Protein AF-0000000078797192 (afdb_homodimer)

Foldseek 3Di:
DQLVVVLVVVLVVLVVVLVVLQVVLVVVPDPSNVVSPVVSVVVNVVSVVCCLAPRVLVVVVVVVVVVVVPDDLPDQDDQPPHDVSNVVSVVSNVVSVVVVVVVVVVVVVVVVVVVVQQPDLKWKFWADPVQFTADIHPNVCVQQPHDDPVVRGRDHLCPRPGPVSVVQVVDDAQDWDWFFFQQQWIKIKGWYWDDDPNDTIIMMMIHTCRVVVVVVLLVVLLVVLVVVLVVLVVVLVVLLVVLVVVLVVLVPPPPCVVVNVVSVVVNVVSVVVNVVSVLSNVLSPDDQADWDKDQPLVLLVVLCVVCVVVLVVQQEEEAEAEDPVRDIAIGRSVLVSLLSVLVVVVQSVQARHHWYWYWYFDVPWTKIKIKIQGPFDDPVVSRCQLPQQDDPDPPGRSSSRVSNSVRLVSSVKTWGWGQDPVNIIMIMITD/DQLVVVLVVVLVVLVVVLVVLQVVLVVVPDPSNVVSPVVSVVVNVVSVVCCLAPRVLVVVVVVVVVVVVPDDLPDQDDQPPHDVSNVVSVVSNVVSVVVVVVVVVVVVVVVVVVVVQQPDLKWKFWADPVQFTADIHPNVCVQQPHDDPVVRGRDHLCPRPGPVSVVQVVDDAQDWDWFFFQQQWIKIKGWYWDADPNDTIIMMMIHTCRVVVVVVLLVVLLVVLVVVLVVLVVVLVVLLVVLVVVLVVCVPPPPCVVVNVVSVVVNVVSVVVNVVSVLSNVLSPDDQADWDKDQPLVLLVVLCVVCVVVCVVQQEEEAEAEDDVRDIAIGRSVLVSLLSVLVVVVQSVQARHHWYWYWYFDVPWTKIKIKIQGPFDDPVVSRCQLPPQDDPDPPGRSSSRVSNSVRLVSSVKTWGWGQDPVNIIMIMITD

Secondary structure (DSSP, 8-state):
--HHHHHHHHHHHHHHHHHHHHHHHHHS-SHHHHHHHHHHHHHHHHHHHHIIIIIHHHHHHHHHHHHHHHS-TTPPPPP-S-HHHHHHHHHHHHHHHHHHHHHHHHHHHHHHHHHHHHH-SSEEEEE-TTSBEEEE-HHHHHHTT-S-HHHHTT-BGGGS--HHHHHHHTSPTTEEEEEE-TTS-EEEEEEEEEEETTEEEEEEEEEE-HHHHHHHHHHHHHHHHHHHHHHHHHHHHHHHHHHHHHHHHHHTSTT-HHHHHHHHHHHHHHHHHHHHHHHHHHHHTPPPP--EEEEHHHHHHHHHHHHHHHHHHTTEEEEEE--TT--EEEE-HHHHHHHHHHHHHHHHHHH-SSEEEEEEEETTTTEEEEEE-SS---HHHHTTTTSTT--SSTT--S-HHHHHHHHHHHTT-EEEEEE-TTS-EEEEEE-/--HHHHHHHHHHHHHHHHHHHHHHHHHS-SHHHHHHHHHHHHHHHHHHHHIIIIIHHHHHHHHHHHHHHHS-TTPPPPP-S-HHHHHHHHHHHHHHHHHHHHHHHHHHHHHHHHHHHHH-SSEEEEE-TTSBEEEE-HHHHHHTT-S-GGGTTT-BGGGS--HHHHHHHTSPTTEEEEEE-TTS-EEEEEEEEEEETTEEEEEEEEEE-HHHHHHHHHHHHHHHHHHHHHHHHHHHHHHHHHHHHHHHHHHTSTT-HHHHHHHHHHHHHHHHHHHHHHHHHHHHTPPPP--EEEEHHHHHHHHHHHHHHHHHHTTEEEEEE--TT--EEEE-HHHHHHHHHHHHHHHHHHH-SSEEEEEEEETTTTEEEEEE-SS---HHHHTTTTSTT--SSTT--S-HHHHHHHHHHHTT-EEEEEE-TTS-EEEEEE-

Nearest PDB structures (foldseek):
  4q20-assembly1_B  TM=6.531E-01  e=7.519E-13  Caulobacter vibrioides CB15
  4biu-assembly1_D  TM=6.514E-01  e=3.728E-11  Escherichia coli K-12
  4biw-assembly1_A  TM=6.399E-01  e=1.879E-10  Escherichia coli K-12
  4biy-assembly2_C  TM=6.287E-01  e=5.509E-11  Escherichia coli K-12
  4biz-assembly1_E  TM=6.013E-01  e=9.622E-11  Escherichia coli K-12

Organism: NCBI:txid997891

Radius of gyration: 45.79 Å; Cα contacts (8 Å, |Δi|>4): 1297; chains: 2; bounding box: 82×164×89 Å

Solvent-accessible surface area (backbone atoms only — not comparable to full-atom values): 45446 Å² total; per-residue (Å²): 131,57,70,66,55,56,50,50,49,51,51,49,48,49,48,52,48,38,50,54,36,50,59,55,24,64,71,46,86,56,76,62,29,61,50,48,54,50,47,42,54,50,47,54,54,45,51,55,49,45,42,61,59,51,55,48,45,54,52,48,52,44,50,52,45,54,51,46,67,74,41,74,83,75,74,71,64,75,71,74,86,32,74,69,62,29,49,45,35,48,44,49,41,49,50,43,49,51,47,50,49,50,52,47,47,41,47,46,50,34,49,47,49,49,48,50,50,47,68,31,80,43,13,39,38,34,31,39,90,86,51,25,31,66,46,67,32,60,37,30,33,54,71,48,70,45,92,51,68,78,77,49,47,68,34,46,50,79,74,45,92,22,77,58,35,52,55,55,68,68,53,53,84,72,38,73,49,76,46,50,37,47,52,61,43,30,33,39,39,32,32,39,68,46,74,58,95,87,39,67,41,38,31,36,42,39,34,78,42,33,69,63,37,52,51,44,23,48,54,28,35,38,50,51,41,52,53,48,38,54,51,52,46,52,48,40,50,53,40,42,56,51,50,51,53,49,46,59,56,41,68,78,45,83,95,37,66,70,59,45,53,52,50,51,53,43,44,50,49,40,51,50,50,46,50,56,42,46,56,56,43,52,59,64,61,63,70,84,72,64,68,37,83,39,48,49,51,61,54,52,53,54,49,46,65,67,45,45,62,67,31,47,76,40,51,32,48,80,43,82,49,68,49,89,81,47,56,76,41,67,42,28,67,70,64,49,49,52,37,51,50,46,51,52,49,51,40,48,62,49,35,56,66,57,44,46,35,40,37,37,40,43,71,92,62,45,32,42,36,43,30,20,59,25,83,56,61,53,74,73,53,29,45,43,46,64,37,67,51,48,56,92,48,93,87,47,69,16,54,59,52,35,42,39,50,53,54,35,52,75,61,68,37,48,49,36,50,48,48,44,95,88,52,34,27,35,38,37,40,36,105,129,57,71,66,56,57,48,51,50,51,50,51,50,50,48,51,49,37,50,54,36,49,60,55,25,66,70,45,85,58,75,62,27,62,51,48,54,50,45,40,54,49,45,54,54,46,52,56,50,46,40,63,58,50,56,48,45,54,52,50,51,44,51,52,43,52,51,45,68,75,40,74,82,74,73,72,67,75,70,73,84,32,75,70,62,30,50,44,33,48,46,51,39,48,50,42,47,51,48,50,49,49,50,48,48,41,47,45,51,34,48,48,49,48,47,49,50,46,67,32,79,43,13,38,38,34,31,39,89,86,52,25,31,66,45,64,32,61,37,29,34,54,71,47,71,45,92,52,66,78,78,49,46,69,34,46,51,79,74,45,94,22,77,59,34,53,55,54,69,68,53,55,83,72,37,73,48,77,46,50,37,49,53,62,44,30,32,40,37,32,32,39,68,47,74,57,95,86,39,66,41,40,32,36,40,38,33,79,42,36,69,62,38,53,50,44,24,47,54,29,35,38,52,52,42,52,54,49,38,54,51,52,46,53,48,40,52,53,41,43,55,50,51,52,54,50,47,57,57,41,70,77,45,85,96,37,64,70,60,45,53,53,51,53,52,43,45,50,50,40,50,50,50,47,51,56,42,47,57,56,43,53,60,63,60,64,69,84,72,66,68,36,83,38,50,49,52,60,53,52,51,53,49,46,64,67,44,44,62,65,31,46,77,38,51,32,48,84,43,82,48,69,48,88,80,47,55,75,41,68,42,24,67,71,64,49,50,53,39,51,50,46,52,52,50,52,40,48,62,48,36,56,65,55,44,48,36,42,37,37,40,43,72,92,61,44,32,41,36,44,30,22,59,26,82,55,60,54,76,74,52,30,46,43,46,64,36,67,50,47,57,91,48,94,86,49,70,17,54,60,53,34,43,38,50,54,55,36,51,76,62,66,37,48,47,36,50,47,49,44,95,88,51,34,28,36,38,38,37,36,102

Structure (mmCIF, N/CA/C/O backbone):
data_AF-0000000078797192-model_v1
#
loop_
_entity.id
_entity.type
_entity.pdbx_description
1 polymer 'histidine kinase'
#
loop_
_atom_site.group_PDB
_atom_site.id
_atom_site.type_symbol
_atom_site.label_atom_id
_atom_site.label_alt_id
_atom_site.label_comp_id
_atom_site.label_asym_id
_atom_site.label_entity_id
_atom_site.label_seq_id
_atom_site.pdbx_PDB_ins_code
_atom_site.Cartn_x
_atom_site.Cartn_y
_atom_site.Cartn_z
_atom_site.occupancy
_atom_site.B_iso_or_equiv
_atom_site.auth_seq_id
_atom_site.auth_comp_id
_atom_site.auth_asym_id
_atom_site.auth_atom_id
_atom_site.pdbx_PDB_model_num
ATOM 1 N N . MET A 1 1 ? -10.297 62.594 42.219 1 48.16 1 MET A N 1
ATOM 2 C CA . MET A 1 1 ? -10.938 63.812 41.688 1 48.16 1 MET A CA 1
ATOM 3 C C . MET A 1 1 ? -10.625 63.969 40.188 1 48.16 1 MET A C 1
ATOM 5 O O . MET A 1 1 ? -9.508 63.719 39.75 1 48.16 1 MET A O 1
ATOM 9 N N . LYS A 1 2 ? -11.625 64.188 39.438 1 64.19 2 LYS A N 1
ATOM 10 C CA . LYS A 1 2 ? -11.586 64.312 37.969 1 64.19 2 LYS A CA 1
ATOM 11 C C . LYS A 1 2 ? -10.734 65.5 37.562 1 64.19 2 LYS A C 1
ATOM 13 O O . LYS A 1 2 ? -10.727 66.5 38.219 1 64.19 2 LYS A O 1
ATOM 18 N N . LEU A 1 3 ? -9.797 65.312 36.812 1 66.19 3 LEU A N 1
ATOM 19 C CA . LEU A 1 3 ? -8.898 66.312 36.312 1 66.19 3 LEU A CA 1
ATOM 20 C C . LEU A 1 3 ? -9.656 67.625 36.062 1 66.19 3 LEU A C 1
ATOM 22 O O . LEU A 1 3 ? -9.164 68.688 36.375 1 66.19 3 LEU A O 1
ATOM 26 N N . LYS A 1 4 ? -10.891 67.562 35.75 1 68.06 4 LYS A N 1
ATOM 27 C CA . LYS A 1 4 ? -11.719 68.75 35.438 1 68.06 4 LYS A CA 1
ATOM 28 C C . LYS A 1 4 ? -12.062 69.5 36.688 1 68.06 4 LYS A C 1
ATOM 30 O O . LYS A 1 4 ? -12.055 70.75 36.688 1 68.06 4 LYS A O 1
ATOM 35 N N . PHE A 1 5 ? -12.195 68.812 37.75 1 66.56 5 PHE A N 1
ATOM 36 C CA . PHE A 1 5 ? -12.57 69.438 39 1 66.56 5 PHE A CA 1
ATOM 37 C C . PHE A 1 5 ? -11.367 70.188 39.625 1 66.56 5 PHE A C 1
ATOM 39 O O . PHE A 1 5 ? -11.508 71.25 40.156 1 66.56 5 PHE A O 1
ATOM 46 N N . LEU A 1 6 ? -10.227 69.562 39.406 1 69.56 6 LEU A N 1
ATOM 47 C CA . LEU A 1 6 ? -9.023 70.188 39.938 1 69.56 6 LEU A CA 1
ATOM 48 C C . LEU A 1 6 ? -8.672 71.438 39.156 1 69.56 6 LEU A C 1
ATOM 50 O O . LEU A 1 6 ? -8.25 72.438 39.75 1 69.56 6 LEU A O 1
ATOM 54 N N . PHE A 1 7 ? -8.969 71.375 37.938 1 73.06 7 PHE A N 1
ATOM 55 C CA . PHE A 1 7 ? -8.711 72.562 37.125 1 73.06 7 PHE A CA 1
ATOM 56 C C . PHE A 1 7 ? -9.727 73.688 37.406 1 73.06 7 PHE A C 1
ATOM 58 O O . PHE A 1 7 ? -9.367 74.812 37.5 1 73.06 7 PHE A O 1
ATOM 65 N N . PHE A 1 8 ? -10.969 73.25 37.656 1 72.94 8 PHE A N 1
ATOM 66 C CA . PHE A 1 8 ? -11.992 74.25 37.969 1 72.94 8 PHE A CA 1
ATOM 67 C C . PHE A 1 8 ? -11.742 74.875 39.344 1 72.94 8 PHE A C 1
ATOM 69 O O . PHE A 1 8 ? -11.969 76.062 39.531 1 72.94 8 PHE A O 1
ATOM 76 N N . PHE A 1 9 ? -11.203 74.062 40.156 1 72.81 9 PHE A N 1
ATOM 77 C CA . PHE A 1 9 ? -10.875 74.625 41.469 1 72.81 9 PHE A CA 1
ATOM 78 C C . PHE A 1 9 ? -9.703 75.562 41.375 1 72.81 9 PHE A C 1
ATOM 80 O O . PHE A 1 9 ? -9.711 76.625 42.031 1 72.81 9 PHE A O 1
ATOM 87 N N . LEU A 1 10 ? -8.742 75.25 40.531 1 73.75 10 LEU A N 1
ATOM 88 C CA . LEU A 1 10 ? -7.617 76.188 40.312 1 73.75 10 LEU A CA 1
ATOM 89 C C . LEU A 1 10 ? -8.078 77.438 39.625 1 73.75 10 LEU A C 1
ATOM 91 O O . LEU A 1 10 ? -7.637 78.562 40 1 73.75 10 LEU A O 1
ATOM 95 N N . ALA A 1 11 ? -9.031 77.25 38.781 1 74 11 ALA A N 1
ATOM 96 C CA . ALA A 1 11 ? -9.57 78.438 38.062 1 74 11 ALA A CA 1
ATOM 97 C C . ALA A 1 11 ? -10.375 79.312 39 1 74 11 ALA A C 1
ATOM 99 O O . ALA A 1 11 ? -10.281 80.562 38.938 1 74 11 ALA A O 1
ATOM 100 N N . LEU A 1 12 ? -11.047 78.688 39.969 1 72.94 12 LEU A N 1
ATOM 101 C CA . LEU A 1 12 ? -11.812 79.438 40.938 1 72.94 12 LEU A CA 1
ATOM 102 C C . LEU A 1 12 ? -10.891 80.188 41.906 1 72.94 12 LEU A C 1
ATOM 104 O O . LEU A 1 12 ? -11.141 81.375 42.219 1 72.94 12 LEU A O 1
ATOM 108 N N . LEU A 1 13 ? -9.867 79.562 42.25 1 73.31 13 LEU A N 1
ATOM 109 C CA . LEU A 1 13 ? -8.906 80.188 43.156 1 73.31 13 LEU A CA 1
ATOM 110 C C . LEU A 1 13 ? -8.188 81.375 42.469 1 73.31 13 LEU A C 1
ATOM 112 O O . LEU A 1 13 ? -7.984 82.438 43.062 1 73.31 13 LEU A O 1
ATOM 116 N N . LEU A 1 14 ? -8 81.125 41.219 1 75.06 14 LEU A N 1
ATOM 117 C CA . LEU A 1 14 ? -7.324 82.188 40.438 1 75.06 14 LEU A CA 1
ATOM 118 C C . LEU A 1 14 ? -8.25 83.375 40.219 1 75.06 14 LEU A C 1
ATOM 120 O O . LEU A 1 14 ? -7.82 84.5 40.281 1 75.06 14 LEU A O 1
ATOM 124 N N . THR A 1 15 ? -9.453 83.125 40.094 1 71.69 15 THR A N 1
ATOM 125 C CA . THR A 1 15 ? -10.43 84.188 39.906 1 71.69 15 THR A CA 1
ATOM 126 C C . THR A 1 15 ? -10.641 85 41.188 1 71.69 15 THR A C 1
ATOM 128 O O . THR A 1 15 ? -10.812 86.188 41.188 1 71.69 15 THR A O 1
ATOM 131 N N . ALA A 1 16 ? -10.547 84.25 42.281 1 71.25 16 ALA A N 1
ATOM 132 C CA . ALA A 1 16 ? -10.672 84.938 43.594 1 71.25 16 ALA A CA 1
ATOM 133 C C . ALA A 1 16 ? -9.484 85.875 43.844 1 71.25 16 ALA A C 1
ATOM 135 O O . ALA A 1 16 ? -9.664 87 44.281 1 71.25 16 ALA A O 1
ATOM 136 N N . VAL A 1 17 ? -8.375 85.375 43.438 1 72.56 17 VAL A N 1
ATOM 137 C CA . VAL A 1 17 ? -7.172 86.188 43.594 1 72.56 17 VAL A CA 1
ATOM 138 C C . VAL A 1 17 ? -7.242 87.375 42.688 1 72.56 17 VAL A C 1
ATOM 140 O O . VAL A 1 17 ? -6.879 88.5 43.062 1 72.56 17 VAL A O 1
ATOM 143 N N . TRP A 1 18 ? -7.918 87.125 41.562 1 72.5 18 TRP A N 1
ATOM 144 C CA . TRP A 1 18 ? -8.055 88.188 40.562 1 72.5 18 TRP A CA 1
ATOM 145 C C . TRP A 1 18 ? -9.062 89.25 41.031 1 72.5 18 TRP A C 1
ATOM 147 O O . TRP A 1 18 ? -8.844 90.438 40.875 1 72.5 18 TRP A O 1
ATOM 157 N N . THR A 1 19 ? -10.023 88.938 41.781 1 69.81 19 THR A N 1
ATOM 158 C CA . THR A 1 19 ? -11.023 89.812 42.281 1 69.81 19 THR A CA 1
ATOM 159 C C . THR A 1 19 ? -10.461 90.688 43.438 1 69.81 19 THR A C 1
ATOM 161 O O . THR A 1 19 ? -10.727 91.875 43.5 1 69.81 19 THR A O 1
ATOM 164 N N . ILE A 1 20 ? -9.688 90.125 44.188 1 71.38 20 ILE A N 1
ATOM 165 C CA . ILE A 1 20 ? -9.086 90.812 45.312 1 71.38 20 ILE A CA 1
ATOM 166 C C . ILE A 1 20 ? -8.078 91.812 44.781 1 71.38 20 ILE A C 1
ATOM 168 O O . ILE A 1 20 ? -8.031 93 45.25 1 71.38 20 ILE A O 1
ATOM 172 N N . LEU A 1 21 ? -7.434 91.438 43.719 1 72.5 21 LEU A N 1
ATOM 173 C CA . LEU A 1 21 ? -6.465 92.312 43.125 1 72.5 21 LEU A CA 1
ATOM 174 C C . LEU A 1 21 ? -7.164 93.5 42.438 1 72.5 21 LEU A C 1
ATOM 176 O O . LEU A 1 21 ? -6.691 94.625 42.5 1 72.5 21 LEU A O 1
ATOM 180 N N . LEU A 1 22 ? -8.305 93.188 41.938 1 69.94 22 LEU A N 1
ATOM 181 C CA . LEU A 1 22 ? -9.07 94.25 41.281 1 69.94 22 LEU A CA 1
ATOM 182 C C . LEU A 1 22 ? -9.633 95.25 42.281 1 69.94 22 LEU A C 1
ATOM 184 O O . LEU A 1 22 ? -9.609 96.438 42.031 1 69.94 22 LEU A O 1
ATOM 188 N N . VAL A 1 23 ? -10.031 94.938 43.5 1 70.38 23 VAL A N 1
ATOM 189 C CA . VAL A 1 23 ? -10.609 95.812 44.5 1 70.38 23 VAL A CA 1
ATOM 190 C C . VAL A 1 23 ? -9.516 96.688 45.094 1 70.38 23 VAL A C 1
ATOM 192 O O . VAL A 1 23 ? -9.719 97.875 45.344 1 70.38 23 VAL A O 1
ATOM 195 N N . LEU A 1 24 ? -8.375 96.125 45.125 1 70.69 24 LEU A N 1
ATOM 196 C CA . LEU A 1 24 ? -7.297 96.875 45.781 1 70.69 24 LEU A CA 1
ATOM 197 C C . LEU A 1 24 ? -6.691 97.875 44.812 1 70.69 24 LEU A C 1
ATOM 199 O O . LEU A 1 24 ? -6.27 98.938 45.219 1 70.69 24 LEU A O 1
ATOM 203 N N . THR A 1 25 ? -6.766 97.5 43.562 1 68.56 25 THR A N 1
ATOM 204 C CA . THR A 1 25 ? -6.195 98.438 42.562 1 68.56 25 THR A CA 1
ATOM 205 C C . THR A 1 25 ? -7.168 99.562 42.25 1 68.56 25 THR A C 1
ATOM 207 O O . THR A 1 25 ? -6.754 100.625 41.844 1 68.56 25 THR A O 1
ATOM 210 N N . LEU A 1 26 ? -8.391 99.312 42.438 1 65.25 26 LEU A N 1
ATOM 211 C CA . LEU A 1 26 ? -9.375 100.375 42.188 1 65.25 26 LEU A CA 1
ATOM 212 C C . LEU A 1 26 ? -9.258 101.5 43.219 1 65.25 26 LEU A C 1
ATOM 214 O O . LEU A 1 26 ? -9.539 102.625 42.906 1 65.25 26 LEU A O 1
ATOM 218 N N . LYS A 1 27 ? -8.852 101.188 44.406 1 63.97 27 LYS A N 1
ATOM 219 C CA . LYS A 1 27 ? -8.711 102.188 45.438 1 63.97 27 LYS A CA 1
ATOM 220 C C . LYS A 1 27 ? -7.477 103.062 45.188 1 63.97 27 LYS A C 1
ATOM 222 O O . LYS A 1 27 ? -7.43 104.188 45.594 1 63.97 27 LYS A O 1
ATOM 227 N N . GLU A 1 28 ? -6.578 102.438 44.625 1 63.78 28 GLU A N 1
ATOM 228 C CA . GLU A 1 28 ? -5.359 103.25 44.406 1 63.78 28 GLU A CA 1
ATOM 229 C C . GLU A 1 28 ? -5.34 103.812 43 1 63.78 28 GLU A C 1
ATOM 231 O O . GLU A 1 28 ? -5.582 103.125 42 1 63.78 28 GLU A O 1
ATOM 236 N N . ARG A 1 29 ? -5.969 104.875 42.844 1 62.72 29 ARG A N 1
ATOM 237 C CA . ARG A 1 29 ? -6.055 105.75 41.656 1 62.72 29 ARG A CA 1
ATOM 238 C C . ARG A 1 29 ? -4.668 106 41.094 1 62.72 29 ARG A C 1
ATOM 240 O O . ARG A 1 29 ? -3.805 106.562 41.781 1 62.72 29 ARG A O 1
ATOM 247 N N . GLY A 1 30 ? -3.971 104.938 40.156 1 64.56 30 GLY A N 1
ATOM 248 C CA . GLY A 1 30 ? -2.738 105.25 39.438 1 64.56 30 GLY A CA 1
ATOM 249 C C . GLY A 1 30 ? -2.346 104.125 38.5 1 64.56 30 GLY A C 1
ATOM 250 O O . GLY A 1 30 ? -3.166 103.25 38.156 1 64.56 30 GLY A O 1
ATOM 251 N N . ALA A 1 31 ? -1.146 104 38 1 65.38 31 ALA A N 1
ATOM 252 C CA . ALA A 1 31 ? -0.51 103.125 37.031 1 65.38 31 ALA A CA 1
ATOM 253 C C . ALA A 1 31 ? -0.584 101.688 37.469 1 65.38 31 ALA A C 1
ATOM 255 O O . ALA A 1 31 ? -0.675 100.75 36.656 1 65.38 31 ALA A O 1
ATOM 256 N N . LEU A 1 32 ? -0.808 101.438 38.688 1 68.75 32 LEU A N 1
ATOM 257 C CA . LEU A 1 32 ? -0.816 100.125 39.25 1 68.75 32 LEU A CA 1
ATOM 258 C C . LEU A 1 32 ? -2.156 99.438 39 1 68.75 32 LEU A C 1
ATOM 260 O O . LEU A 1 32 ? -2.219 98.188 38.875 1 68.75 32 LEU A O 1
ATOM 264 N N . PHE A 1 33 ? -3.141 100.188 38.812 1 69.75 33 PHE A N 1
ATOM 265 C CA . PHE A 1 33 ? -4.469 99.625 38.5 1 69.75 33 PHE A CA 1
ATOM 266 C C . PHE A 1 33 ? -4.484 99 37.125 1 69.75 33 PHE A C 1
ATOM 268 O O . PHE A 1 33 ? -5.012 97.938 36.938 1 69.75 33 PHE A O 1
ATOM 275 N N . TYR A 1 34 ? -3.859 99.688 36.188 1 72.12 34 TYR A N 1
ATOM 276 C CA . TYR A 1 34 ? -3.84 99.188 34.844 1 72.12 34 TYR A CA 1
ATOM 277 C C . TYR A 1 34 ? -2.959 98 34.719 1 72.12 34 TYR A C 1
ATOM 279 O O . TYR A 1 34 ? -3.287 97.062 33.969 1 72.12 34 TYR A O 1
ATOM 287 N N . ILE A 1 35 ? -1.992 97.812 35.562 1 70.31 35 ILE A N 1
ATOM 288 C CA . ILE A 1 35 ? -1.097 96.688 35.531 1 70.31 35 ILE A CA 1
ATOM 289 C C . ILE A 1 35 ? -1.787 95.5 36.156 1 70.31 35 ILE A C 1
ATOM 291 O O . ILE A 1 35 ? -1.687 94.375 35.625 1 70.31 35 ILE A O 1
ATOM 295 N N . GLY A 1 36 ? -2.494 95.75 37.188 1 67.62 36 GLY A N 1
ATOM 296 C CA . GLY A 1 36 ? -3.225 94.688 37.844 1 67.62 36 GLY A CA 1
ATOM 297 C C . GLY A 1 36 ? -4.312 94.062 36.969 1 67.62 36 GLY A C 1
ATOM 298 O O . GLY A 1 36 ? -4.469 92.875 36.906 1 67.62 36 GLY A O 1
ATOM 299 N N . GLU A 1 37 ? -4.996 94.938 36.281 1 69.94 37 GLU A N 1
ATOM 300 C CA . GLU A 1 37 ? -6.043 94.5 35.375 1 69.94 37 GLU A CA 1
ATOM 301 C C . GLU A 1 37 ? -5.449 93.688 34.219 1 69.94 37 GLU A C 1
ATOM 303 O O . GLU A 1 37 ? -6.035 92.688 33.781 1 69.94 37 GLU A O 1
ATOM 308 N N . GLY A 1 38 ? -4.246 94.062 33.812 1 71.06 38 GLY A N 1
ATOM 309 C CA . GLY A 1 38 ? -3.566 93.375 32.75 1 71.06 38 GLY A CA 1
ATOM 310 C C . GLY A 1 38 ? -3.127 92 33.125 1 71.06 38 GLY A C 1
ATOM 311 O O . GLY A 1 38 ? -3.312 91 32.375 1 71.06 38 GLY A O 1
ATOM 312 N N . VAL A 1 39 ? -2.678 91.812 34.312 1 70.62 39 VAL A N 1
ATOM 313 C CA . VAL A 1 39 ? -2.176 90.5 34.781 1 70.62 39 VAL A CA 1
ATOM 314 C C . VAL A 1 39 ? -3.342 89.562 35 1 70.62 39 VAL A C 1
ATOM 316 O O . VAL A 1 39 ? -3.242 88.375 34.688 1 70.62 39 VAL A O 1
ATOM 319 N N . ILE A 1 40 ? -4.492 90.062 35.469 1 70.94 40 ILE A N 1
ATOM 320 C CA . ILE A 1 40 ? -5.664 89.25 35.688 1 70.94 40 ILE A CA 1
ATOM 321 C C . ILE A 1 40 ? -6.215 88.75 34.375 1 70.94 40 ILE A C 1
ATOM 323 O O . ILE A 1 40 ? -6.52 87.562 34.219 1 70.94 40 ILE A O 1
ATOM 327 N N . THR A 1 41 ? -6.277 89.688 33.438 1 73.38 41 THR A N 1
ATOM 328 C CA . THR A 1 41 ? -6.805 89.312 32.125 1 73.38 41 THR A CA 1
ATOM 329 C C . THR A 1 41 ? -5.891 88.312 31.453 1 73.38 41 THR A C 1
ATOM 331 O O . THR A 1 41 ? -6.367 87.312 30.875 1 73.38 41 THR A O 1
ATOM 334 N N . PHE A 1 42 ? -4.609 88.375 31.656 1 75.06 42 PHE A N 1
ATOM 335 C CA . PHE A 1 42 ? -3.654 87.438 31.047 1 75.06 42 PHE A CA 1
ATOM 336 C C . PHE A 1 42 ? -3.721 86.125 31.703 1 75.06 42 PHE A C 1
ATOM 338 O O . PHE A 1 42 ? -3.654 85.062 31.016 1 75.06 42 PHE A O 1
ATOM 345 N N . SER A 1 43 ? -3.867 86.062 33 1 72.88 43 SER A N 1
ATOM 346 C CA . SER A 1 43 ? -3.947 84.812 33.719 1 72.88 43 SER A CA 1
ATOM 347 C C . SER A 1 43 ? -5.215 84.062 33.344 1 72.88 43 SER A C 1
ATOM 349 O O . SER A 1 43 ? -5.188 82.812 33.219 1 72.88 43 SER A O 1
ATOM 351 N N . LEU A 1 44 ? -6.312 84.812 33.188 1 72.19 44 LEU A N 1
ATOM 352 C CA . LEU A 1 44 ? -7.566 84.125 32.812 1 72.19 44 LEU A CA 1
ATOM 353 C C . LEU A 1 44 ? -7.473 83.562 31.406 1 72.19 44 LEU A C 1
ATOM 355 O O . LEU A 1 44 ? -7.922 82.438 31.188 1 72.19 44 LEU A O 1
ATOM 359 N N . VAL A 1 45 ? -6.824 84.25 30.547 1 75 45 VAL A N 1
ATOM 360 C CA . VAL A 1 45 ? -6.648 83.75 29.172 1 75 45 VAL A CA 1
ATOM 361 C C . VAL A 1 45 ? -5.754 82.562 29.172 1 75 45 VAL A C 1
ATOM 363 O O . VAL A 1 45 ? -6.031 81.562 28.469 1 75 45 VAL A O 1
ATOM 366 N N . PHE A 1 46 ? -4.82 82.5 30.047 1 73.44 46 PHE A N 1
ATOM 367 C CA . PHE A 1 46 ? -3.875 81.375 30.094 1 73.44 46 PHE A CA 1
ATOM 368 C C . PHE A 1 46 ? -4.527 80.188 30.703 1 73.44 46 PHE A C 1
ATOM 370 O O . PHE A 1 46 ? -4.27 79.062 30.266 1 73.44 46 PHE A O 1
ATOM 377 N N . LEU A 1 47 ? -5.375 80.438 31.703 1 74.5 47 LEU A N 1
ATOM 378 C CA . LEU A 1 47 ? -6.07 79.312 32.312 1 74.5 47 LEU A CA 1
ATOM 379 C C . LEU A 1 47 ? -6.965 78.562 31.312 1 74.5 47 LEU A C 1
ATOM 381 O O . LEU A 1 47 ? -7.027 77.375 31.281 1 74.5 47 LEU A O 1
ATOM 385 N N . VAL A 1 48 ? -7.645 79.375 30.531 1 74.5 48 VAL A N 1
ATOM 386 C CA . VAL A 1 48 ? -8.508 78.812 29.5 1 74.5 48 VAL A CA 1
ATOM 387 C C . VAL A 1 48 ? -7.656 78.062 28.453 1 74.5 48 VAL A C 1
ATOM 389 O O . VAL A 1 48 ? -8.008 77 28.016 1 74.5 48 VAL A O 1
ATOM 392 N N . TYR A 1 49 ? -6.504 78.562 28.172 1 72.94 49 TYR A N 1
ATOM 393 C CA . TYR A 1 49 ? -5.566 78 27.234 1 72.94 49 TYR A CA 1
ATOM 394 C C . TYR A 1 49 ? -5.02 76.688 27.766 1 72.94 49 TYR A C 1
ATOM 396 O O . TYR A 1 49 ? -4.949 75.688 27.031 1 72.94 49 TYR A O 1
ATOM 404 N N . PHE A 1 50 ? -4.727 76.625 28.984 1 72.81 50 PHE A N 1
ATOM 405 C CA . PHE A 1 50 ? -4.199 75.438 29.641 1 72.81 50 PHE A CA 1
ATOM 406 C C . PHE A 1 50 ? -5.246 74.312 29.688 1 72.81 50 PHE A C 1
ATOM 408 O O . PHE A 1 50 ? -4.926 73.188 29.438 1 72.81 50 PHE A O 1
ATOM 415 N N . TYR A 1 51 ? -6.426 74.688 30.016 1 72.25 51 TYR A N 1
ATOM 416 C CA . TYR A 1 51 ? -7.512 73.688 30.062 1 72.25 51 TYR A CA 1
ATOM 417 C C . TYR A 1 51 ? -7.699 73.062 28.703 1 72.25 51 TYR A C 1
ATOM 419 O O . TYR A 1 51 ? -7.805 71.812 28.625 1 72.25 51 TYR A O 1
ATOM 427 N N . ARG A 1 52 ? -7.727 73.75 27.703 1 69.06 52 ARG A N 1
ATOM 428 C CA . ARG A 1 52 ? -8.008 73.25 26.359 1 69.06 52 ARG A CA 1
ATOM 429 C C . ARG A 1 52 ? -6.836 72.438 25.812 1 69.06 52 ARG A C 1
ATOM 431 O O . ARG A 1 52 ? -7.031 71.5 25.078 1 69.06 52 ARG A O 1
ATOM 438 N N . LYS A 1 53 ? -5.68 72.812 26.312 1 68.38 53 LYS A N 1
ATOM 439 C CA . LYS A 1 53 ? -4.488 72.188 25.719 1 68.38 53 LYS A CA 1
ATOM 440 C C . LYS A 1 53 ? -4.07 70.938 26.484 1 68.38 53 LYS A C 1
ATOM 442 O O . LYS A 1 53 ? -3.494 70 25.906 1 68.38 53 LYS A O 1
ATOM 447 N N . VAL A 1 54 ? -4.395 70.938 27.719 1 66.75 54 VAL A N 1
ATOM 448 C CA . VAL A 1 54 ? -3.854 69.812 28.531 1 66.75 54 VAL A CA 1
ATOM 449 C C . VAL A 1 54 ? -4.992 68.938 29.016 1 66.75 54 VAL A C 1
ATOM 451 O O . VAL A 1 54 ? -4.969 67.75 28.812 1 66.75 54 VAL A O 1
ATOM 454 N N . VAL A 1 55 ? -5.996 69.562 29.688 1 68.69 55 VAL A N 1
ATOM 455 C CA . VAL A 1 55 ? -7 68.75 30.422 1 68.69 55 VAL A CA 1
ATOM 456 C C . VAL A 1 55 ? -7.965 68.125 29.438 1 68.69 55 VAL A C 1
ATOM 458 O O . VAL A 1 55 ? -8.289 66.938 29.562 1 68.69 55 VAL A O 1
ATOM 461 N N . LYS A 1 56 ? -8.359 68.75 28.391 1 68 56 LYS A N 1
ATOM 462 C CA . LYS A 1 56 ? -9.375 68.25 27.469 1 68 56 LYS A CA 1
ATOM 463 C C . LYS A 1 56 ? -8.859 67.062 26.672 1 68 56 LYS A C 1
ATOM 465 O O . LYS A 1 56 ? -9.539 66.062 26.578 1 68 56 LYS A O 1
ATOM 470 N N . PRO A 1 57 ? -7.66 67.188 26.219 1 65.06 57 PRO A N 1
ATOM 471 C CA . PRO A 1 57 ? -7.172 66.062 25.438 1 65.06 57 PRO A CA 1
ATOM 472 C C . PRO A 1 57 ? -7.004 64.812 26.266 1 65.06 57 PRO A C 1
ATOM 474 O O . PRO A 1 57 ? -7.277 63.688 25.797 1 65.06 57 PRO A O 1
ATOM 477 N N . LEU A 1 58 ? -6.602 64.938 27.438 1 65.06 58 LEU A N 1
ATOM 478 C CA . LEU A 1 58 ? -6.402 63.75 28.297 1 65.06 58 LEU A CA 1
ATOM 479 C C . LEU A 1 58 ? -7.73 63.062 28.625 1 65.06 58 LEU A C 1
ATOM 481 O O . LEU A 1 58 ? -7.797 61.844 28.734 1 65.06 58 LEU A O 1
ATOM 485 N N . ASP A 1 59 ? -8.719 63.875 28.703 1 65.12 59 ASP A N 1
ATOM 486 C CA . ASP A 1 59 ? -10.055 63.344 28.938 1 65.12 59 ASP A CA 1
ATOM 487 C C . ASP A 1 59 ? -10.547 62.562 27.719 1 65.12 59 ASP A C 1
ATOM 489 O O . ASP A 1 59 ? -11.172 61.5 27.859 1 65.12 59 ASP A O 1
ATOM 493 N N . ILE A 1 60 ? -10.195 63 26.594 1 64.19 60 ILE A N 1
ATOM 494 C CA . ILE A 1 60 ? -10.633 62.375 25.344 1 64.19 60 ILE A CA 1
ATOM 495 C C . ILE A 1 60 ? -9.922 61.031 25.156 1 64.19 60 ILE A C 1
ATOM 497 O O . ILE A 1 60 ? -10.539 60.031 24.781 1 64.19 60 ILE A O 1
ATOM 501 N N . ILE A 1 61 ? -8.672 61.062 25.438 1 63.78 61 ILE A N 1
ATOM 502 C CA . ILE A 1 61 ? -7.898 59.844 25.297 1 63.78 61 ILE A CA 1
ATOM 503 C C . ILE A 1 61 ? -8.398 58.812 26.281 1 63.78 61 ILE A C 1
ATOM 505 O O . ILE A 1 61 ? -8.531 57.625 25.938 1 63.78 61 ILE A O 1
ATOM 509 N N . GLY A 1 62 ? -8.602 59.25 27.5 1 62.38 62 GLY A N 1
ATOM 510 C CA . GLY A 1 62 ? -9.125 58.344 28.516 1 62.38 62 GLY A CA 1
ATOM 511 C C . GLY A 1 62 ? -10.445 57.719 28.125 1 62.38 62 GLY A C 1
ATOM 512 O O . GLY A 1 62 ? -10.633 56.531 28.297 1 62.38 62 GLY A O 1
ATOM 513 N N . ASN A 1 63 ? -11.266 58.531 27.516 1 62.5 63 ASN A N 1
ATOM 514 C CA . ASN A 1 63 ? -12.562 58.031 27.078 1 62.5 63 ASN A CA 1
ATOM 515 C C . ASN A 1 63 ? -12.43 57.094 25.891 1 62.5 63 ASN A C 1
ATOM 517 O O . ASN A 1 63 ? -13.141 56.094 25.797 1 62.5 63 ASN A O 1
ATOM 521 N N . GLY A 1 64 ? -11.617 57.438 24.984 1 60.81 64 GLY A N 1
ATOM 522 C CA . GLY A 1 64 ? -11.383 56.594 23.844 1 60.81 64 GLY A CA 1
ATOM 523 C C . GLY A 1 64 ? -10.852 55.219 24.203 1 60.81 64 GLY A C 1
ATOM 524 O O . GLY A 1 64 ? -11.273 54.219 23.641 1 60.81 64 GLY A O 1
ATOM 525 N N . MET A 1 65 ? -10.062 55.25 25.125 1 61.19 65 MET A N 1
ATOM 526 C CA . MET A 1 65 ? -9.461 54 25.562 1 61.19 65 MET A CA 1
ATOM 527 C C . MET A 1 65 ? -10.484 53.094 26.266 1 61.19 65 MET A C 1
ATOM 529 O O . MET A 1 65 ? -10.422 51.875 26.156 1 61.19 65 MET A O 1
ATOM 533 N N . GLU A 1 66 ? -11.336 53.812 26.953 1 59.56 66 GLU A N 1
ATOM 534 C CA . GLU A 1 66 ? -12.414 53.031 27.594 1 59.56 66 GLU A CA 1
ATOM 535 C C . GLU A 1 66 ? -13.297 52.375 26.547 1 59.56 66 GLU A C 1
ATOM 537 O O . GLU A 1 66 ? -13.773 51.25 26.766 1 59.56 66 GLU A O 1
ATOM 542 N N . LEU A 1 67 ? -13.453 53 25.531 1 56.41 67 LEU A N 1
ATOM 543 C CA . LEU A 1 67 ? -14.25 52.438 24.453 1 56.41 67 LEU A CA 1
ATOM 544 C C . LEU A 1 67 ? -13.539 51.219 23.844 1 56.41 67 LEU A C 1
ATOM 546 O O . LEU A 1 67 ? -14.195 50.281 23.422 1 56.41 67 LEU A O 1
ATOM 550 N N . LEU A 1 68 ? -12.328 51.344 23.828 1 55.44 68 LEU A N 1
ATOM 551 C CA . LEU A 1 68 ? -11.555 50.25 23.281 1 55.44 68 LEU A CA 1
ATOM 552 C C . LEU A 1 68 ? -11.648 49.031 24.203 1 55.44 68 LEU A C 1
ATOM 554 O O . LEU A 1 68 ? -11.516 47.875 23.75 1 55.44 68 LEU A O 1
ATOM 558 N N . ARG A 1 69 ? -11.836 49.375 25.516 1 53.72 69 ARG A N 1
ATOM 559 C CA . ARG A 1 69 ? -12.062 48.312 26.484 1 53.72 69 ARG A CA 1
ATOM 560 C C . ARG A 1 69 ? -13.133 47.344 25.984 1 53.72 69 ARG A C 1
ATOM 562 O O . ARG A 1 69 ? -13.047 46.156 26.219 1 53.72 69 ARG A O 1
ATOM 569 N N . GLU A 1 70 ? -14.055 48.031 25.484 1 51.38 70 GLU A N 1
ATOM 570 C CA . GLU A 1 70 ? -15.227 47.219 25.125 1 51.38 70 GLU A CA 1
ATOM 571 C C . GLU A 1 70 ? -15.094 46.625 23.719 1 51.38 70 GLU A C 1
ATOM 573 O O . GLU A 1 70 ? -15.719 45.625 23.406 1 51.38 70 GLU A O 1
ATOM 578 N N . GLN A 1 71 ? -14.398 47.375 22.859 1 51.47 71 GLN A N 1
ATOM 579 C CA . GLN A 1 71 ? -14.477 46.969 21.469 1 51.47 71 GLN A CA 1
ATOM 580 C C . GLN A 1 71 ? -13.258 46.125 21.062 1 51.47 71 GLN A C 1
ATOM 582 O O . GLN A 1 71 ? -12.25 46.125 21.781 1 51.47 71 GLN A O 1
ATOM 587 N N . ASP A 1 72 ? -13.383 45.406 19.938 1 52.62 72 ASP A N 1
ATOM 588 C CA . ASP A 1 72 ? -12.438 44.562 19.219 1 52.62 72 ASP A CA 1
ATOM 589 C C . ASP A 1 72 ? -11.18 45.344 18.828 1 52.62 72 ASP A C 1
ATOM 591 O O . ASP A 1 72 ? -11.266 46.5 18.438 1 52.62 72 ASP A O 1
ATOM 595 N N . PHE A 1 73 ? -10.094 45.344 19.641 1 53.34 73 PHE A N 1
ATOM 596 C CA . PHE A 1 73 ? -8.75 45.875 19.484 1 53.34 73 PHE A CA 1
ATOM 597 C C . PHE A 1 73 ? -8.5 46.281 18.031 1 53.34 73 PHE A C 1
ATOM 599 O O . PHE A 1 73 ? -7.359 46.312 17.578 1 53.34 73 PHE A O 1
ATOM 606 N N . SER A 1 74 ? -9.57 46.469 17.312 1 55.34 74 SER A N 1
ATOM 607 C CA . SER A 1 74 ? -9.406 46.875 15.922 1 55.34 74 SER A CA 1
ATOM 608 C C . SER A 1 74 ? -9.445 48.406 15.789 1 55.34 74 SER A C 1
ATOM 610 O O . SER A 1 74 ? -9.148 48.938 14.727 1 55.34 74 SER A O 1
ATOM 612 N N . SER A 1 75 ? -9.68 49.188 16.828 1 59.81 75 SER A N 1
ATOM 613 C CA . SER A 1 75 ? -9.945 50.625 16.641 1 59.81 75 SER A CA 1
ATOM 614 C C . SER A 1 75 ? -8.703 51.438 16.922 1 59.81 75 SER A C 1
ATOM 616 O O . SER A 1 75 ? -7.867 51.062 17.75 1 59.81 75 SER A O 1
ATOM 618 N N . ARG A 1 76 ? -8.273 52.406 16.016 1 66.56 76 ARG A N 1
ATOM 619 C CA . ARG A 1 76 ? -7.188 53.375 16.141 1 66.56 76 ARG A CA 1
ATOM 620 C C . ARG A 1 76 ? -7.652 54.625 16.859 1 66.56 76 ARG A C 1
ATOM 622 O O . ARG A 1 76 ? -8.82 55 16.766 1 66.56 76 ARG A O 1
ATOM 629 N N . LEU A 1 77 ? -6.863 55.125 17.734 1 66.62 77 LEU A N 1
ATOM 630 C CA . LEU A 1 77 ? -7.156 56.406 18.391 1 66.62 77 LEU A CA 1
ATOM 631 C C . LEU A 1 77 ? -6.785 57.562 17.484 1 66.62 77 LEU A C 1
ATOM 633 O O . LEU A 1 77 ? -5.762 57.531 16.797 1 66.62 77 LEU A O 1
ATOM 637 N N . THR A 1 78 ? -7.691 58.5 17.281 1 67.25 78 THR A N 1
ATOM 638 C CA . THR A 1 78 ? -7.438 59.719 16.5 1 67.25 78 THR A CA 1
ATOM 639 C C . THR A 1 78 ? -6.59 60.719 17.281 1 67.25 78 THR A C 1
ATOM 641 O O . THR A 1 78 ? -6.789 60.875 18.484 1 67.25 78 THR A O 1
ATOM 644 N N . PRO A 1 79 ? -5.59 61.156 16.594 1 71.38 79 PRO A N 1
ATOM 645 C CA . PRO A 1 79 ? -4.785 62.188 17.266 1 71.38 79 PRO A CA 1
ATOM 646 C C . PRO A 1 79 ? -5.625 63.344 17.781 1 71.38 79 PRO A C 1
ATOM 648 O O . PRO A 1 79 ? -6.609 63.719 17.156 1 71.38 79 PRO A O 1
ATOM 651 N N . VAL A 1 80 ? -5.457 63.938 18.953 1 64.06 80 VAL A N 1
ATOM 652 C CA . VAL A 1 80 ? -6.223 65 19.625 1 64.06 80 VAL A CA 1
ATOM 653 C C . VAL A 1 80 ? -5.594 66.312 19.344 1 64.06 80 VAL A C 1
ATOM 655 O O . VAL A 1 80 ? -6.191 67.375 19.641 1 64.06 80 VAL A O 1
ATOM 658 N N . GLY A 1 81 ? -4.477 66.438 18.547 1 61.47 81 GLY A N 1
ATOM 659 C CA . GLY A 1 81 ? -3.879 67.688 18.188 1 61.47 81 GLY A CA 1
ATOM 660 C C . GLY A 1 81 ? -2.918 68.25 19.234 1 61.47 81 GLY A C 1
ATOM 661 O O . GLY A 1 81 ? -2.527 69.375 19.203 1 61.47 81 GLY A O 1
ATOM 662 N N . GLN A 1 82 ? -2.67 67.625 20.406 1 60 82 GLN A N 1
ATOM 663 C CA . GLN A 1 82 ? -1.692 68 21.422 1 60 82 GLN A CA 1
ATOM 664 C C . GLN A 1 82 ? -0.479 67.062 21.391 1 60 82 GLN A C 1
ATOM 666 O O . GLN A 1 82 ? -0.626 65.875 21.344 1 60 82 GLN A O 1
ATOM 671 N N . LYS A 1 83 ? 0.587 67.625 21.5 1 62.69 83 LYS A N 1
ATOM 672 C CA . LYS A 1 83 ? 1.835 66.938 21.234 1 62.69 83 LYS A CA 1
ATOM 673 C C . LYS A 1 83 ? 2.012 65.75 22.188 1 62.69 83 LYS A C 1
ATOM 675 O O . LYS A 1 83 ? 2.346 64.688 21.75 1 62.69 83 LYS A O 1
ATOM 680 N N . GLU A 1 84 ? 1.729 66.062 23.484 1 61.31 84 GLU A N 1
ATOM 681 C CA . GLU A 1 84 ? 2.006 65 24.453 1 61.31 84 GLU A CA 1
ATOM 682 C C . GLU A 1 84 ? 0.973 63.906 24.359 1 61.31 84 GLU A C 1
ATOM 684 O O . GLU A 1 84 ? 1.319 62.719 24.438 1 61.31 84 GLU A O 1
ATOM 689 N N .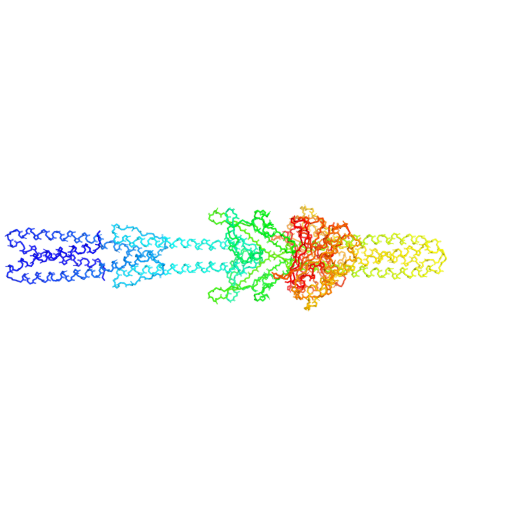 ALA A 1 85 ? -0.267 64.25 24.219 1 63.16 85 ALA A N 1
ATOM 690 C CA . ALA A 1 85 ? -1.324 63.281 24.094 1 63.16 85 ALA A CA 1
ATOM 691 C C . ALA A 1 85 ? -1.194 62.5 22.781 1 63.16 85 ALA A C 1
ATOM 693 O O . ALA A 1 85 ? -1.423 61.312 22.734 1 63.16 85 ALA A O 1
ATOM 694 N N . ASP A 1 86 ? -0.729 63.156 21.828 1 71.06 86 ASP A N 1
ATOM 695 C CA . ASP A 1 86 ? -0.592 62.562 20.516 1 71.06 86 ASP A CA 1
ATOM 696 C C . ASP A 1 86 ? 0.544 61.531 20.5 1 71.06 86 ASP A C 1
ATOM 698 O O . ASP A 1 86 ? 0.509 60.562 19.734 1 71.06 86 ASP A O 1
ATOM 702 N N . ARG A 1 87 ? 1.463 61.75 21.406 1 68.19 87 ARG A N 1
ATOM 703 C CA . ARG A 1 87 ? 2.535 60.75 21.516 1 68.19 87 ARG A CA 1
ATOM 704 C C . ARG A 1 87 ? 2 59.438 22.031 1 68.19 87 ARG A C 1
ATOM 706 O O . ARG A 1 87 ? 2.4 58.375 21.547 1 68.19 87 ARG A O 1
ATOM 713 N N . ILE A 1 88 ? 1.157 59.562 22.984 1 67.88 88 ILE A N 1
ATOM 714 C CA . ILE A 1 88 ? 0.57 58.375 23.562 1 67.88 88 ILE A CA 1
ATOM 715 C C . ILE A 1 88 ? -0.306 57.688 22.516 1 67.88 88 ILE A C 1
ATOM 717 O O . ILE A 1 88 ? -0.27 56.469 22.359 1 67.88 88 ILE A O 1
ATOM 721 N N . VAL A 1 89 ? -1.058 58.5 21.797 1 70 89 VAL A N 1
ATOM 722 C CA . VAL A 1 89 ? -1.932 57.969 20.75 1 70 89 VAL A CA 1
ATOM 723 C C . VAL A 1 89 ? -1.1 57.25 19.688 1 70 89 VAL A C 1
ATOM 725 O O . VAL A 1 89 ? -1.483 56.188 19.203 1 70 89 VAL A O 1
ATOM 728 N N . LEU A 1 90 ? 0.034 57.781 19.406 1 72.06 90 LEU A N 1
ATOM 729 C CA . LEU A 1 90 ? 0.892 57.188 18.391 1 72.06 90 LEU A CA 1
ATOM 730 C C . LEU A 1 90 ? 1.446 55.844 18.844 1 72.06 90 LEU A C 1
ATOM 732 O O . LEU A 1 90 ? 1.492 54.875 18.062 1 72.06 90 LEU A O 1
ATOM 736 N N . VAL A 1 91 ? 1.901 55.812 20.031 1 68.56 91 VAL A N 1
ATOM 737 C CA . VAL A 1 91 ? 2.451 54.562 20.547 1 68.56 91 VAL A CA 1
ATOM 738 C C . VAL A 1 91 ? 1.358 53.469 20.594 1 68.56 91 VAL A C 1
ATOM 740 O O . VAL A 1 91 ? 1.59 52.344 20.203 1 68.56 91 VAL A O 1
ATOM 743 N N . PHE A 1 92 ? 0.254 53.938 21 1 68.38 92 PHE A N 1
ATOM 744 C CA . PHE A 1 92 ? -0.872 53.031 21.047 1 68.38 92 PHE A CA 1
ATOM 745 C C . PHE A 1 92 ? -1.208 52.5 19.656 1 68.38 92 PHE A C 1
ATOM 747 O O . PHE A 1 92 ? -1.384 51.281 19.469 1 68.38 92 PHE A O 1
ATOM 754 N N . ASN A 1 93 ? -1.299 53.344 18.734 1 71.81 93 ASN A N 1
ATOM 755 C CA . ASN A 1 93 ? -1.648 52.938 17.375 1 71.81 93 ASN A CA 1
ATOM 756 C C . ASN A 1 93 ? -0.582 52.031 16.766 1 71.81 93 ASN A C 1
ATOM 758 O O . ASN A 1 93 ? -0.903 51.062 16.062 1 71.81 93 ASN A O 1
ATOM 762 N N . ARG A 1 94 ? 0.59 52.312 17.109 1 71.5 94 ARG A N 1
ATOM 763 C CA . ARG A 1 94 ? 1.671 51.469 16.609 1 71.5 94 ARG A CA 1
ATOM 764 C C . ARG A 1 94 ? 1.595 50.062 17.219 1 71.5 94 ARG A C 1
ATOM 766 O O . ARG A 1 94 ? 1.812 49.062 16.516 1 71.5 94 ARG A O 1
ATOM 773 N N . MET A 1 95 ? 1.389 50 18.422 1 69.5 95 MET A N 1
ATOM 774 C CA . MET A 1 95 ? 1.257 48.719 19.094 1 69.5 95 MET A CA 1
ATOM 775 C C . MET A 1 95 ? 0.084 47.906 18.516 1 69.5 95 MET A C 1
ATOM 777 O O . MET A 1 95 ? 0.196 46.719 18.297 1 69.5 95 MET A O 1
ATOM 781 N N . MET A 1 96 ? -0.907 48.688 18.328 1 70.88 96 MET A N 1
ATOM 782 C CA . MET A 1 96 ? -2.09 48 17.781 1 70.88 96 MET A CA 1
ATOM 783 C C . MET A 1 96 ? -1.818 47.469 16.375 1 70.88 96 MET A C 1
ATOM 785 O O . MET A 1 96 ? -2.27 46.406 16.031 1 70.88 96 MET A O 1
ATOM 789 N N . GLU A 1 97 ? -1.075 48.281 15.711 1 73.25 97 GLU A N 1
ATOM 790 C CA . GLU A 1 97 ? -0.737 47.875 14.359 1 73.25 97 GLU A CA 1
ATOM 791 C C . GLU A 1 97 ? 0.169 46.625 14.375 1 73.25 97 GLU A C 1
ATOM 793 O O . GLU A 1 97 ? -0.029 45.688 13.602 1 73.25 97 GLU A O 1
ATOM 798 N N . GLN A 1 98 ? 1.112 46.656 15.211 1 72.12 98 GLN A N 1
ATOM 799 C CA . GLN A 1 98 ? 2.029 45.531 15.312 1 72.12 98 GLN A CA 1
ATOM 800 C C . GLN A 1 98 ? 1.301 44.281 15.781 1 72.12 98 GLN A C 1
ATOM 802 O O . GLN A 1 98 ? 1.565 43.188 15.281 1 72.12 98 GLN A O 1
ATOM 807 N N . LEU A 1 99 ? 0.493 44.438 16.688 1 68.25 99 LEU A N 1
ATOM 808 C CA . LEU A 1 99 ? -0.283 43.312 17.188 1 68.25 99 LEU A CA 1
ATOM 809 C C . LEU A 1 99 ? -1.198 42.75 16.109 1 68.25 99 LEU A C 1
ATOM 811 O O . LEU A 1 99 ? -1.351 41.531 15.992 1 68.25 99 LEU A O 1
ATOM 815 N N . LYS A 1 100 ? -1.79 43.719 15.5 1 71.44 100 LYS A N 1
ATOM 816 C CA . LYS A 1 100 ? -2.656 43.281 14.406 1 71.44 100 LYS A CA 1
ATOM 817 C C . LYS A 1 100 ? -1.874 42.5 13.367 1 71.44 100 LYS A C 1
ATOM 819 O O . LYS A 1 100 ? -2.338 41.469 12.898 1 71.44 100 LYS A O 1
ATOM 824 N N . ASP A 1 101 ? -0.691 42.938 13.094 1 72.88 101 ASP A N 1
ATOM 825 C CA . ASP A 1 101 ? 0.143 42.25 12.102 1 72.88 101 ASP A CA 1
ATOM 826 C C . ASP A 1 101 ? 0.556 40.875 12.594 1 72.88 101 ASP A C 1
ATOM 828 O O . ASP A 1 101 ? 0.539 39.906 11.82 1 72.88 101 ASP A O 1
ATOM 832 N N . GLU A 1 102 ? 0.944 40.812 13.773 1 70.12 102 GLU A N 1
ATOM 833 C CA . GLU A 1 102 ? 1.36 39.531 14.336 1 70.12 102 GLU A CA 1
ATOM 834 C C . GLU A 1 102 ? 0.197 38.531 14.375 1 70.12 102 GLU A C 1
ATOM 836 O O . GLU A 1 102 ? 0.364 37.375 14.062 1 70.12 102 GLU A O 1
ATOM 841 N N . ARG A 1 103 ? -0.907 39.094 14.828 1 67.44 103 ARG A N 1
ATOM 842 C CA . ARG A 1 103 ? -2.109 38.281 14.836 1 67.44 103 ARG A CA 1
ATOM 843 C C . ARG A 1 103 ? -2.426 37.75 13.438 1 67.44 103 ARG A C 1
ATOM 845 O O . ARG A 1 103 ? -2.799 36.594 13.273 1 67.44 103 ARG A O 1
ATOM 852 N N . LEU A 1 104 ? -2.223 38.594 12.578 1 65.62 104 LEU A N 1
ATOM 853 C CA . LEU A 1 104 ? -2.52 38.219 11.203 1 65.62 104 LEU A CA 1
ATOM 854 C C . LEU A 1 104 ? -1.546 37.156 10.719 1 65.62 104 LEU A C 1
ATOM 856 O O . LEU A 1 104 ? -1.951 36.188 10.062 1 65.62 104 LEU A O 1
ATOM 860 N N . ARG A 1 105 ? -0.389 37.312 11.117 1 67.56 105 ARG A N 1
ATOM 861 C CA . ARG A 1 105 ? 0.62 36.344 10.711 1 67.56 105 ARG A CA 1
ATOM 862 C C . ARG A 1 105 ? 0.339 34.969 11.336 1 67.56 105 ARG A C 1
ATOM 864 O O . ARG A 1 105 ? 0.416 33.938 10.656 1 67.56 105 ARG A O 1
ATOM 871 N N . LEU A 1 106 ? 0.103 35 12.578 1 69.56 106 LEU A N 1
ATOM 872 C CA . LEU A 1 106 ? -0.166 33.75 13.289 1 69.56 106 LEU A CA 1
ATOM 873 C C . LEU A 1 106 ? -1.43 33.062 12.75 1 69.56 106 LEU A C 1
ATOM 875 O O . LEU A 1 106 ? -1.48 31.844 12.617 1 69.56 106 LEU A O 1
ATOM 879 N N . ARG A 1 107 ? -2.348 33.875 12.469 1 67.44 107 ARG A N 1
ATOM 880 C CA . ARG A 1 107 ? -3.588 33.344 11.906 1 67.44 107 ARG A CA 1
ATOM 881 C C . ARG A 1 107 ? -3.354 32.75 10.523 1 67.44 107 ARG A C 1
ATOM 883 O O . ARG A 1 107 ? -3.924 31.719 10.188 1 67.44 107 ARG A O 1
ATOM 890 N N . GLU A 1 108 ? -2.492 33.438 9.883 1 67 108 GLU A N 1
ATOM 891 C CA . GLU A 1 108 ? -2.178 32.938 8.547 1 67 108 GLU A CA 1
ATOM 892 C C . GLU A 1 108 ? -1.467 31.609 8.617 1 67 108 GLU A C 1
ATOM 894 O O . GLU A 1 108 ? -1.797 30.688 7.863 1 67 108 GLU A O 1
ATOM 899 N N . GLN A 1 109 ? -0.588 31.562 9.453 1 66.44 109 GLN A N 1
ATOM 900 C CA . GLN A 1 109 ? 0.148 30.312 9.609 1 66.44 109 GLN A CA 1
ATOM 901 C C . GLN A 1 109 ? -0.775 29.188 10.062 1 66.44 109 GLN A C 1
ATOM 903 O O . GLN A 1 109 ? -0.664 28.062 9.578 1 66.44 109 GLN A O 1
ATOM 908 N N . ASN A 1 110 ? -1.545 29.516 11.039 1 68.75 110 ASN A N 1
ATOM 909 C CA . ASN A 1 110 ? -2.512 28.531 11.508 1 68.75 110 ASN A CA 1
ATOM 910 C C . ASN A 1 110 ? -3.461 28.094 10.391 1 68.75 110 ASN A C 1
ATOM 912 O O . ASN A 1 110 ? -3.76 26.922 10.25 1 68.75 110 ASN A O 1
ATOM 916 N N . HIS A 1 111 ? -3.875 29.172 9.773 1 67.75 111 HIS A N 1
ATOM 917 C CA . HIS A 1 111 ? -4.781 28.906 8.664 1 67.75 111 HIS A CA 1
ATOM 918 C C . HIS A 1 111 ? -4.121 28.016 7.621 1 67.75 111 HIS A C 1
ATOM 920 O O . HIS A 1 111 ? -4.746 27.078 7.105 1 67.75 111 HIS A O 1
ATOM 926 N N . PHE A 1 112 ? -2.916 28.281 7.453 1 64.62 112 PHE A N 1
ATOM 927 C CA . PHE A 1 112 ? -2.143 27.5 6.496 1 64.62 112 PHE A CA 1
ATOM 928 C C . PHE A 1 112 ? -2.088 26.047 6.91 1 64.62 112 PHE A C 1
ATOM 930 O O . PHE A 1 112 ? -2.365 25.156 6.102 1 64.62 112 PHE A O 1
ATOM 937 N N . LEU A 1 113 ? -1.755 25.797 8.102 1 68.31 113 LEU A N 1
ATOM 938 C CA . LEU A 1 113 ? -1.63 24.422 8.602 1 68.31 113 LEU A CA 1
ATOM 939 C C . LEU A 1 113 ? -2.988 23.734 8.641 1 68.31 113 LEU A C 1
ATOM 941 O O . LEU A 1 113 ? -3.09 22.547 8.352 1 68.31 113 LEU A O 1
ATOM 945 N N . ASP A 1 114 ? -3.906 24.562 8.891 1 71.25 114 ASP A N 1
ATOM 946 C CA . ASP A 1 114 ? -5.266 24.031 8.883 1 71.25 114 ASP A CA 1
ATOM 947 C C . ASP A 1 114 ? -5.676 23.578 7.484 1 71.25 114 ASP A C 1
ATOM 949 O O . ASP A 1 114 ? -6.289 22.516 7.32 1 71.25 114 ASP A O 1
ATOM 953 N N . LEU A 1 115 ? -5.281 24.406 6.602 1 69 115 LEU A N 1
ATOM 954 C CA . LEU A 1 115 ? -5.609 24.078 5.219 1 69 115 LEU A CA 1
ATOM 955 C C . LEU A 1 115 ? -4.84 22.844 4.754 1 69 115 LEU A C 1
ATOM 957 O O . LEU A 1 115 ? -5.383 22 4.039 1 69 115 LEU A O 1
ATOM 961 N N . LEU A 1 116 ? -3.701 22.766 5.234 1 68.69 116 LEU A N 1
ATOM 962 C CA . LEU A 1 116 ? -2.879 21.609 4.887 1 68.69 116 LEU A CA 1
ATOM 963 C C . LEU A 1 116 ? -3.494 20.312 5.43 1 68.69 116 LEU A C 1
ATOM 965 O O . LEU A 1 116 ? -3.613 19.328 4.703 1 68.69 116 LEU A O 1
ATOM 969 N N . VAL A 1 117 ? -3.891 20.375 6.613 1 73.94 117 VAL A N 1
ATOM 970 C CA . VAL A 1 117 ? -4.48 19.203 7.266 1 73.94 117 VAL A CA 1
ATOM 971 C C . VAL A 1 117 ? -5.812 18.859 6.598 1 73.94 117 VAL A C 1
ATOM 973 O O . VAL A 1 117 ? -6.125 17.688 6.391 1 73.94 117 VAL A O 1
ATOM 976 N N . SER A 1 118 ? -6.43 19.891 6.203 1 73.38 118 SER A N 1
ATOM 977 C CA . SER A 1 118 ? -7.734 19.688 5.594 1 73.38 118 SER A CA 1
ATOM 978 C C . SER A 1 118 ? -7.602 19.125 4.18 1 73.38 118 SER A C 1
ATOM 980 O O . SER A 1 118 ? -8.453 18.359 3.727 1 73.38 118 SER A O 1
ATOM 982 N N . ALA A 1 119 ? -6.582 19.547 3.566 1 72.38 119 ALA A N 1
ATOM 983 C CA . ALA A 1 119 ? -6.383 19.109 2.186 1 72.38 119 ALA A CA 1
ATOM 984 C C . ALA A 1 119 ? -5.66 17.766 2.133 1 72.38 119 ALA A C 1
ATOM 986 O O . ALA A 1 119 ? -5.594 17.125 1.077 1 72.38 119 ALA A O 1
ATOM 987 N N . SER A 1 120 ? -5.266 17.359 3.246 1 76.88 120 SER A N 1
ATOM 988 C CA . SER A 1 120 ? -4.504 16.109 3.277 1 76.88 120 SER A CA 1
ATOM 989 C C . SER A 1 120 ? -5.402 14.906 3.033 1 76.88 120 SER A C 1
ATOM 991 O O . SER A 1 120 ? -6.527 14.852 3.535 1 76.88 120 SER A O 1
ATOM 993 N N . PRO A 1 121 ? -4.953 14.008 2.23 1 80.88 121 PRO A N 1
ATOM 994 C CA . PRO A 1 121 ? -5.715 12.773 2.027 1 80.88 121 PRO A CA 1
ATOM 995 C C . PRO A 1 121 ? -5.684 11.859 3.246 1 80.88 121 PRO A C 1
ATOM 997 O O . PRO A 1 121 ? -6.426 10.875 3.303 1 80.88 121 PRO A O 1
ATOM 1000 N N . MET A 1 122 ? -4.977 12.266 4.176 1 85.69 122 MET A N 1
ATOM 1001 C CA . MET A 1 122 ? -4.887 11.484 5.406 1 85.69 122 MET A CA 1
ATOM 1002 C C . MET A 1 122 ? -5.906 11.969 6.434 1 85.69 122 MET A C 1
ATOM 1004 O O . MET A 1 122 ? -6.113 13.18 6.582 1 85.69 122 MET A O 1
ATOM 1008 N N . GLY A 1 123 ? -6.508 11 7.016 1 89.62 123 GLY A N 1
ATOM 1009 C CA . GLY A 1 123 ? -7.414 11.344 8.094 1 89.62 123 GLY A CA 1
ATOM 1010 C C . GLY A 1 123 ? -6.699 11.641 9.406 1 89.62 123 GLY A C 1
ATOM 1011 O O . GLY A 1 123 ? -5.828 10.875 9.828 1 89.62 123 GLY A O 1
ATOM 1012 N N . VAL A 1 124 ? -7.066 12.75 10.023 1 88.94 124 VAL A N 1
ATOM 1013 C CA . VAL A 1 124 ? -6.488 13.133 11.305 1 88.94 124 VAL A CA 1
ATOM 1014 C C . VAL A 1 124 ? -7.59 13.258 12.352 1 88.94 124 VAL A C 1
ATOM 1016 O O . VAL A 1 124 ? -8.57 13.977 12.148 1 88.94 124 VAL A O 1
ATOM 1019 N N . VAL A 1 125 ? -7.379 12.555 13.453 1 90.25 125 VAL A N 1
ATOM 1020 C CA . VAL A 1 125 ? -8.305 12.609 14.578 1 90.25 125 VAL A CA 1
ATOM 1021 C C . VAL A 1 125 ? -7.562 13.016 15.844 1 90.25 125 VAL A C 1
ATOM 1023 O O . VAL A 1 125 ? -6.672 12.289 16.297 1 90.25 125 VAL A O 1
ATOM 1026 N N . ILE A 1 126 ? -7.93 14.141 16.359 1 87.19 126 ILE A N 1
ATOM 1027 C CA . ILE A 1 126 ? -7.32 14.602 17.594 1 87.19 126 ILE A CA 1
ATOM 1028 C C . ILE A 1 126 ? -8.227 14.25 18.781 1 87.19 126 ILE A C 1
ATOM 1030 O O . ILE A 1 126 ? -9.438 14.484 18.734 1 87.19 126 ILE A O 1
ATOM 1034 N N . LEU A 1 127 ? -7.59 13.688 19.734 1 88.69 127 LEU A N 1
ATOM 1035 C CA . LEU A 1 127 ? -8.344 13.266 20.922 1 88.69 127 LEU A CA 1
ATOM 1036 C C . LEU A 1 127 ? -8 14.133 22.125 1 88.69 127 LEU A C 1
ATOM 1038 O O . LEU A 1 127 ? -6.898 14.695 22.203 1 88.69 127 LEU A O 1
ATOM 1042 N N . THR A 1 128 ? -8.969 14.242 22.953 1 86.38 128 THR A N 1
ATOM 1043 C CA . THR A 1 128 ? -8.711 14.883 24.25 1 86.38 128 THR A CA 1
ATOM 1044 C C . THR A 1 128 ? -8 13.914 25.188 1 86.38 128 THR A C 1
ATOM 1046 O O . THR A 1 128 ? -7.812 12.742 24.859 1 86.38 128 THR A O 1
ATOM 1049 N N . LEU A 1 129 ? -7.578 14.453 26.312 1 83.19 129 LEU A N 1
ATOM 1050 C CA . LEU A 1 129 ? -6.863 13.641 27.297 1 83.19 129 LEU A CA 1
ATOM 1051 C C . LEU A 1 129 ? -7.738 12.508 27.797 1 83.19 129 LEU A C 1
ATOM 1053 O O . LEU A 1 129 ? -7.234 11.445 28.188 1 83.19 129 LEU A O 1
ATOM 1057 N N . ASP A 1 130 ? -9.031 12.734 27.703 1 84.38 130 ASP A N 1
ATOM 1058 C CA . ASP A 1 130 ? -9.969 11.727 28.172 1 84.38 130 ASP A CA 1
ATOM 1059 C C . ASP A 1 130 ? -10.359 10.758 27.062 1 84.38 130 ASP A C 1
ATOM 1061 O O . ASP A 1 130 ? -11.164 9.852 27.266 1 84.38 130 ASP A O 1
ATOM 1065 N N . GLY A 1 131 ? -9.836 11.008 25.844 1 84.56 131 GLY A N 1
ATOM 1066 C CA . GLY A 1 131 ? -10.07 10.078 24.75 1 84.56 131 GLY A CA 1
ATOM 1067 C C . GLY A 1 131 ? -11.227 10.492 23.859 1 84.56 131 GLY A C 1
ATOM 1068 O O . GLY A 1 131 ? -11.602 9.75 22.953 1 84.56 131 GLY A O 1
ATOM 1069 N N . HIS A 1 132 ? -11.75 11.711 24.141 1 91.19 132 HIS A N 1
ATOM 1070 C CA . HIS A 1 132 ? -12.844 12.195 23.297 1 91.19 132 HIS A CA 1
ATOM 1071 C C . HIS A 1 132 ? -12.32 12.867 22.031 1 91.19 132 HIS A C 1
ATOM 1073 O O . HIS A 1 132 ? -11.234 13.445 22.047 1 91.19 132 HIS A O 1
ATOM 1079 N N . ILE A 1 133 ? -13.133 12.734 21.047 1 91.81 133 ILE A N 1
ATOM 1080 C CA . ILE A 1 133 ? -12.742 13.344 19.781 1 91.81 133 ILE A CA 1
ATOM 1081 C C . ILE A 1 133 ? -12.891 14.859 19.875 1 91.81 133 ILE A C 1
ATOM 1083 O O . ILE A 1 133 ? -13.984 15.367 20.141 1 91.81 133 ILE A O 1
ATOM 1087 N N . SER A 1 134 ? -11.828 15.508 19.688 1 87.69 134 SER A N 1
ATOM 1088 C CA . SER A 1 134 ? -11.844 16.969 19.734 1 87.69 134 SER A CA 1
ATOM 1089 C C . SER A 1 134 ? -11.984 17.562 18.344 1 87.69 134 SER A C 1
ATOM 1091 O O . SER A 1 134 ? -12.82 18.438 18.109 1 87.69 134 SER A O 1
ATOM 1093 N N . MET A 1 135 ? -11.109 17.047 17.453 1 84.31 135 MET A N 1
ATOM 1094 C CA . MET A 1 135 ? -11.117 17.562 16.094 1 84.31 135 MET A CA 1
ATOM 1095 C C . MET A 1 135 ? -10.852 16.438 15.086 1 84.31 135 MET A C 1
ATOM 1097 O O . MET A 1 135 ? -10.156 15.477 15.398 1 84.31 135 MET A O 1
ATOM 1101 N N . LEU A 1 136 ? -11.484 16.594 13.93 1 88.62 136 LEU A N 1
ATOM 1102 C CA . LEU A 1 136 ? -11.242 15.672 12.828 1 88.62 136 LEU A CA 1
ATOM 1103 C C . LEU A 1 136 ? -11.297 16.406 11.492 1 88.62 136 LEU A C 1
ATOM 1105 O O . LEU A 1 136 ? -12.047 17.375 11.336 1 88.62 136 LEU A O 1
ATOM 1109 N N . ASN A 1 137 ? -10.422 16.031 10.641 1 86.25 137 ASN A N 1
ATOM 1110 C CA . ASN A 1 137 ? -10.461 16.656 9.32 1 86.25 137 ASN A CA 1
ATOM 1111 C C . ASN A 1 137 ? -11.43 15.945 8.391 1 86.25 137 ASN A C 1
ATOM 1113 O O . ASN A 1 137 ? -12.078 14.969 8.789 1 86.25 137 ASN A O 1
ATOM 1117 N N . ALA A 1 138 ? -11.586 16.391 7.172 1 86 138 ALA A N 1
ATOM 1118 C CA . ALA A 1 138 ? -12.578 15.891 6.223 1 86 138 ALA A CA 1
ATOM 1119 C C . ALA A 1 138 ? -12.289 14.438 5.852 1 86 138 ALA A C 1
ATOM 1121 O O . ALA A 1 138 ? -13.211 13.617 5.758 1 86 138 ALA A O 1
ATOM 1122 N N . ALA A 1 139 ? -11.078 14.102 5.664 1 89.12 139 ALA A N 1
ATOM 1123 C CA . ALA A 1 139 ? -10.711 12.734 5.293 1 89.12 139 ALA A CA 1
ATOM 1124 C C . ALA A 1 139 ? -11.102 11.75 6.387 1 89.12 139 ALA A C 1
ATOM 1126 O O . ALA A 1 139 ? -11.641 10.68 6.102 1 89.12 139 ALA A O 1
ATOM 1127 N N . ALA A 1 140 ? -10.844 12.109 7.605 1 91.5 140 ALA A N 1
ATOM 1128 C CA . ALA A 1 140 ? -11.195 11.242 8.727 1 91.5 140 ALA A CA 1
ATOM 1129 C C . ALA A 1 140 ? -12.703 11.016 8.789 1 91.5 140 ALA A C 1
ATOM 1131 O O . ALA A 1 140 ? -13.164 9.898 9.055 1 91.5 140 ALA A O 1
ATOM 1132 N N . LEU A 1 141 ? -13.406 12.07 8.531 1 90 141 LEU A N 1
ATOM 1133 C CA . LEU A 1 141 ? -14.859 11.984 8.531 1 90 141 LEU A CA 1
ATOM 1134 C C . LEU A 1 141 ? -15.344 11 7.473 1 90 141 LEU A C 1
ATOM 1136 O O . LEU A 1 141 ? -16.25 10.195 7.727 1 90 141 LEU A O 1
ATOM 1140 N N . ARG A 1 142 ? -14.727 11.031 6.391 1 87.75 142 ARG A N 1
ATOM 1141 C CA . ARG A 1 142 ? -15.078 10.141 5.289 1 87.75 142 ARG A CA 1
ATOM 1142 C C . ARG A 1 142 ? -14.75 8.695 5.633 1 87.75 142 ARG A C 1
ATOM 1144 O O . ARG A 1 142 ? -15.547 7.789 5.371 1 87.75 142 ARG A O 1
ATOM 1151 N N . PHE A 1 143 ? -13.602 8.477 6.219 1 89.75 143 PHE A N 1
ATOM 1152 C CA . PHE A 1 143 ? -13.172 7.125 6.555 1 89.75 143 PHE A CA 1
ATOM 1153 C C . PHE A 1 143 ? -14.078 6.516 7.621 1 89.75 143 PHE A C 1
ATOM 1155 O O . PHE A 1 143 ? -14.32 5.309 7.617 1 89.75 143 PHE A O 1
ATOM 1162 N N . LEU A 1 144 ? -14.562 7.359 8.484 1 89.56 144 LEU A N 1
ATOM 1163 C CA . LEU A 1 144 ? -15.414 6.879 9.57 1 89.56 144 LEU A CA 1
ATOM 1164 C C . LEU A 1 144 ? -16.859 6.797 9.125 1 89.56 144 LEU A C 1
ATOM 1166 O O . LEU A 1 144 ? -17.734 6.34 9.883 1 89.56 144 LEU A O 1
ATOM 1170 N N . ASP A 1 145 ? -17.094 7.242 7.949 1 83 145 ASP A N 1
ATOM 1171 C CA . ASP A 1 145 ? -18.406 7.16 7.309 1 83 145 ASP A CA 1
ATOM 1172 C C . ASP A 1 145 ? -19.422 8.07 8.008 1 83 145 ASP A C 1
ATOM 1174 O O . ASP A 1 145 ? -20.547 7.652 8.289 1 83 145 ASP A O 1
ATOM 1178 N N . TYR A 1 146 ? -18.969 9.25 8.398 1 86 146 TYR A N 1
ATOM 1179 C CA . TYR A 1 146 ? -19.844 10.266 8.961 1 86 146 TYR A CA 1
ATOM 1180 C C . TYR A 1 146 ? -19.906 11.5 8.07 1 86 146 TYR A C 1
ATOM 1182 O O . TYR A 1 146 ? -18.953 11.797 7.355 1 86 146 TYR A O 1
ATOM 1190 N N . SER A 1 147 ? -20.969 12.164 8.031 1 81.5 147 SER A N 1
ATOM 1191 C CA . SER A 1 147 ? -21.172 13.305 7.145 1 81.5 147 SER A CA 1
ATOM 1192 C C . SER A 1 147 ? -20.828 14.617 7.848 1 81.5 147 SER A C 1
ATOM 1194 O O . SER A 1 147 ? -20.422 15.586 7.199 1 81.5 147 SER A O 1
ATOM 1196 N N . SER A 1 148 ? -21.031 14.633 9.117 1 86.38 148 SER A N 1
ATOM 1197 C CA . SER A 1 148 ? -20.828 15.891 9.82 1 86.38 148 SER A CA 1
ATOM 1198 C C . SER A 1 148 ? -19.906 15.703 11.023 1 86.38 148 SER A C 1
ATOM 1200 O O . SER A 1 148 ? -19.984 14.695 11.727 1 86.38 148 SER A O 1
ATOM 1202 N N . SER A 1 149 ? -19.094 16.641 11.172 1 85.75 149 SER A N 1
ATOM 1203 C CA . SER A 1 149 ? -18.156 16.625 12.289 1 85.75 149 SER A CA 1
ATOM 1204 C C . SER A 1 149 ? -18.875 16.766 13.625 1 85.75 149 SER A C 1
ATOM 1206 O O . SER A 1 149 ? -18.391 16.297 14.648 1 85.75 149 SER A O 1
ATOM 1208 N N . GLU A 1 150 ? -19.984 17.422 13.617 1 85.5 150 GLU A N 1
ATOM 1209 C CA . GLU A 1 150 ? -20.734 17.688 14.844 1 85.5 150 GLU A CA 1
ATOM 1210 C C . GLU A 1 150 ? -21.281 16.391 15.453 1 85.5 150 GLU A C 1
ATOM 1212 O O . GLU A 1 150 ? -21.453 16.297 16.672 1 85.5 150 GLU A O 1
ATOM 1217 N N . GLU A 1 151 ? -21.422 15.461 14.617 1 86.38 151 GLU A N 1
ATOM 1218 C CA . GLU A 1 151 ? -21.969 14.195 15.086 1 86.38 151 GLU A CA 1
ATOM 1219 C C . GLU A 1 151 ? -20.906 13.375 15.828 1 86.38 151 GLU A C 1
ATOM 1221 O O . GLU A 1 151 ? -21.234 12.531 16.656 1 86.38 151 GLU A O 1
ATOM 1226 N N . VAL A 1 152 ? -19.75 13.656 15.508 1 88.12 152 VAL A N 1
ATOM 1227 C CA . VAL A 1 152 ? -18.672 12.805 16 1 88.12 152 VAL A CA 1
ATOM 1228 C C . VAL A 1 152 ? -17.906 13.531 17.125 1 88.12 152 VAL A C 1
ATOM 1230 O O . VAL A 1 152 ? -17.375 12.891 18.031 1 88.12 152 VAL A O 1
ATOM 1233 N N . ARG A 1 153 ? -18 14.828 17.141 1 89.06 153 ARG A N 1
ATOM 1234 C CA . ARG A 1 153 ? -17.25 15.625 18.109 1 89.06 153 ARG A CA 1
ATOM 1235 C C . ARG A 1 153 ? -17.75 15.367 19.531 1 89.06 153 ARG A C 1
ATOM 1237 O O . ARG A 1 153 ? -18.953 15.328 19.766 1 89.06 153 ARG A O 1
ATOM 1244 N N . GLY A 1 154 ? -16.797 15.156 20.406 1 89.62 154 GLY A N 1
ATOM 1245 C CA . GLY A 1 154 ? -17.141 14.961 21.812 1 89.62 154 GLY A CA 1
ATOM 1246 C C . GLY A 1 154 ? -17.406 13.516 22.156 1 89.62 154 GLY A C 1
ATOM 1247 O O . GLY A 1 154 ? -17.547 13.164 23.328 1 89.62 154 GLY A O 1
ATOM 1248 N N . ARG A 1 155 ? -17.484 12.68 21.219 1 91.5 155 ARG A N 1
ATOM 1249 C CA . ARG A 1 155 ? -17.766 11.273 21.453 1 91.5 155 ARG A CA 1
ATOM 1250 C C . ARG A 1 155 ? -16.484 10.461 21.531 1 91.5 155 ARG A C 1
ATOM 1252 O O . ARG A 1 155 ? -15.406 10.961 21.188 1 91.5 155 ARG A O 1
ATOM 1259 N N . LEU A 1 156 ? -16.703 9.25 22.094 1 91.06 156 LEU A N 1
ATOM 1260 C CA . LEU A 1 156 ? -15.586 8.312 22.125 1 91.06 156 LEU A CA 1
ATOM 1261 C C . LEU A 1 156 ? -15.523 7.508 20.828 1 91.06 156 LEU A C 1
ATOM 1263 O O . LEU A 1 156 ? -16.547 7.305 20.156 1 91.06 156 LEU A O 1
ATOM 1267 N N . LEU A 1 157 ? -14.406 7.078 20.5 1 88.25 157 LEU A N 1
ATOM 1268 C CA . LEU A 1 157 ? -14.227 6.301 19.281 1 88.25 157 LEU A CA 1
ATOM 1269 C C . LEU A 1 157 ? -15.047 5.016 19.328 1 88.25 157 LEU A C 1
ATOM 1271 O O . LEU A 1 157 ? -15.617 4.598 18.312 1 88.25 157 LEU A O 1
ATOM 1275 N N . CYS A 1 158 ? -15.117 4.426 20.469 1 84.75 158 CYS A N 1
ATOM 1276 C CA . CYS A 1 158 ? -15.836 3.168 20.641 1 84.75 158 CYS A CA 1
ATOM 1277 C C . CYS A 1 158 ? -17.344 3.363 20.453 1 84.75 158 CYS A C 1
ATOM 1279 O O . CYS A 1 158 ? -18.062 2.4 20.219 1 84.75 158 CYS A O 1
ATOM 1281 N N . GLU A 1 159 ? -17.797 4.582 20.547 1 88 159 GLU A N 1
ATOM 1282 C CA . GLU A 1 159 ? -19.219 4.875 20.438 1 88 159 GLU A CA 1
ATOM 1283 C C . GLU A 1 159 ? -19.641 5.07 18.984 1 88 159 GLU A C 1
ATOM 1285 O O . GLU A 1 159 ? -20.828 5.09 18.672 1 88 159 GLU A O 1
ATOM 1290 N N . LEU A 1 160 ? -18.641 5.148 18.234 1 87.38 160 LEU A N 1
ATOM 1291 C CA . LEU A 1 160 ? -18.969 5.387 16.828 1 87.38 160 LEU A CA 1
ATOM 1292 C C . LEU A 1 160 ? -19.375 4.094 16.141 1 87.38 160 LEU A C 1
ATOM 1294 O O . LEU A 1 160 ? -18.797 3.031 16.422 1 87.38 160 LEU A O 1
ATOM 1298 N N . ALA A 1 161 ? -20.328 4.184 15.297 1 80.75 161 ALA A N 1
ATOM 1299 C CA . ALA A 1 161 ? -20.797 3.037 14.523 1 80.75 161 ALA A CA 1
ATOM 1300 C C . ALA A 1 161 ? -19.969 2.863 13.25 1 80.75 161 ALA A C 1
ATOM 1302 O O . ALA A 1 161 ? -20.484 2.984 12.141 1 80.75 161 ALA A O 1
ATOM 1303 N N . SER A 1 162 ? -18.734 2.707 13.32 1 84.44 162 SER A N 1
ATOM 1304 C CA . SER A 1 162 ? -17.828 2.523 12.195 1 84.44 162 SER A CA 1
ATOM 1305 C C . SER A 1 162 ? -16.875 1.353 12.438 1 84.44 162 SER A C 1
ATOM 1307 O O . SER A 1 162 ? -16.266 1.244 13.5 1 84.44 162 SER A O 1
ATOM 1309 N N . PRO A 1 163 ? -16.891 0.489 11.492 1 82.12 163 PRO A N 1
ATOM 1310 C CA . PRO A 1 163 ? -15.961 -0.641 11.641 1 82.12 163 PRO A CA 1
ATOM 1311 C C . PRO A 1 163 ? -14.516 -0.198 11.836 1 82.12 163 PRO A C 1
ATOM 1313 O O . PRO A 1 163 ? -13.766 -0.84 12.578 1 82.12 163 PRO A O 1
ATOM 1316 N N . LEU A 1 164 ? -14.195 0.866 11.227 1 88.81 164 LEU A N 1
ATOM 1317 C CA . LEU A 1 164 ? -12.828 1.362 11.344 1 88.81 164 LEU A CA 1
ATOM 1318 C C . LEU A 1 164 ? -12.562 1.875 12.758 1 88.81 164 LEU A C 1
ATOM 1320 O O . LEU A 1 164 ? -11.484 1.645 13.305 1 88.81 164 LEU A O 1
ATOM 1324 N N . ALA A 1 165 ? -13.57 2.582 13.328 1 90.69 165 ALA A N 1
ATOM 1325 C CA . ALA A 1 165 ? -13.414 3.121 14.68 1 90.69 165 ALA A CA 1
ATOM 1326 C C . ALA A 1 165 ? -13.156 2.006 15.688 1 90.69 165 ALA A C 1
ATOM 1328 O O . ALA A 1 165 ? -12.336 2.158 16.594 1 90.69 165 ALA A O 1
ATOM 1329 N N . GLU A 1 166 ? -13.82 0.937 15.484 1 86.5 166 GLU A N 1
ATOM 1330 C CA . GLU A 1 166 ? -13.664 -0.207 16.375 1 86.5 166 GLU A CA 1
ATOM 1331 C C . GLU A 1 166 ? -12.25 -0.781 16.281 1 86.5 166 GLU A C 1
ATOM 1333 O O . GLU A 1 166 ? -11.672 -1.179 17.297 1 86.5 166 GLU A O 1
ATOM 1338 N N . GLU A 1 167 ? -11.742 -0.855 15.133 1 87.69 167 GLU A N 1
ATOM 1339 C CA . GLU A 1 167 ? -10.414 -1.414 14.93 1 87.69 167 GLU A CA 1
ATOM 1340 C C . GLU A 1 167 ? -9.328 -0.477 15.461 1 87.69 167 GLU A C 1
ATOM 1342 O O . GLU A 1 167 ? -8.32 -0.93 16.016 1 87.69 167 GLU A O 1
ATOM 1347 N N . ILE A 1 168 ? -9.562 0.791 15.32 1 90.81 168 ILE A N 1
ATOM 1348 C CA . ILE A 1 168 ? -8.602 1.787 15.773 1 90.81 168 ILE A CA 1
ATOM 1349 C C . ILE A 1 168 ? -8.461 1.724 17.297 1 90.81 168 ILE A C 1
ATOM 1351 O O . ILE A 1 168 ? -7.363 1.908 17.828 1 90.81 168 ILE A O 1
ATOM 1355 N N . GLU A 1 169 ? -9.539 1.523 17.922 1 87.75 169 GLU A N 1
ATOM 1356 C CA . GLU A 1 169 ? -9.547 1.472 19.375 1 87.75 169 GLU A CA 1
ATOM 1357 C C . GLU A 1 169 ? -8.648 0.352 19.891 1 87.75 169 GLU A C 1
ATOM 1359 O O . GLU A 1 169 ? -8.102 0.444 21 1 87.75 169 GLU A O 1
ATOM 1364 N N . ARG A 1 170 ? -8.484 -0.578 19.172 1 87.12 170 ARG A N 1
ATOM 1365 C CA . ARG A 1 170 ? -7.703 -1.737 19.578 1 87.12 170 ARG A CA 1
ATOM 1366 C C . ARG A 1 170 ? -6.215 -1.495 19.375 1 87.12 170 ARG A C 1
ATOM 1368 O O . ARG A 1 170 ? -5.383 -2.27 19.844 1 87.12 170 ARG A O 1
ATOM 1375 N N . ILE A 1 171 ? -5.84 -0.494 18.703 1 90.94 171 ILE A N 1
ATOM 1376 C CA . ILE A 1 171 ? -4.438 -0.202 18.406 1 90.94 171 ILE A CA 1
ATOM 1377 C C . ILE A 1 171 ? -3.779 0.414 19.641 1 90.94 171 ILE A C 1
ATOM 1379 O O . ILE A 1 171 ? -4.27 1.407 20.188 1 90.94 171 ILE A O 1
ATOM 1383 N N . PRO A 1 172 ? -2.711 -0.2 20.062 1 90.94 172 PRO A N 1
ATOM 1384 C CA . PRO A 1 172 ? -2.012 0.357 21.219 1 90.94 172 PRO A CA 1
ATOM 1385 C C . PRO A 1 172 ? -1.408 1.732 20.953 1 90.94 172 PRO A C 1
ATOM 1387 O O . PRO A 1 172 ? -1.236 2.111 19.781 1 90.94 172 PRO A O 1
ATOM 1390 N N . LYS A 1 173 ? -1.081 2.4 22.062 1 87.75 173 LYS A N 1
ATOM 1391 C CA . LYS A 1 173 ? -0.5 3.736 21.969 1 87.75 173 LYS A CA 1
ATOM 1392 C C . LYS A 1 173 ? 0.87 3.695 21.297 1 87.75 173 LYS A C 1
ATOM 1394 O O . LYS A 1 173 ? 1.658 2.779 21.547 1 87.75 173 LYS A O 1
ATOM 1399 N N . ASP A 1 174 ? 1.133 4.684 20.438 1 87.25 174 ASP A N 1
ATOM 1400 C CA . ASP A 1 174 ? 2.42 4.902 19.781 1 87.25 174 ASP A CA 1
ATOM 1401 C C . ASP A 1 174 ? 2.766 3.748 18.844 1 87.25 174 ASP A C 1
ATOM 1403 O O . ASP A 1 174 ? 3.914 3.305 18.797 1 87.25 174 ASP A O 1
ATOM 1407 N N . THR A 1 175 ? 1.739 3.184 18.297 1 90.12 175 THR A N 1
ATOM 1408 C CA . THR A 1 175 ? 1.953 2.1 17.344 1 90.12 175 THR A CA 1
ATOM 1409 C C . THR A 1 175 ? 1.203 2.367 16.031 1 90.12 175 THR A C 1
ATOM 1411 O O . THR A 1 175 ? 0.265 3.166 16.016 1 90.12 175 THR A O 1
ATOM 1414 N N . THR A 1 176 ? 1.733 1.815 15.008 1 89.62 176 THR A N 1
ATOM 1415 C CA . THR A 1 176 ? 1.109 1.857 13.688 1 89.62 176 THR A CA 1
ATOM 1416 C C . THR A 1 176 ? 0.716 0.456 13.227 1 89.62 176 THR A C 1
ATOM 1418 O O . THR A 1 176 ? 1.51 -0.482 13.336 1 89.62 176 THR A O 1
ATOM 1421 N N . GLU A 1 177 ? -0.542 0.331 12.781 1 91.19 177 GLU A N 1
ATOM 1422 C CA . GLU A 1 177 ? -1.015 -0.971 12.312 1 91.19 177 GLU A CA 1
ATOM 1423 C C . GLU A 1 177 ? -1.804 -0.841 11.016 1 91.19 177 GLU A C 1
ATOM 1425 O O . GLU A 1 177 ? -2.473 0.169 10.789 1 91.19 177 GLU A O 1
ATOM 1430 N N . THR A 1 178 ? -1.652 -1.81 10.234 1 89.25 178 THR A N 1
ATOM 1431 C CA . THR A 1 178 ? -2.455 -1.89 9.016 1 89.25 178 THR A CA 1
ATOM 1432 C C . THR A 1 178 ? -3.689 -2.76 9.242 1 89.25 178 THR A C 1
ATOM 1434 O O . THR A 1 178 ? -3.578 -3.898 9.695 1 89.25 178 THR A O 1
ATOM 1437 N N . ILE A 1 179 ? -4.832 -2.211 8.898 1 87.88 179 ILE A N 1
ATOM 1438 C CA . ILE A 1 179 ? -6.102 -2.879 9.172 1 87.88 179 ILE A CA 1
ATOM 1439 C C . ILE A 1 179 ? -6.836 -3.141 7.855 1 87.88 179 ILE A C 1
ATOM 1441 O O . ILE A 1 179 ? -6.934 -2.256 7.004 1 87.88 179 ILE A O 1
ATOM 1445 N N . ARG A 1 180 ? -7.301 -4.309 7.734 1 86.88 180 ARG A N 1
ATOM 1446 C CA . ARG A 1 180 ? -8.188 -4.66 6.625 1 86.88 180 ARG A CA 1
ATOM 1447 C C . ARG A 1 180 ? -9.617 -4.867 7.113 1 86.88 180 ARG A C 1
ATOM 1449 O O . ARG A 1 180 ? -9.852 -5.602 8.07 1 86.88 180 ARG A O 1
ATOM 1456 N N . LEU A 1 181 ? -10.539 -4.23 6.418 1 85.56 181 LEU A N 1
ATOM 1457 C CA . LEU A 1 181 ? -11.938 -4.293 6.84 1 85.56 181 LEU A CA 1
ATOM 1458 C C . LEU A 1 181 ? -12.727 -5.27 5.977 1 85.56 181 LEU A C 1
ATOM 1460 O O . LEU A 1 181 ? -12.188 -5.824 5.016 1 85.56 181 LEU A O 1
ATOM 1464 N N . SER A 1 182 ? -13.984 -5.508 6.336 1 78.25 182 SER A N 1
ATOM 1465 C CA . SER A 1 182 ? -14.859 -6.469 5.672 1 78.25 182 SER A CA 1
ATOM 1466 C C . SER A 1 182 ? -15.25 -5.992 4.281 1 78.25 182 SER A C 1
ATOM 1468 O O . SER A 1 182 ? -15.75 -6.773 3.467 1 78.25 182 SER A O 1
ATOM 1470 N N . ASP A 1 183 ? -15.016 -4.754 3.998 1 77.44 183 ASP A N 1
ATOM 1471 C CA . ASP A 1 183 ? -15.352 -4.207 2.686 1 77.44 183 ASP A CA 1
ATOM 1472 C C . ASP A 1 183 ? -14.117 -4.141 1.788 1 77.44 183 ASP A C 1
ATOM 1474 O O . ASP A 1 183 ? -14.133 -3.471 0.752 1 77.44 183 ASP A O 1
ATOM 1478 N N . SER A 1 184 ? -13.078 -4.777 2.168 1 79.19 184 SER A N 1
ATOM 1479 C CA . SER A 1 184 ? -11.852 -4.906 1.389 1 79.19 184 SER A CA 1
ATOM 1480 C C . SER A 1 184 ? -11.039 -3.609 1.41 1 79.19 184 SER A C 1
ATOM 1482 O O . SER A 1 184 ? -10.117 -3.438 0.618 1 79.19 184 SER A O 1
ATOM 1484 N N . MET A 1 185 ? -11.562 -2.762 2.322 1 87.69 185 MET A N 1
ATOM 1485 C CA . MET A 1 185 ? -10.781 -1.539 2.475 1 87.69 185 MET A CA 1
ATOM 1486 C C . MET A 1 185 ? -9.586 -1.77 3.393 1 87.69 185 MET A C 1
ATOM 1488 O O . MET A 1 185 ? -9.688 -2.498 4.383 1 87.69 185 MET A O 1
ATOM 1492 N N . ILE A 1 186 ? -8.492 -1.171 3.031 1 90.5 186 ILE A N 1
ATOM 1493 C CA . ILE A 1 186 ? -7.254 -1.326 3.789 1 90.5 186 ILE A CA 1
ATOM 1494 C C . ILE A 1 186 ? -6.777 0.038 4.281 1 90.5 186 ILE A C 1
ATOM 1496 O O . ILE A 1 186 ? -6.613 0.968 3.486 1 90.5 186 ILE A O 1
ATOM 1500 N N . TYR A 1 187 ? -6.535 0.118 5.605 1 92.19 187 TYR A N 1
ATOM 1501 C CA . TYR A 1 187 ? -6.121 1.379 6.211 1 92.19 187 TYR A CA 1
ATOM 1502 C C . TYR A 1 187 ? -4.875 1.189 7.07 1 92.19 187 TYR A C 1
ATOM 1504 O O . TYR A 1 187 ? -4.699 0.141 7.691 1 92.19 187 TYR A O 1
ATOM 1512 N N . ARG A 1 188 ? -4.035 2.146 7.035 1 92.19 188 ARG A N 1
ATOM 1513 C CA . ARG A 1 188 ? -2.965 2.252 8.023 1 92.19 188 ARG A CA 1
ATOM 1514 C C . ARG A 1 188 ? -3.314 3.27 9.102 1 92.19 188 ARG A C 1
ATOM 1516 O O . ARG A 1 188 ? -3.602 4.43 8.797 1 92.19 188 ARG A O 1
ATOM 1523 N N . CYS A 1 189 ? -3.344 2.801 10.289 1 93.31 189 CYS A N 1
ATOM 1524 C CA . CYS A 1 189 ? -3.707 3.656 11.414 1 93.31 189 CYS A CA 1
ATOM 1525 C C . CYS A 1 189 ? -2.545 3.795 12.391 1 93.31 189 CYS A C 1
ATOM 1527 O O . CYS A 1 189 ? -1.952 2.797 12.805 1 93.31 189 CYS A O 1
ATOM 1529 N N . SER A 1 190 ? -2.238 4.996 12.719 1 91 190 SER A N 1
ATOM 1530 C CA . SER A 1 190 ? -1.188 5.301 13.68 1 91 190 SER A CA 1
ATOM 1531 C C . SER A 1 190 ? -1.746 6.047 14.891 1 91 190 SER A C 1
ATOM 1533 O O . SER A 1 190 ? -2.387 7.09 14.742 1 91 190 SER A O 1
ATOM 1535 N N . ARG A 1 191 ? -1.566 5.434 15.992 1 91.25 191 ARG A N 1
ATOM 1536 C CA . ARG A 1 191 ? -1.902 6.113 17.234 1 91.25 191 ARG A CA 1
ATOM 1537 C C . ARG A 1 191 ? -0.669 6.758 17.859 1 91.25 191 ARG A C 1
ATOM 1539 O O . ARG A 1 191 ? 0.184 6.07 18.422 1 91.25 191 ARG A O 1
ATOM 1546 N N . LEU A 1 192 ? -0.633 8.055 17.766 1 87.81 192 LEU A N 1
ATOM 1547 C CA . LEU A 1 192 ? 0.558 8.789 18.188 1 87.81 192 LEU A CA 1
ATOM 1548 C C . LEU A 1 192 ? 0.203 9.867 19.203 1 87.81 192 LEU A C 1
ATOM 1550 O O . LEU A 1 192 ? -0.958 10 19.594 1 87.81 192 LEU A O 1
ATOM 1554 N N . SER A 1 193 ? 1.272 10.438 19.766 1 83.75 193 SER A N 1
ATOM 1555 C CA . SER A 1 193 ? 1.082 11.539 20.703 1 83.75 193 SER A CA 1
ATOM 1556 C C . SER A 1 193 ? 2.141 12.617 20.5 1 83.75 193 SER A C 1
ATOM 1558 O O . SER A 1 193 ? 3.223 12.352 19.984 1 83.75 193 SER A O 1
ATOM 1560 N N . PHE A 1 194 ? 1.772 13.766 20.641 1 74.94 194 PHE A N 1
ATOM 1561 C CA . PHE A 1 194 ? 2.744 14.852 20.672 1 74.94 194 PHE A CA 1
ATOM 1562 C C . PHE A 1 194 ? 2.633 15.648 21.969 1 74.94 194 PHE A C 1
ATOM 1564 O O . PHE A 1 194 ? 1.574 15.672 22.594 1 74.94 194 PHE A O 1
ATOM 1571 N N . VAL A 1 195 ? 3.781 16.078 22.438 1 72.88 195 VAL A N 1
ATOM 1572 C CA . VAL A 1 195 ? 3.83 16.781 23.719 1 72.88 195 VAL A CA 1
ATOM 1573 C C . VAL A 1 195 ? 3.715 18.281 23.5 1 72.88 195 VAL A C 1
ATOM 1575 O O . VAL A 1 195 ? 4.469 18.859 22.719 1 72.88 195 VAL A O 1
ATOM 1578 N N . ASP A 1 196 ? 2.676 18.828 23.984 1 65.56 196 ASP A N 1
ATOM 1579 C CA . ASP A 1 196 ? 2.502 20.281 23.984 1 65.56 196 ASP A CA 1
ATOM 1580 C C . ASP A 1 196 ? 2.492 20.828 25.406 1 65.56 196 ASP A C 1
ATOM 1582 O O . ASP A 1 196 ? 1.57 20.562 26.172 1 65.56 196 ASP A O 1
ATOM 1586 N N . ARG A 1 197 ? 3.449 21.609 25.859 1 65.5 197 ARG A N 1
ATOM 1587 C CA . ARG A 1 197 ? 3.574 22.234 27.172 1 65.5 197 ARG A CA 1
ATOM 1588 C C . ARG A 1 197 ? 3.504 21.188 28.281 1 65.5 197 ARG A C 1
ATOM 1590 O O . ARG A 1 197 ? 2.764 21.344 29.25 1 65.5 197 ARG A O 1
ATOM 1597 N N . GLY A 1 198 ? 4.082 20.047 28 1 65.94 198 GLY A N 1
ATOM 1598 C CA . GLY A 1 198 ? 4.176 19 29.016 1 65.94 198 GLY A CA 1
ATOM 1599 C C . GLY A 1 198 ? 3.025 18.016 28.969 1 65.94 198 GLY A C 1
ATOM 1600 O O . GLY A 1 198 ? 3.023 17.016 29.688 1 65.94 198 GLY A O 1
ATOM 1601 N N . PHE A 1 199 ? 2.002 18.469 28.156 1 73.38 199 PHE A N 1
ATOM 1602 C CA . PHE A 1 199 ? 0.874 17.547 28.062 1 73.38 199 PHE A CA 1
ATOM 1603 C C . PHE A 1 199 ? 0.917 16.75 26.766 1 73.38 199 PHE A C 1
ATOM 1605 O O . PHE A 1 199 ? 1.238 17.297 25.703 1 73.38 199 PHE A O 1
ATOM 1612 N N . SER A 1 200 ? 0.642 15.484 26.891 1 77.44 200 SER A N 1
ATOM 1613 C CA . SER A 1 200 ? 0.607 14.602 25.734 1 77.44 200 SER A CA 1
ATOM 1614 C C . SER A 1 200 ? -0.758 14.633 25.062 1 77.44 200 SER A C 1
ATOM 1616 O O . SER A 1 200 ? -1.788 14.461 25.703 1 77.44 200 SER A O 1
ATOM 1618 N N . HIS A 1 201 ? -0.79 15.031 23.891 1 79.44 201 HIS A N 1
ATOM 1619 C CA . HIS A 1 201 ? -2.012 15.047 23.094 1 79.44 201 HIS A CA 1
ATOM 1620 C C . HIS A 1 201 ? -2.049 13.875 22.125 1 79.44 201 HIS A C 1
ATOM 1622 O O . HIS A 1 201 ? -1.291 13.852 21.141 1 79.44 201 HIS A O 1
ATOM 1628 N N . PRO A 1 202 ? -2.957 13 22.484 1 87.12 202 PRO A N 1
ATOM 1629 C CA . PRO A 1 202 ? -3.047 11.852 21.578 1 87.12 202 PRO A CA 1
ATOM 1630 C C . PRO A 1 202 ? -3.77 12.188 20.266 1 87.12 202 PRO A C 1
ATOM 1632 O O . PRO A 1 202 ? -4.711 12.977 20.266 1 87.12 202 PRO A O 1
ATOM 1635 N N . PHE A 1 203 ? -3.279 11.695 19.25 1 88.06 203 PHE A N 1
ATOM 1636 C CA . PHE A 1 203 ? -3.961 11.844 17.969 1 88.06 203 PHE A CA 1
ATOM 1637 C C . PHE A 1 203 ? -3.799 10.594 17.125 1 88.06 203 PHE A C 1
ATOM 1639 O O . PHE A 1 203 ? -2.928 9.766 17.391 1 88.06 203 PHE A O 1
ATOM 1646 N N . ILE A 1 204 ? -4.719 10.43 16.156 1 91.31 204 ILE A N 1
ATOM 1647 C CA . ILE A 1 204 ? -4.738 9.258 15.297 1 91.31 204 ILE A CA 1
ATOM 1648 C C . ILE A 1 204 ? -4.629 9.688 13.836 1 91.31 204 ILE A C 1
ATOM 1650 O O . ILE A 1 204 ? -5.273 10.656 13.414 1 91.31 204 ILE A O 1
ATOM 1654 N N . LEU A 1 205 ? -3.762 9.031 13.188 1 90.69 205 LEU A N 1
ATOM 1655 C CA . LEU A 1 205 ? -3.625 9.234 11.75 1 90.69 205 LEU A CA 1
ATOM 1656 C C . LEU A 1 205 ? -4.148 8.023 10.977 1 90.69 205 LEU A C 1
ATOM 1658 O O . LEU A 1 205 ? -3.82 6.883 11.312 1 90.69 205 LEU A O 1
ATOM 1662 N N . VAL A 1 206 ? -5.012 8.25 9.961 1 91.88 206 VAL A N 1
ATOM 1663 C CA . VAL A 1 206 ? -5.586 7.184 9.148 1 91.88 206 VAL A CA 1
ATOM 1664 C C . VAL A 1 206 ? -5.281 7.43 7.672 1 91.88 206 VAL A C 1
ATOM 1666 O O . VAL A 1 206 ? -5.559 8.508 7.145 1 91.88 206 VAL A O 1
ATOM 1669 N N . GLU A 1 207 ? -4.699 6.453 7.129 1 90.12 207 GLU A N 1
ATOM 1670 C CA . GLU A 1 207 ? -4.387 6.523 5.707 1 90.12 207 GLU A CA 1
ATOM 1671 C C . GLU A 1 207 ? -5 5.348 4.949 1 90.12 207 GLU A C 1
ATOM 1673 O O . GLU A 1 207 ? -4.941 4.207 5.41 1 90.12 207 GLU A O 1
ATOM 1678 N N . SER A 1 208 ? -5.598 5.68 3.76 1 90.94 208 SER A N 1
ATOM 1679 C CA . SER A 1 208 ? -6.129 4.605 2.928 1 90.94 208 SER A CA 1
ATOM 1680 C C . SER A 1 208 ? -5.055 4.039 2.004 1 90.94 208 SER A C 1
ATOM 1682 O O . SER A 1 208 ? -4.414 4.785 1.26 1 90.94 208 SER A O 1
ATOM 1684 N N . LEU A 1 209 ? -4.887 2.76 2.127 1 91.31 209 LEU A N 1
ATOM 1685 C CA . LEU A 1 209 ? -3.896 2.082 1.296 1 91.31 209 LEU A CA 1
ATOM 1686 C C . LEU A 1 209 ? -4.574 1.153 0.293 1 91.31 209 LEU A C 1
ATOM 1688 O O . LEU A 1 209 ? -3.904 0.375 -0.389 1 91.31 209 LEU A O 1
ATOM 1692 N N . THR A 1 210 ? -5.832 1.207 0.136 1 85.69 210 THR A N 1
ATOM 1693 C CA . THR A 1 210 ? -6.621 0.209 -0.578 1 85.69 210 THR A CA 1
ATOM 1694 C C . THR A 1 210 ? -6.168 0.099 -2.031 1 85.69 210 THR A C 1
ATOM 1696 O O . THR A 1 210 ? -5.805 -0.985 -2.492 1 85.69 210 THR A O 1
ATOM 1699 N N . SER A 1 211 ? -6.125 1.146 -2.711 1 86.69 211 SER A N 1
ATOM 1700 C CA . SER A 1 211 ? -5.848 1.126 -4.145 1 86.69 211 SER A CA 1
ATOM 1701 C C . SER A 1 211 ? -4.445 0.602 -4.426 1 86.69 211 SER A C 1
ATOM 1703 O O . SER A 1 211 ? -4.262 -0.281 -5.27 1 86.69 211 SER A O 1
ATOM 1705 N N . GLU A 1 212 ? -3.5 1.032 -3.646 1 87.81 212 GLU A N 1
ATOM 1706 C CA . GLU A 1 212 ? -2.107 0.663 -3.883 1 87.81 212 GLU A CA 1
ATOM 1707 C C . GLU A 1 212 ? -1.858 -0.802 -3.533 1 87.81 212 GLU A C 1
ATOM 1709 O O . GLU A 1 212 ? -1.201 -1.521 -4.285 1 87.81 212 GLU A O 1
ATOM 1714 N N . VAL A 1 213 ? -2.406 -1.168 -2.459 1 89.19 213 VAL A N 1
ATOM 1715 C CA . VAL A 1 213 ? -2.176 -2.523 -1.973 1 89.19 213 VAL A CA 1
ATOM 1716 C C . VAL A 1 213 ? -2.877 -3.527 -2.887 1 89.19 213 VAL A C 1
ATOM 1718 O O . VAL A 1 213 ? -2.279 -4.523 -3.299 1 89.19 213 VAL A O 1
ATOM 1721 N N . VAL A 1 214 ? -4.098 -3.279 -3.229 1 87.12 214 VAL A N 1
ATOM 1722 C CA . VAL A 1 214 ? -4.875 -4.184 -4.07 1 87.12 214 VAL A CA 1
ATOM 1723 C C . VAL A 1 214 ? -4.227 -4.293 -5.445 1 87.12 214 VAL A C 1
ATOM 1725 O O . VAL A 1 214 ? -4.098 -5.395 -5.992 1 87.12 214 VAL A O 1
ATOM 1728 N N . LYS A 1 215 ? -3.799 -3.213 -5.949 1 87.94 215 LYS A N 1
ATOM 1729 C CA . LYS A 1 215 ? -3.139 -3.217 -7.254 1 87.94 215 LYS A CA 1
ATOM 1730 C C . LYS A 1 215 ? -1.837 -4.012 -7.207 1 87.94 215 LYS A C 1
ATOM 1732 O O . LYS A 1 215 ? -1.536 -4.773 -8.133 1 87.94 215 LYS A O 1
ATOM 1737 N N . ALA A 1 216 ? -1.129 -3.789 -6.188 1 87.69 216 ALA A N 1
ATOM 1738 C CA . ALA A 1 216 ? 0.146 -4.488 -6.039 1 87.69 216 ALA A CA 1
ATOM 1739 C C . ALA A 1 216 ? -0.067 -5.988 -5.887 1 87.69 216 ALA A C 1
ATOM 1741 O O . ALA A 1 216 ? 0.657 -6.789 -6.488 1 87.69 216 ALA A O 1
ATOM 1742 N N . GLU A 1 217 ? -0.992 -6.34 -5.059 1 89.12 217 GLU A N 1
ATOM 1743 C CA . GLU A 1 217 ? -1.335 -7.75 -4.898 1 89.12 217 GLU A CA 1
ATOM 1744 C C . GLU A 1 217 ? -1.702 -8.383 -6.238 1 89.12 217 GLU A C 1
ATOM 1746 O O . GLU A 1 217 ? -1.18 -9.438 -6.594 1 89.12 217 GLU A O 1
ATOM 1751 N N . LYS A 1 218 ? -2.543 -7.738 -6.914 1 89.19 218 LYS A N 1
ATOM 1752 C CA . LYS A 1 218 ? -3.035 -8.25 -8.188 1 89.19 218 LYS A CA 1
ATOM 1753 C C . LYS A 1 218 ? -1.895 -8.43 -9.188 1 89.19 218 LYS A C 1
ATOM 1755 O O . LYS A 1 218 ? -1.788 -9.469 -9.836 1 89.19 218 LYS A O 1
ATOM 1760 N N . LYS A 1 219 ? -1.106 -7.473 -9.297 1 88.12 219 LYS A N 1
ATOM 1761 C CA . LYS A 1 219 ? 0.017 -7.543 -10.227 1 88.12 219 LYS A CA 1
ATOM 1762 C C . LYS A 1 219 ? 0.937 -8.711 -9.883 1 88.12 219 LYS A C 1
ATOM 1764 O O . LYS A 1 219 ? 1.406 -9.414 -10.781 1 88.12 219 LYS A O 1
ATOM 1769 N N . ALA A 1 220 ? 1.156 -8.898 -8.672 1 88.44 220 ALA A N 1
ATOM 1770 C CA . ALA A 1 220 ? 2.061 -9.953 -8.211 1 88.44 220 ALA A CA 1
ATOM 1771 C C . ALA A 1 220 ? 1.51 -11.336 -8.555 1 88.44 220 ALA A C 1
ATOM 1773 O O . ALA A 1 220 ? 2.205 -12.156 -9.156 1 88.44 220 ALA A O 1
ATOM 1774 N N . TYR A 1 221 ? 0.253 -11.562 -8.18 1 89.88 221 TYR A N 1
ATOM 1775 C CA . TYR A 1 221 ? -0.241 -12.906 -8.422 1 89.88 221 TYR A CA 1
ATOM 1776 C C . TYR A 1 221 ? -0.589 -13.109 -9.891 1 89.88 221 TYR A C 1
ATOM 1778 O O . TYR A 1 221 ? -0.552 -14.234 -10.398 1 89.88 221 TYR A O 1
ATOM 1786 N N . GLU A 1 222 ? -0.956 -12.07 -10.602 1 90.19 222 GLU A N 1
ATOM 1787 C CA . GLU A 1 222 ? -1.25 -12.18 -12.031 1 90.19 222 GLU A CA 1
ATOM 1788 C C . GLU A 1 222 ? -0.037 -12.688 -12.805 1 90.19 222 GLU A C 1
ATOM 1790 O O . GLU A 1 222 ? -0.155 -13.602 -13.625 1 90.19 222 GLU A O 1
ATOM 1795 N N . LYS A 1 223 ? 1.048 -12.117 -12.531 1 87.12 223 LYS A N 1
ATOM 1796 C CA . LYS A 1 223 ? 2.268 -12.484 -13.25 1 87.12 223 LYS A CA 1
ATOM 1797 C C . LYS A 1 223 ? 2.658 -13.93 -12.969 1 87.12 223 LYS A C 1
ATOM 1799 O O . LYS A 1 223 ? 2.971 -14.688 -13.891 1 87.12 223 LYS A O 1
ATOM 1804 N N . VAL A 1 224 ? 2.617 -14.281 -11.781 1 89.31 224 VAL A N 1
ATOM 1805 C CA . VAL A 1 224 ? 3.021 -15.633 -11.391 1 89.31 224 VAL A CA 1
ATOM 1806 C C . VAL A 1 224 ? 2.061 -16.656 -11.984 1 89.31 224 VAL A C 1
ATOM 1808 O O . VAL A 1 224 ? 2.49 -17.672 -12.547 1 89.31 224 VAL A O 1
ATOM 1811 N N . ILE A 1 225 ? 0.789 -16.359 -11.93 1 91.75 225 ILE A N 1
ATOM 1812 C CA . ILE A 1 225 ? -0.221 -17.281 -12.422 1 91.75 225 ILE A CA 1
ATOM 1813 C C . ILE A 1 225 ? -0.074 -17.453 -13.93 1 91.75 225 ILE A C 1
ATOM 1815 O O . ILE A 1 225 ? -0.14 -18.562 -14.445 1 91.75 225 ILE A O 1
ATOM 1819 N N . ARG A 1 226 ? 0.15 -16.375 -14.609 1 89.44 226 ARG A N 1
ATOM 1820 C CA . ARG A 1 226 ? 0.308 -16.438 -16.062 1 89.44 226 ARG A CA 1
ATOM 1821 C C . ARG A 1 226 ? 1.511 -17.281 -16.453 1 89.44 226 ARG A C 1
ATOM 1823 O O . ARG A 1 226 ? 1.428 -18.109 -17.359 1 89.44 226 ARG A O 1
ATOM 1830 N N . MET A 1 227 ? 2.547 -17.141 -15.75 1 88.31 227 MET A N 1
ATOM 1831 C CA . MET A 1 227 ? 3.775 -17.875 -16.031 1 88.31 227 MET A CA 1
ATOM 1832 C C . MET A 1 227 ? 3.6 -19.359 -15.734 1 88.31 227 MET A C 1
ATOM 1834 O O . MET A 1 227 ? 3.971 -20.219 -16.547 1 88.31 227 MET A O 1
ATOM 1838 N N . ILE A 1 228 ? 3.027 -19.641 -14.609 1 91.31 228 ILE A N 1
ATOM 1839 C CA . ILE A 1 228 ? 2.846 -21.031 -14.211 1 91.31 228 ILE A CA 1
ATOM 1840 C C . ILE A 1 228 ? 1.825 -21.703 -15.125 1 91.31 228 ILE A C 1
ATOM 1842 O O . ILE A 1 228 ? 2.025 -22.844 -15.562 1 91.31 228 ILE A O 1
ATOM 1846 N N . ALA A 1 229 ? 0.765 -20.969 -15.398 1 92.75 229 ALA A N 1
ATOM 1847 C CA . ALA A 1 229 ? -0.257 -21.516 -16.297 1 92.75 229 ALA A CA 1
ATOM 1848 C C . ALA A 1 229 ? 0.332 -21.859 -17.656 1 92.75 229 ALA A C 1
ATOM 1850 O O . ALA A 1 229 ? 0.025 -22.906 -18.219 1 92.75 229 ALA A O 1
ATOM 1851 N N . HIS A 1 230 ? 1.088 -20.922 -18.156 1 89.81 230 HIS A N 1
ATOM 1852 C CA . HIS A 1 230 ? 1.722 -21.141 -19.453 1 89.81 230 HIS A CA 1
ATOM 1853 C C . HIS A 1 230 ? 2.584 -22.391 -19.438 1 89.81 230 HIS A C 1
ATOM 1855 O O . HIS A 1 230 ? 2.471 -23.25 -20.328 1 89.81 230 HIS A O 1
ATOM 1861 N N . GLU A 1 231 ? 3.332 -22.641 -18.438 1 90.19 231 GLU A N 1
ATOM 1862 C CA . GLU A 1 231 ? 4.238 -23.781 -18.328 1 90.19 231 GLU A CA 1
ATOM 1863 C C . GLU A 1 231 ? 3.475 -25.062 -18.062 1 90.19 231 GLU A C 1
ATOM 1865 O O . GLU A 1 231 ? 3.758 -26.094 -18.672 1 90.19 231 GLU A O 1
ATOM 1870 N N . VAL A 1 232 ? 2.525 -25.031 -17.203 1 93.12 232 VAL A N 1
ATOM 1871 C CA . VAL A 1 232 ? 1.744 -26.219 -16.859 1 93.12 232 VAL A CA 1
ATOM 1872 C C . VAL A 1 232 ? 0.945 -26.688 -18.078 1 93.12 232 VAL A C 1
ATOM 1874 O O . VAL A 1 232 ? 0.928 -27.875 -18.391 1 93.12 232 VAL A O 1
ATOM 1877 N N . ASN A 1 233 ? 0.352 -25.75 -18.766 1 92.38 233 ASN A N 1
ATOM 1878 C CA . ASN A 1 233 ? -0.438 -26.094 -19.938 1 92.38 233 ASN A CA 1
ATOM 1879 C C . ASN A 1 233 ? 0.435 -26.656 -21.062 1 92.38 233 ASN A C 1
ATOM 1881 O O . ASN A 1 233 ? 0.048 -27.609 -21.734 1 92.38 233 ASN A O 1
ATOM 1885 N N . ASN A 1 234 ? 1.572 -26.094 -21.25 1 91.06 234 ASN A N 1
ATOM 1886 C CA . ASN A 1 234 ? 2.508 -26.594 -22.234 1 91.06 234 ASN A CA 1
ATOM 1887 C C . ASN A 1 234 ? 2.943 -28.031 -21.922 1 91.06 234 ASN A C 1
ATOM 1889 O O . ASN A 1 234 ? 2.969 -28.891 -22.812 1 91.06 234 ASN A O 1
ATOM 1893 N N . THR A 1 235 ? 3.232 -28.266 -20.766 1 92 235 THR A N 1
ATOM 1894 C CA . THR A 1 235 ? 3.703 -29.578 -20.328 1 92 235 THR A CA 1
ATOM 1895 C C . THR A 1 235 ? 2.586 -30.609 -20.422 1 92 235 THR A C 1
ATOM 1897 O O . THR A 1 235 ? 2.783 -31.703 -20.969 1 92 235 THR A O 1
ATOM 1900 N N . THR A 1 236 ? 1.402 -30.281 -19.922 1 93.12 236 THR A N 1
ATOM 1901 C CA . THR A 1 236 ? 0.282 -31.219 -19.922 1 93.12 236 THR A CA 1
ATOM 1902 C C . THR A 1 236 ? -0.143 -31.547 -21.359 1 93.12 236 THR A C 1
ATOM 1904 O O . THR A 1 236 ? -0.486 -32.688 -21.656 1 93.12 236 THR A O 1
ATOM 1907 N N . ALA A 1 237 ? -0.09 -30.531 -22.172 1 91.94 237 ALA A N 1
ATOM 1908 C CA . ALA A 1 237 ? -0.404 -30.75 -23.594 1 91.94 237 ALA A CA 1
ATOM 1909 C C . ALA A 1 237 ? 0.589 -31.734 -24.219 1 91.94 237 ALA A C 1
ATOM 1911 O O . ALA A 1 237 ? 0.197 -32.625 -24.969 1 91.94 237 ALA A O 1
ATOM 1912 N N . GLY A 1 238 ? 1.818 -31.547 -23.938 1 91.31 238 GLY A N 1
ATOM 1913 C CA . GLY A 1 238 ? 2.844 -32.438 -24.438 1 91.31 238 GLY A CA 1
ATOM 1914 C C . GLY A 1 238 ? 2.693 -33.875 -23.938 1 91.31 238 GLY A C 1
ATOM 1915 O O . GLY A 1 238 ? 2.811 -34.812 -24.719 1 91.31 238 GLY A O 1
ATOM 1916 N N . ILE A 1 239 ? 2.369 -34.031 -22.734 1 91.94 239 ILE A N 1
ATOM 1917 C CA . ILE A 1 239 ? 2.217 -35.344 -22.125 1 91.94 239 ILE A CA 1
ATOM 1918 C C . ILE A 1 239 ? 0.979 -36.031 -22.688 1 91.94 239 ILE A C 1
ATOM 1920 O O . ILE A 1 239 ? 1.036 -37.219 -23.078 1 91.94 239 ILE A O 1
ATOM 1924 N N . THR A 1 240 ? -0.111 -35.312 -22.766 1 92.19 240 THR A N 1
ATOM 1925 C CA . THR A 1 240 ? -1.362 -35.875 -23.25 1 92.19 240 THR A CA 1
ATOM 1926 C C . THR A 1 240 ? -1.237 -36.312 -24.703 1 92.19 240 THR A C 1
ATOM 1928 O O . THR A 1 240 ? -1.718 -37.375 -25.094 1 92.19 240 THR A O 1
ATOM 1931 N N . SER A 1 241 ? -0.616 -35.531 -25.516 1 91.88 241 SER A N 1
ATOM 1932 C CA . SER A 1 241 ? -0.398 -35.875 -26.906 1 91.88 241 SER A CA 1
ATOM 1933 C C . SER A 1 241 ? 0.437 -37.156 -27.047 1 91.88 241 SER A C 1
ATOM 1935 O O . SER A 1 241 ? 0.126 -38.031 -27.859 1 91.88 241 SER A O 1
ATOM 1937 N N . THR A 1 242 ? 1.434 -37.219 -26.25 1 89.81 242 THR A N 1
ATOM 1938 C CA . THR A 1 242 ? 2.318 -38.375 -26.266 1 89.81 242 THR A CA 1
ATOM 1939 C C . THR A 1 242 ? 1.58 -39.625 -25.781 1 89.81 242 THR A C 1
ATOM 1941 O O . THR A 1 242 ? 1.692 -40.688 -26.406 1 89.81 242 THR A O 1
ATOM 1944 N N . LEU A 1 243 ? 0.83 -39.562 -24.75 1 89 243 LEU A N 1
ATOM 1945 C CA . LEU A 1 243 ? 0.098 -40.719 -24.188 1 89 243 LEU A CA 1
ATOM 1946 C C . LEU A 1 243 ? -0.988 -41.188 -25.156 1 89 243 LEU A C 1
ATOM 1948 O O . LEU A 1 243 ? -1.257 -42.375 -25.25 1 89 243 LEU A O 1
ATOM 1952 N N . ASP A 1 244 ? -1.571 -40.219 -25.859 1 88.81 244 ASP A N 1
ATOM 1953 C CA . ASP A 1 244 ? -2.555 -40.594 -26.875 1 88.81 244 ASP A CA 1
ATOM 1954 C C . ASP A 1 244 ? -1.916 -41.406 -28 1 88.81 244 ASP A C 1
ATOM 1956 O O . ASP A 1 244 ? -2.512 -42.375 -28.484 1 88.81 244 ASP A O 1
ATOM 1960 N N . THR A 1 245 ? -0.74 -41.062 -28.359 1 87.31 245 THR A N 1
ATOM 1961 C CA . THR A 1 245 ? -0.003 -41.781 -29.375 1 87.31 245 THR A CA 1
ATOM 1962 C C . THR A 1 245 ? 0.333 -43.188 -28.906 1 87.31 245 THR A C 1
ATOM 1964 O O . THR A 1 245 ? 0.207 -44.156 -29.656 1 87.31 245 THR A O 1
ATOM 1967 N N . VAL A 1 246 ? 0.688 -43.281 -27.656 1 87.62 246 VAL A N 1
ATOM 1968 C CA . VAL A 1 246 ? 1.031 -44.594 -27.062 1 87.62 246 VAL A CA 1
ATOM 1969 C C . VAL A 1 246 ? -0.218 -45.469 -26.969 1 87.62 246 VAL A C 1
ATOM 1971 O O . VAL A 1 246 ? -0.164 -46.656 -27.25 1 87.62 246 VAL A O 1
ATOM 1974 N N . ASP A 1 247 ? -1.312 -44.844 -26.562 1 87.56 247 ASP A N 1
ATOM 1975 C CA . ASP A 1 247 ? -2.58 -45.562 -26.484 1 87.56 247 ASP A CA 1
ATOM 1976 C C . ASP A 1 247 ? -2.973 -46.156 -27.844 1 87.56 247 ASP A C 1
ATOM 1978 O O . ASP A 1 247 ? -3.43 -47.281 -27.938 1 87.56 247 ASP A O 1
ATOM 1982 N N . GLY A 1 248 ? -2.762 -45.469 -28.938 1 87 248 GLY A N 1
ATOM 1983 C CA . GLY A 1 248 ? -3.027 -45.938 -30.281 1 87 248 GLY A CA 1
ATOM 1984 C C . GLY A 1 248 ? -2.148 -47.094 -30.703 1 87 248 GLY A C 1
ATOM 1985 O O . GLY A 1 248 ? -2.615 -48.031 -31.344 1 87 248 GLY A O 1
ATOM 1986 N N . ALA A 1 249 ? -0.916 -47.031 -30.25 1 87 249 ALA A N 1
ATOM 1987 C CA . ALA A 1 249 ? 0.024 -48.125 -30.562 1 87 249 ALA A CA 1
ATOM 1988 C C . ALA A 1 249 ? -0.327 -49.375 -29.812 1 87 249 ALA A C 1
ATOM 1990 O O . ALA A 1 249 ? -0.221 -50.5 -30.344 1 87 249 ALA A O 1
ATOM 1991 N N . LEU A 1 250 ? -0.78 -49.281 -28.641 1 87.19 250 LEU A N 1
ATOM 1992 C CA . LEU A 1 250 ? -1.111 -50.406 -27.781 1 87.19 250 LEU A CA 1
ATOM 1993 C C . LEU A 1 250 ? -2.4 -51.094 -28.25 1 87.19 250 LEU A C 1
ATOM 1995 O O . LEU A 1 250 ? -2.584 -52.281 -28.062 1 87.19 250 LEU A O 1
ATOM 1999 N N . GLU A 1 251 ? -3.295 -50.25 -28.766 1 87.12 251 GLU A N 1
ATOM 2000 C CA . GLU A 1 251 ? -4.551 -50.781 -29.266 1 87.12 251 GLU A CA 1
ATOM 2001 C C . GLU A 1 251 ? -4.297 -51.875 -30.328 1 87.12 251 GLU A C 1
ATOM 2003 O O . GLU A 1 251 ? -5.094 -52.781 -30.484 1 87.12 251 GLU A O 1
ATOM 2008 N N . CYS A 1 252 ? -3.127 -51.875 -31.016 1 84.38 252 CYS A N 1
ATOM 2009 C CA . CYS A 1 252 ? -2.791 -52.812 -32.094 1 84.38 252 CYS A CA 1
ATOM 2010 C C . CYS A 1 252 ? -2.074 -54.031 -31.531 1 84.38 252 CYS A C 1
ATOM 2012 O O . CYS A 1 252 ? -1.798 -54.969 -32.281 1 84.38 252 CYS A O 1
ATOM 2014 N N . MET A 1 253 ? -1.81 -54.031 -30.25 1 82.94 253 MET A N 1
ATOM 2015 C CA . MET A 1 253 ? -1.095 -55.156 -29.641 1 82.94 253 MET A CA 1
ATOM 2016 C C . MET A 1 253 ? -2.043 -56 -28.812 1 82.94 253 MET A C 1
ATOM 2018 O O . MET A 1 253 ? -3.092 -55.531 -28.359 1 82.94 253 MET A O 1
ATOM 2022 N N . GLU A 1 254 ? -1.777 -57.312 -28.594 1 82.25 254 GLU A N 1
ATOM 2023 C CA . GLU A 1 254 ? -2.621 -58.219 -27.828 1 82.25 254 GLU A CA 1
ATOM 2024 C C . GLU A 1 254 ? -2.377 -58.094 -26.328 1 82.25 254 GLU A C 1
ATOM 2026 O O . GLU A 1 254 ? -1.265 -57.781 -25.906 1 82.25 254 GLU A O 1
ATOM 2031 N N . ASP A 1 255 ? -3.359 -58.188 -25.375 1 82.31 255 ASP A N 1
ATOM 2032 C CA . ASP A 1 255 ? -3.316 -58.281 -23.922 1 82.31 255 ASP A CA 1
ATOM 2033 C C . ASP A 1 255 ? -2.805 -56.969 -23.312 1 82.31 255 ASP A C 1
ATOM 2035 O O . ASP A 1 255 ? -1.986 -57 -22.391 1 82.31 255 ASP A O 1
ATOM 2039 N N . THR A 1 256 ? -3.154 -55.781 -24 1 86.62 256 THR A N 1
ATOM 2040 C CA . THR A 1 256 ? -2.658 -54.5 -23.5 1 86.62 256 THR A CA 1
ATOM 2041 C C . THR A 1 256 ? -3.795 -53.688 -22.906 1 86.62 256 THR A C 1
ATOM 2043 O O . THR A 1 256 ? -3.656 -52.469 -22.719 1 86.62 256 THR A O 1
ATOM 2046 N N . GLU A 1 257 ? -4.941 -54.25 -22.625 1 88.62 257 GLU A N 1
ATOM 2047 C CA . GLU A 1 257 ? -6.117 -53.531 -22.141 1 88.62 257 GLU A CA 1
ATOM 2048 C C . GLU A 1 257 ? -5.844 -52.906 -20.781 1 88.62 257 GLU A C 1
ATOM 2050 O O . GLU A 1 257 ? -6.27 -51.75 -20.531 1 88.62 257 GLU A O 1
ATOM 2055 N N . ASP A 1 258 ? -5.109 -53.562 -19.922 1 88.06 258 ASP A N 1
ATOM 2056 C CA . ASP A 1 258 ? -4.785 -53.062 -18.594 1 88.06 258 ASP A CA 1
ATOM 2057 C C . ASP A 1 258 ? -3.877 -51.812 -18.688 1 88.06 258 ASP A C 1
ATOM 2059 O O . ASP A 1 258 ? -4.059 -50.844 -17.953 1 88.06 258 ASP A O 1
ATOM 2063 N N . LEU A 1 259 ? -3 -51.906 -19.609 1 88.06 259 LEU A N 1
ATOM 2064 C CA . LEU A 1 259 ? -2.072 -50.812 -19.812 1 88.06 259 LEU A CA 1
ATOM 2065 C C . LEU A 1 259 ? -2.797 -49.594 -20.359 1 88.06 259 LEU A C 1
ATOM 2067 O O . LEU A 1 259 ? -2.502 -48.438 -19.969 1 88.06 259 LEU A O 1
ATOM 2071 N N . ARG A 1 260 ? -3.746 -49.781 -21.203 1 90.25 260 ARG A N 1
ATOM 2072 C CA . ARG A 1 260 ? -4.512 -48.688 -21.781 1 90.25 260 ARG A CA 1
ATOM 2073 C C . ARG A 1 260 ? -5.379 -48 -20.734 1 90.25 260 ARG A C 1
ATOM 2075 O O . ARG A 1 260 ? -5.543 -46.781 -20.766 1 90.25 260 ARG A O 1
ATOM 2082 N N . GLU A 1 261 ? -5.879 -48.719 -19.828 1 90.69 261 GLU A N 1
ATOM 2083 C CA . GLU A 1 261 ? -6.672 -48.125 -18.75 1 90.69 261 GLU A CA 1
ATOM 2084 C C . GLU A 1 261 ? -5.824 -47.219 -17.859 1 90.69 261 GLU A C 1
ATOM 2086 O O . GLU A 1 261 ? -6.277 -46.188 -17.422 1 90.69 261 GLU A O 1
ATOM 2091 N N . VAL A 1 262 ? -4.664 -47.656 -17.641 1 87.56 262 VAL A N 1
ATOM 2092 C CA . VAL A 1 262 ? -3.744 -46.906 -16.812 1 87.56 262 VAL A CA 1
ATOM 2093 C C . VAL A 1 262 ? -3.389 -45.594 -17.531 1 87.56 262 VAL A C 1
ATOM 2095 O O . VAL A 1 262 ? -3.287 -44.531 -16.891 1 87.56 262 VAL A O 1
ATOM 2098 N N . MET A 1 263 ? -3.213 -45.625 -18.781 1 88.12 263 MET A N 1
ATOM 2099 C CA . MET A 1 263 ? -2.906 -44.438 -19.578 1 88.12 263 MET A CA 1
ATOM 2100 C C . MET A 1 263 ? -4.062 -43.438 -19.531 1 88.12 263 MET A C 1
ATOM 2102 O O . MET A 1 263 ? -3.848 -42.25 -19.453 1 88.12 263 MET A O 1
ATOM 2106 N N . LYS A 1 264 ? -5.215 -43.969 -19.562 1 90.62 264 LYS A N 1
ATOM 2107 C CA . LYS A 1 264 ? -6.395 -43.125 -19.5 1 90.62 264 LYS A CA 1
ATOM 2108 C C . LYS A 1 264 ? -6.469 -42.375 -18.156 1 90.62 264 LYS A C 1
ATOM 2110 O O . LYS A 1 264 ? -6.863 -41.219 -18.109 1 90.62 264 LYS A O 1
ATOM 2115 N N . VAL A 1 265 ? -6.098 -43.031 -17.141 1 90.81 265 VAL A N 1
ATOM 2116 C CA . VAL A 1 265 ? -6.078 -42.438 -15.812 1 90.81 265 VAL A CA 1
ATOM 2117 C C . VAL A 1 265 ? -5.055 -41.281 -15.789 1 90.81 265 VAL A C 1
ATOM 2119 O O . VAL A 1 265 ? -5.32 -40.219 -15.227 1 90.81 265 VAL A O 1
ATOM 2122 N N . CYS A 1 266 ? -3.91 -41.5 -16.391 1 91.38 266 CYS A N 1
ATOM 2123 C CA . CYS A 1 266 ? -2.877 -40.469 -16.453 1 91.38 266 CYS A CA 1
ATOM 2124 C C . CYS A 1 266 ? -3.354 -39.25 -17.234 1 91.38 266 CYS A C 1
ATOM 2126 O O . CYS A 1 266 ? -3.121 -38.094 -16.844 1 91.38 266 CYS A O 1
ATOM 2128 N N . ILE A 1 267 ? -3.984 -39.531 -18.297 1 91.88 267 ILE A N 1
ATOM 2129 C CA . ILE A 1 267 ? -4.508 -38.469 -19.141 1 91.88 267 ILE A CA 1
ATOM 2130 C C . ILE A 1 267 ? -5.543 -37.656 -18.375 1 91.88 267 ILE A C 1
ATOM 2132 O O . ILE A 1 267 ? -5.531 -36.438 -18.406 1 91.88 267 ILE A O 1
ATOM 2136 N N . GLU A 1 268 ? -6.344 -38.281 -17.641 1 93.5 268 GLU A N 1
ATOM 2137 C CA . GLU A 1 268 ? -7.359 -37.625 -16.844 1 93.5 268 GLU A CA 1
ATOM 2138 C C . GLU A 1 268 ? -6.727 -36.75 -15.758 1 93.5 268 GLU A C 1
ATOM 2140 O O . GLU A 1 268 ? -7.223 -35.656 -15.453 1 93.5 268 GLU A O 1
ATOM 2145 N N . ARG A 1 269 ? -5.703 -37.219 -15.211 1 91.62 269 ARG A N 1
ATOM 2146 C CA . ARG A 1 269 ? -4.988 -36.438 -14.203 1 91.62 269 ARG A CA 1
ATOM 2147 C C . ARG A 1 269 ? -4.391 -35.188 -14.812 1 91.62 269 ARG A C 1
ATOM 2149 O O . ARG A 1 269 ? -4.383 -34.125 -14.18 1 91.62 269 ARG A O 1
ATOM 2156 N N . CYS A 1 270 ? -3.889 -35.281 -15.977 1 92.56 270 CYS A N 1
ATOM 2157 C CA . CYS A 1 270 ? -3.35 -34.125 -16.688 1 92.56 270 CYS A CA 1
ATOM 2158 C C . CYS A 1 270 ? -4.441 -33.094 -16.969 1 92.56 270 CYS A C 1
ATOM 2160 O O . CYS A 1 270 ? -4.242 -31.906 -16.766 1 92.56 270 CYS A O 1
ATOM 2162 N N . TYR A 1 271 ? -5.551 -33.625 -17.375 1 92.31 271 TYR A N 1
ATOM 2163 C CA . TYR A 1 271 ? -6.668 -32.719 -17.656 1 92.31 271 TYR A CA 1
ATOM 2164 C C . TYR A 1 271 ? -7.141 -32.031 -16.391 1 92.31 271 TYR A C 1
ATOM 2166 O O . TYR A 1 271 ? -7.488 -30.859 -16.406 1 92.31 271 TYR A O 1
ATOM 2174 N N . SER A 1 272 ? -7.156 -32.781 -15.344 1 93.44 272 SER A N 1
ATOM 2175 C CA . SER A 1 272 ? -7.555 -32.219 -14.062 1 93.44 272 SER A CA 1
ATOM 2176 C C . SER A 1 272 ? -6.602 -31.094 -13.648 1 93.44 272 SER A C 1
ATOM 2178 O O . SER A 1 272 ? -7.039 -30.062 -13.148 1 93.44 272 SER A O 1
ATOM 2180 N N . MET A 1 273 ? -5.395 -31.297 -13.844 1 93.19 273 MET A N 1
ATOM 2181 C CA . MET A 1 273 ? -4.391 -30.281 -13.523 1 93.19 273 MET A CA 1
ATOM 2182 C C . MET A 1 273 ? -4.57 -29.047 -14.398 1 93.19 273 MET A C 1
ATOM 2184 O O . MET A 1 273 ? -4.484 -27.922 -13.914 1 93.19 273 MET A O 1
ATOM 2188 N N . SER A 1 274 ? -4.762 -29.25 -15.664 1 92.88 274 SER A N 1
ATOM 2189 C CA . SER A 1 274 ? -4.988 -28.156 -16.594 1 92.88 274 SER A CA 1
ATOM 2190 C C . SER A 1 274 ? -6.219 -27.344 -16.203 1 92.88 274 SER A C 1
ATOM 2192 O O . SER A 1 274 ? -6.191 -26.109 -16.25 1 92.88 274 SER A O 1
ATOM 2194 N N . ARG A 1 275 ? -7.191 -28.094 -15.805 1 92.25 275 ARG A N 1
ATOM 2195 C CA . ARG A 1 275 ? -8.406 -27.422 -15.359 1 92.25 275 ARG A CA 1
ATOM 2196 C C . ARG A 1 275 ? -8.156 -26.625 -14.086 1 92.25 275 ARG A C 1
ATOM 2198 O O . ARG A 1 275 ? -8.633 -25.5 -13.953 1 92.25 275 ARG A O 1
ATOM 2205 N N . PHE A 1 276 ? -7.434 -27.188 -13.18 1 91.12 276 PHE A N 1
ATOM 2206 C CA . PHE A 1 276 ? -7.07 -26.531 -11.93 1 91.12 276 PHE A CA 1
ATOM 2207 C C . PHE A 1 276 ? -6.352 -25.219 -12.195 1 91.12 276 PHE A C 1
ATOM 2209 O O . PHE A 1 276 ? -6.711 -24.188 -11.633 1 91.12 276 PHE A O 1
ATOM 2216 N N . ILE A 1 277 ? -5.398 -25.203 -13.047 1 92.5 277 ILE A N 1
ATOM 2217 C CA . ILE A 1 277 ? -4.586 -24.031 -13.328 1 92.5 277 ILE A CA 1
ATOM 2218 C C . ILE A 1 277 ? -5.414 -23 -14.094 1 92.5 277 ILE A C 1
ATOM 2220 O O . ILE A 1 277 ? -5.25 -21.797 -13.906 1 92.5 277 ILE A O 1
ATOM 2224 N N . THR A 1 278 ? -6.199 -23.469 -14.969 1 90.69 278 THR A N 1
ATOM 2225 C CA . THR A 1 278 ? -7.035 -22.594 -15.766 1 90.69 278 THR A CA 1
ATOM 2226 C C . THR A 1 278 ? -7.988 -21.797 -14.875 1 90.69 278 THR A C 1
ATOM 2228 O O . THR A 1 278 ? -8.289 -20.625 -15.164 1 90.69 278 THR A O 1
ATOM 2231 N N . ASN A 1 279 ? -8.414 -22.391 -13.82 1 88.75 279 ASN A N 1
ATOM 2232 C CA . ASN A 1 279 ? -9.266 -21.688 -12.875 1 88.75 279 ASN A CA 1
ATOM 2233 C C . ASN A 1 279 ? -8.57 -20.469 -12.297 1 88.75 279 ASN A C 1
ATOM 2235 O O . ASN A 1 279 ? -9.188 -19.406 -12.164 1 88.75 279 ASN A O 1
ATOM 2239 N N . PHE A 1 280 ? -7.371 -20.625 -12.031 1 89.88 280 PHE A N 1
ATOM 2240 C CA . PHE A 1 280 ? -6.598 -19.5 -11.531 1 89.88 280 PHE A CA 1
ATOM 2241 C C . PHE A 1 280 ? -6.383 -18.453 -12.625 1 89.88 280 PHE A C 1
ATOM 2243 O O . PHE A 1 280 ? -6.52 -17.25 -12.383 1 89.88 280 PHE A O 1
ATOM 2250 N N . ALA A 1 281 ? -6.102 -18.938 -13.75 1 89.94 281 ALA A N 1
ATOM 2251 C CA . ALA A 1 281 ? -5.832 -18.047 -14.875 1 89.94 281 ALA A CA 1
ATOM 2252 C C . ALA A 1 281 ? -7.059 -17.203 -15.219 1 89.94 281 ALA A C 1
ATOM 2254 O O . ALA A 1 281 ? -6.934 -16.047 -15.625 1 89.94 281 ALA A O 1
ATOM 2255 N N . ASN A 1 282 ? -8.125 -17.766 -15.055 1 87 282 ASN A N 1
ATOM 2256 C CA . ASN A 1 282 ? -9.367 -17.062 -15.375 1 87 282 ASN A CA 1
ATOM 2257 C C . ASN A 1 282 ? -9.617 -15.891 -14.43 1 87 282 ASN A C 1
ATOM 2259 O O . ASN A 1 282 ? -10.242 -14.906 -14.805 1 87 282 ASN A O 1
ATOM 2263 N N . VAL A 1 283 ? -9.148 -15.992 -13.266 1 84.5 283 VAL A N 1
ATOM 2264 C CA . VAL A 1 283 ? -9.312 -14.922 -12.289 1 84.5 283 VAL A CA 1
ATOM 2265 C C . VAL A 1 283 ? -8.461 -13.719 -12.688 1 84.5 283 VAL A C 1
ATOM 2267 O O . VAL A 1 283 ? -8.844 -12.578 -12.43 1 84.5 283 VAL A O 1
ATOM 2270 N N . VAL A 1 284 ? -7.348 -13.977 -13.25 1 84.12 284 VAL A N 1
ATOM 2271 C CA . VAL A 1 284 ? -6.422 -12.898 -13.578 1 84.12 284 VAL A CA 1
ATOM 2272 C C . VAL A 1 284 ? -6.805 -12.273 -14.914 1 84.12 284 VAL A C 1
ATOM 2274 O O . VAL A 1 284 ? -6.41 -11.141 -15.219 1 84.12 284 VAL A O 1
ATOM 2277 N N . LYS A 1 285 ? -7.652 -12.883 -15.727 1 86.38 285 LYS A N 1
ATOM 2278 C CA . LYS A 1 285 ? -7.992 -12.406 -17.062 1 86.38 285 LYS A CA 1
ATOM 2279 C C . LYS A 1 285 ? -9.383 -11.781 -17.094 1 86.38 285 LYS A C 1
ATOM 2281 O O . LYS A 1 285 ? -10.078 -11.836 -18.109 1 86.38 285 LYS A O 1
ATOM 2286 N N . ILE A 1 286 ? -9.773 -11.281 -16.062 1 89.19 286 ILE A N 1
ATOM 2287 C CA . ILE A 1 286 ? -11.094 -10.648 -16.047 1 89.19 286 ILE A CA 1
ATOM 2288 C C . ILE A 1 286 ? -11.086 -9.422 -16.969 1 89.19 286 ILE A C 1
ATOM 2290 O O . ILE A 1 286 ? -10.328 -8.477 -16.734 1 89.19 286 ILE A O 1
ATOM 2294 N N . PRO A 1 287 ? -11.852 -9.445 -17.969 1 90.19 287 PRO A N 1
ATOM 2295 C CA . PRO A 1 287 ? -11.859 -8.336 -18.922 1 90.19 287 PRO A CA 1
ATOM 2296 C C . PRO A 1 287 ? -12.453 -7.055 -18.344 1 90.19 287 PRO A C 1
ATOM 2298 O O . PRO A 1 287 ? -13.07 -7.09 -17.266 1 90.19 287 PRO A O 1
ATOM 2301 N N . GLU A 1 288 ? -12.195 -5.969 -19.031 1 93.12 288 GLU A N 1
ATOM 2302 C CA . GLU A 1 288 ? -12.883 -4.73 -18.688 1 93.12 288 GLU A CA 1
ATOM 2303 C C . GLU A 1 288 ? -14.391 -4.848 -18.938 1 93.12 288 GLU A C 1
ATOM 2305 O O . GLU A 1 288 ? -14.82 -5.34 -19.984 1 93.12 288 GLU A O 1
ATOM 2310 N N . PRO A 1 289 ? -15.18 -4.418 -18 1 95.38 289 PRO A N 1
ATOM 2311 C CA . PRO A 1 289 ? -16.625 -4.57 -18.141 1 95.38 289 PRO A CA 1
ATOM 2312 C C . PRO A 1 289 ? -17.219 -3.662 -19.203 1 95.38 289 PRO A C 1
ATOM 2314 O O . PRO A 1 289 ? -16.812 -2.512 -19.344 1 95.38 289 PRO A O 1
ATOM 2317 N N . GLN A 1 290 ? -18.016 -4.211 -20 1 96.38 290 GLN A N 1
ATOM 2318 C CA . GLN A 1 290 ? -18.844 -3.424 -20.906 1 96.38 290 GLN A CA 1
ATOM 2319 C C . GLN A 1 290 ? -20.125 -2.965 -20.219 1 96.38 290 GLN A C 1
ATOM 2321 O O . GLN A 1 290 ? -21.125 -3.68 -20.219 1 96.38 290 GLN A O 1
ATOM 2326 N N . LEU A 1 291 ? -20.078 -1.728 -19.734 1 95.75 291 LEU A N 1
ATOM 2327 C CA . LEU A 1 291 ? -21.156 -1.227 -18.906 1 95.75 291 LEU A CA 1
ATOM 2328 C C . LEU A 1 291 ? -22.359 -0.817 -19.75 1 95.75 291 LEU A C 1
ATOM 2330 O O . LEU A 1 291 ? -22.203 -0.126 -20.75 1 95.75 291 LEU A O 1
ATOM 2334 N N . GLN A 1 292 ? -23.453 -1.334 -19.453 1 96.12 292 GLN A N 1
ATOM 2335 C CA . GLN A 1 292 ? -24.734 -0.973 -20.047 1 96.12 292 GLN A CA 1
ATOM 2336 C C . GLN A 1 292 ? -25.797 -0.749 -18.969 1 96.12 292 GLN A C 1
ATOM 2338 O O . GLN A 1 292 ? -25.672 -1.254 -17.859 1 96.12 292 GLN A O 1
ATOM 2343 N N . SER A 1 293 ? -26.734 0.037 -19.297 1 96.38 293 SER A N 1
ATOM 2344 C CA . SER A 1 293 ? -27.844 0.265 -18.375 1 96.38 293 SER A CA 1
ATOM 2345 C C . SER A 1 293 ? -28.75 -0.958 -18.297 1 96.38 293 SER A C 1
ATOM 2347 O O . SER A 1 293 ? -29.281 -1.421 -19.312 1 96.38 293 SER A O 1
ATOM 2349 N N . VAL A 1 294 ? -28.844 -1.502 -17.125 1 95.88 294 VAL A N 1
ATOM 2350 C CA . VAL A 1 294 ? -29.609 -2.721 -16.938 1 95.88 294 VAL A CA 1
ATOM 2351 C C . VAL A 1 294 ? -30.531 -2.559 -15.727 1 95.88 294 VAL A C 1
ATOM 2353 O O . VAL A 1 294 ? -30.188 -1.866 -14.766 1 95.88 294 VAL A O 1
ATOM 2356 N N . ASP A 1 295 ? -31.688 -3.154 -15.828 1 96.31 295 ASP A N 1
ATOM 2357 C CA . ASP A 1 295 ? -32.594 -3.197 -14.688 1 96.31 295 ASP A CA 1
ATOM 2358 C C . ASP A 1 295 ? -32.125 -4.207 -13.648 1 96.31 295 ASP A C 1
ATOM 2360 O O . ASP A 1 295 ? -32.094 -5.41 -13.914 1 96.31 295 ASP A O 1
ATOM 2364 N N . LEU A 1 296 ? -31.906 -3.777 -12.469 1 96.56 296 LEU A N 1
ATOM 2365 C CA . LEU A 1 296 ? -31.297 -4.59 -11.422 1 96.56 296 LEU A CA 1
ATOM 2366 C C . LEU A 1 296 ? -32.219 -5.758 -11.047 1 96.56 296 LEU A C 1
ATOM 2368 O O . LEU A 1 296 ? -31.75 -6.898 -10.945 1 96.56 296 LEU A O 1
ATOM 2372 N N . ASN A 1 297 ? -33.469 -5.457 -10.883 1 96.5 297 ASN A N 1
ATOM 2373 C CA . ASN A 1 297 ? -34.406 -6.484 -10.461 1 96.5 297 ASN A CA 1
ATOM 2374 C C . ASN A 1 297 ? -34.531 -7.605 -11.492 1 96.5 297 ASN A C 1
ATOM 2376 O O . ASN A 1 297 ? -34.594 -8.781 -11.133 1 96.5 297 ASN A O 1
ATOM 2380 N N . ASP A 1 298 ? -34.5 -7.285 -12.734 1 95.38 298 ASP A N 1
ATOM 2381 C CA . ASP A 1 298 ? -34.594 -8.281 -13.797 1 95.38 298 ASP A CA 1
ATOM 2382 C C . ASP A 1 298 ? -33.375 -9.211 -13.789 1 95.38 298 ASP A C 1
ATOM 2384 O O . ASP A 1 298 ? -33.531 -10.422 -13.984 1 95.38 298 ASP A O 1
ATOM 2388 N N . ARG A 1 299 ? -32.281 -8.648 -13.539 1 94.62 299 ARG A N 1
ATOM 2389 C CA . ARG A 1 299 ? -31.062 -9.438 -13.508 1 94.62 299 ARG A CA 1
ATOM 2390 C C . ARG A 1 299 ? -31.062 -10.383 -12.312 1 94.62 299 ARG A C 1
ATOM 2392 O O . ARG A 1 299 ? -30.641 -11.539 -12.43 1 94.62 299 ARG A O 1
ATOM 2399 N N . VAL A 1 300 ? -31.469 -9.914 -11.234 1 95.75 300 VAL A N 1
ATOM 2400 C CA . VAL A 1 300 ? -31.5 -10.703 -10 1 95.75 300 VAL A CA 1
ATOM 2401 C C . VAL A 1 300 ? -32.5 -11.836 -10.141 1 95.75 300 VAL A C 1
ATOM 2403 O O . VAL A 1 300 ? -32.25 -12.977 -9.742 1 95.75 300 VAL A O 1
ATOM 2406 N N . ALA A 1 301 ? -33.656 -11.508 -10.711 1 94.5 301 ALA A N 1
ATOM 2407 C CA . ALA A 1 301 ? -34.719 -12.508 -10.922 1 94.5 301 ALA A CA 1
ATOM 2408 C C . ALA A 1 301 ? -34.25 -13.609 -11.867 1 94.5 301 ALA A C 1
ATOM 2410 O O . ALA A 1 301 ? -34.5 -14.789 -11.648 1 94.5 301 ALA A O 1
ATOM 2411 N N . ALA A 1 302 ? -33.562 -13.219 -12.875 1 93.44 302 ALA A N 1
ATOM 2412 C CA . ALA A 1 302 ? -33.031 -14.18 -13.828 1 93.44 302 ALA A CA 1
ATOM 2413 C C . ALA A 1 302 ? -32.031 -15.125 -13.164 1 93.44 302 ALA A C 1
ATOM 2415 O O . ALA A 1 302 ? -32.062 -16.328 -13.406 1 93.44 302 ALA A O 1
ATOM 2416 N N . CYS A 1 303 ? -31.219 -14.586 -12.344 1 92.06 303 CYS A N 1
ATOM 2417 C CA . CYS A 1 303 ? -30.219 -15.383 -11.641 1 92.06 303 CYS A CA 1
ATOM 2418 C C . CYS A 1 303 ? -30.875 -16.359 -10.672 1 92.06 303 CYS A C 1
ATOM 2420 O O . CYS A 1 303 ? -30.438 -17.5 -10.539 1 92.06 303 CYS A O 1
ATOM 2422 N N . LYS A 1 304 ? -31.906 -15.875 -10.039 1 91.06 304 LYS A N 1
ATOM 2423 C CA . LYS A 1 304 ? -32.625 -16.75 -9.125 1 91.06 304 LYS A CA 1
ATOM 2424 C C . LYS A 1 304 ? -33.156 -17.984 -9.844 1 91.06 304 LYS A C 1
ATOM 2426 O O . LYS A 1 304 ? -33.031 -19.109 -9.336 1 91.06 304 LYS A O 1
ATOM 2431 N N . THR A 1 305 ? -33.719 -17.781 -10.953 1 90.38 305 THR A N 1
ATOM 2432 C CA . THR A 1 305 ? -34.281 -18.875 -11.727 1 90.38 305 THR A CA 1
ATOM 2433 C C . THR A 1 305 ? -33.219 -19.906 -12.062 1 90.38 305 THR A C 1
ATOM 2435 O O . THR A 1 305 ? -33.469 -21.125 -11.953 1 90.38 305 THR A O 1
ATOM 2438 N N . PHE A 1 306 ? -32.094 -19.406 -12.367 1 90.12 306 PHE A N 1
ATOM 2439 C CA . PHE A 1 306 ? -31 -20.266 -12.742 1 90.12 306 PHE A CA 1
ATOM 2440 C C . PHE A 1 306 ? -30.469 -21.031 -11.531 1 90.12 306 PHE A C 1
ATOM 2442 O O . PHE A 1 306 ? -30.125 -22.203 -11.633 1 90.12 306 PHE A O 1
ATOM 2449 N N . MET A 1 307 ? -30.469 -20.453 -10.367 1 92.44 307 MET A N 1
ATOM 2450 C CA . MET A 1 307 ? -29.828 -21.016 -9.18 1 92.44 307 MET A CA 1
ATOM 2451 C C . MET A 1 307 ? -30.812 -21.828 -8.352 1 92.44 307 MET A C 1
ATOM 2453 O O . MET A 1 307 ? -30.406 -22.547 -7.441 1 92.44 307 MET A O 1
ATOM 2457 N N . GLU A 1 308 ? -32.062 -21.734 -8.641 1 91.19 308 GLU A N 1
ATOM 2458 C CA . GLU A 1 308 ? -33.094 -22.406 -7.875 1 91.19 308 GLU A CA 1
ATOM 2459 C C . GLU A 1 308 ? -32.906 -23.922 -7.848 1 91.19 308 GLU A C 1
ATOM 2461 O O . GLU A 1 308 ? -33.062 -24.547 -6.805 1 91.19 308 GLU A O 1
ATOM 2466 N N . THR A 1 309 ? -32.531 -24.438 -8.977 1 89.25 309 THR A N 1
ATOM 2467 C CA . THR A 1 309 ? -32.344 -25.875 -9.055 1 89.25 309 THR A CA 1
ATOM 2468 C C . THR A 1 309 ? -31.156 -26.312 -8.188 1 89.25 309 THR A C 1
ATOM 2470 O O . THR A 1 309 ? -31.25 -27.281 -7.441 1 89.25 309 THR A O 1
ATOM 2473 N N . VAL A 1 310 ? -30.125 -25.578 -8.281 1 87.5 310 VAL A N 1
ATOM 2474 C CA . VAL A 1 310 ? -28.922 -25.891 -7.512 1 87.5 310 VAL A CA 1
ATOM 2475 C C . VAL A 1 310 ? -29.234 -25.812 -6.016 1 87.5 310 VAL A C 1
ATOM 2477 O O . VAL A 1 310 ? -28.797 -26.672 -5.242 1 87.5 310 VAL A O 1
ATOM 2480 N N . CYS A 1 311 ? -29.984 -24.891 -5.598 1 91.44 311 CYS A N 1
ATOM 2481 C CA . CYS A 1 311 ? -30.328 -24.688 -4.195 1 91.44 311 CYS A CA 1
ATOM 2482 C C . CYS A 1 311 ? -31.344 -25.719 -3.715 1 91.44 311 CYS A C 1
ATOM 2484 O O . CYS A 1 311 ? -31.25 -26.188 -2.584 1 91.44 311 CYS A O 1
ATOM 2486 N N . ARG A 1 312 ? -32.219 -26.062 -4.559 1 90.44 312 ARG A N 1
ATOM 2487 C CA . ARG A 1 312 ? -33.25 -27.031 -4.207 1 90.44 312 ARG A CA 1
ATOM 2488 C C . ARG A 1 312 ? -32.625 -28.391 -3.885 1 90.44 312 ARG A C 1
ATOM 2490 O O . ARG A 1 312 ? -33.094 -29.078 -2.967 1 90.44 312 ARG A O 1
ATOM 2497 N N . ASN A 1 313 ? -31.641 -28.688 -4.625 1 91.62 313 ASN A N 1
ATOM 2498 C CA . ASN A 1 313 ? -30.938 -29.938 -4.395 1 91.62 313 ASN A CA 1
ATOM 2499 C C . ASN A 1 313 ? -30.328 -30 -2.996 1 91.62 313 ASN A C 1
ATOM 2501 O O . ASN A 1 313 ? -30.141 -31.078 -2.439 1 91.62 313 ASN A O 1
ATOM 2505 N N . ARG A 1 314 ? -30.031 -28.891 -2.391 1 92.44 314 ARG A N 1
ATOM 2506 C CA . ARG A 1 314 ? -29.453 -28.812 -1.054 1 92.44 314 ARG A CA 1
ATOM 2507 C C . ARG A 1 314 ? -30.516 -28.453 -0.02 1 92.44 314 ARG A C 1
ATOM 2509 O O . ARG A 1 314 ? -30.203 -28.141 1.127 1 92.44 314 ARG A O 1
ATOM 2516 N N . LYS A 1 315 ? -31.891 -28.375 -0.434 1 94.88 315 LYS A N 1
ATOM 2517 C CA . LYS A 1 315 ? -33.031 -28.016 0.415 1 94.88 315 LYS A CA 1
ATOM 2518 C C . LYS A 1 315 ? -32.875 -26.578 0.919 1 94.88 315 LYS A C 1
ATOM 2520 O O . LYS A 1 315 ? -33.156 -26.297 2.092 1 94.88 315 LYS A O 1
ATOM 2525 N N . ILE A 1 316 ? -32.281 -25.781 0.081 1 95.94 316 ILE A N 1
ATOM 2526 C CA . ILE A 1 316 ? -32.156 -24.359 0.396 1 95.94 316 ILE A CA 1
ATOM 2527 C C . ILE A 1 316 ? -33.25 -23.578 -0.322 1 95.94 316 ILE A C 1
ATOM 2529 O O . ILE A 1 316 ? -33.469 -23.766 -1.52 1 95.94 316 ILE A O 1
ATOM 2533 N N . THR A 1 317 ? -33.969 -22.75 0.371 1 95.62 317 THR A N 1
ATOM 2534 C CA . THR A 1 317 ? -35.031 -21.938 -0.213 1 95.62 317 THR A CA 1
ATOM 2535 C C . THR A 1 317 ? -34.531 -20.531 -0.519 1 95.62 317 THR A C 1
ATOM 2537 O O . THR A 1 317 ? -33.906 -19.891 0.33 1 95.62 317 THR A O 1
ATOM 2540 N N . LEU A 1 318 ? -34.781 -20.047 -1.703 1 95.81 318 LEU A N 1
ATOM 2541 C CA . LEU A 1 318 ? -34.406 -18.688 -2.121 1 95.81 318 LEU A CA 1
ATOM 2542 C C . LEU A 1 318 ? -35.625 -17.75 -1.986 1 95.81 318 LEU A C 1
ATOM 2544 O O . LEU A 1 318 ? -36.656 -18 -2.584 1 95.81 318 LEU A O 1
ATOM 2548 N N . HIS A 1 319 ? -35.469 -16.734 -1.186 1 95.62 319 HIS A N 1
ATOM 2549 C CA . HIS A 1 319 ? -36.5 -15.727 -0.99 1 95.62 319 HIS A CA 1
ATOM 2550 C C . HIS A 1 319 ? -36.156 -14.43 -1.71 1 95.62 319 HIS A C 1
ATOM 2552 O O . HIS A 1 319 ? -35.062 -13.852 -1.484 1 95.62 319 HIS A O 1
ATOM 2558 N N . LEU A 1 320 ? -37.031 -13.977 -2.535 1 95.25 320 LEU A N 1
ATOM 2559 C CA . LEU A 1 320 ? -36.812 -12.75 -3.289 1 95.25 320 LEU A CA 1
ATOM 2560 C C . LEU A 1 320 ? -37.719 -11.625 -2.773 1 95.25 320 LEU A C 1
ATOM 2562 O O . LEU A 1 320 ? -38.938 -11.797 -2.676 1 95.25 320 LEU A O 1
ATOM 2566 N N . ASN A 1 321 ? -37.125 -10.562 -2.287 1 95.69 321 ASN A N 1
ATOM 2567 C CA . ASN A 1 321 ? -37.812 -9.328 -1.913 1 95.69 321 ASN A CA 1
ATOM 2568 C C . ASN A 1 321 ? -37.25 -8.133 -2.672 1 95.69 321 ASN A C 1
ATOM 2570 O O . ASN A 1 321 ? -36.375 -7.414 -2.16 1 95.69 321 ASN A O 1
ATOM 2574 N N . LEU A 1 322 ? -37.844 -7.77 -3.828 1 95.62 322 LEU A N 1
ATOM 2575 C CA . LEU A 1 322 ? -37.312 -6.738 -4.715 1 95.62 322 LEU A CA 1
ATOM 2576 C C . LEU A 1 322 ? -38.062 -5.434 -4.539 1 95.62 322 LEU A C 1
ATOM 2578 O O . LEU A 1 322 ? -39.281 -5.449 -4.281 1 95.62 322 LEU A O 1
ATOM 2582 N N . CYS A 1 323 ? -37.406 -4.379 -4.645 1 94.5 323 CYS A N 1
ATOM 2583 C CA . CYS A 1 323 ? -38.062 -3.082 -4.527 1 94.5 323 CYS A CA 1
ATOM 2584 C C . CYS A 1 323 ? -38.969 -2.824 -5.715 1 94.5 323 CYS A C 1
ATOM 2586 O O . CYS A 1 323 ? -38.75 -3.352 -6.809 1 94.5 323 CYS A O 1
ATOM 2588 N N . LYS A 1 324 ? -39.906 -1.96 -5.535 1 91.94 324 LYS A N 1
ATOM 2589 C CA . LYS A 1 324 ? -40.938 -1.706 -6.543 1 91.94 324 LYS A CA 1
ATOM 2590 C C . LYS A 1 324 ? -40.375 -0.875 -7.695 1 91.94 324 LYS A C 1
ATOM 2592 O O . LYS A 1 324 ? -40.75 -1.062 -8.852 1 91.94 324 LYS A O 1
ATOM 2597 N N . GLU A 1 325 ? -39.438 -0.035 -7.52 1 91.31 325 GLU A N 1
ATOM 2598 C CA . GLU A 1 325 ? -38.969 0.942 -8.492 1 91.31 325 GLU A CA 1
ATOM 2599 C C . GLU A 1 325 ? -38.094 0.278 -9.562 1 91.31 325 GLU A C 1
ATOM 2601 O O . GLU A 1 325 ? -37.969 0.792 -10.672 1 91.31 325 GLU A O 1
ATOM 2606 N N . ASN A 1 326 ? -37.531 -0.909 -9.367 1 91.62 326 ASN A N 1
ATOM 2607 C CA . ASN A 1 326 ? -36.594 -1.575 -10.266 1 91.62 326 ASN A CA 1
ATOM 2608 C C . ASN A 1 326 ? -35.562 -0.604 -10.812 1 91.62 326 ASN A C 1
ATOM 2610 O O . ASN A 1 326 ? -35.562 -0.286 -12 1 91.62 326 ASN A O 1
ATOM 2614 N N . PRO A 1 327 ? -34.594 -0.264 -10.055 1 93.56 327 PRO A N 1
ATOM 2615 C CA . PRO A 1 327 ? -33.625 0.764 -10.422 1 93.56 327 PRO A CA 1
ATOM 2616 C C . PRO A 1 327 ? -32.719 0.327 -11.562 1 93.56 327 PRO A C 1
ATOM 2618 O O . PRO A 1 327 ? -32.406 -0.857 -11.688 1 93.56 327 PRO A O 1
ATOM 2621 N N . GLU A 1 328 ? -32.312 1.335 -12.359 1 95.19 328 GLU A N 1
ATOM 2622 C CA . GLU A 1 328 ? -31.328 1.111 -13.43 1 95.19 328 GLU A CA 1
ATOM 2623 C C . GLU A 1 328 ? -29.906 1.301 -12.922 1 95.19 328 GLU A C 1
ATOM 2625 O O . GLU A 1 328 ? -29.609 2.27 -12.211 1 95.19 328 GLU A O 1
ATOM 2630 N N . VAL A 1 329 ? -29.078 0.3 -13.227 1 95.62 329 VAL A N 1
ATOM 2631 C CA . VAL A 1 329 ? -27.672 0.387 -12.828 1 95.62 329 VAL A CA 1
ATOM 2632 C C . VAL A 1 329 ? -26.766 0.106 -14.023 1 95.62 329 VAL A C 1
ATOM 2634 O O . VAL A 1 329 ? -27.188 -0.567 -14.977 1 95.62 329 VAL A O 1
ATOM 2637 N N . MET A 1 330 ? -25.594 0.66 -14.023 1 96.25 330 MET A N 1
ATOM 2638 C CA . MET A 1 330 ? -24.609 0.39 -15.062 1 96.25 330 MET A CA 1
ATOM 2639 C C . MET A 1 330 ? -23.797 -0.86 -14.734 1 96.25 330 MET A C 1
ATOM 2641 O O . MET A 1 330 ? -23.078 -0.895 -13.734 1 96.25 330 MET A O 1
ATOM 2645 N N . MET A 1 331 ? -23.906 -1.87 -15.547 1 95.69 331 MET A N 1
ATOM 2646 C CA . MET A 1 331 ? -23.141 -3.076 -15.25 1 95.69 331 MET A CA 1
ATOM 2647 C C . MET A 1 331 ? -22.938 -3.916 -16.5 1 95.69 331 MET A C 1
ATOM 2649 O O . MET A 1 331 ? -23.641 -3.736 -17.5 1 95.69 331 MET A O 1
ATOM 2653 N N . ASP A 1 332 ? -21.938 -4.734 -16.531 1 97.44 332 ASP A N 1
ATOM 2654 C CA . ASP A 1 332 ? -21.75 -5.832 -17.469 1 97.44 332 ASP A CA 1
ATOM 2655 C C . ASP A 1 332 ? -22.562 -7.059 -17.047 1 97.44 332 ASP A C 1
ATOM 2657 O O . ASP A 1 332 ? -22.234 -7.703 -16.047 1 97.44 332 ASP A O 1
ATOM 2661 N N . THR A 1 333 ? -23.484 -7.414 -17.828 1 95.38 333 THR A N 1
ATOM 2662 C CA . THR A 1 333 ? -24.469 -8.422 -17.469 1 95.38 333 THR A CA 1
ATOM 2663 C C . THR A 1 333 ? -23.797 -9.773 -17.234 1 95.38 333 THR A C 1
ATOM 2665 O O . THR A 1 333 ? -24.078 -10.453 -16.25 1 95.38 333 THR A O 1
ATOM 2668 N N . SER A 1 334 ? -22.891 -10.125 -18.094 1 95.56 334 SER A N 1
ATOM 2669 C CA . SER A 1 334 ? -22.25 -11.438 -18 1 95.56 334 SER A CA 1
ATOM 2670 C C . SER A 1 334 ? -21.375 -11.539 -16.75 1 95.56 334 SER A C 1
ATOM 2672 O O . SER A 1 334 ? -21.453 -12.508 -16 1 95.56 334 SER A O 1
ATOM 2674 N N . LEU A 1 335 ? -20.578 -10.547 -16.516 1 95.5 335 LEU A N 1
ATOM 2675 C CA . LEU A 1 335 ? -19.688 -10.539 -15.367 1 95.5 335 LEU A CA 1
ATOM 2676 C C . LEU A 1 335 ? -20.469 -10.492 -14.062 1 95.5 335 LEU A C 1
ATOM 2678 O O . LEU A 1 335 ? -20.141 -11.188 -13.102 1 95.5 335 LEU A O 1
ATOM 2682 N N . PHE A 1 336 ? -21.484 -9.711 -14.078 1 96.25 336 PHE A N 1
ATOM 2683 C CA . PHE A 1 336 ? -22.266 -9.547 -12.852 1 96.25 336 PHE A CA 1
ATOM 2684 C C . PHE A 1 336 ? -23.031 -10.82 -12.531 1 96.25 336 PHE A C 1
ATOM 2686 O O . PHE A 1 336 ? -23.203 -11.172 -11.359 1 96.25 336 PHE A O 1
ATOM 2693 N N . GLU A 1 337 ? -23.5 -11.477 -13.531 1 95.5 337 GLU A N 1
ATOM 2694 C CA . GLU A 1 337 ? -24.172 -12.758 -13.328 1 95.5 337 GLU A CA 1
ATOM 2695 C C . GLU A 1 337 ? -23.25 -13.758 -12.641 1 95.5 337 GLU A C 1
ATOM 2697 O O . GLU A 1 337 ? -23.672 -14.5 -11.75 1 95.5 337 GLU A O 1
ATOM 2702 N N . GLN A 1 338 ? -22.031 -13.758 -13.062 1 93.5 338 GLN A N 1
ATOM 2703 C CA . GLN A 1 338 ? -21.047 -14.641 -12.445 1 93.5 338 GLN A CA 1
ATOM 2704 C C . GLN A 1 338 ? -20.812 -14.273 -10.984 1 93.5 338 GLN A C 1
ATOM 2706 O O . GLN A 1 338 ? -20.609 -15.156 -10.141 1 93.5 338 GLN A O 1
ATOM 2711 N N . VAL A 1 339 ? -20.891 -12.992 -10.727 1 96.25 339 VAL A N 1
ATOM 2712 C CA . VAL A 1 339 ? -20.75 -12.516 -9.352 1 96.25 339 VAL A CA 1
ATOM 2713 C C . VAL A 1 339 ? -21.906 -13.055 -8.5 1 96.25 339 VAL A C 1
ATOM 2715 O O . VAL A 1 339 ? -21.672 -13.617 -7.43 1 96.25 339 VAL A O 1
ATOM 2718 N N . LEU A 1 340 ? -23.094 -12.938 -9.023 1 96.5 340 LEU A N 1
ATOM 2719 C CA . LEU A 1 340 ? -24.266 -13.391 -8.289 1 96.5 340 LEU A CA 1
ATOM 2720 C C . LEU A 1 340 ? -24.219 -14.898 -8.047 1 96.5 340 LEU A C 1
ATOM 2722 O O . LEU A 1 340 ? -24.5 -15.359 -6.945 1 96.5 340 LEU A O 1
ATOM 2726 N N . VAL A 1 341 ? -23.828 -15.578 -9.055 1 95.25 341 VAL A N 1
ATOM 2727 C CA . VAL A 1 341 ? -23.719 -17.031 -8.953 1 95.25 341 VAL A CA 1
ATOM 2728 C C . VAL A 1 341 ? -22.703 -17.406 -7.867 1 95.25 341 VAL A C 1
ATOM 2730 O O . VAL A 1 341 ? -22.984 -18.281 -7.035 1 95.25 341 VAL A O 1
ATOM 2733 N N . ASN A 1 342 ? -21.578 -16.734 -7.855 1 93.44 342 ASN A N 1
ATOM 2734 C CA . ASN A 1 342 ? -20.531 -17.016 -6.871 1 93.44 342 ASN A CA 1
ATOM 2735 C C . ASN A 1 342 ? -21 -16.703 -5.453 1 93.44 342 ASN A C 1
ATOM 2737 O O . ASN A 1 342 ? -20.688 -17.438 -4.516 1 93.44 342 ASN A O 1
ATOM 2741 N N . ILE A 1 343 ? -21.75 -15.625 -5.355 1 96.25 343 ILE A N 1
ATOM 2742 C CA . ILE A 1 343 ? -22.234 -15.234 -4.035 1 96.25 343 ILE A CA 1
ATOM 2743 C C . ILE A 1 343 ? -23.234 -16.266 -3.52 1 96.25 343 ILE A C 1
ATOM 2745 O O . ILE A 1 343 ? -23.141 -16.703 -2.371 1 96.25 343 ILE A O 1
ATOM 2749 N N . ILE A 1 344 ? -24.141 -16.656 -4.344 1 95.56 344 ILE A N 1
ATOM 2750 C CA . ILE A 1 344 ? -25.172 -17.609 -3.961 1 95.56 344 ILE A CA 1
ATOM 2751 C C . ILE A 1 344 ? -24.531 -18.969 -3.689 1 95.56 344 ILE A C 1
ATOM 2753 O O . ILE A 1 344 ? -24.906 -19.656 -2.734 1 95.56 344 ILE A O 1
ATOM 2757 N N . LYS A 1 345 ? -23.578 -19.344 -4.555 1 92.5 345 LYS A N 1
ATOM 2758 C CA . LYS A 1 345 ? -22.875 -20.609 -4.34 1 92.5 345 LYS A CA 1
ATOM 2759 C C . LYS A 1 345 ? -22.156 -20.609 -2.988 1 92.5 345 LYS A C 1
ATOM 2761 O O . LYS A 1 345 ? -22.219 -21.609 -2.258 1 92.5 345 LYS A O 1
ATOM 2766 N N . ASN A 1 346 ? -21.484 -19.562 -2.68 1 92.12 346 ASN A N 1
ATOM 2767 C CA . ASN A 1 346 ? -20.797 -19.438 -1.395 1 92.12 346 ASN A CA 1
ATOM 2768 C C . A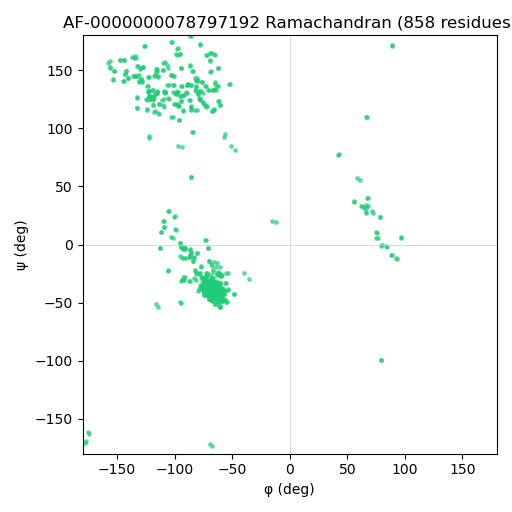SN A 1 346 ? -21.781 -19.531 -0.229 1 92.12 346 ASN A C 1
ATOM 2770 O O . ASN A 1 346 ? -21.5 -20.172 0.784 1 92.12 346 ASN A O 1
ATOM 2774 N N . ALA A 1 347 ? -22.906 -18.859 -0.375 1 94.38 347 ALA A N 1
ATOM 2775 C CA . ALA A 1 347 ? -23.953 -18.906 0.645 1 94.38 347 ALA A CA 1
ATOM 2776 C C . ALA A 1 347 ? -24.469 -20.328 0.849 1 94.38 347 ALA A C 1
ATOM 2778 O O . ALA A 1 347 ? -24.594 -20.781 1.984 1 94.38 347 ALA A O 1
ATOM 2779 N N . ALA A 1 348 ? -24.703 -21.016 -0.234 1 93 348 ALA A N 1
ATOM 2780 C CA . ALA A 1 348 ? -25.219 -22.375 -0.184 1 93 348 ALA A CA 1
ATOM 2781 C C . ALA A 1 348 ? -24.219 -23.312 0.5 1 93 348 ALA A C 1
ATOM 2783 O O . ALA A 1 348 ? -24.594 -24.156 1.309 1 93 348 ALA A O 1
ATOM 2784 N N . GLU A 1 349 ? -22.969 -23.125 0.135 1 90.69 349 GLU A N 1
ATOM 2785 C CA . GLU A 1 349 ? -21.922 -23.953 0.728 1 90.69 349 GLU A CA 1
ATOM 2786 C C . GLU A 1 349 ? -21.781 -23.688 2.227 1 90.69 349 GLU A C 1
ATOM 2788 O O . GLU A 1 349 ? -21.516 -24.609 3 1 90.69 349 GLU A O 1
ATOM 2793 N N . SER A 1 350 ? -21.953 -22.484 2.637 1 91.69 350 SER A N 1
ATOM 2794 C CA . SER A 1 350 ? -21.875 -22.109 4.047 1 91.69 350 SER A CA 1
ATOM 2795 C C . SER A 1 350 ? -23.031 -22.703 4.836 1 91.69 350 SER A C 1
ATOM 2797 O O . SER A 1 350 ? -22.891 -23.062 6.004 1 91.69 350 SER A O 1
ATOM 2799 N N . ILE A 1 351 ? -24.188 -22.797 4.203 1 93 351 ILE A N 1
ATOM 2800 C CA . ILE A 1 351 ? -25.391 -23.328 4.828 1 93 351 ILE A CA 1
ATOM 2801 C C . ILE A 1 351 ? -25.25 -24.844 4.996 1 93 351 ILE A C 1
ATOM 2803 O O . ILE A 1 351 ? -25.625 -25.391 6.039 1 93 351 ILE A O 1
ATOM 2807 N N . GLY A 1 352 ? -24.672 -25.5 4.023 1 89.19 352 GLY A N 1
ATOM 2808 C CA . GLY A 1 352 ? -24.609 -26.953 4.023 1 89.19 352 GLY A CA 1
ATOM 2809 C C . GLY A 1 352 ? -25.891 -27.609 3.582 1 89.19 352 GLY A C 1
ATOM 2810 O O . GLY A 1 352 ? -26.141 -27.766 2.385 1 89.19 352 GLY A O 1
ATOM 2811 N N . GLU A 1 353 ? -26.672 -28.047 4.656 1 88.56 353 GLU A N 1
ATOM 2812 C CA . GLU A 1 353 ? -27.953 -28.672 4.355 1 88.56 353 GLU A CA 1
ATOM 2813 C C . GLU A 1 353 ? -29.094 -27.938 5.051 1 88.56 353 GLU A C 1
ATOM 2815 O O . GLU A 1 353 ? -29.016 -27.656 6.246 1 88.56 353 GLU A O 1
ATOM 2820 N N . THR A 1 354 ? -30.172 -27.625 4.289 1 90.88 354 THR A N 1
ATOM 2821 C CA . THR A 1 354 ? -31.406 -27.016 4.766 1 90.88 354 THR A CA 1
ATOM 2822 C C . THR A 1 354 ? -31.141 -25.594 5.262 1 90.88 354 THR A C 1
ATOM 2824 O O . THR A 1 354 ? -30.406 -25.391 6.23 1 90.88 354 THR A O 1
ATOM 2827 N N . GLY A 1 355 ? -31.562 -24.641 4.637 1 95 355 GLY A N 1
ATOM 2828 C CA . GLY A 1 355 ? -31.422 -23.25 5.031 1 95 355 GLY A CA 1
ATOM 2829 C C . GLY A 1 355 ? -32.094 -22.297 4.082 1 95 355 GLY A C 1
ATOM 2830 O O . GLY A 1 355 ? -32.969 -22.703 3.299 1 95 355 GLY A O 1
ATOM 2831 N N . ASP A 1 356 ? -31.828 -21.016 4.293 1 97 356 ASP A N 1
ATOM 2832 C CA . ASP A 1 356 ? -32.5 -19.984 3.514 1 97 356 ASP A CA 1
ATOM 2833 C C . ASP A 1 356 ? -31.516 -18.953 3 1 97 356 ASP A C 1
ATOM 2835 O O . ASP A 1 356 ? -30.516 -18.656 3.66 1 97 356 ASP A O 1
ATOM 2839 N N . ILE A 1 357 ? -31.75 -18.438 1.83 1 97.25 357 ILE A N 1
ATOM 2840 C CA . ILE A 1 357 ? -31.062 -17.297 1.252 1 97.25 357 ILE A CA 1
ATOM 2841 C C . ILE A 1 357 ? -32.062 -16.203 0.915 1 97.25 357 ILE A C 1
ATOM 2843 O O . ILE A 1 357 ? -33.094 -16.469 0.264 1 97.25 357 ILE A O 1
ATOM 2847 N N . PHE A 1 358 ? -31.781 -15.031 1.384 1 97.5 358 PHE A N 1
ATOM 2848 C CA . PHE A 1 358 ? -32.656 -13.891 1.155 1 97.5 358 PHE A CA 1
ATOM 2849 C C . PHE A 1 358 ? -32 -12.883 0.217 1 97.5 358 PHE A C 1
ATOM 2851 O O . PHE A 1 358 ? -30.891 -12.43 0.472 1 97.5 358 PHE A O 1
ATOM 2858 N N . ILE A 1 359 ? -32.656 -12.547 -0.862 1 97.44 359 ILE A N 1
ATOM 2859 C CA . ILE A 1 359 ? -32.156 -11.562 -1.816 1 97.44 359 ILE A CA 1
ATOM 2860 C C . ILE A 1 359 ? -33.062 -10.328 -1.796 1 97.44 359 ILE A C 1
ATOM 2862 O O . ILE A 1 359 ? -34.281 -10.43 -2.041 1 97.44 359 ILE A O 1
ATOM 2866 N N . ARG A 1 360 ? -32.5 -9.203 -1.497 1 96.88 360 ARG A N 1
ATOM 2867 C CA . ARG A 1 360 ? -33.25 -7.969 -1.374 1 96.88 360 ARG A CA 1
ATOM 2868 C C . ARG A 1 360 ? -32.594 -6.84 -2.174 1 96.88 360 ARG A C 1
ATOM 2870 O O . ARG A 1 360 ? -31.375 -6.727 -2.217 1 96.88 360 ARG A O 1
ATOM 2877 N N . THR A 1 361 ? -33.406 -6.02 -2.832 1 97.06 361 THR A N 1
ATOM 2878 C CA . THR A 1 361 ? -32.938 -4.812 -3.498 1 97.06 361 THR A CA 1
ATOM 2879 C C . THR A 1 361 ? -33.562 -3.568 -2.873 1 97.06 361 THR A C 1
ATOM 2881 O O . THR A 1 361 ? -34.656 -3.639 -2.305 1 97.06 361 THR A O 1
ATOM 2884 N N . SER A 1 362 ? -32.844 -2.516 -2.832 1 94.94 362 SER A N 1
ATOM 2885 C CA . SER A 1 362 ? -33.344 -1.244 -2.322 1 94.94 362 SER A CA 1
ATOM 2886 C C . SER A 1 362 ? -32.906 -0.086 -3.223 1 94.94 362 SER A C 1
ATOM 2888 O O . SER A 1 362 ? -32.031 -0.235 -4.062 1 94.94 362 SER A O 1
ATOM 2890 N N . VAL A 1 363 ? -33.75 1.039 -2.963 1 91.94 363 VAL A N 1
ATOM 2891 C CA . VAL A 1 363 ? -33.438 2.266 -3.691 1 91.94 363 VAL A CA 1
ATOM 2892 C C . VAL A 1 363 ? -33.031 3.363 -2.709 1 91.94 363 VAL A C 1
ATOM 2894 O O . VAL A 1 363 ? -33.406 3.326 -1.538 1 91.94 363 VAL A O 1
ATOM 2897 N N . SER A 1 364 ? -32.281 4.301 -2.908 1 86.75 364 SER A N 1
ATOM 2898 C CA . SER A 1 364 ? -31.859 5.484 -2.164 1 86.75 364 SER A CA 1
ATOM 2899 C C . SER A 1 364 ? -31.219 5.105 -0.832 1 86.75 364 SER A C 1
ATOM 2901 O O . SER A 1 364 ? -31.75 5.434 0.233 1 86.75 364 SER A O 1
ATOM 2903 N N . PRO A 1 365 ? -30.188 4.285 -1.085 1 87.75 365 PRO A N 1
ATOM 2904 C CA . PRO A 1 365 ? -29.328 4.07 -2.246 1 87.75 365 PRO A CA 1
ATOM 2905 C C . PRO A 1 365 ? -29.594 2.742 -2.949 1 87.75 365 PRO A C 1
ATOM 2907 O O . PRO A 1 365 ? -30.203 1.843 -2.361 1 87.75 365 PRO A O 1
ATOM 2910 N N . THR A 1 366 ? -29.234 2.691 -4.199 1 94.75 366 THR A N 1
ATOM 2911 C CA . THR A 1 366 ? -29.406 1.442 -4.934 1 94.75 366 THR A CA 1
ATOM 2912 C C . THR A 1 366 ? -28.469 0.368 -4.391 1 94.75 366 THR A C 1
ATOM 2914 O O . THR A 1 366 ? -27.25 0.512 -4.457 1 94.75 366 THR A O 1
ATOM 2917 N N . MET A 1 367 ? -29.078 -0.667 -3.822 1 96.06 367 MET A N 1
ATOM 2918 C CA . MET A 1 367 ? -28.281 -1.699 -3.168 1 96.06 367 MET A CA 1
ATOM 2919 C C . MET A 1 367 ? -28.875 -3.082 -3.414 1 96.06 367 MET A C 1
ATOM 2921 O O . MET A 1 367 ? -30.078 -3.219 -3.631 1 96.06 367 MET A O 1
ATOM 2925 N N . LEU A 1 368 ? -28.016 -4.043 -3.453 1 97.44 368 LEU A N 1
ATOM 2926 C CA . LEU A 1 368 ? -28.359 -5.461 -3.475 1 97.44 368 LEU A CA 1
ATOM 2927 C C . LEU A 1 368 ? -27.812 -6.172 -2.24 1 97.44 368 LEU A C 1
ATOM 2929 O O . LEU A 1 368 ? -26.641 -6.047 -1.917 1 97.44 368 LEU A O 1
ATOM 2933 N N . GLU A 1 369 ? -28.672 -6.816 -1.564 1 97.5 369 GLU A N 1
ATOM 2934 C CA . GLU A 1 369 ? -28.266 -7.559 -0.374 1 97.5 369 GLU A CA 1
ATOM 2935 C C . GLU A 1 369 ? -28.609 -9.039 -0.508 1 97.5 369 GLU A C 1
ATOM 2937 O O . GLU A 1 369 ? -29.734 -9.391 -0.874 1 97.5 369 GLU A O 1
ATOM 2942 N N . ILE A 1 370 ? -27.703 -9.883 -0.319 1 97.69 370 ILE A N 1
ATOM 2943 C CA . ILE A 1 370 ? -27.891 -11.328 -0.279 1 97.69 370 ILE A CA 1
ATOM 2944 C C . ILE A 1 370 ? -27.516 -11.859 1.101 1 97.69 370 ILE A C 1
ATOM 2946 O O . ILE A 1 370 ? -26.359 -11.781 1.503 1 97.69 370 ILE A O 1
ATOM 2950 N N . ALA A 1 371 ? -28.484 -12.367 1.783 1 97.56 371 ALA A N 1
ATOM 2951 C CA . ALA A 1 371 ? -28.281 -12.844 3.15 1 97.56 371 ALA A CA 1
ATOM 2952 C C . ALA A 1 371 ? -28.484 -14.352 3.236 1 97.56 371 ALA A C 1
ATOM 2954 O O . ALA A 1 371 ? -29.359 -14.906 2.561 1 97.56 371 ALA A O 1
ATOM 2955 N N . ASP A 1 372 ? -27.719 -14.984 4.059 1 97.25 372 ASP A N 1
ATOM 2956 C CA . ASP A 1 372 ? -27.844 -16.422 4.207 1 97.25 372 ASP A CA 1
ATOM 2957 C C . ASP A 1 372 ? -27.859 -16.828 5.68 1 97.25 372 ASP A C 1
ATOM 2959 O O . ASP A 1 372 ? -27.469 -16.047 6.547 1 97.25 372 ASP A O 1
ATOM 2963 N N . THR A 1 373 ? -28.344 -18 5.926 1 95.94 373 THR A N 1
ATOM 2964 C CA . THR A 1 373 ? -28.453 -18.531 7.281 1 95.94 373 THR A CA 1
ATOM 2965 C C . THR A 1 373 ? -27.297 -19.484 7.582 1 95.94 373 THR A C 1
ATOM 2967 O O . THR A 1 373 ? -27.438 -20.422 8.367 1 95.94 373 THR A O 1
ATOM 2970 N N . GLY A 1 374 ? -26.234 -19.344 6.922 1 93.81 374 GLY A N 1
ATOM 2971 C CA . GLY A 1 374 ? -25.109 -20.234 7.113 1 93.81 374 GLY A CA 1
ATOM 2972 C C . GLY A 1 374 ? -24.438 -20.062 8.461 1 93.81 374 GLY A C 1
ATOM 2973 O O . GLY A 1 374 ? -24.984 -19.422 9.359 1 93.81 374 GLY A O 1
ATOM 2974 N N . ALA A 1 375 ? -23.25 -20.75 8.656 1 90.44 375 ALA A N 1
ATOM 2975 C CA . ALA A 1 375 ? -22.531 -20.859 9.93 1 90.44 375 ALA A CA 1
ATOM 2976 C C . ALA A 1 375 ? -22.016 -19.484 10.367 1 90.44 375 ALA A C 1
ATOM 2978 O O . ALA A 1 375 ? -21.703 -19.281 11.547 1 90.44 375 ALA A O 1
ATOM 2979 N N . GLY A 1 376 ? -22 -18.562 9.484 1 90.88 376 GLY A N 1
ATOM 2980 C CA . GLY A 1 376 ? -21.531 -17.234 9.836 1 90.88 376 GLY A CA 1
ATOM 2981 C C . GLY A 1 376 ? -20.031 -17.078 9.656 1 90.88 376 GLY A C 1
ATOM 2982 O O . GLY A 1 376 ? -19.328 -18.047 9.359 1 90.88 376 GLY A O 1
ATOM 2983 N N . ILE A 1 377 ? -19.578 -15.836 9.789 1 90.31 377 ILE A N 1
ATOM 2984 C CA . ILE A 1 377 ? -18.172 -15.477 9.617 1 90.31 377 ILE A CA 1
ATOM 2985 C C . ILE A 1 377 ? -17.625 -14.891 10.914 1 90.31 377 ILE A C 1
ATOM 2987 O O . ILE A 1 377 ? -18.219 -13.977 11.492 1 90.31 377 ILE A O 1
ATOM 2991 N N . SER A 1 378 ? -16.531 -15.461 11.398 1 87.25 378 SER A N 1
ATOM 2992 C CA . SER A 1 378 ? -15.891 -14.93 12.602 1 87.25 378 SER A CA 1
ATOM 2993 C C . SER A 1 378 ? -15.188 -13.602 12.305 1 87.25 378 SER A C 1
ATOM 2995 O O . SER A 1 378 ? -14.922 -13.273 11.148 1 87.25 378 SER A O 1
ATOM 2997 N N . LYS A 1 379 ? -14.914 -12.922 13.328 1 79.69 379 LYS A N 1
ATOM 2998 C CA . LYS A 1 379 ? -14.242 -11.633 13.188 1 79.69 379 LYS A CA 1
ATOM 2999 C C . LYS A 1 379 ? -12.852 -11.805 12.586 1 79.69 379 LYS A C 1
ATOM 3001 O O . LYS A 1 379 ? -12.414 -10.969 11.789 1 79.69 379 LYS A O 1
ATOM 3006 N N . GLU A 1 380 ? -12.258 -12.812 12.922 1 81.31 380 GLU A N 1
ATOM 3007 C CA . GLU A 1 380 ? -10.922 -13.094 12.398 1 81.31 380 GLU A CA 1
ATOM 3008 C C . GLU A 1 380 ? -10.961 -13.359 10.898 1 81.31 380 GLU A C 1
ATOM 3010 O O . GLU A 1 380 ? -10.102 -12.883 10.156 1 81.31 380 GLU A O 1
ATOM 3015 N N . VAL A 1 381 ? -11.984 -14.062 10.484 1 86.38 381 VAL A N 1
ATOM 3016 C CA . VAL A 1 381 ? -12.117 -14.422 9.078 1 86.38 381 VAL A CA 1
ATOM 3017 C C . VAL A 1 381 ? -12.539 -13.195 8.266 1 86.38 381 VAL A C 1
ATOM 3019 O O . VAL A 1 381 ? -12.133 -13.031 7.117 1 86.38 381 VAL A O 1
ATOM 3022 N N . GLU A 1 382 ? -13.234 -12.336 8.945 1 83.56 382 GLU A N 1
ATOM 3023 C CA . GLU A 1 382 ? -13.734 -11.133 8.281 1 83.56 382 GLU A CA 1
ATOM 3024 C C . GLU A 1 382 ? -12.594 -10.281 7.742 1 83.56 382 GLU A C 1
ATOM 3026 O O . GLU A 1 382 ? -12.703 -9.703 6.66 1 83.56 382 GLU A O 1
ATOM 3031 N N . THR A 1 383 ? -11.508 -10.305 8.438 1 78.94 383 THR A N 1
ATOM 3032 C CA . THR A 1 383 ? -10.375 -9.461 8.062 1 78.94 383 THR A CA 1
ATOM 3033 C C . THR A 1 383 ? -9.578 -10.094 6.926 1 78.94 383 THR A C 1
ATOM 3035 O O . THR A 1 383 ? -8.734 -9.438 6.316 1 78.94 383 THR A O 1
ATOM 3038 N N . LYS A 1 384 ? -9.914 -11.234 6.617 1 85.19 384 LYS A N 1
ATOM 3039 C CA . LYS A 1 384 ? -9.148 -11.945 5.594 1 85.19 384 LYS A CA 1
ATOM 3040 C C . LYS A 1 384 ? -9.984 -12.156 4.336 1 85.19 384 LYS A C 1
ATOM 3042 O O . LYS A 1 384 ? -9.469 -12.602 3.307 1 85.19 384 LYS A O 1
ATOM 3047 N N . LEU A 1 385 ? -11.219 -11.656 4.645 1 86.06 385 LEU A N 1
ATOM 3048 C CA . LEU A 1 385 ? -12.109 -11.844 3.51 1 86.06 385 LEU A CA 1
ATOM 3049 C C . LEU A 1 385 ? -11.625 -11.062 2.295 1 86.06 385 LEU A C 1
ATOM 3051 O O . LEU A 1 385 ? -11.086 -9.961 2.434 1 86.06 385 LEU A O 1
ATOM 3055 N N . PHE A 1 386 ? -11.609 -11.539 1.168 1 87.25 386 PHE A N 1
ATOM 3056 C CA . PHE A 1 386 ? -11.305 -10.945 -0.127 1 87.25 386 PHE A CA 1
ATOM 3057 C C . PHE A 1 386 ? -9.805 -10.836 -0.338 1 87.25 386 PHE A C 1
ATOM 3059 O O . PHE A 1 386 ? -9.344 -10.227 -1.307 1 87.25 386 PHE A O 1
ATOM 3066 N N . SER A 1 387 ? -9.086 -11.297 0.701 1 86.5 387 SER A N 1
ATOM 3067 C CA . SER A 1 387 ? -7.656 -11.477 0.439 1 86.5 387 SER A CA 1
ATOM 3068 C C . SER A 1 387 ? -7.422 -12.523 -0.647 1 86.5 387 SER A C 1
ATOM 3070 O O . SER A 1 387 ? -8.211 -13.453 -0.799 1 86.5 387 SER A O 1
ATOM 3072 N N . PRO A 1 388 ? -6.344 -12.32 -1.292 1 87 388 PRO A N 1
ATOM 3073 C CA . PRO A 1 388 ? -6.113 -13.227 -2.418 1 87 388 PRO A CA 1
ATOM 3074 C C . PRO A 1 388 ? -6.031 -14.695 -1.987 1 87 388 PRO A C 1
ATOM 3076 O O . PRO A 1 388 ? -5.227 -15.039 -1.119 1 87 388 PRO A O 1
ATOM 3079 N N . PHE A 1 389 ? -6.953 -15.477 -2.553 1 88.69 389 PHE A N 1
ATOM 3080 C CA . PHE A 1 389 ? -6.977 -16.938 -2.516 1 88.69 389 PHE A CA 1
ATOM 3081 C C . PHE A 1 389 ? -7.215 -17.438 -1.096 1 88.69 389 PHE A C 1
ATOM 3083 O O . PHE A 1 389 ? -6.688 -18.484 -0.702 1 88.69 389 PHE A O 1
ATOM 3090 N N . PHE A 1 390 ? -7.859 -16.672 -0.364 1 86.81 390 PHE A N 1
ATOM 3091 C CA . PHE A 1 390 ? -8.242 -17.078 0.984 1 86.81 390 PHE A CA 1
ATOM 3092 C C . PHE A 1 390 ? -9.484 -17.953 0.956 1 86.81 390 PHE A C 1
ATOM 3094 O O . PHE A 1 390 ? -10.438 -17.656 0.219 1 86.81 390 PHE A O 1
ATOM 3101 N N . SER A 1 391 ? -9.414 -19.016 1.744 1 87.12 391 SER A N 1
ATOM 3102 C CA . SER A 1 391 ? -10.578 -19.875 1.901 1 87.12 391 SER A CA 1
ATOM 3103 C C . SER A 1 391 ? -10.555 -20.594 3.244 1 87.12 391 SER A C 1
ATOM 3105 O O . SER A 1 391 ? -9.484 -20.922 3.762 1 87.12 391 SER A O 1
ATOM 3107 N N . THR A 1 392 ? -11.672 -20.703 3.785 1 85.19 392 THR A N 1
ATOM 3108 C CA . THR A 1 392 ? -11.789 -21.5 5.004 1 85.19 392 THR A CA 1
ATOM 3109 C C . THR A 1 392 ? -12.219 -22.938 4.68 1 85.19 392 THR A C 1
ATOM 3111 O O . THR A 1 392 ? -12.242 -23.797 5.559 1 85.19 392 THR A O 1
ATOM 3114 N N . LYS A 1 393 ? -12.461 -23.25 3.453 1 82.94 393 LYS A N 1
ATOM 3115 C CA . LYS A 1 393 ? -12.898 -24.562 2.996 1 82.94 393 LYS A CA 1
ATOM 3116 C C . LYS A 1 393 ? -11.711 -25.469 2.68 1 82.94 393 LYS A C 1
ATOM 3118 O O . LYS A 1 393 ? -10.703 -25 2.127 1 82.94 393 LYS A O 1
ATOM 3123 N N . PRO A 1 394 ? -11.734 -26.688 3.051 1 76.69 394 PRO A N 1
ATOM 3124 C CA . PRO A 1 394 ? -10.625 -27.609 2.807 1 76.69 394 PRO A CA 1
ATOM 3125 C C . PRO A 1 394 ? -10.219 -27.672 1.336 1 76.69 394 PRO A C 1
ATOM 3127 O O . PRO A 1 394 ? -9.023 -27.656 1.019 1 76.69 394 PRO A O 1
ATOM 3130 N N . ASN A 1 395 ? -11.188 -27.625 0.418 1 76.12 395 ASN A N 1
ATOM 3131 C CA . ASN A 1 395 ? -10.859 -27.719 -1.002 1 76.12 395 ASN A CA 1
ATOM 3132 C C . ASN A 1 395 ? -11.086 -26.375 -1.708 1 76.12 395 ASN A C 1
ATOM 3134 O O . ASN A 1 395 ? -11.234 -26.344 -2.93 1 76.12 395 ASN A O 1
ATOM 3138 N N . GLY A 1 396 ? -11.109 -25.422 -0.903 1 84 396 GLY A N 1
ATOM 3139 C CA . GLY A 1 396 ? -11.352 -24.109 -1.489 1 84 396 GLY A CA 1
ATOM 3140 C C . GLY A 1 396 ? -10.102 -23.484 -2.076 1 84 396 GLY A C 1
ATOM 3141 O O . GLY A 1 396 ? -9.031 -23.531 -1.47 1 84 396 GLY A O 1
ATOM 3142 N N . GLN A 1 397 ? -10.18 -22.984 -3.285 1 84.88 397 GLN A N 1
ATOM 3143 C CA . GLN A 1 397 ? -9.055 -22.344 -3.953 1 84.88 397 GLN A CA 1
ATOM 3144 C C . GLN A 1 397 ? -9.023 -20.844 -3.674 1 84.88 397 GLN A C 1
ATOM 3146 O O . GLN A 1 397 ? -8.016 -20.172 -3.936 1 84.88 397 GLN A O 1
ATOM 3151 N N . GLY A 1 398 ? -10.133 -20.375 -3.098 1 87.88 398 GLY A N 1
ATOM 3152 C CA . GLY A 1 398 ? -10.195 -18.969 -2.762 1 87.88 398 GLY A CA 1
ATOM 3153 C C . GLY A 1 398 ? -10.336 -18.062 -3.977 1 87.88 398 GLY A C 1
ATOM 3154 O O . GLY A 1 398 ? -9.906 -16.906 -3.951 1 87.88 398 GLY A O 1
ATOM 3155 N N . ILE A 1 399 ? -10.898 -18.547 -5.012 1 89.62 399 ILE A N 1
ATOM 3156 C CA . ILE A 1 399 ? -10.992 -17.828 -6.277 1 89.62 399 ILE A CA 1
ATOM 3157 C C . ILE A 1 399 ? -12.305 -17.047 -6.332 1 89.62 399 ILE A C 1
ATOM 3159 O O . ILE A 1 399 ? -12.367 -15.961 -6.91 1 89.62 399 ILE A O 1
ATOM 3163 N N . GLY A 1 400 ? -13.273 -17.578 -5.688 1 90 400 GLY A N 1
ATOM 3164 C CA . GLY A 1 400 ? -14.602 -16.984 -5.781 1 90 400 GLY A CA 1
ATOM 3165 C C . GLY A 1 400 ? -14.664 -15.555 -5.285 1 90 400 GLY A C 1
ATOM 3166 O O . GLY A 1 400 ? -15.102 -14.664 -6.012 1 90 400 GLY A O 1
ATOM 3167 N N . LEU A 1 401 ? -14.203 -15.383 -4.109 1 90.62 401 LEU A N 1
ATOM 3168 C CA . LEU A 1 401 ? -14.305 -14.062 -3.498 1 90.62 401 LEU A CA 1
ATOM 3169 C C . LEU A 1 401 ? -13.398 -13.07 -4.207 1 90.62 401 LEU A C 1
ATOM 3171 O O . LEU A 1 401 ? -13.719 -11.883 -4.301 1 90.62 401 LEU A O 1
ATOM 3175 N N . ILE A 1 402 ? -12.305 -13.539 -4.711 1 90.12 402 ILE A N 1
ATOM 3176 C CA . ILE A 1 402 ? -11.398 -12.656 -5.438 1 90.12 402 ILE A CA 1
ATOM 3177 C C . ILE A 1 402 ? -12.055 -12.211 -6.746 1 90.12 402 ILE A C 1
ATOM 3179 O O . ILE A 1 402 ? -11.906 -11.062 -7.16 1 90.12 402 ILE A O 1
ATOM 3183 N N . PHE A 1 403 ? -12.695 -13.141 -7.34 1 92.38 403 PHE A N 1
ATOM 3184 C CA . PHE A 1 403 ? -13.414 -12.82 -8.57 1 92.38 403 PHE A CA 1
ATOM 3185 C C . PHE A 1 403 ? -14.461 -11.75 -8.32 1 92.38 403 PHE A C 1
ATOM 3187 O O . PHE A 1 403 ? -14.555 -10.773 -9.062 1 92.38 403 PHE A O 1
ATOM 3194 N N . ILE A 1 404 ? -15.203 -11.945 -7.254 1 94.38 404 ILE A N 1
ATOM 3195 C CA . ILE A 1 404 ? -16.25 -11 -6.883 1 94.38 404 ILE A CA 1
ATOM 3196 C C . ILE A 1 404 ? -15.633 -9.625 -6.656 1 94.38 404 ILE A C 1
ATOM 3198 O O . ILE A 1 404 ? -16.125 -8.625 -7.195 1 94.38 404 ILE A O 1
ATOM 3202 N N . ARG A 1 405 ? -14.625 -9.633 -5.922 1 91.31 405 ARG A N 1
ATOM 3203 C CA . ARG A 1 405 ? -13.961 -8.383 -5.57 1 91.31 405 ARG A CA 1
ATOM 3204 C C . ARG A 1 405 ? -13.492 -7.645 -6.82 1 91.31 405 ARG A C 1
ATOM 3206 O O . ARG A 1 405 ? -13.773 -6.461 -6.996 1 91.31 405 ARG A O 1
ATOM 3213 N N . GLU A 1 406 ? -12.828 -8.344 -7.691 1 91.06 406 GLU A N 1
ATOM 3214 C CA . GLU A 1 406 ? -12.258 -7.73 -8.891 1 91.06 406 GLU A CA 1
ATOM 3215 C C . GLU A 1 406 ? -13.352 -7.172 -9.797 1 91.06 406 GLU A C 1
ATOM 3217 O O . GLU A 1 406 ? -13.234 -6.055 -10.305 1 91.06 406 GLU A O 1
ATOM 3222 N N . VAL A 1 407 ? -14.359 -7.891 -9.977 1 94.56 407 VAL A N 1
ATOM 3223 C CA . VAL A 1 407 ? -15.445 -7.488 -10.859 1 94.56 407 VAL A CA 1
ATOM 3224 C C . VAL A 1 407 ? -16.156 -6.266 -10.281 1 94.56 407 VAL A C 1
ATOM 3226 O O . VAL A 1 407 ? -16.438 -5.301 -11 1 94.56 407 VAL A O 1
ATOM 3229 N N . LEU A 1 408 ? -16.406 -6.273 -9.008 1 95 408 LEU A N 1
ATOM 3230 C CA . LEU A 1 408 ? -17.156 -5.188 -8.383 1 95 408 LEU A CA 1
ATOM 3231 C C . LEU A 1 408 ? -16.328 -3.908 -8.344 1 95 408 LEU A C 1
ATOM 3233 O O . LEU A 1 408 ? -16.859 -2.812 -8.531 1 95 408 LEU A O 1
ATOM 3237 N N . ILE A 1 409 ? -15.109 -4.066 -8.125 1 89.56 409 ILE A N 1
ATOM 3238 C CA . ILE A 1 409 ? -14.227 -2.906 -8.148 1 89.56 409 ILE A CA 1
ATOM 3239 C C . ILE A 1 409 ? -14.227 -2.285 -9.547 1 89.56 409 ILE A C 1
ATOM 3241 O O . ILE A 1 409 ? -14.336 -1.065 -9.688 1 89.56 409 ILE A O 1
ATOM 3245 N N . LYS A 1 410 ? -14.125 -3.086 -10.531 1 91 410 LYS A N 1
ATOM 3246 C CA . LYS A 1 410 ? -14.125 -2.605 -11.906 1 91 410 LYS A CA 1
ATOM 3247 C C . LYS A 1 410 ? -15.453 -1.923 -12.25 1 91 410 LYS A C 1
ATOM 3249 O O . LYS A 1 410 ? -15.5 -1.053 -13.125 1 91 410 LYS A O 1
ATOM 3254 N N . HIS A 1 411 ? -16.469 -2.311 -11.562 1 94.81 411 HIS A N 1
ATOM 3255 C CA . HIS A 1 411 ? -17.797 -1.723 -11.781 1 94.81 411 HIS A CA 1
ATOM 3256 C C . HIS A 1 411 ? -17.969 -0.458 -10.945 1 94.81 411 HIS A C 1
ATOM 3258 O O . HIS A 1 411 ? -19 0.218 -11.055 1 94.81 411 HIS A O 1
ATOM 3264 N N . GLY A 1 412 ? -17.047 -0.216 -10.078 1 89.5 412 GLY A N 1
ATOM 3265 C CA . GLY A 1 412 ? -17.141 0.955 -9.227 1 89.5 412 GLY A CA 1
ATOM 3266 C C . GLY A 1 412 ? -18.094 0.772 -8.07 1 89.5 412 GLY A C 1
ATOM 3267 O O . GLY A 1 412 ? -18.625 1.75 -7.531 1 89.5 412 GLY A O 1
ATOM 3268 N N . CYS A 1 413 ? -18.328 -0.427 -7.691 1 92.75 413 CYS A N 1
ATOM 3269 C CA . CYS A 1 413 ? -19.25 -0.719 -6.609 1 92.75 413 CYS A CA 1
ATOM 3270 C C . CYS A 1 413 ? -18.516 -0.843 -5.277 1 92.75 413 CYS A C 1
ATOM 3272 O O . CYS A 1 413 ? -17.328 -1.181 -5.246 1 92.75 413 CYS A O 1
ATOM 3274 N N . THR A 1 414 ? -19.312 -0.513 -4.27 1 89.12 414 THR A N 1
ATOM 3275 C CA . THR A 1 414 ? -18.828 -0.84 -2.93 1 89.12 414 THR A CA 1
ATOM 3276 C C . THR A 1 414 ? -19.547 -2.08 -2.391 1 89.12 414 THR A C 1
ATOM 3278 O O . THR A 1 414 ? -20.703 -2.338 -2.729 1 89.12 414 THR A O 1
ATOM 3281 N N . PHE A 1 415 ? -18.766 -2.824 -1.623 1 93 415 PHE A N 1
ATOM 3282 C CA . PHE A 1 415 ? -19.344 -4.082 -1.162 1 93 415 PHE A CA 1
ATOM 3283 C C . PHE A 1 415 ? -18.812 -4.441 0.223 1 93 415 PHE A C 1
ATOM 3285 O O . PHE A 1 415 ? -17.812 -3.893 0.673 1 93 415 PHE A O 1
ATOM 3292 N N . SER A 1 416 ? -19.625 -5.297 0.863 1 91.19 416 SER A N 1
ATOM 3293 C CA . SER A 1 416 ? -19.234 -5.789 2.184 1 91.19 416 SER A CA 1
ATOM 3294 C C . SER A 1 416 ? -19.828 -7.164 2.455 1 91.19 416 SER A C 1
ATOM 3296 O O . SER A 1 416 ? -20.859 -7.527 1.876 1 91.19 416 SER A O 1
ATOM 3298 N N . LEU A 1 417 ? -19.156 -7.945 3.211 1 92.75 417 LEU A N 1
ATOM 3299 C CA . LEU A 1 417 ? -19.594 -9.258 3.668 1 92.75 417 LEU A CA 1
ATOM 3300 C C . LEU A 1 417 ? -19.375 -9.414 5.172 1 92.75 417 LEU A C 1
ATOM 3302 O O . LEU A 1 417 ? -18.234 -9.367 5.648 1 92.75 417 LEU A O 1
ATOM 3306 N N . ARG A 1 418 ? -20.531 -9.594 5.887 1 89.75 418 ARG A N 1
ATOM 3307 C CA . ARG A 1 418 ? -20.422 -9.695 7.336 1 89.75 418 ARG A CA 1
ATOM 3308 C C . ARG A 1 418 ? -21.625 -10.445 7.918 1 89.75 418 ARG A C 1
ATOM 3310 O O . ARG A 1 418 ? -22.688 -10.508 7.301 1 89.75 418 ARG A O 1
ATOM 3317 N N . THR A 1 419 ? -21.266 -11.023 9.016 1 92.31 419 THR A N 1
ATOM 3318 C CA . THR A 1 419 ? -22.344 -11.625 9.797 1 92.31 419 THR A CA 1
ATOM 3319 C C . THR A 1 419 ? -22.875 -10.641 10.836 1 92.31 419 THR A C 1
ATOM 3321 O O . THR A 1 419 ? -22.094 -10.031 11.578 1 92.31 419 THR A O 1
ATOM 3324 N N . TYR A 1 420 ? -24.156 -10.484 10.828 1 88.94 420 TYR A N 1
ATOM 3325 C CA . TYR A 1 420 ? -24.781 -9.516 11.727 1 88.94 420 TYR A CA 1
ATOM 3326 C C . TYR A 1 420 ? -25.312 -10.195 12.984 1 88.94 420 TYR A C 1
ATOM 3328 O O . TYR A 1 420 ? -25.328 -11.43 13.07 1 88.94 420 TYR A O 1
ATOM 3336 N N . PRO A 1 421 ? -25.688 -9.344 13.969 1 87 421 PRO A N 1
ATOM 3337 C CA . PRO A 1 421 ? -26.156 -9.906 15.234 1 87 421 PRO A CA 1
ATOM 3338 C C . PRO A 1 421 ? -27.375 -10.805 15.062 1 87 421 PRO A C 1
ATOM 3340 O O . PRO A 1 421 ? -27.625 -11.688 15.883 1 87 421 PRO A O 1
ATOM 3343 N N . ASP A 1 422 ? -28.156 -10.609 14.07 1 91.5 422 ASP A N 1
ATOM 3344 C CA . ASP A 1 422 ? -29.312 -11.469 13.797 1 91.5 422 ASP A CA 1
ATOM 3345 C C . ASP A 1 422 ? -28.859 -12.828 13.258 1 91.5 422 ASP A C 1
ATOM 3347 O O . ASP A 1 422 ? -29.703 -13.648 12.867 1 91.5 422 ASP A O 1
ATOM 3351 N N . LYS A 1 423 ? -27.5 -13.086 13.188 1 91.12 423 LYS A N 1
ATOM 3352 C CA . LYS A 1 423 ? -26.859 -14.344 12.812 1 91.12 423 LYS A CA 1
ATOM 3353 C C . LYS A 1 423 ? -26.938 -14.57 11.305 1 91.12 423 LYS A C 1
ATOM 3355 O O . LYS A 1 423 ? -26.609 -15.656 10.82 1 91.12 423 LYS A O 1
ATOM 3360 N N . LEU A 1 424 ? -27.438 -13.586 10.602 1 95.38 424 LEU A N 1
ATOM 3361 C CA . LEU A 1 424 ? -27.406 -13.672 9.148 1 95.38 424 LEU A CA 1
ATOM 3362 C C . LEU A 1 424 ? -26.109 -13.109 8.586 1 95.38 424 LEU A C 1
ATOM 3364 O O . LEU A 1 424 ? -25.594 -12.109 9.086 1 95.38 424 LEU A O 1
ATOM 3368 N N . THR A 1 425 ? -25.625 -13.812 7.645 1 95.69 425 THR A N 1
ATOM 3369 C CA . THR A 1 425 ? -24.484 -13.297 6.895 1 95.69 425 THR A CA 1
ATOM 3370 C C . THR A 1 425 ? -24.953 -12.57 5.637 1 95.69 425 THR A C 1
ATOM 3372 O O . THR A 1 425 ? -25.688 -13.141 4.82 1 95.69 425 THR A O 1
ATOM 3375 N N . ARG A 1 426 ? -24.562 -11.352 5.523 1 96.06 426 ARG A N 1
ATOM 3376 C CA . ARG A 1 426 ? -25.094 -10.523 4.449 1 96.06 426 ARG A CA 1
ATOM 3377 C C . ARG A 1 426 ? -23.969 -10.039 3.525 1 96.06 426 ARG A C 1
ATOM 3379 O O . ARG A 1 426 ? -22.969 -9.5 3.988 1 96.06 426 ARG A O 1
ATOM 3386 N N . PHE A 1 427 ? -24.141 -10.281 2.273 1 96.69 427 PHE A N 1
ATOM 3387 C CA . PHE A 1 427 ? -23.344 -9.633 1.231 1 96.69 427 PHE A CA 1
ATOM 3388 C C . PHE A 1 427 ? -24.094 -8.43 0.665 1 96.69 427 PHE A C 1
ATOM 3390 O O . PHE A 1 427 ? -25.188 -8.562 0.119 1 96.69 427 PHE A O 1
ATOM 3397 N N . ARG A 1 428 ? -23.5 -7.297 0.811 1 95.88 428 ARG A N 1
ATOM 3398 C CA . ARG A 1 428 ? -24.125 -6.066 0.348 1 95.88 428 ARG A CA 1
ATOM 3399 C C . ARG A 1 428 ? -23.328 -5.43 -0.782 1 95.88 428 ARG A C 1
ATOM 3401 O O . ARG A 1 428 ? -22.109 -5.32 -0.697 1 95.88 428 ARG A O 1
ATOM 3408 N N . ILE A 1 429 ? -24.016 -5.082 -1.807 1 96.5 429 ILE A N 1
ATOM 3409 C CA . ILE A 1 429 ? -23.422 -4.379 -2.939 1 96.5 429 ILE A CA 1
ATOM 3410 C C . ILE A 1 429 ? -24.125 -3.037 -3.139 1 96.5 429 ILE A C 1
ATOM 3412 O O . ILE A 1 429 ? -25.344 -2.984 -3.268 1 96.5 429 ILE A O 1
ATOM 3416 N N . ARG A 1 430 ? -23.406 -2.025 -3.148 1 94.44 430 ARG A N 1
ATOM 3417 C CA . ARG A 1 430 ? -23.938 -0.691 -3.418 1 94.44 430 ARG A CA 1
ATOM 3418 C C . ARG A 1 430 ? -23.469 -0.187 -4.781 1 94.44 430 ARG A C 1
ATOM 3420 O O . ARG A 1 430 ? -22.281 -0.205 -5.082 1 94.44 430 ARG A O 1
ATOM 3427 N N . PHE A 1 431 ? -24.453 0.29 -5.473 1 94.62 431 PHE A N 1
ATOM 3428 C CA . PHE A 1 431 ? -24.172 0.722 -6.832 1 94.62 431 PHE A CA 1
ATOM 3429 C C . PHE A 1 431 ? -24.016 2.238 -6.902 1 94.62 431 PHE A C 1
ATOM 3431 O O . PHE A 1 431 ? -24.688 2.963 -6.152 1 94.62 431 PHE A O 1
ATOM 3438 N N . MET B 1 1 ? 4.586 72.562 22.656 1 47.88 1 MET B N 1
ATOM 3439 C CA . MET B 1 1 ? 5.184 72.938 23.938 1 47.88 1 MET B CA 1
ATOM 3440 C C . MET B 1 1 ? 4.918 71.875 25 1 47.88 1 MET B C 1
ATOM 3442 O O . MET B 1 1 ? 3.838 71.312 25.031 1 47.88 1 MET B O 1
ATOM 3446 N N . LYS B 1 2 ? 5.957 71.5 25.641 1 63.59 2 LYS B N 1
ATOM 3447 C CA . LYS B 1 2 ? 5.953 70.438 26.656 1 63.59 2 LYS B CA 1
ATOM 3448 C C . LYS B 1 2 ? 5.047 70.812 27.828 1 63.59 2 LYS B C 1
ATOM 3450 O O . LYS B 1 2 ? 4.945 71.938 28.203 1 63.59 2 LYS B O 1
ATOM 3455 N N . LEU B 1 3 ? 4.117 70 28.125 1 66.25 3 LEU B N 1
ATOM 3456 C CA . LEU B 1 3 ? 3.164 70.25 29.203 1 66.25 3 LEU B CA 1
ATOM 3457 C C . LEU B 1 3 ? 3.84 70.875 30.406 1 66.25 3 LEU B C 1
ATOM 3459 O O . LEU B 1 3 ? 3.256 71.75 31.047 1 66.25 3 LEU B O 1
ATOM 3463 N N . LYS B 1 4 ? 5.082 70.688 30.594 1 69.62 4 LYS B N 1
ATOM 3464 C CA . LYS B 1 4 ? 5.836 71.25 31.719 1 69.62 4 LYS B CA 1
ATOM 3465 C C . LYS B 1 4 ? 6.07 72.75 31.531 1 69.62 4 LYS B C 1
ATOM 3467 O O . LYS B 1 4 ? 5.973 73.5 32.5 1 69.62 4 LYS B O 1
ATOM 3472 N N . PHE B 1 5 ? 6.207 73.125 30.344 1 66.75 5 PHE B N 1
ATOM 3473 C CA . PHE B 1 5 ? 6.484 74.5 30.078 1 66.75 5 PHE B CA 1
ATOM 3474 C C . PHE B 1 5 ? 5.215 75.375 30.219 1 66.75 5 PHE B C 1
ATOM 3476 O O . PHE B 1 5 ? 5.254 76.5 30.75 1 66.75 5 PHE B O 1
ATOM 3483 N N . LEU B 1 6 ? 4.133 74.75 29.844 1 69.44 6 LEU B N 1
ATOM 3484 C CA . LEU B 1 6 ? 2.867 75.438 29.953 1 69.44 6 LEU B CA 1
ATOM 3485 C C . LEU B 1 6 ? 2.461 75.625 31.422 1 69.44 6 LEU B C 1
ATOM 3487 O O . LEU B 1 6 ? 1.948 76.688 31.812 1 69.44 6 LEU B O 1
ATOM 3491 N N . PHE B 1 7 ? 2.814 74.625 32.156 1 73.19 7 PHE B N 1
ATOM 3492 C CA . PHE B 1 7 ? 2.506 74.75 33.562 1 73.19 7 PHE B CA 1
ATOM 3493 C C . PHE B 1 7 ? 3.428 75.75 34.281 1 73.19 7 PHE B C 1
ATOM 3495 O O . PHE B 1 7 ? 2.984 76.5 35.125 1 73.19 7 PHE B O 1
ATOM 3502 N N . PHE B 1 8 ? 4.688 75.75 33.875 1 73.12 8 PHE B N 1
ATOM 3503 C CA . PHE B 1 8 ? 5.633 76.688 34.469 1 73.12 8 PHE B CA 1
ATOM 3504 C C . PHE B 1 8 ? 5.289 78.125 34.094 1 73.12 8 PHE B C 1
ATOM 3506 O O . PHE B 1 8 ? 5.418 79.062 34.906 1 73.12 8 PHE B O 1
ATOM 3513 N N . PHE B 1 9 ? 4.777 78.188 32.938 1 72.75 9 PHE B N 1
ATOM 3514 C CA . PHE B 1 9 ? 4.367 79.562 32.5 1 72.75 9 PHE B CA 1
ATOM 3515 C C . PHE B 1 9 ? 3.133 80 33.25 1 72.75 9 PHE B C 1
ATOM 3517 O O . PHE B 1 9 ? 3.047 81.188 33.688 1 72.75 9 PHE B O 1
ATOM 3524 N N . LEU B 1 10 ? 2.227 79.125 33.531 1 73.56 10 LEU B N 1
ATOM 3525 C CA . LEU B 1 10 ? 1.049 79.375 34.344 1 73.56 10 LEU B CA 1
ATOM 3526 C C . LEU B 1 10 ? 1.44 79.75 35.781 1 73.56 10 LEU B C 1
ATOM 3528 O O . LEU B 1 10 ? 0.907 80.625 36.375 1 73.56 10 LEU B O 1
ATOM 3532 N N . ALA B 1 11 ? 2.418 79 36.219 1 73.94 11 ALA B N 1
ATOM 3533 C CA . ALA B 1 11 ? 2.904 79.25 37.562 1 73.94 11 ALA B CA 1
ATOM 3534 C C . ALA B 1 11 ? 3.602 80.562 37.688 1 73.94 11 ALA B C 1
ATOM 3536 O O . ALA B 1 11 ? 3.426 81.312 38.688 1 73.94 11 ALA B O 1
ATOM 3537 N N . LEU B 1 12 ? 4.289 80.938 36.625 1 73.19 12 LEU B N 1
ATOM 3538 C CA . LEU B 1 12 ? 4.969 82.25 36.625 1 73.19 12 LEU B CA 1
ATOM 3539 C C . LEU B 1 12 ? 3.959 83.375 36.562 1 73.19 12 LEU B C 1
ATOM 3541 O O . LEU B 1 12 ? 4.113 84.375 37.281 1 73.19 12 LEU B O 1
ATOM 3545 N N . LEU B 1 13 ? 2.967 83.188 35.812 1 73.44 13 LEU B N 1
ATOM 3546 C CA . LEU B 1 13 ? 1.937 84.25 35.719 1 73.44 13 LEU B CA 1
ATOM 3547 C C . LEU B 1 13 ? 1.162 84.375 37 1 73.44 13 LEU B C 1
ATOM 3549 O O . LEU B 1 13 ? 0.858 85.5 37.438 1 73.44 13 LEU B O 1
ATOM 3553 N N . LEU B 1 14 ? 1.028 83.25 37.625 1 74.94 14 LEU B N 1
ATOM 3554 C CA . LEU B 1 14 ? 0.304 83.25 38.906 1 74.94 14 LEU B CA 1
ATOM 3555 C C . LEU B 1 14 ? 1.149 83.875 40 1 74.94 14 LEU B C 1
ATOM 3557 O O . LEU B 1 14 ? 0.634 84.625 40.812 1 74.94 14 LEU B O 1
ATOM 3561 N N . THR B 1 15 ? 2.373 83.75 39.938 1 71.75 15 THR B N 1
ATOM 3562 C CA . THR B 1 15 ? 3.277 84.312 40.906 1 71.75 15 THR B CA 1
ATOM 3563 C C . THR B 1 15 ? 3.381 85.812 40.688 1 71.75 15 THR B C 1
ATOM 3565 O O . THR B 1 15 ? 3.469 86.562 41.656 1 71.75 15 THR B O 1
ATOM 3568 N N . ALA B 1 16 ? 3.303 86.188 39.438 1 71.19 16 ALA B N 1
ATOM 3569 C CA . ALA B 1 16 ? 3.336 87.625 39.156 1 71.19 16 ALA B CA 1
ATOM 3570 C C . ALA B 1 16 ? 2.084 88.312 39.688 1 71.19 16 ALA B C 1
ATOM 3572 O O . ALA B 1 16 ? 2.166 89.438 40.281 1 71.19 16 ALA B O 1
ATOM 3573 N N . VAL B 1 17 ? 1.025 87.688 39.5 1 72.5 17 VAL B N 1
ATOM 3574 C CA . VAL B 1 17 ? -0.235 88.188 40 1 72.5 17 VAL B CA 1
ATOM 3575 C C . VAL B 1 17 ? -0.219 88.25 41.531 1 72.5 17 VAL B C 1
ATOM 3577 O O . VAL B 1 17 ? -0.674 89.25 42.125 1 72.5 17 VAL B O 1
ATOM 3580 N N . TRP B 1 18 ? 0.507 87.312 42.062 1 72.44 18 TRP B N 1
ATOM 3581 C CA . TRP B 1 18 ? 0.599 87.188 43.531 1 72.44 18 TRP B CA 1
ATOM 3582 C C . TRP B 1 18 ? 1.514 88.312 44.062 1 72.44 18 TRP B C 1
ATOM 3584 O O . TRP B 1 18 ? 1.218 88.938 45.094 1 72.44 18 TRP B O 1
ATOM 3594 N N . THR B 1 19 ? 2.467 88.75 43.375 1 69.88 19 THR B N 1
ATOM 3595 C CA . THR B 1 19 ? 3.387 89.75 43.812 1 69.88 19 THR B CA 1
ATOM 3596 C C . THR B 1 19 ? 2.725 91.125 43.719 1 69.88 19 THR B C 1
ATOM 3598 O O . THR B 1 19 ? 2.898 92 44.625 1 69.88 19 THR B O 1
ATOM 3601 N N . ILE B 1 20 ? 1.974 91.312 42.75 1 71.44 20 ILE B N 1
ATOM 3602 C CA . ILE B 1 20 ? 1.292 92.562 42.594 1 71.44 20 ILE B CA 1
ATOM 3603 C C . ILE B 1 20 ? 0.229 92.75 43.656 1 71.44 20 ILE B C 1
ATOM 3605 O O . ILE B 1 20 ? 0.089 93.812 44.25 1 71.44 20 ILE B O 1
ATOM 3609 N N . LEU B 1 21 ? -0.344 91.625 43.969 1 72.12 21 LEU B N 1
ATOM 3610 C CA . LEU B 1 21 ? -1.355 91.625 45.031 1 72.12 21 LEU B CA 1
ATOM 3611 C C . LEU B 1 21 ? -0.718 91.875 46.406 1 72.12 21 LEU B C 1
ATOM 3613 O O . LEU B 1 21 ? -1.271 92.625 47.219 1 72.12 21 LEU B O 1
ATOM 3617 N N . LEU B 1 22 ? 0.453 91.438 46.531 1 69.81 22 LEU B N 1
ATOM 3618 C CA . LEU B 1 22 ? 1.169 91.625 47.781 1 69.81 22 LEU B CA 1
ATOM 3619 C C . LEU B 1 22 ? 1.62 93.062 47.938 1 69.81 22 LEU B C 1
ATOM 3621 O O . LEU B 1 22 ? 1.514 93.625 49.031 1 69.81 22 LEU B O 1
ATOM 3625 N N . VAL B 1 23 ? 2.002 93.812 46.938 1 70.31 23 VAL B N 1
ATOM 3626 C CA . VAL B 1 23 ? 2.479 95.188 47 1 70.31 23 VAL B CA 1
ATOM 3627 C C . VAL B 1 23 ? 1.304 96.125 47.25 1 70.31 23 VAL B C 1
ATOM 3629 O O . VAL B 1 23 ? 1.417 97.062 48.031 1 70.31 23 VAL B O 1
ATOM 3632 N N . LEU B 1 24 ? 0.222 95.688 46.75 1 70.5 24 LEU B N 1
ATOM 3633 C CA . LEU B 1 24 ? -0.932 96.562 46.875 1 70.5 24 LEU B CA 1
ATOM 3634 C C . LEU B 1 24 ? -1.574 96.438 48.25 1 70.5 24 LEU B C 1
ATOM 3636 O O . LEU B 1 24 ? -2.088 97.375 48.812 1 70.5 24 LEU B O 1
ATOM 3640 N N . THR B 1 25 ? -1.42 95.25 48.75 1 68.31 25 THR B N 1
ATOM 3641 C CA . THR B 1 25 ? -2.021 95 50.062 1 68.31 25 THR B CA 1
ATOM 3642 C C . THR B 1 25 ? -1.117 95.5 51.188 1 68.31 25 THR B C 1
ATOM 3644 O O . THR B 1 25 ? -1.595 95.875 52.25 1 68.31 25 THR B O 1
ATOM 3647 N N . LEU B 1 26 ? 0.119 95.625 50.938 1 65.31 26 LEU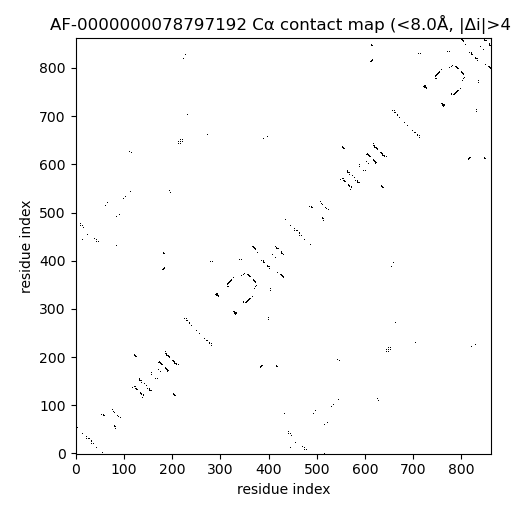 B N 1
ATOM 3648 C CA . LEU B 1 26 ? 1.035 96.125 51.938 1 65.31 26 LEU B CA 1
ATOM 3649 C C . LEU B 1 26 ? 0.811 97.625 52.156 1 65.31 26 LEU B C 1
ATOM 3651 O O . LEU B 1 26 ? 1.025 98.188 53.25 1 65.31 26 LEU B O 1
ATOM 3655 N N . LYS B 1 27 ? 0.404 98.312 51.156 1 63.88 27 LYS B N 1
ATOM 3656 C CA . LYS B 1 27 ? 0.165 99.75 51.281 1 63.88 27 LYS B CA 1
ATOM 3657 C C . LYS B 1 27 ? -1.119 100.062 52.062 1 63.88 27 LYS B C 1
ATOM 3659 O O . LYS B 1 27 ? -1.255 101.062 52.688 1 63.88 27 LYS B O 1
ATOM 3664 N N . GLU B 1 28 ? -1.962 99.188 51.906 1 63.75 28 GLU B N 1
ATOM 3665 C CA . GLU B 1 28 ? -3.223 99.375 52.625 1 63.75 28 GLU B CA 1
ATOM 3666 C C . GLU B 1 28 ? -3.232 98.688 53.969 1 63.75 28 GLU B C 1
ATOM 3668 O O . GLU B 1 28 ? -2.922 97.5 54.031 1 63.75 28 GLU B O 1
ATOM 3673 N N . ARG B 1 29 ? -2.727 99.312 54.906 1 62.62 29 ARG B N 1
ATOM 3674 C CA . ARG B 1 29 ? -2.672 98.938 56.312 1 62.62 29 ARG B CA 1
ATOM 3675 C C . ARG B 1 29 ? -4.059 98.562 56.812 1 62.62 29 ARG B C 1
ATOM 3677 O O . ARG B 1 29 ? -4.988 99.375 56.719 1 62.62 29 ARG B O 1
ATOM 3684 N N . GLY B 1 30 ? -4.602 97.062 56.594 1 64.62 30 GLY B N 1
ATOM 3685 C CA . GLY B 1 30 ? -5.828 96.625 57.219 1 64.62 30 GLY B CA 1
ATOM 3686 C C . GLY B 1 30 ? -6.105 95.125 56.969 1 64.62 30 GLY B C 1
ATOM 3687 O O . GLY B 1 30 ? -5.203 94.375 56.562 1 64.62 30 GLY B O 1
ATOM 3688 N N . ALA B 1 31 ? -7.281 94.625 57.125 1 65.19 31 ALA B N 1
ATOM 3689 C CA . ALA B 1 31 ? -7.82 93.25 57.062 1 65.19 31 ALA B CA 1
ATOM 3690 C C . ALA B 1 31 ? -7.66 92.688 55.625 1 65.19 31 ALA B C 1
ATOM 3692 O O . ALA B 1 31 ? -7.477 91.5 55.469 1 65.19 31 ALA B O 1
ATOM 3693 N N . LEU B 1 32 ? -7.484 93.5 54.688 1 68.38 32 LEU B N 1
ATOM 3694 C CA . LEU B 1 32 ? -7.406 93.062 53.281 1 68.38 32 LEU B CA 1
ATOM 3695 C C . LEU B 1 32 ? -6.012 92.562 52.969 1 68.38 32 LEU B C 1
ATOM 3697 O O . LEU B 1 32 ? -5.863 91.688 52.094 1 68.38 32 LEU B O 1
ATOM 3701 N N . PHE B 1 33 ? -5.07 92.938 53.688 1 69.44 33 PHE B N 1
ATOM 3702 C CA . PHE B 1 33 ? -3.701 92.5 53.531 1 69.44 33 PHE B CA 1
ATOM 3703 C C . PHE B 1 33 ? -3.588 91 53.906 1 69.44 33 PHE B C 1
ATOM 3705 O O . PHE B 1 33 ? -2.984 90.25 53.188 1 69.44 33 PHE B O 1
ATOM 3712 N N . TYR B 1 34 ? -4.219 90.75 55.031 1 72.19 34 TYR B N 1
ATOM 3713 C CA . TYR B 1 34 ? -4.148 89.375 55.5 1 72.19 34 TYR B CA 1
ATOM 3714 C C . TYR B 1 34 ? -4.938 88.438 54.594 1 72.19 34 TYR B C 1
ATOM 3716 O O . TYR B 1 34 ? -4.52 87.25 54.344 1 72.19 34 TYR B O 1
ATOM 3724 N N . ILE B 1 35 ? -5.926 88.875 53.906 1 70.25 35 ILE B N 1
ATOM 3725 C CA . ILE B 1 35 ? -6.734 88.062 53 1 70.25 35 ILE B CA 1
ATOM 3726 C C . ILE B 1 35 ? -5.988 87.875 51.688 1 70.25 35 ILE B C 1
ATOM 3728 O O . ILE B 1 35 ? -5.996 86.75 51.125 1 70.25 35 ILE B O 1
ATOM 3732 N N . GLY B 1 36 ? -5.344 88.875 51.281 1 67.31 36 GLY B N 1
ATOM 3733 C CA . GLY B 1 36 ? -4.566 88.75 50.062 1 67.31 36 GLY B CA 1
ATOM 3734 C C . GLY B 1 36 ? -3.408 87.812 50.156 1 67.31 36 GLY B C 1
ATOM 3735 O O . GLY B 1 36 ? -3.166 87 49.25 1 67.31 36 GLY B O 1
ATOM 3736 N N . GLU B 1 37 ? -2.758 87.875 51.312 1 69.56 37 GLU B N 1
ATOM 3737 C CA . GLU B 1 37 ? -1.652 87 51.562 1 69.56 37 GLU B CA 1
ATOM 3738 C C . GLU B 1 37 ? -2.145 85.562 51.656 1 69.56 37 GLU B C 1
ATOM 3740 O O . GLU B 1 37 ? -1.477 84.625 51.188 1 69.56 37 GLU B O 1
ATOM 3745 N N . GLY B 1 38 ? -3.355 85.375 52.156 1 71 38 GLY B N 1
ATOM 3746 C CA . GLY B 1 38 ? -3.943 84.062 52.281 1 71 38 GLY B CA 1
ATOM 3747 C C . GLY B 1 38 ? -4.301 83.438 50.938 1 71 38 GLY B C 1
ATOM 3748 O O . GLY B 1 38 ? -4.027 82.25 50.688 1 71 38 GLY B O 1
ATOM 3749 N N . VAL B 1 39 ? -4.77 84.188 50.031 1 70.38 39 VAL B N 1
ATOM 3750 C CA . VAL B 1 39 ? -5.195 83.688 48.719 1 70.38 39 VAL B CA 1
ATOM 3751 C C . VAL B 1 39 ? -3.975 83.375 47.875 1 70.38 39 VAL B C 1
ATOM 3753 O O . VAL B 1 39 ? -3.979 82.375 47.156 1 70.38 39 VAL B O 1
ATOM 3756 N N . ILE B 1 40 ? -2.889 84.125 48 1 70.19 40 ILE B N 1
ATOM 3757 C CA . ILE B 1 40 ? -1.671 83.875 47.25 1 70.19 40 ILE B CA 1
ATOM 3758 C C . ILE B 1 40 ? -1.035 82.562 47.719 1 70.19 40 ILE B C 1
ATOM 3760 O O . ILE B 1 40 ? -0.644 81.75 46.906 1 70.19 40 ILE B O 1
ATOM 3764 N N . THR B 1 41 ? -1.005 82.5 49.062 1 73.25 41 THR B N 1
ATOM 3765 C CA . THR B 1 41 ? -0.404 81.25 49.594 1 73.25 41 THR B CA 1
ATOM 3766 C C . THR B 1 41 ? -1.218 80.062 49.219 1 73.25 41 THR B C 1
ATOM 3768 O O . THR B 1 41 ? -0.654 79 48.844 1 73.25 41 THR B O 1
ATOM 3771 N N . PHE B 1 42 ? -2.516 80.188 49.094 1 75.19 42 PHE B N 1
ATOM 3772 C CA . PHE B 1 42 ? -3.381 79.062 48.75 1 75.19 42 PHE B CA 1
ATOM 3773 C C . PHE B 1 42 ? -3.248 78.688 47.281 1 75.19 42 PHE B C 1
ATOM 3775 O O . PHE B 1 42 ? -3.221 77.5 46.906 1 75.19 42 PHE B O 1
ATOM 3782 N N . SER B 1 43 ? -3.143 79.688 46.469 1 72.69 43 SER B N 1
ATOM 3783 C CA . SER B 1 43 ? -3.004 79.438 45.031 1 72.69 43 SER B CA 1
ATOM 3784 C C . SER B 1 43 ? -1.677 78.75 44.688 1 72.69 43 SER B C 1
ATOM 3786 O O . SER B 1 43 ? -1.618 77.875 43.812 1 72.69 43 SER B O 1
ATOM 3788 N N . LEU B 1 44 ? -0.635 79.188 45.406 1 71.94 44 LEU B N 1
ATOM 3789 C CA . LEU B 1 44 ? 0.674 78.625 45.188 1 71.94 44 LEU B CA 1
ATOM 3790 C C . LEU B 1 44 ? 0.671 77.125 45.594 1 71.94 44 LEU B C 1
ATOM 3792 O O . LEU B 1 44 ? 1.208 76.312 44.875 1 71.94 44 LEU B O 1
ATOM 3796 N N . VAL B 1 45 ? 0.004 76.875 46.688 1 75.5 45 VAL B N 1
ATOM 3797 C CA . VAL B 1 45 ? -0.088 75.5 47.156 1 75.5 45 VAL B CA 1
ATOM 3798 C C . VAL B 1 45 ? -0.896 74.625 46.188 1 75.5 45 VAL B C 1
ATOM 3800 O O . VAL B 1 45 ? -0.526 73.5 45.875 1 75.5 45 VAL B O 1
ATOM 3803 N N . PHE B 1 46 ? -1.854 75.25 45.562 1 73.56 46 PHE B N 1
ATOM 3804 C CA . PHE B 1 46 ? -2.719 74.5 44.656 1 73.56 46 PHE B CA 1
ATOM 3805 C C . PHE B 1 46 ? -2.006 74.25 43.344 1 73.56 46 PHE B C 1
ATOM 3807 O O . PHE B 1 46 ? -2.176 73.188 42.719 1 73.56 46 PHE B O 1
ATOM 3814 N N . LEU B 1 47 ? -1.204 75.25 42.938 1 74.31 47 LEU B N 1
ATOM 3815 C CA . LEU B 1 47 ? -0.452 75.062 41.688 1 74.31 47 LEU B CA 1
ATOM 3816 C C . LEU B 1 47 ? 0.523 73.875 41.812 1 74.31 47 LEU B C 1
ATOM 3818 O O . LEU B 1 47 ? 0.67 73.125 40.875 1 74.31 47 LEU B O 1
ATOM 3822 N N . VAL B 1 48 ? 1.177 73.812 42.938 1 74.5 48 VAL B N 1
ATOM 3823 C CA . VAL B 1 48 ? 2.113 72.75 43.156 1 74.5 48 VAL B CA 1
ATOM 3824 C C . VAL B 1 48 ? 1.354 71.438 43.219 1 74.5 48 VAL B C 1
ATOM 3826 O O . VAL B 1 48 ? 1.794 70.438 42.656 1 74.5 48 VAL B O 1
ATOM 3829 N N . TYR B 1 49 ? 0.17 71.438 43.781 1 73 49 TYR B N 1
ATOM 3830 C CA . TYR B 1 49 ? -0.688 70.25 43.875 1 73 49 TYR B CA 1
ATOM 3831 C C . TYR B 1 49 ? -1.157 69.812 42.5 1 73 49 TYR B C 1
ATOM 3833 O O . TYR B 1 49 ? -1.129 68.625 42.188 1 73 49 TYR B O 1
ATOM 3841 N N . PHE B 1 50 ? -1.498 70.688 41.688 1 72.56 50 PHE B N 1
ATOM 3842 C CA . PHE B 1 50 ? -1.965 70.438 40.344 1 72.56 50 PHE B CA 1
ATOM 3843 C C . PHE B 1 50 ? -0.847 69.875 39.5 1 72.56 50 PHE B C 1
ATOM 3845 O O . PHE B 1 50 ? -1.072 68.875 38.719 1 72.56 50 PHE B O 1
ATOM 3852 N N . TYR B 1 51 ? 0.296 70.375 39.594 1 72.25 51 TYR B N 1
ATOM 3853 C CA . TYR B 1 51 ? 1.445 69.875 38.844 1 72.25 51 TYR B CA 1
ATOM 3854 C C . TYR B 1 51 ? 1.731 68.438 39.188 1 72.25 51 TYR B C 1
ATOM 3856 O O . TYR B 1 51 ? 1.924 67.625 38.281 1 72.25 51 TYR B O 1
ATOM 3864 N N . ARG B 1 52 ? 1.744 68.125 40.406 1 69.06 52 ARG B N 1
ATOM 3865 C CA . ARG B 1 52 ? 2.113 66.812 40.844 1 69.06 52 ARG B CA 1
ATOM 3866 C C . ARG B 1 52 ? 1.018 65.812 40.531 1 69.06 52 ARG B C 1
ATOM 3868 O O . ARG B 1 52 ? 1.305 64.625 40.25 1 69.06 52 ARG B O 1
ATOM 3875 N N . LYS B 1 53 ? -0.173 66.312 40.469 1 68.44 53 LYS B N 1
ATOM 3876 C CA . LYS B 1 53 ? -1.295 65.375 40.312 1 68.44 53 LYS B CA 1
ATOM 3877 C C . LYS B 1 53 ? -1.65 65.125 38.844 1 68.44 53 LYS B C 1
ATOM 3879 O O . LYS B 1 53 ? -2.146 64.062 38.469 1 68.44 53 LYS B O 1
ATOM 3884 N N . VAL B 1 54 ? -1.36 66.125 38.062 1 66.38 54 VAL B N 1
ATOM 3885 C CA . VAL B 1 54 ? -1.854 66 36.688 1 66.38 54 VAL B CA 1
ATOM 3886 C C . VAL B 1 54 ? -0.675 65.938 35.719 1 66.38 54 VAL B C 1
ATOM 3888 O O . VAL B 1 54 ? -0.605 65 34.938 1 66.38 54 VAL B O 1
ATOM 3891 N N . VAL B 1 55 ? 0.248 66.875 35.812 1 68.56 55 VAL B N 1
ATOM 3892 C CA . VAL B 1 55 ? 1.278 67.062 34.781 1 68.56 55 VAL B CA 1
ATOM 3893 C C . VAL B 1 55 ? 2.32 65.938 34.938 1 68.56 55 VAL B C 1
ATOM 3895 O O . VAL B 1 55 ? 2.723 65.312 33.938 1 68.56 55 VAL B O 1
ATOM 3898 N N . LYS B 1 56 ? 2.703 65.562 36.094 1 68.06 56 LYS B N 1
ATOM 3899 C CA . LYS B 1 56 ? 3.783 64.625 36.344 1 68.06 56 LYS B CA 1
ATOM 3900 C C . LYS B 1 56 ? 3.379 63.219 35.875 1 68.06 56 LYS B C 1
ATOM 3902 O O . LYS B 1 56 ? 4.129 62.531 35.156 1 68.06 56 LYS B O 1
ATOM 3907 N N . PRO B 1 57 ? 2.195 62.844 36.219 1 64.94 57 PRO B N 1
ATOM 3908 C CA . PRO B 1 57 ? 1.816 61.5 35.812 1 64.94 57 PRO B CA 1
ATOM 3909 C C . PRO B 1 57 ? 1.705 61.344 34.312 1 64.94 57 PRO B C 1
ATOM 3911 O O . PRO B 1 57 ? 2.072 60.281 33.75 1 64.94 57 PRO B O 1
ATOM 3914 N N . LEU B 1 58 ? 1.26 62.281 33.656 1 65 58 LEU B N 1
ATOM 3915 C CA . LEU B 1 58 ? 1.113 62.219 32.188 1 65 58 LEU B CA 1
ATOM 3916 C C . LEU B 1 58 ? 2.477 62.125 31.516 1 65 58 LEU B C 1
ATOM 3918 O O . LEU B 1 58 ? 2.621 61.438 30.484 1 65 58 LEU B O 1
ATOM 3922 N N . ASP B 1 59 ? 3.393 62.781 32.125 1 65.31 59 ASP B N 1
ATOM 3923 C CA . ASP B 1 59 ? 4.758 62.719 31.594 1 65.31 59 ASP B CA 1
ATOM 3924 C C . ASP B 1 59 ? 5.348 61.312 31.781 1 65.31 59 ASP B C 1
ATOM 3926 O O . ASP B 1 59 ? 6.035 60.781 30.891 1 65.31 59 ASP B O 1
ATOM 3930 N N . ILE B 1 60 ? 5.004 60.656 32.812 1 64.12 60 ILE B N 1
ATOM 3931 C CA . ILE B 1 60 ? 5.527 59.344 33.125 1 64.12 60 ILE B CA 1
ATOM 3932 C C . ILE B 1 60 ? 4.914 58.281 32.188 1 64.12 60 ILE B C 1
ATOM 3934 O O . ILE B 1 60 ? 5.617 57.438 31.656 1 64.12 60 ILE B O 1
ATOM 3938 N N . ILE B 1 61 ? 3.664 58.469 32 1 63.59 61 ILE B N 1
ATOM 3939 C CA . ILE B 1 61 ? 2.982 57.5 31.125 1 63.59 61 ILE B CA 1
ATOM 3940 C C . ILE B 1 61 ? 3.516 57.656 29.703 1 63.59 61 ILE B C 1
ATOM 3942 O O . ILE B 1 61 ? 3.746 56.656 29 1 63.59 61 ILE B O 1
ATOM 3946 N N . GLY B 1 62 ? 3.643 58.906 29.297 1 62.25 62 GLY B N 1
ATOM 3947 C CA . GLY B 1 62 ? 4.191 59.156 27.969 1 62.25 62 GLY B CA 1
ATOM 3948 C C . GLY B 1 62 ? 5.566 58.562 27.781 1 62.25 62 GLY B C 1
ATOM 3949 O O . GLY B 1 62 ? 5.836 57.938 26.734 1 62.25 62 GLY B O 1
ATOM 3950 N N . ASN B 1 63 ? 6.348 58.656 28.812 1 62.5 63 ASN B N 1
ATOM 3951 C CA . ASN B 1 63 ? 7.691 58.094 28.734 1 62.5 63 ASN B CA 1
ATOM 3952 C C . ASN B 1 63 ? 7.664 56.562 28.766 1 62.5 63 ASN B C 1
ATOM 3954 O O . ASN B 1 63 ? 8.445 55.906 28.062 1 62.5 63 ASN B O 1
ATOM 3958 N N . GLY B 1 64 ? 6.863 56.031 29.562 1 60.88 64 GLY B N 1
ATOM 3959 C CA . GLY B 1 64 ? 6.723 54.594 29.625 1 60.88 64 GLY B CA 1
ATOM 3960 C C . GLY B 1 64 ? 6.277 53.969 28.312 1 60.88 64 GLY B C 1
ATOM 3961 O O . GLY B 1 64 ? 6.789 52.938 27.906 1 60.88 64 GLY B O 1
ATOM 3962 N N . MET B 1 65 ? 5.449 54.656 27.734 1 61.19 65 MET B N 1
ATOM 3963 C CA . MET B 1 65 ? 4.918 54.156 26.469 1 61.19 65 MET B CA 1
ATOM 3964 C C . MET B 1 65 ? 5.98 54.188 25.375 1 61.19 65 MET B C 1
ATOM 3966 O O . MET B 1 65 ? 6.008 53.344 24.484 1 61.19 65 MET B O 1
ATOM 3970 N N . GLU B 1 66 ? 6.754 55.219 25.5 1 59.69 66 GLU B N 1
ATOM 3971 C CA . GLU B 1 66 ? 7.852 55.312 24.547 1 59.69 66 GLU B CA 1
ATOM 3972 C C . GLU B 1 66 ? 8.82 54.156 24.703 1 59.69 66 GLU B C 1
ATOM 3974 O O . GLU B 1 66 ? 9.375 53.656 23.719 1 59.69 66 GLU B O 1
ATOM 3979 N N . LEU B 1 67 ? 8.977 53.781 25.859 1 56.72 67 LEU B N 1
ATOM 3980 C CA . LEU B 1 67 ? 9.852 52.656 26.125 1 56.72 67 LEU B CA 1
ATOM 3981 C C . LEU B 1 67 ? 9.258 51.375 25.562 1 56.72 67 LEU B C 1
ATOM 3983 O O . LEU B 1 67 ? 9.992 50.5 25.109 1 56.72 67 LEU B O 1
ATOM 3987 N N . LEU B 1 68 ? 8.047 51.344 25.625 1 55.5 68 LEU B N 1
ATOM 3988 C CA . LEU B 1 68 ? 7.371 50.188 25.094 1 55.5 68 LEU B CA 1
ATOM 3989 C C . LEU B 1 68 ? 7.512 50.125 23.562 1 55.5 68 LEU B C 1
ATOM 3991 O O . LEU B 1 68 ? 7.48 49.031 22.969 1 55.5 68 LEU B O 1
ATOM 3995 N N . ARG B 1 69 ? 7.633 51.375 23.031 1 53.59 69 ARG B N 1
ATOM 3996 C CA . ARG B 1 69 ? 7.898 51.469 21.594 1 53.59 69 ARG B CA 1
ATOM 3997 C C . ARG B 1 69 ? 9.047 50.531 21.203 1 53.59 69 ARG B C 1
ATOM 3999 O O . ARG B 1 69 ? 9.031 49.938 20.125 1 53.59 69 ARG B O 1
ATOM 4006 N N . GLU B 1 70 ? 9.93 50.625 22.047 1 51.47 70 GLU B N 1
ATOM 4007 C CA . GLU B 1 70 ? 11.164 49.938 21.688 1 51.47 70 GLU B CA 1
ATOM 4008 C C . GLU B 1 70 ? 11.117 48.469 22.125 1 51.47 70 GLU B C 1
ATOM 4010 O O . GLU B 1 70 ? 11.82 47.625 21.562 1 51.47 70 GLU B O 1
ATOM 4015 N N . GLN B 1 71 ? 10.414 48.25 23.219 1 51.44 71 GLN B N 1
ATOM 4016 C CA . GLN B 1 71 ? 10.57 46.906 23.797 1 51.44 71 GLN B CA 1
ATOM 4017 C C . GLN B 1 71 ? 9.422 46 23.391 1 51.44 71 GLN B C 1
ATOM 4019 O O . GLN B 1 71 ? 8.391 46.469 22.891 1 51.44 71 GLN B O 1
ATOM 4024 N N . ASP B 1 72 ? 9.641 44.656 23.578 1 52.56 72 ASP B N 1
ATOM 4025 C CA . ASP B 1 72 ? 8.781 43.5 23.375 1 52.56 72 ASP B CA 1
ATOM 4026 C C . ASP B 1 72 ? 7.484 43.625 24.172 1 52.56 72 ASP B C 1
ATOM 4028 O O . ASP B 1 72 ? 7.484 44.125 25.297 1 52.56 72 ASP B O 1
ATOM 4032 N N . PHE B 1 73 ? 6.371 44.125 23.578 1 53.16 73 PHE B N 1
ATOM 4033 C CA . PHE B 1 73 ? 5 44.25 24.047 1 53.16 73 PHE B CA 1
ATOM 4034 C C . PHE B 1 73 ? 4.777 43.375 25.281 1 53.16 73 PHE B C 1
ATOM 4036 O O . PHE B 1 73 ? 3.654 42.938 25.547 1 53.16 73 PHE B O 1
ATOM 4043 N N . SER B 1 74 ? 5.848 43.031 25.922 1 55.31 74 SER B N 1
ATOM 4044 C CA . SER B 1 74 ? 5.707 42.219 27.125 1 55.31 74 SER B CA 1
ATOM 4045 C C . SER B 1 74 ? 5.645 43.094 28.375 1 55.31 74 SER B C 1
ATOM 4047 O O . SER B 1 74 ? 5.348 42.594 29.469 1 55.31 74 SER B O 1
ATOM 4049 N N . SER B 1 75 ? 5.777 44.406 28.344 1 59.91 75 SER B N 1
ATOM 4050 C CA . SER B 1 75 ? 5.949 45.156 29.562 1 59.91 75 SER B CA 1
ATOM 4051 C C . SER B 1 75 ? 4.637 45.812 29.984 1 59.91 75 SER B C 1
ATOM 4053 O O . SER B 1 75 ? 3.812 46.188 29.141 1 59.91 75 SER B O 1
ATOM 4055 N N . ARG B 1 76 ? 4.176 45.688 31.281 1 66.69 76 ARG B N 1
ATOM 4056 C CA . ARG B 1 76 ? 3.02 46.312 31.906 1 66.69 76 ARG B CA 1
ATOM 4057 C C . ARG B 1 76 ? 3.369 47.688 32.438 1 66.69 76 ARG B C 1
ATOM 4059 O O . ARG B 1 76 ? 4.512 47.938 32.812 1 66.69 76 ARG B O 1
ATOM 4066 N N . LEU B 1 77 ? 2.531 48.656 32.25 1 66.69 77 LEU B N 1
ATOM 4067 C CA . LEU B 1 77 ? 2.709 49.969 32.812 1 66.69 77 LEU B CA 1
ATOM 4068 C C . LEU B 1 77 ? 2.283 49.969 34.281 1 66.69 77 LEU B C 1
ATOM 4070 O O . LEU B 1 77 ? 1.292 49.344 34.656 1 66.69 77 LEU B O 1
ATOM 4074 N N . THR B 1 78 ? 3.113 50.469 35.156 1 67.25 78 THR B N 1
ATOM 4075 C CA . THR B 1 78 ? 2.801 50.594 36.594 1 67.25 78 THR B CA 1
ATOM 4076 C C . THR B 1 78 ? 1.86 51.781 36.844 1 67.25 78 THR B C 1
ATOM 4078 O O . THR B 1 78 ? 2.012 52.844 36.219 1 67.25 78 THR B O 1
ATOM 4081 N N . PRO B 1 79 ? 0.864 51.469 37.594 1 71.38 79 PRO B N 1
ATOM 4082 C CA . PRO B 1 79 ? -0.031 52.562 37.938 1 71.38 79 PRO B CA 1
ATOM 4083 C C . PRO B 1 79 ? 0.709 53.75 38.531 1 71.38 79 PRO B C 1
ATOM 4085 O O . PRO B 1 79 ? 1.689 53.594 39.25 1 71.38 79 PRO B O 1
ATOM 4088 N N . VAL B 1 80 ? 0.448 55.031 38.219 1 64.38 80 VAL B N 1
ATOM 4089 C CA . VAL B 1 80 ? 1.119 56.25 38.625 1 64.38 80 VAL B CA 1
ATOM 4090 C C . VAL B 1 80 ? 0.404 56.875 39.844 1 64.38 80 VAL B C 1
ATOM 4092 O O . VAL B 1 80 ? 0.91 57.812 40.469 1 64.38 80 VAL B O 1
ATOM 4095 N N . GLY B 1 81 ? -0.69 56.219 40.375 1 61.53 81 GLY B N 1
ATOM 4096 C CA . GLY B 1 81 ? -1.365 56.719 41.562 1 61.53 81 GLY B CA 1
ATOM 4097 C C . GLY B 1 81 ? -2.395 57.781 41.281 1 61.53 81 GLY B C 1
ATOM 4098 O O . GLY B 1 81 ? -2.854 58.469 42.188 1 61.53 81 GLY B O 1
ATOM 4099 N N . GLN B 1 82 ? -2.639 58.25 40.062 1 59.94 82 GLN B N 1
ATOM 4100 C CA . GLN B 1 82 ? -3.67 59.219 39.688 1 59.94 82 GLN B CA 1
ATOM 4101 C C . GLN B 1 82 ? -4.812 58.531 38.938 1 59.94 82 GLN B C 1
ATOM 4103 O O . GLN B 1 82 ? -4.578 57.719 38.031 1 59.94 82 GLN B O 1
ATOM 4108 N N . LYS B 1 83 ? -5.926 58.906 39.281 1 62.81 83 LYS B N 1
ATOM 4109 C CA . LYS B 1 83 ? -7.109 58.156 38.875 1 62.81 83 LYS B CA 1
ATOM 4110 C C . LYS B 1 83 ? -7.23 58.125 37.344 1 62.81 83 LYS B C 1
ATOM 4112 O O . LYS B 1 83 ? -7.469 57.094 36.75 1 62.81 83 LYS B O 1
ATOM 4117 N N . GLU B 1 84 ? -7.02 59.375 36.75 1 61.16 84 GLU B N 1
ATOM 4118 C CA . GLU B 1 84 ? -7.246 59.438 35.312 1 61.16 84 GLU B CA 1
ATOM 4119 C C . GLU B 1 84 ? -6.129 58.719 34.562 1 61.16 84 GLU B C 1
ATOM 4121 O O . GLU B 1 84 ? -6.387 58 33.594 1 61.16 84 GLU B O 1
ATOM 4126 N N . ALA B 1 85 ? -4.918 58.938 34.969 1 63.09 85 ALA B N 1
ATOM 4127 C CA . ALA B 1 85 ? -3.781 58.281 34.344 1 63.09 85 ALA B CA 1
ATOM 4128 C C . ALA B 1 85 ? -3.812 56.781 34.562 1 63.09 85 ALA B C 1
ATOM 4130 O O . ALA B 1 85 ? -3.492 55.969 33.656 1 63.09 85 ALA B O 1
ATOM 4131 N N . ASP B 1 86 ? -4.301 56.406 35.656 1 71.19 86 ASP B N 1
ATOM 4132 C CA . ASP B 1 86 ? -4.348 55 36 1 71.19 86 ASP B CA 1
ATOM 4133 C C . ASP B 1 86 ? -5.406 54.281 35.188 1 71.19 86 ASP B C 1
ATOM 4135 O O . ASP B 1 86 ? -5.277 53.062 34.906 1 71.19 86 ASP B O 1
ATOM 4139 N N . ARG B 1 87 ? -6.367 55.031 34.75 1 68.06 87 ARG B N 1
ATOM 4140 C CA . ARG B 1 87 ? -7.367 54.438 33.875 1 68.06 87 ARG B CA 1
ATOM 4141 C C . ARG B 1 87 ? -6.75 54.031 32.531 1 68.06 87 ARG B C 1
ATOM 4143 O O . ARG B 1 87 ? -7.051 52.969 32 1 68.06 87 ARG B O 1
ATOM 4150 N N . ILE B 1 88 ? -5.953 54.906 32.094 1 67.81 88 ILE B N 1
ATOM 4151 C CA . ILE B 1 88 ? -5.293 54.625 30.812 1 67.81 88 ILE B CA 1
ATOM 4152 C C . ILE B 1 88 ? -4.336 53.469 30.984 1 67.81 88 ILE B C 1
ATOM 4154 O O . ILE B 1 88 ? -4.273 52.562 30.125 1 67.81 88 ILE B O 1
ATOM 4158 N N . VAL B 1 89 ? -3.623 53.469 32.094 1 70 89 VAL B N 1
ATOM 4159 C CA . VAL B 1 89 ? -2.682 52.406 32.375 1 70 89 VAL B CA 1
ATOM 4160 C C . VAL B 1 89 ? -3.424 51.062 32.469 1 70 89 VAL B C 1
ATOM 4162 O O . VAL B 1 89 ? -2.947 50.062 31.953 1 70 89 VAL B O 1
ATOM 4165 N N . LEU B 1 90 ? -4.582 51.094 33 1 72 90 LEU B N 1
ATOM 4166 C CA . LEU B 1 90 ? -5.363 49.875 33.156 1 72 90 LEU B CA 1
ATOM 4167 C C . LEU B 1 90 ? -5.828 49.344 31.797 1 72 90 LEU B C 1
ATOM 4169 O O . LEU B 1 90 ? -5.781 48.125 31.562 1 72 90 LEU B O 1
ATOM 4173 N N . VAL B 1 91 ? -6.316 50.219 31 1 68.44 91 VAL B N 1
ATOM 4174 C CA . VAL B 1 91 ? -6.785 49.781 29.688 1 68.44 91 VAL B CA 1
ATOM 4175 C C . VAL B 1 91 ? -5.617 49.219 28.875 1 68.44 91 VAL B C 1
ATOM 4177 O O . VAL B 1 91 ? -5.754 48.188 28.219 1 68.44 91 VAL B O 1
ATOM 4180 N N . PHE B 1 92 ? -4.566 49.906 29.016 1 68.44 92 PHE B N 1
ATOM 4181 C CA . PHE B 1 92 ? -3.377 49.438 28.312 1 68.44 92 PHE B CA 1
ATOM 4182 C C . PHE B 1 92 ? -2.961 48.062 28.797 1 68.44 92 PHE B C 1
ATOM 4184 O O . PHE B 1 92 ? -2.693 47.156 28 1 68.44 92 PHE B O 1
ATOM 4191 N N . ASN B 1 93 ? -2.904 47.875 30.062 1 71.81 93 ASN B N 1
ATOM 4192 C CA . ASN B 1 93 ? -2.484 46.594 30.609 1 71.81 93 ASN B CA 1
ATOM 4193 C C . ASN B 1 93 ? -3.463 45.469 30.25 1 71.81 93 ASN B C 1
ATOM 4195 O O . ASN B 1 93 ? -3.051 44.344 29.984 1 71.81 93 ASN B O 1
ATOM 4199 N N . ARG B 1 94 ? -4.656 45.844 30.219 1 71.44 94 ARG B N 1
ATOM 4200 C CA . ARG B 1 94 ? -5.652 44.844 29.828 1 71.44 94 ARG B CA 1
ATOM 4201 C C . ARG B 1 94 ? -5.492 44.438 28.375 1 71.44 94 ARG B C 1
ATOM 4203 O O . ARG B 1 94 ? -5.613 43.25 28.031 1 71.44 94 ARG B O 1
ATOM 4210 N N . MET B 1 95 ? -5.32 45.344 27.578 1 69.44 95 MET B N 1
ATOM 4211 C CA . MET B 1 95 ? -5.113 45.062 26.156 1 69.44 95 MET B CA 1
ATOM 4212 C C . MET B 1 95 ? -3.867 44.219 25.953 1 69.44 95 MET B C 1
ATOM 4214 O O . MET B 1 95 ? -3.883 43.25 25.156 1 69.44 95 MET B O 1
ATOM 4218 N N . MET B 1 96 ? -2.932 44.594 26.688 1 70.88 96 MET B N 1
ATOM 4219 C CA . MET B 1 96 ? -1.687 43.844 26.562 1 70.88 96 MET B CA 1
ATOM 4220 C C . MET B 1 96 ? -1.873 42.406 27.031 1 70.88 96 MET B C 1
ATOM 4222 O O . MET B 1 96 ? -1.331 41.469 26.438 1 70.88 96 MET B O 1
ATOM 4226 N N . GLU B 1 97 ? -2.646 42.344 28.047 1 73.31 97 GLU B N 1
ATOM 4227 C CA . GLU B 1 97 ? -2.906 41 28.562 1 73.31 97 GLU B CA 1
ATOM 4228 C C . GLU B 1 97 ? -3.721 40.188 27.562 1 73.31 97 GLU B C 1
ATOM 4230 O O . GLU B 1 97 ? -3.428 39 27.344 1 73.31 97 GLU B O 1
ATOM 4235 N N . GLN B 1 98 ? -4.684 40.781 27.031 1 72.06 98 GLN B N 1
ATOM 4236 C CA . GLN B 1 98 ? -5.516 40.094 26.062 1 72.06 98 GLN B CA 1
ATOM 4237 C C . GLN B 1 98 ? -4.715 39.719 24.828 1 72.06 98 GLN B C 1
ATOM 4239 O O . GLN B 1 98 ? -4.883 38.625 24.281 1 72.06 98 GLN B O 1
ATOM 4244 N N . LEU B 1 99 ? -3.953 40.562 24.422 1 68.25 99 LEU B N 1
ATOM 4245 C CA . LEU B 1 99 ? -3.115 40.312 23.25 1 68.25 99 LEU B CA 1
ATOM 4246 C C . LEU B 1 99 ? -2.125 39.188 23.531 1 68.25 99 LEU B C 1
ATOM 4248 O O . LEU B 1 99 ? -1.881 38.344 22.672 1 68.25 99 LEU B O 1
ATOM 4252 N N . LYS B 1 100 ? -1.594 39.375 24.688 1 71.56 100 LYS B N 1
ATOM 4253 C CA . LYS B 1 100 ? -0.665 38.312 25.078 1 71.56 100 LYS B CA 1
ATOM 4254 C C . LYS B 1 100 ? -1.353 36.938 25.094 1 71.56 100 LYS B C 1
ATOM 4256 O O . LYS B 1 100 ? -0.798 35.969 24.594 1 71.56 100 LYS B O 1
ATOM 4261 N N . ASP B 1 101 ? -2.541 36.938 25.547 1 72.94 101 ASP B N 1
ATOM 4262 C CA . ASP B 1 101 ? -3.291 35.688 25.625 1 72.94 101 ASP B CA 1
ATOM 4263 C C . ASP B 1 101 ? -3.613 35.156 24.219 1 72.94 101 ASP B C 1
ATOM 4265 O O . ASP B 1 101 ? -3.5 33.938 23.969 1 72.94 101 ASP B O 1
ATOM 4269 N N . GLU B 1 102 ? -4.047 36 23.422 1 70.25 102 GLU B N 1
ATOM 4270 C CA . GLU B 1 102 ? -4.387 35.594 22.062 1 70.25 102 GLU B CA 1
ATOM 4271 C C . GLU B 1 102 ? -3.158 35.094 21.312 1 70.25 102 GLU B C 1
ATOM 4273 O O . GLU B 1 102 ? -3.229 34.094 20.594 1 70.25 102 GLU B O 1
ATOM 4278 N N . ARG B 1 103 ? -2.109 35.875 21.484 1 67.19 103 ARG B N 1
ATOM 4279 C CA . ARG B 1 103 ? -0.852 35.438 20.891 1 67.19 103 ARG B CA 1
ATOM 4280 C C . ARG B 1 103 ? -0.451 34.062 21.375 1 67.19 103 ARG B C 1
ATOM 4282 O O . ARG B 1 103 ? 0.008 33.219 20.594 1 67.19 103 ARG B O 1
ATOM 4289 N N . LEU B 1 104 ? -0.674 33.906 22.578 1 65.62 104 LEU B N 1
ATOM 4290 C CA . LEU B 1 104 ? -0.305 32.625 23.156 1 65.62 104 LEU B CA 1
ATOM 4291 C C . LEU B 1 104 ? -1.182 31.5 22.609 1 65.62 104 LEU B C 1
ATOM 4293 O O . LEU B 1 104 ? -0.686 30.422 22.281 1 65.62 104 LEU B O 1
ATOM 4297 N N . ARG B 1 105 ? -2.371 31.844 22.422 1 67.81 105 ARG B N 1
ATOM 4298 C CA . ARG B 1 105 ? -3.291 30.844 21.891 1 67.81 105 ARG B CA 1
ATOM 4299 C C . ARG B 1 105 ? -2.93 30.484 20.453 1 67.81 105 ARG B C 1
ATOM 4301 O O . ARG B 1 105 ? -2.906 29.312 20.078 1 67.81 105 ARG B O 1
ATOM 4308 N N . LEU B 1 106 ? -2.734 31.484 19.688 1 69.5 106 LEU B N 1
ATOM 4309 C CA . LEU B 1 106 ? -2.398 31.266 18.281 1 69.5 106 LEU B CA 1
ATOM 4310 C C . LEU B 1 106 ? -1.073 30.531 18.156 1 69.5 106 LEU B C 1
ATOM 4312 O O . LEU B 1 106 ? -0.928 29.656 17.297 1 69.5 106 LEU B O 1
ATOM 4316 N N . ARG B 1 107 ? -0.197 30.875 18.984 1 67.44 107 ARG B N 1
ATOM 4317 C CA . ARG B 1 107 ? 1.097 30.203 18.969 1 67.44 107 ARG B CA 1
ATOM 4318 C C . ARG B 1 107 ? 0.954 28.734 19.375 1 67.44 107 ARG B C 1
ATOM 4320 O O . ARG B 1 107 ? 1.61 27.859 18.797 1 67.44 107 ARG B O 1
ATOM 4327 N N . GLU B 1 108 ? 0.059 28.609 20.281 1 67 108 GLU B N 1
ATOM 4328 C CA . GLU B 1 108 ? -0.174 27.234 20.719 1 67 108 GLU B CA 1
ATOM 4329 C C . GLU B 1 108 ? -0.784 26.391 19.609 1 67 108 GLU B C 1
ATOM 4331 O O . GLU B 1 108 ? -0.361 25.266 19.391 1 67 108 GLU B O 1
ATOM 4336 N N . GLN B 1 109 ? -1.684 26.953 19.031 1 66.38 109 GLN B N 1
ATOM 4337 C CA . GLN B 1 109 ? -2.328 26.234 17.938 1 66.38 109 GLN B CA 1
ATOM 4338 C C . GLN B 1 109 ? -1.34 25.938 16.812 1 66.38 109 GLN B C 1
ATOM 4340 O O . GLN B 1 109 ? -1.352 24.859 16.234 1 66.38 109 GLN B O 1
ATOM 4345 N N . ASN B 1 110 ? -0.636 26.969 16.469 1 68.44 110 ASN B N 1
ATOM 4346 C CA . ASN B 1 110 ? 0.386 26.781 15.445 1 68.44 110 ASN B CA 1
ATOM 4347 C C . ASN B 1 110 ? 1.4 25.703 15.852 1 68.44 110 ASN B C 1
ATOM 4349 O O . ASN B 1 110 ? 1.79 24.875 15.039 1 68.44 110 ASN B O 1
ATOM 4353 N N . HIS B 1 111 ? 1.761 25.938 17.094 1 67.69 111 HIS B N 1
ATOM 4354 C CA . HIS B 1 111 ? 2.721 24.969 17.609 1 67.69 111 HIS B CA 1
ATOM 4355 C C . HIS B 1 111 ? 2.164 23.562 17.562 1 67.69 111 HIS B C 1
ATOM 4357 O O . HIS B 1 111 ? 2.875 22.625 17.188 1 67.69 111 HIS B O 1
ATOM 4363 N N . PHE B 1 112 ? 0.938 23.531 17.828 1 64.81 112 PHE B N 1
ATOM 4364 C CA . PHE B 1 112 ? 0.26 22.25 17.797 1 64.81 112 PHE B CA 1
ATOM 4365 C C . PHE B 1 112 ? 0.299 21.641 16.406 1 64.81 112 PHE B C 1
ATOM 4367 O O . PHE B 1 112 ? 0.665 20.469 16.234 1 64.81 112 PHE B O 1
ATOM 4374 N N . LEU B 1 113 ? -0.044 22.375 15.445 1 68.06 113 LEU B N 1
ATOM 4375 C CA . LEU B 1 113 ? -0.085 21.891 14.062 1 68.06 113 LEU B CA 1
ATOM 4376 C C . LEU B 1 113 ? 1.318 21.594 13.555 1 68.06 113 LEU B C 1
ATOM 4378 O O . LEU B 1 113 ? 1.518 20.625 12.82 1 68.06 113 LEU B O 1
ATOM 4382 N N . ASP B 1 114 ? 2.168 22.359 14.07 1 71.12 114 ASP B N 1
ATOM 4383 C CA . ASP B 1 114 ? 3.562 22.125 13.711 1 71.12 114 ASP B CA 1
ATOM 4384 C C . ASP B 1 114 ? 4.055 20.781 14.258 1 71.12 114 ASP B C 1
ATOM 4386 O O . ASP B 1 114 ? 4.75 20.047 13.562 1 71.12 114 ASP B O 1
ATOM 4390 N N . LEU B 1 115 ? 3.621 20.594 15.445 1 68.88 115 LEU B N 1
ATOM 4391 C CA . LEU B 1 115 ? 4.02 19.344 16.078 1 68.88 115 LEU B CA 1
ATOM 4392 C C . LEU B 1 115 ? 3.361 18.156 15.383 1 68.88 115 LEU B C 1
ATOM 4394 O O . LEU B 1 115 ? 3.992 17.109 15.203 1 68.88 115 LEU B O 1
ATOM 4398 N N . LEU B 1 116 ? 2.225 18.391 14.977 1 68.69 116 LEU B N 1
ATOM 4399 C CA . LEU B 1 116 ? 1.505 17.344 14.266 1 68.69 116 LEU B CA 1
ATOM 4400 C C . LEU B 1 116 ? 2.193 17 12.945 1 68.69 116 LEU B C 1
ATOM 4402 O O . LEU B 1 116 ? 2.41 15.828 12.641 1 68.69 116 LEU B O 1
ATOM 4406 N N . VAL B 1 117 ? 2.543 17.969 12.258 1 74 117 VAL B N 1
ATOM 4407 C CA . VAL B 1 117 ? 3.195 17.781 10.961 1 74 117 VAL B CA 1
ATOM 4408 C C . VAL B 1 117 ? 4.574 17.156 11.164 1 74 117 VAL B C 1
ATOM 4410 O O . VAL B 1 117 ? 4.98 16.281 10.391 1 74 117 VAL B O 1
ATOM 4413 N N . SER B 1 118 ? 5.125 17.547 12.234 1 73.38 118 SER B N 1
ATOM 4414 C CA . SER B 1 118 ? 6.465 17.047 12.5 1 73.38 118 SER B CA 1
ATOM 4415 C C . SER B 1 118 ? 6.426 15.586 12.945 1 73.38 118 SER B C 1
ATOM 4417 O O . SER B 1 118 ? 7.352 14.82 12.672 1 73.38 118 SER B O 1
ATOM 4419 N N . ALA B 1 119 ? 5.398 15.289 13.625 1 72.38 119 ALA B N 1
ATOM 4420 C CA . ALA B 1 119 ? 5.281 13.93 14.148 1 72.38 119 ALA B CA 1
ATOM 4421 C C . ALA B 1 119 ? 4.668 12.992 13.109 1 72.38 119 ALA B C 1
ATOM 4423 O O . ALA B 1 119 ? 4.695 11.773 13.273 1 72.38 119 ALA B O 1
ATOM 4424 N N . SER B 1 120 ? 4.262 13.578 12.078 1 76.88 120 SER B N 1
ATOM 4425 C CA . SER B 1 120 ? 3.592 12.766 11.07 1 76.88 120 SER B CA 1
ATOM 4426 C C . SER B 1 120 ? 4.59 11.891 10.312 1 76.88 120 SER B C 1
ATOM 4428 O O . SER B 1 120 ? 5.695 12.336 9.992 1 76.88 120 SER B O 1
ATOM 4430 N N . PRO B 1 121 ? 4.238 10.672 10.102 1 80.88 121 PRO B N 1
ATOM 4431 C CA . PRO B 1 121 ? 5.094 9.797 9.297 1 80.88 121 PRO B CA 1
ATOM 4432 C C . PRO B 1 121 ? 5.086 10.172 7.816 1 80.88 121 PRO B C 1
ATOM 4434 O O . PRO B 1 121 ? 5.902 9.656 7.043 1 80.88 121 PRO B O 1
ATOM 4437 N N . MET B 1 122 ? 4.316 11.102 7.527 1 85.69 122 MET B N 1
ATOM 4438 C CA . MET B 1 122 ? 4.242 11.562 6.145 1 85.69 122 MET B CA 1
ATOM 4439 C C . MET B 1 122 ? 5.184 12.742 5.914 1 85.69 122 MET B C 1
ATOM 4441 O O . MET B 1 122 ? 5.293 13.625 6.762 1 85.69 122 MET B O 1
ATOM 4445 N N . GLY B 1 123 ? 5.836 12.633 4.809 1 89.69 123 GLY B N 1
ATOM 4446 C CA . GLY B 1 123 ? 6.672 13.758 4.43 1 89.69 123 GLY B CA 1
ATOM 4447 C C . GLY B 1 123 ? 5.887 14.906 3.814 1 89.69 123 GLY B C 1
ATOM 4448 O O . GLY B 1 123 ? 5.059 14.688 2.93 1 89.69 123 GLY B O 1
ATOM 4449 N N . VAL B 1 124 ? 6.148 16.109 4.301 1 88.94 124 VAL B N 1
ATOM 4450 C CA . VAL B 1 124 ? 5.496 17.297 3.779 1 88.94 124 VAL B CA 1
ATOM 4451 C C . VAL B 1 124 ? 6.547 18.281 3.256 1 88.94 124 VAL B C 1
ATOM 4453 O O . VAL B 1 124 ? 7.48 18.641 3.977 1 88.94 124 VAL B O 1
ATOM 4456 N N . VAL B 1 125 ? 6.352 18.672 2.002 1 90.19 125 VAL B N 1
ATOM 4457 C CA . VAL B 1 125 ? 7.234 19.641 1.374 1 90.19 125 VAL B CA 1
ATOM 4458 C C . VAL B 1 125 ? 6.414 20.828 0.862 1 90.19 125 VAL B C 1
ATOM 4460 O O . VAL B 1 125 ? 5.562 20.672 -0.016 1 90.19 125 VAL B O 1
ATOM 4463 N N . ILE B 1 126 ? 6.68 21.953 1.434 1 87.19 126 ILE B N 1
ATOM 4464 C CA . ILE B 1 126 ? 5.992 23.156 0.99 1 87.19 126 ILE B CA 1
ATOM 4465 C C . ILE B 1 126 ? 6.875 23.938 0.011 1 87.19 126 ILE B C 1
ATOM 4467 O O . ILE B 1 126 ? 8.07 24.125 0.262 1 87.19 126 ILE B O 1
ATOM 4471 N N . LEU B 1 127 ? 6.242 24.281 -1.056 1 88.62 127 LEU B N 1
ATOM 4472 C CA . LEU B 1 127 ? 6.98 24.984 -2.094 1 88.62 127 LEU B CA 1
ATOM 4473 C C . LEU B 1 127 ? 6.527 26.438 -2.189 1 88.62 127 LEU B C 1
ATOM 4475 O O . LEU B 1 127 ? 5.391 26.766 -1.844 1 88.62 127 LEU B O 1
ATOM 4479 N N . THR B 1 128 ? 7.465 27.234 -2.592 1 86.38 128 THR B N 1
ATOM 4480 C CA . THR B 1 128 ? 7.109 28.609 -2.914 1 86.38 128 THR B CA 1
ATOM 4481 C C . THR B 1 128 ? 6.438 28.688 -4.285 1 86.38 128 THR B C 1
ATOM 4483 O O . THR B 1 128 ? 6.352 27.688 -4.996 1 86.38 128 THR B O 1
ATOM 4486 N N . LEU B 1 129 ? 5.938 29.875 -4.594 1 83.12 129 LEU B N 1
ATOM 4487 C CA . LEU B 1 129 ? 5.246 30.062 -5.859 1 83.12 129 LEU B CA 1
ATOM 4488 C C . LEU B 1 129 ? 6.184 29.812 -7.035 1 83.12 129 LEU B C 1
ATOM 4490 O O . LEU B 1 129 ? 5.742 29.406 -8.109 1 83.12 129 LEU B O 1
ATOM 4494 N N . ASP B 1 130 ? 7.457 29.969 -6.742 1 84.38 130 ASP B N 1
ATOM 4495 C CA . ASP B 1 130 ? 8.453 29.781 -7.793 1 84.38 130 ASP B CA 1
ATOM 4496 C C . ASP B 1 130 ? 8.953 28.344 -7.828 1 84.38 130 ASP B C 1
ATOM 4498 O O . ASP B 1 130 ? 9.82 28 -8.633 1 84.38 130 ASP B O 1
ATOM 4502 N N . GLY B 1 131 ? 8.453 27.516 -6.891 1 84.44 131 GLY B N 1
ATOM 4503 C CA . GLY B 1 131 ? 8.805 26.109 -6.922 1 84.44 131 GLY B CA 1
ATOM 4504 C C . GLY B 1 131 ? 9.953 25.766 -5.992 1 84.44 131 GLY B C 1
ATOM 4505 O O . GLY B 1 131 ? 10.422 24.625 -5.977 1 84.44 131 GLY B O 1
ATOM 4506 N N . HIS B 1 132 ? 10.383 26.766 -5.199 1 91.12 132 HIS B N 1
ATOM 4507 C CA . HIS B 1 132 ? 11.469 26.5 -4.262 1 91.12 132 HIS B CA 1
ATOM 4508 C C . HIS B 1 132 ? 10.938 25.906 -2.965 1 91.12 132 HIS B C 1
ATOM 4510 O O . HIS B 1 132 ? 9.812 26.188 -2.559 1 91.12 132 HIS B O 1
ATOM 4516 N N . ILE B 1 133 ? 11.789 25.125 -2.424 1 91.81 133 ILE B N 1
ATOM 4517 C CA . ILE B 1 133 ? 11.398 24.484 -1.169 1 91.81 133 ILE B CA 1
ATOM 4518 C C . ILE B 1 133 ? 11.43 25.516 -0.04 1 91.81 133 ILE B C 1
ATOM 4520 O O . ILE B 1 133 ? 12.469 26.125 0.226 1 91.81 133 ILE B O 1
ATOM 4524 N N . SER B 1 134 ? 10.328 25.703 0.54 1 87.62 134 SER B N 1
ATOM 4525 C CA . SER B 1 134 ? 10.227 26.641 1.644 1 87.62 134 SER B CA 1
ATOM 4526 C C . SER B 1 134 ? 10.375 25.938 2.99 1 87.62 134 SER B C 1
ATOM 4528 O O . SER B 1 134 ? 11.156 26.375 3.84 1 87.62 134 SER B O 1
ATOM 4530 N N . MET B 1 135 ? 9.586 24.875 3.113 1 84.25 135 MET B N 1
ATOM 4531 C CA . MET B 1 135 ? 9.609 24.125 4.371 1 84.25 135 MET B CA 1
ATOM 4532 C C . MET B 1 135 ? 9.461 22.625 4.121 1 84.25 135 MET B C 1
ATOM 4534 O O . MET B 1 135 ? 8.836 22.219 3.143 1 84.25 135 MET B O 1
ATOM 4538 N N . LEU B 1 136 ? 10.125 21.875 4.98 1 88.62 136 LEU B N 1
ATOM 4539 C CA . LEU B 1 136 ? 9.992 20.422 4.957 1 88.62 136 LEU B CA 1
ATOM 4540 C C . LEU B 1 136 ? 10.039 19.844 6.367 1 88.62 136 LEU B C 1
ATOM 4542 O O . LEU B 1 136 ? 10.719 20.391 7.242 1 88.62 136 LEU B O 1
ATOM 4546 N N . ASN B 1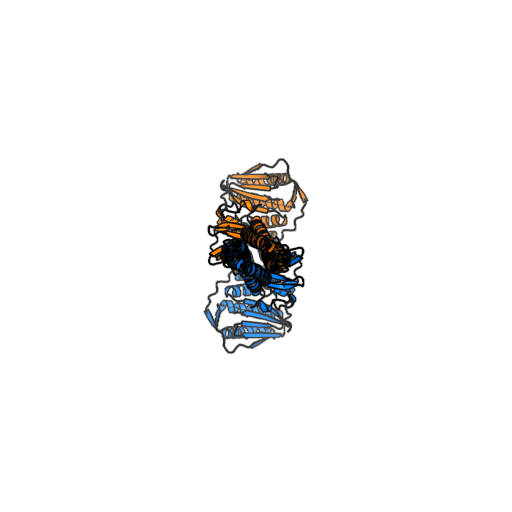 137 ? 9.227 18.891 6.582 1 86.31 137 ASN B N 1
ATOM 4547 C CA . ASN B 1 137 ? 9.273 18.266 7.898 1 86.31 137 ASN B CA 1
ATOM 4548 C C . ASN B 1 137 ? 10.32 17.156 7.953 1 86.31 137 ASN B C 1
ATOM 4550 O O . ASN B 1 137 ? 11.023 16.906 6.973 1 86.31 137 ASN B O 1
ATOM 4554 N N . ALA B 1 138 ? 10.492 16.5 9.086 1 85.88 138 ALA B N 1
ATOM 4555 C CA . ALA B 1 138 ? 11.547 15.523 9.328 1 85.88 138 ALA B CA 1
ATOM 4556 C C . ALA B 1 138 ? 11.383 14.305 8.422 1 85.88 138 ALA B C 1
ATOM 4558 O O . ALA B 1 138 ? 12.367 13.797 7.875 1 85.88 138 ALA B O 1
ATOM 4559 N N . ALA B 1 139 ? 10.211 13.859 8.234 1 89.12 139 ALA B N 1
ATOM 4560 C CA . ALA B 1 139 ? 9.961 12.688 7.395 1 89.12 139 ALA B CA 1
ATOM 4561 C C . ALA B 1 139 ? 10.391 12.953 5.953 1 89.12 139 ALA B C 1
ATOM 4563 O O . ALA B 1 139 ? 11.016 12.102 5.32 1 89.12 139 ALA B O 1
ATOM 4564 N N . ALA B 1 140 ? 10.055 14.109 5.457 1 91.44 140 ALA B N 1
ATOM 4565 C CA . ALA B 1 140 ? 10.438 14.469 4.094 1 91.44 140 ALA B CA 1
ATOM 4566 C C . ALA B 1 140 ? 11.953 14.484 3.932 1 91.44 140 ALA B C 1
ATOM 4568 O O . ALA B 1 140 ? 12.484 14.031 2.916 1 91.44 140 ALA B O 1
ATOM 4569 N N . LEU B 1 141 ? 12.578 15 4.938 1 90 141 LEU B N 1
ATOM 4570 C CA . LEU B 1 141 ? 14.031 15.055 4.918 1 90 141 LEU B CA 1
ATOM 4571 C C . LEU B 1 141 ? 14.633 13.656 4.84 1 90 141 LEU B C 1
ATOM 4573 O O . LEU B 1 141 ? 15.578 13.422 4.086 1 90 141 LEU B O 1
ATOM 4577 N N . ARG B 1 142 ? 14.055 12.789 5.52 1 87.81 142 ARG B N 1
ATOM 4578 C CA . ARG B 1 142 ? 14.516 11.398 5.531 1 87.81 142 ARG B CA 1
ATOM 4579 C C . ARG B 1 142 ? 14.281 10.734 4.18 1 87.81 142 ARG B C 1
ATOM 4581 O O . ARG B 1 142 ? 15.148 10.031 3.668 1 87.81 142 ARG B O 1
ATOM 4588 N N . PHE B 1 143 ? 13.133 10.969 3.604 1 89.81 143 PHE B N 1
ATOM 4589 C CA . PHE B 1 143 ? 12.789 10.352 2.328 1 89.81 143 PHE B CA 1
ATOM 4590 C C . PHE B 1 143 ? 13.695 10.867 1.217 1 89.81 143 PHE B C 1
ATOM 4592 O O . PHE B 1 143 ? 14.031 10.125 0.288 1 89.81 143 PHE B O 1
ATOM 4599 N N . LEU B 1 144 ? 14.086 12.109 1.344 1 89.56 144 LEU B N 1
ATOM 4600 C CA . LEU B 1 144 ? 14.93 12.719 0.321 1 89.56 144 LEU B CA 1
ATOM 4601 C C . LEU B 1 144 ? 16.406 12.43 0.587 1 89.56 144 LEU B C 1
ATOM 4603 O O . LEU B 1 144 ? 17.266 12.805 -0.211 1 89.56 144 LEU B O 1
ATOM 4607 N N . ASP B 1 145 ? 16.641 11.797 1.674 1 82.94 145 ASP B N 1
ATOM 4608 C CA . ASP B 1 145 ? 17.969 11.352 2.057 1 82.94 145 ASP B CA 1
ATOM 4609 C C . ASP B 1 145 ? 18.891 12.539 2.359 1 82.94 145 ASP B C 1
ATOM 4611 O O . ASP B 1 145 ? 20.031 12.586 1.892 1 82.94 145 ASP B O 1
ATOM 4615 N N . TYR B 1 146 ? 18.328 13.555 3.018 1 85.88 146 TYR B N 1
ATOM 4616 C CA . TYR B 1 146 ? 19.109 14.688 3.48 1 85.88 146 TYR B CA 1
ATOM 4617 C C . TYR B 1 146 ? 19.125 14.766 5.004 1 85.88 146 TYR B C 1
ATOM 4619 O O . TYR B 1 146 ? 18.172 14.32 5.656 1 85.88 146 TYR B O 1
ATOM 4627 N N . SER B 1 147 ? 20.125 15.242 5.586 1 81.56 147 SER B N 1
ATOM 4628 C CA . SER B 1 147 ? 20.281 15.281 7.035 1 81.56 147 SER B CA 1
ATOM 4629 C C . SER B 1 147 ? 19.812 16.609 7.605 1 81.56 147 SER B C 1
ATOM 4631 O O . SER B 1 147 ? 19.375 16.688 8.75 1 81.56 147 SER B O 1
ATOM 4633 N N . SER B 1 148 ? 19.969 17.625 6.832 1 86.31 148 SER B N 1
ATOM 4634 C CA . SER B 1 148 ? 19.641 18.938 7.359 1 86.31 148 SER B CA 1
ATOM 4635 C C . SER B 1 148 ? 18.688 19.688 6.426 1 86.31 148 SER B C 1
ATOM 4637 O O . SER B 1 148 ? 18.828 19.609 5.203 1 86.31 148 SER B O 1
ATOM 4639 N N . SER B 1 149 ? 17.812 20.328 7.027 1 85.81 149 SER B N 1
ATOM 4640 C CA . SER B 1 149 ? 16.828 21.109 6.273 1 85.81 149 SER B CA 1
ATOM 4641 C C . SER B 1 149 ? 17.5 22.297 5.582 1 85.81 149 SER B C 1
ATOM 4643 O O . SER B 1 149 ? 17.016 22.766 4.539 1 85.81 149 SER B O 1
ATOM 4645 N N . GLU B 1 150 ? 18.562 22.797 6.141 1 85.44 150 GLU B N 1
ATOM 4646 C CA . GLU B 1 150 ? 19.234 23.969 5.602 1 85.44 150 GLU B CA 1
ATOM 4647 C C . GLU B 1 150 ? 19.859 23.672 4.234 1 85.44 150 GLU B C 1
ATOM 4649 O O . GLU B 1 150 ? 19.984 24.578 3.404 1 85.44 150 GLU B O 1
ATOM 4654 N N . GLU B 1 151 ? 20.078 22.453 4.031 1 86.38 151 GLU B N 1
ATOM 4655 C CA . GLU B 1 151 ? 20.703 22.062 2.77 1 86.38 151 GLU B CA 1
ATOM 4656 C C . GLU B 1 151 ? 19.688 22.047 1.633 1 86.38 151 GLU B C 1
ATOM 4658 O O . GLU B 1 151 ? 20.047 22.188 0.464 1 86.38 151 GLU B O 1
ATOM 4663 N N . VAL B 1 152 ? 18.516 21.891 2.008 1 88.19 152 VAL B N 1
ATOM 4664 C CA . VAL B 1 152 ? 17.484 21.672 0.998 1 88.19 152 VAL B CA 1
ATOM 4665 C C . VAL B 1 152 ? 16.641 22.938 0.835 1 88.19 152 VAL B C 1
ATOM 4667 O O . VAL B 1 152 ? 16.109 23.203 -0.247 1 88.19 152 VAL B O 1
ATOM 4670 N N . ARG B 1 153 ? 16.625 23.766 1.832 1 89.12 153 ARG B N 1
ATOM 4671 C CA . ARG B 1 153 ? 15.789 24.953 1.819 1 89.12 153 ARG B CA 1
ATOM 4672 C C . ARG B 1 153 ? 16.25 25.938 0.745 1 89.12 153 ARG B C 1
ATOM 4674 O O . ARG B 1 153 ? 17.453 26.188 0.599 1 89.12 153 ARG B O 1
ATOM 4681 N N . GLY B 1 154 ? 15.289 26.422 -0.004 1 89.62 154 GLY B N 1
ATOM 4682 C CA . GLY B 1 154 ? 15.578 27.406 -1.027 1 89.62 154 GLY B CA 1
ATOM 4683 C C . GLY B 1 154 ? 15.945 26.797 -2.365 1 89.62 154 GLY B C 1
ATOM 4684 O O . GLY B 1 154 ? 16.062 27.5 -3.367 1 89.62 154 GLY B O 1
ATOM 4685 N N . ARG B 1 155 ? 16.125 25.547 -2.412 1 91.5 155 ARG B N 1
ATOM 4686 C CA . ARG B 1 155 ? 16.5 24.875 -3.65 1 91.5 155 ARG B CA 1
ATOM 4687 C C . ARG B 1 155 ? 15.273 24.328 -4.367 1 91.5 155 ARG B C 1
ATOM 4689 O O . ARG B 1 155 ? 14.172 24.297 -3.801 1 91.5 155 ARG B O 1
ATOM 4696 N N . LEU B 1 156 ? 15.57 24.031 -5.652 1 91.06 156 LEU B N 1
ATOM 4697 C CA . LEU B 1 156 ? 14.523 23.375 -6.434 1 91.06 156 LEU B CA 1
ATOM 4698 C C . LEU B 1 156 ? 14.578 21.875 -6.246 1 91.06 156 LEU B C 1
ATOM 4700 O O . LEU B 1 156 ? 15.633 21.312 -5.957 1 91.06 156 LEU B O 1
ATOM 4704 N N . LEU B 1 157 ? 13.5 21.266 -6.426 1 88.38 157 LEU B N 1
ATOM 4705 C CA . LEU B 1 157 ? 13.43 19.812 -6.266 1 88.38 157 LEU B CA 1
ATOM 4706 C C . LEU B 1 157 ? 14.344 19.109 -7.27 1 88.38 157 LEU B C 1
ATOM 4708 O O . LEU B 1 157 ? 14.977 18.109 -6.938 1 88.38 157 LEU B O 1
ATOM 4712 N N . CYS B 1 158 ? 14.406 19.625 -8.43 1 84.69 158 CYS B N 1
ATOM 4713 C CA . CYS B 1 158 ? 15.203 19.031 -9.492 1 84.69 158 CYS B CA 1
ATOM 4714 C C . CYS B 1 158 ? 16.688 19.141 -9.18 1 84.69 158 CYS B C 1
ATOM 4716 O O . CYS B 1 158 ? 17.5 18.406 -9.75 1 84.69 158 CYS B O 1
ATOM 4718 N N . GLU B 1 159 ? 17.062 19.984 -8.281 1 88 159 GLU B N 1
ATOM 4719 C CA . GLU B 1 159 ? 18.469 20.203 -7.938 1 88 159 GLU B CA 1
ATOM 4720 C C . GLU B 1 159 ? 18.922 19.234 -6.859 1 88 159 GLU B C 1
ATOM 4722 O O . GLU B 1 159 ? 20.125 19.078 -6.613 1 88 159 GLU B O 1
ATOM 4727 N N . LEU B 1 160 ? 17.953 18.625 -6.352 1 87.5 160 LEU B N 1
ATOM 4728 C CA . LEU B 1 160 ? 18.297 17.703 -5.273 1 87.5 160 LEU B CA 1
ATOM 4729 C C . LEU B 1 160 ? 18.828 16.391 -5.832 1 87.5 160 LEU B C 1
ATOM 4731 O O . LEU B 1 160 ? 18.344 15.898 -6.852 1 87.5 160 LEU B O 1
ATOM 4735 N N . ALA B 1 161 ? 19.812 15.859 -5.195 1 80.88 161 ALA B N 1
ATOM 4736 C CA . ALA B 1 161 ? 20.391 14.578 -5.578 1 80.88 161 ALA B CA 1
ATOM 4737 C C . ALA B 1 161 ? 19.625 13.422 -4.945 1 80.88 161 ALA B C 1
ATOM 4739 O O . ALA B 1 161 ? 20.172 12.672 -4.129 1 80.88 161 ALA B O 1
ATOM 4740 N N . SER B 1 162 ? 18.391 13.281 -5.168 1 84.5 162 SER B N 1
ATOM 4741 C CA . SER B 1 162 ? 17.547 12.227 -4.633 1 84.5 162 SER B CA 1
ATOM 4742 C C . SER B 1 162 ? 16.688 11.609 -5.723 1 84.5 162 SER B C 1
ATOM 4744 O O . SER B 1 162 ? 16.047 12.32 -6.5 1 84.5 162 SER B O 1
ATOM 4746 N N . PRO B 1 163 ? 16.797 10.328 -5.793 1 82.06 163 PRO B N 1
ATOM 4747 C CA . PRO B 1 163 ? 15.961 9.672 -6.801 1 82.06 163 PRO B CA 1
ATOM 4748 C C . PRO B 1 163 ? 14.477 9.992 -6.629 1 82.06 163 PRO B C 1
ATOM 4750 O O . PRO B 1 163 ? 13.75 10.109 -7.621 1 82.06 163 PRO B O 1
ATOM 4753 N N . LEU B 1 164 ? 14.102 10.156 -5.43 1 88.81 164 LEU B N 1
ATOM 4754 C CA . LEU B 1 164 ? 12.695 10.453 -5.168 1 88.81 164 LEU B CA 1
ATOM 4755 C C . LEU B 1 164 ? 12.336 11.852 -5.668 1 88.81 164 LEU B C 1
ATOM 4757 O O . LEU B 1 164 ? 11.258 12.055 -6.23 1 88.81 164 LEU B O 1
ATOM 4761 N N . ALA B 1 165 ? 13.266 12.82 -5.453 1 90.62 165 ALA B N 1
ATOM 4762 C CA . ALA B 1 165 ? 13.023 14.188 -5.887 1 90.62 165 ALA B CA 1
ATOM 4763 C C . ALA B 1 165 ? 12.812 14.258 -7.398 1 90.62 165 ALA B C 1
ATOM 4765 O O . ALA B 1 165 ? 11.945 14.992 -7.875 1 90.62 165 ALA B O 1
ATOM 4766 N N . GLU B 1 166 ? 13.562 13.477 -8.07 1 86.44 166 GLU B N 1
ATOM 4767 C CA . GLU B 1 166 ? 13.453 13.445 -9.523 1 86.44 166 GLU B CA 1
ATOM 4768 C C . GLU B 1 166 ? 12.094 12.906 -9.961 1 86.44 166 GLU B C 1
ATOM 4770 O O . GLU B 1 166 ? 11.508 13.398 -10.93 1 86.44 166 GLU B O 1
ATOM 4775 N N . GLU B 1 167 ? 11.641 11.93 -9.305 1 87.69 167 GLU B N 1
ATOM 4776 C CA . GLU B 1 167 ? 10.359 11.32 -9.656 1 87.69 167 GLU B CA 1
ATOM 4777 C C . GLU B 1 167 ? 9.195 12.242 -9.297 1 87.69 167 GLU B C 1
ATOM 4779 O O . GLU B 1 167 ? 8.203 12.305 -10.023 1 87.69 167 GLU B O 1
ATOM 4784 N N . ILE B 1 168 ? 9.336 12.945 -8.227 1 90.81 168 ILE B N 1
ATOM 4785 C CA . ILE B 1 168 ? 8.281 13.836 -7.766 1 90.81 168 ILE B CA 1
ATOM 4786 C C . ILE B 1 168 ? 8.094 14.969 -8.773 1 90.81 168 ILE B C 1
ATOM 4788 O O . ILE B 1 168 ? 6.965 15.414 -9.008 1 90.81 168 ILE B O 1
ATOM 4792 N N . GLU B 1 169 ? 9.164 15.414 -9.289 1 87.75 169 GLU B N 1
ATOM 4793 C CA . GLU B 1 169 ? 9.117 16.516 -10.242 1 87.75 169 GLU B CA 1
ATOM 4794 C C . GLU B 1 169 ? 8.289 16.156 -11.469 1 87.75 169 GLU B C 1
ATOM 4796 O O . GLU B 1 169 ? 7.707 17.031 -12.117 1 87.75 169 GLU B O 1
ATOM 4801 N N . ARG B 1 170 ? 8.227 14.992 -11.742 1 87.12 170 ARG B N 1
ATOM 4802 C CA . ARG B 1 170 ? 7.523 14.531 -12.93 1 87.12 170 ARG B CA 1
ATOM 4803 C C . ARG B 1 170 ? 6.027 14.406 -12.664 1 87.12 170 ARG B C 1
ATOM 4805 O O . ARG B 1 170 ? 5.238 14.227 -13.602 1 87.12 170 ARG B O 1
ATOM 4812 N N . ILE B 1 171 ? 5.598 14.492 -11.477 1 91 171 ILE B N 1
ATOM 4813 C CA . ILE B 1 171 ? 4.188 14.352 -11.125 1 91 171 ILE B CA 1
ATOM 4814 C C . ILE B 1 171 ? 3.443 15.641 -11.445 1 91 171 ILE B C 1
ATOM 4816 O O . ILE B 1 171 ? 3.838 16.719 -10.992 1 91 171 ILE B O 1
ATOM 4820 N N . PRO B 1 172 ? 2.406 15.5 -12.219 1 90.94 172 PRO B N 1
ATOM 4821 C CA . PRO B 1 172 ? 1.626 16.703 -12.539 1 90.94 172 PRO B CA 1
ATOM 4822 C C . PRO B 1 172 ? 0.931 17.297 -11.32 1 90.94 172 PRO B C 1
ATOM 4824 O O . PRO B 1 172 ? 0.772 16.609 -10.297 1 90.94 172 PRO B O 1
ATOM 4827 N N . LYS B 1 173 ? 0.512 18.562 -11.508 1 87.81 173 LYS B N 1
ATOM 4828 C CA . LYS B 1 173 ? -0.164 19.281 -10.43 1 87.81 173 LYS B CA 1
ATOM 4829 C C . LYS B 1 173 ? -1.503 18.625 -10.094 1 87.81 173 LYS B C 1
ATOM 4831 O O . LYS B 1 173 ? -2.229 18.188 -10.984 1 87.81 173 LYS B O 1
ATOM 4836 N N . ASP B 1 174 ? -1.798 18.531 -8.789 1 87.31 174 ASP B N 1
ATOM 4837 C CA . ASP B 1 174 ? -3.072 18.078 -8.258 1 87.31 174 ASP B CA 1
ATOM 4838 C C . ASP B 1 174 ? -3.297 16.594 -8.578 1 87.31 174 ASP B C 1
ATOM 4840 O O . ASP B 1 174 ? -4.406 16.188 -8.93 1 87.31 174 ASP B O 1
ATOM 4844 N N . THR B 1 175 ? -2.211 15.898 -8.641 1 90.19 175 THR B N 1
ATOM 4845 C CA . THR B 1 175 ? -2.307 14.469 -8.891 1 90.19 175 THR B CA 1
ATOM 4846 C C . THR B 1 175 ? -1.53 13.68 -7.84 1 90.19 175 THR B C 1
ATOM 4848 O O . THR B 1 175 ? -0.651 14.227 -7.172 1 90.19 175 THR B O 1
ATOM 4851 N N . THR B 1 176 ? -1.981 12.492 -7.641 1 89.81 176 THR B N 1
ATOM 4852 C CA . THR B 1 176 ? -1.312 11.539 -6.758 1 89.81 176 THR B CA 1
ATOM 4853 C C . THR B 1 176 ? -0.799 10.336 -7.547 1 89.81 176 THR B C 1
ATOM 4855 O O . THR B 1 176 ? -1.521 9.773 -8.367 1 89.81 176 THR B O 1
ATOM 4858 N N . GLU B 1 177 ? 0.487 10.008 -7.32 1 91.19 177 GLU B N 1
ATOM 4859 C CA . GLU B 1 177 ? 1.071 8.867 -8.023 1 91.19 177 GLU B CA 1
ATOM 4860 C C . GLU B 1 177 ? 1.893 7.996 -7.074 1 91.19 177 GLU B C 1
ATOM 4862 O O . GLU B 1 177 ? 2.49 8.5 -6.121 1 91.19 177 GLU B O 1
ATOM 4867 N N . THR B 1 178 ? 1.833 6.766 -7.336 1 89.31 178 THR B N 1
ATOM 4868 C CA . THR B 1 178 ? 2.682 5.828 -6.605 1 89.31 178 THR B CA 1
ATOM 4869 C C . THR B 1 178 ? 3.969 5.555 -7.375 1 89.31 178 THR B C 1
ATOM 4871 O O . THR B 1 178 ? 3.93 5.191 -8.555 1 89.31 178 THR B O 1
ATOM 4874 N N . ILE B 1 179 ? 5.082 5.727 -6.691 1 88 179 ILE B N 1
ATOM 4875 C CA . ILE B 1 179 ? 6.387 5.617 -7.332 1 88 179 ILE B CA 1
ATOM 4876 C C . ILE B 1 179 ? 7.188 4.488 -6.688 1 88 179 ILE B C 1
ATOM 4878 O O . ILE B 1 179 ? 7.246 4.383 -5.461 1 88 179 ILE B O 1
ATOM 4882 N N . ARG B 1 180 ? 7.742 3.695 -7.508 1 87 180 ARG B N 1
ATOM 4883 C CA . ARG B 1 180 ? 8.688 2.678 -7.059 1 87 180 ARG B CA 1
ATOM 4884 C C . ARG B 1 180 ? 10.109 3.033 -7.473 1 87 180 ARG B C 1
ATOM 4886 O O . ARG B 1 180 ? 10.367 3.344 -8.633 1 87 180 ARG B O 1
ATOM 4893 N N . LEU B 1 181 ? 11.023 2.949 -6.504 1 85.88 181 LEU B N 1
ATOM 4894 C CA . LEU B 1 181 ? 12.398 3.348 -6.766 1 85.88 181 LEU B CA 1
ATOM 4895 C C . LEU B 1 181 ? 13.289 2.125 -6.957 1 85.88 181 LEU B C 1
ATOM 4897 O O . LEU B 1 181 ? 12.836 0.99 -6.809 1 85.88 181 LEU B O 1
ATOM 4901 N N . SER B 1 182 ? 14.539 2.354 -7.316 1 78.62 182 SER B N 1
ATOM 4902 C CA . SER B 1 182 ? 15.508 1.303 -7.617 1 78.62 182 SER B CA 1
ATOM 4903 C C . SER B 1 182 ? 15.914 0.546 -6.359 1 78.62 182 SER B C 1
ATOM 4905 O O . SER B 1 182 ? 16.5 -0.536 -6.438 1 78.62 182 SER B O 1
ATOM 4907 N N . ASP B 1 183 ? 15.602 1.078 -5.23 1 77.75 183 ASP B N 1
ATOM 4908 C CA . ASP B 1 183 ? 15.938 0.425 -3.967 1 77.75 183 ASP B CA 1
ATOM 4909 C C . ASP B 1 183 ? 14.734 -0.328 -3.4 1 77.75 183 ASP B C 1
ATOM 4911 O O . ASP B 1 183 ? 14.734 -0.723 -2.232 1 77.75 183 ASP B O 1
ATOM 4915 N N . SER B 1 184 ? 13.727 -0.506 -4.172 1 79.62 184 SER B N 1
ATOM 4916 C CA . SER B 1 184 ? 12.539 -1.283 -3.834 1 79.62 184 SER B CA 1
ATOM 4917 C C . SER B 1 184 ? 11.633 -0.521 -2.867 1 79.62 184 SER B C 1
ATOM 4919 O O . SER B 1 184 ? 10.719 -1.1 -2.273 1 79.62 184 SER B O 1
ATOM 4921 N N . MET B 1 185 ? 12.062 0.759 -2.762 1 87.81 185 MET B N 1
ATOM 4922 C CA . MET B 1 185 ? 11.188 1.581 -1.935 1 87.81 185 MET B CA 1
ATOM 4923 C C . MET B 1 185 ? 9.977 2.064 -2.732 1 87.81 185 MET B C 1
ATOM 4925 O O . MET B 1 185 ? 10.102 2.385 -3.916 1 87.81 185 MET B O 1
ATOM 4929 N N . ILE B 1 186 ? 8.859 2.084 -2.074 1 90.62 186 ILE B N 1
ATOM 4930 C CA . ILE B 1 186 ? 7.613 2.484 -2.715 1 90.62 186 ILE B CA 1
ATOM 4931 C C . ILE B 1 186 ? 7.012 3.68 -1.979 1 90.62 186 ILE B C 1
ATOM 4933 O O . ILE B 1 186 ? 6.809 3.629 -0.764 1 90.62 186 ILE B O 1
ATOM 4937 N N . TYR B 1 187 ? 6.723 4.742 -2.76 1 92.31 187 TYR B N 1
ATOM 4938 C CA . TYR B 1 187 ? 6.191 5.965 -2.172 1 92.31 187 TYR B CA 1
ATOM 4939 C C . TYR B 1 187 ? 4.934 6.422 -2.902 1 92.31 187 TYR B C 1
ATOM 4941 O O . TYR B 1 187 ? 4.812 6.238 -4.113 1 92.31 187 TYR B O 1
ATOM 4949 N N . ARG B 1 188 ? 4.027 6.926 -2.162 1 92.25 188 ARG B N 1
ATOM 4950 C CA . ARG B 1 188 ? 2.916 7.68 -2.736 1 92.25 188 ARG B CA 1
ATOM 4951 C C . ARG B 1 188 ? 3.152 9.18 -2.615 1 92.25 188 ARG B C 1
ATOM 4953 O O . ARG B 1 188 ? 3.365 9.695 -1.514 1 92.25 188 ARG B O 1
ATOM 4960 N N . CYS B 1 189 ? 3.172 9.82 -3.719 1 93.31 189 CYS B N 1
ATOM 4961 C CA . CYS B 1 189 ? 3.432 11.25 -3.748 1 93.31 189 CYS B CA 1
ATOM 4962 C C . CYS B 1 189 ? 2.229 12.016 -4.297 1 93.31 189 CYS B C 1
ATOM 4964 O O . CYS B 1 189 ? 1.694 11.656 -5.352 1 93.31 189 CYS B O 1
ATOM 4966 N N . SER B 1 190 ? 1.82 13 -3.586 1 91.06 190 SER B N 1
ATOM 4967 C CA . SER B 1 190 ? 0.716 13.859 -3.996 1 91.06 190 SER B CA 1
ATOM 4968 C C . SER B 1 190 ? 1.173 15.312 -4.152 1 91.06 190 SER B C 1
ATOM 4970 O O . SER B 1 190 ? 1.739 15.891 -3.227 1 91.06 190 SER B O 1
ATOM 4972 N N . ARG B 1 191 ? 0.995 15.758 -5.328 1 91.19 191 ARG B N 1
ATOM 4973 C CA . ARG B 1 191 ? 1.237 17.172 -5.574 1 91.19 191 ARG B CA 1
ATOM 4974 C C . ARG B 1 191 ? -0.061 17.969 -5.508 1 91.19 191 ARG B C 1
ATOM 4976 O O . ARG B 1 191 ? -0.876 17.922 -6.43 1 91.19 191 ARG B O 1
ATOM 4983 N N . LEU B 1 192 ? -0.188 18.719 -4.441 1 87.88 192 LEU B N 1
ATOM 4984 C CA . LEU B 1 192 ? -1.445 19.406 -4.18 1 87.88 192 LEU B CA 1
ATOM 4985 C C . LEU B 1 192 ? -1.212 20.906 -3.965 1 87.88 192 LEU B C 1
ATOM 4987 O O . LEU B 1 192 ? -0.079 21.375 -4.066 1 87.88 192 LEU B O 1
ATOM 4991 N N . SER B 1 193 ? -2.344 21.609 -3.92 1 83.5 193 SER B N 1
ATOM 4992 C CA . SER B 1 193 ? -2.271 23.031 -3.648 1 83.5 193 SER B CA 1
ATOM 4993 C C . SER B 1 193 ? -3.4 23.484 -2.725 1 83.5 193 SER B C 1
ATOM 4995 O O . SER B 1 193 ? -4.438 22.828 -2.639 1 83.5 193 SER B O 1
ATOM 4997 N N . PHE B 1 194 ? -3.129 24.344 -1.915 1 74.88 194 PHE B N 1
ATOM 4998 C CA . PHE B 1 194 ? -4.184 24.969 -1.123 1 74.88 194 PHE B CA 1
ATOM 4999 C C . PHE B 1 194 ? -4.176 26.484 -1.31 1 74.88 194 PHE B C 1
ATOM 5001 O O . PHE B 1 194 ? -3.143 27.062 -1.648 1 74.88 194 PHE B O 1
ATOM 5008 N N . VAL B 1 195 ? -5.363 27.031 -1.304 1 72.62 195 VAL B N 1
ATOM 5009 C CA . VAL B 1 195 ? -5.512 28.453 -1.567 1 72.62 195 VAL B CA 1
ATOM 5010 C C . VAL B 1 195 ? -5.5 29.234 -0.25 1 72.62 195 VAL B C 1
ATOM 5012 O O . VAL B 1 195 ? -6.273 28.922 0.662 1 72.62 195 VAL B O 1
ATOM 5015 N N . ASP B 1 196 ? -4.516 30.016 -0.089 1 65.56 196 ASP B N 1
ATOM 5016 C CA . ASP B 1 196 ? -4.453 30.922 1.048 1 65.56 196 ASP B CA 1
ATOM 5017 C C . ASP B 1 196 ? -4.535 32.375 0.591 1 65.56 196 ASP B C 1
ATOM 5019 O O . ASP B 1 196 ? -3.625 32.875 -0.069 1 65.56 196 ASP B O 1
ATOM 5023 N N . ARG B 1 197 ? -5.578 33.156 0.864 1 65.31 197 ARG B N 1
ATOM 5024 C CA . ARG B 1 197 ? -5.797 34.531 0.521 1 65.31 197 ARG B CA 1
ATOM 5025 C C . ARG B 1 197 ? -5.68 34.781 -0.983 1 65.31 197 ARG B C 1
ATOM 5027 O O . ARG B 1 197 ? -4.992 35.688 -1.43 1 65.31 197 ARG B O 1
ATOM 5034 N N . GLY B 1 198 ? -6.16 33.812 -1.726 1 65.75 198 GLY B N 1
ATOM 5035 C CA . GLY B 1 198 ? -6.203 33.938 -3.172 1 65.75 198 GLY B CA 1
ATOM 5036 C C . GLY B 1 198 ? -4.98 33.375 -3.863 1 65.75 198 GLY B C 1
ATOM 5037 O O . GLY B 1 198 ? -4.926 33.312 -5.094 1 65.75 198 GLY B O 1
ATOM 5038 N N . PHE B 1 199 ? -3.961 33.094 -2.969 1 73.19 199 PHE B N 1
ATOM 5039 C CA . PHE B 1 199 ? -2.764 32.562 -3.592 1 73.19 199 PHE B CA 1
ATOM 5040 C C . PHE B 1 199 ? -2.701 31.047 -3.396 1 73.19 199 PHE B C 1
ATOM 5042 O O . PHE B 1 199 ? -3.027 30.531 -2.322 1 73.19 199 PHE B O 1
ATOM 5049 N N . SER B 1 200 ? -2.334 30.375 -4.457 1 77.25 200 SER B N 1
ATOM 5050 C CA . SER B 1 200 ? -2.193 28.922 -4.422 1 77.25 200 SER B CA 1
ATOM 5051 C C . SER B 1 200 ? -0.814 28.516 -3.92 1 77.25 200 SER B C 1
ATOM 5053 O O . SER B 1 200 ? 0.204 28.984 -4.43 1 77.25 200 SER B O 1
ATOM 5055 N N . HIS B 1 201 ? -0.774 27.844 -2.883 1 79.38 201 HIS B N 1
ATOM 5056 C CA . HIS B 1 201 ? 0.469 27.328 -2.322 1 79.38 201 HIS B CA 1
ATOM 5057 C C . HIS B 1 201 ? 0.626 25.844 -2.613 1 79.38 201 HIS B C 1
ATOM 5059 O O . HIS B 1 201 ? -0.095 25.016 -2.051 1 79.38 201 HIS B O 1
ATOM 5065 N N . PRO B 1 202 ? 1.587 25.641 -3.482 1 87 202 PRO B N 1
ATOM 5066 C CA . PRO B 1 202 ? 1.794 24.234 -3.799 1 87 202 PRO B CA 1
ATOM 5067 C C . PRO B 1 202 ? 2.533 23.484 -2.691 1 87 202 PRO B C 1
ATOM 5069 O O . PRO B 1 202 ? 3.41 24.047 -2.037 1 87 202 PRO B O 1
ATOM 5072 N N . PHE B 1 203 ? 2.119 22.344 -2.451 1 88.06 203 PHE B N 1
ATOM 5073 C CA . PHE B 1 203 ? 2.832 21.484 -1.504 1 88.06 203 PHE B CA 1
ATOM 5074 C C . PHE B 1 203 ? 2.797 20.031 -1.95 1 88.06 203 PHE B C 1
ATOM 5076 O O . PHE B 1 203 ? 1.982 19.656 -2.793 1 88.06 203 PHE B O 1
ATOM 5083 N N . ILE B 1 204 ? 3.752 19.25 -1.435 1 91.31 204 ILE B N 1
ATOM 5084 C CA . ILE B 1 204 ? 3.895 17.859 -1.805 1 91.31 204 ILE B CA 1
ATOM 5085 C C . ILE B 1 204 ? 3.807 16.984 -0.556 1 91.31 204 ILE B C 1
ATOM 5087 O O . ILE B 1 204 ? 4.391 17.312 0.48 1 91.31 204 ILE B O 1
ATOM 5091 N N . LEU B 1 205 ? 3.025 16 -0.703 1 90.69 205 LEU B N 1
ATOM 5092 C CA . LEU B 1 205 ? 2.928 14.992 0.354 1 90.69 205 LEU B CA 1
ATOM 5093 C C . LEU B 1 205 ? 3.568 13.68 -0.082 1 90.69 205 LEU B C 1
ATOM 5095 O O . LEU B 1 205 ? 3.322 13.203 -1.19 1 90.69 205 LEU B O 1
ATOM 5099 N N . VAL B 1 206 ? 4.441 13.094 0.78 1 91.94 206 VAL B N 1
ATOM 5100 C CA . VAL B 1 206 ? 5.129 11.844 0.479 1 91.94 206 VAL B CA 1
ATOM 5101 C C . VAL B 1 206 ? 4.855 10.828 1.585 1 91.94 206 VAL B C 1
ATOM 5103 O O . VAL B 1 206 ? 5.066 11.109 2.766 1 91.94 206 VAL B O 1
ATOM 5106 N N . GLU B 1 207 ? 4.375 9.75 1.141 1 90.19 207 GLU B N 1
ATOM 5107 C CA . GLU B 1 207 ? 4.109 8.656 2.078 1 90.19 207 GLU B CA 1
ATOM 5108 C C . GLU B 1 207 ? 4.836 7.383 1.662 1 90.19 207 GLU B C 1
ATOM 5110 O O . GLU B 1 207 ? 4.84 7.023 0.483 1 90.19 207 GLU B O 1
ATOM 5115 N N . SER B 1 208 ? 5.445 6.711 2.689 1 91.06 208 SER B N 1
ATOM 5116 C CA . SER B 1 208 ? 6.086 5.43 2.396 1 91.06 208 SER B CA 1
ATOM 5117 C C . SER B 1 208 ? 5.09 4.281 2.5 1 91.06 208 SER B C 1
ATOM 5119 O O . SER B 1 208 ? 4.422 4.121 3.525 1 91.06 208 SER B O 1
ATOM 5121 N N . LEU B 1 209 ? 5.008 3.566 1.422 1 91.38 209 LEU B N 1
ATOM 5122 C CA . LEU B 1 209 ? 4.105 2.422 1.384 1 91.38 209 LEU B CA 1
ATOM 5123 C C . LEU B 1 209 ? 4.887 1.114 1.314 1 91.38 209 LEU B C 1
ATOM 5125 O O . LEU B 1 209 ? 4.301 0.048 1.111 1 91.38 209 LEU B O 1
ATOM 5129 N N . THR B 1 210 ? 6.137 1.117 1.504 1 85.88 210 THR B N 1
ATOM 5130 C CA . THR B 1 210 ? 7.027 0.001 1.202 1 85.88 210 THR B CA 1
ATOM 5131 C C . THR B 1 210 ? 6.637 -1.234 2.01 1 85.88 210 THR B C 1
ATOM 5133 O O . THR B 1 210 ? 6.371 -2.295 1.441 1 85.88 210 THR B O 1
ATOM 5136 N N . SER B 1 211 ? 6.539 -1.123 3.254 1 86.81 211 SER B N 1
ATOM 5137 C CA . SER B 1 211 ? 6.316 -2.273 4.125 1 86.81 211 SER B CA 1
ATOM 5138 C C . SER B 1 211 ? 4.965 -2.924 3.846 1 86.81 211 SER B C 1
ATOM 5140 O O . SER B 1 211 ? 4.879 -4.141 3.674 1 86.81 211 SER B O 1
ATOM 5142 N N . GLU B 1 212 ? 3.969 -2.117 3.66 1 87.88 212 GLU B N 1
ATOM 5143 C CA . GLU B 1 212 ? 2.617 -2.635 3.471 1 87.88 212 GLU B CA 1
ATOM 5144 C C . GLU B 1 212 ? 2.463 -3.291 2.102 1 87.88 212 GLU B C 1
ATOM 5146 O O . GLU B 1 212 ? 1.886 -4.375 1.989 1 87.88 212 GLU B O 1
ATOM 5151 N N . VAL B 1 213 ? 2.994 -2.643 1.163 1 89.31 213 VAL B N 1
ATOM 5152 C CA . VAL B 1 213 ? 2.848 -3.125 -0.207 1 89.31 213 VAL B CA 1
ATOM 5153 C C . VAL B 1 213 ? 3.654 -4.406 -0.392 1 89.31 213 VAL B C 1
ATOM 5155 O O . VAL B 1 213 ? 3.148 -5.395 -0.934 1 89.31 213 VAL B O 1
ATOM 5158 N N . VAL B 1 214 ? 4.863 -4.426 0.063 1 87.25 214 VAL B N 1
ATOM 5159 C CA . VAL B 1 214 ? 5.734 -5.586 -0.086 1 87.25 214 VAL B CA 1
ATOM 5160 C C . VAL B 1 214 ? 5.145 -6.777 0.664 1 87.25 214 VAL B C 1
ATOM 5162 O O . VAL B 1 214 ? 5.117 -7.895 0.144 1 87.25 214 VAL B O 1
ATOM 5165 N N . LYS B 1 215 ? 4.656 -6.531 1.808 1 88 215 LYS B N 1
ATOM 5166 C CA . LYS B 1 215 ? 4.047 -7.598 2.596 1 88 215 LYS B CA 1
ATOM 5167 C C . LYS B 1 215 ? 2.809 -8.156 1.901 1 88 215 LYS B C 1
ATOM 5169 O O . LYS B 1 215 ? 2.6 -9.367 1.872 1 88 215 LYS B O 1
ATOM 5174 N N . ALA B 1 216 ? 2.051 -7.273 1.406 1 87.69 216 ALA B N 1
ATOM 5175 C CA . ALA B 1 216 ? 0.828 -7.688 0.725 1 87.69 216 ALA B CA 1
ATOM 5176 C C . ALA B 1 216 ? 1.146 -8.492 -0.534 1 87.69 216 ALA B C 1
ATOM 5178 O O . ALA B 1 216 ? 0.507 -9.508 -0.808 1 87.69 216 ALA B O 1
ATOM 5179 N N . GLU B 1 217 ? 2.061 -7.992 -1.297 1 89.12 217 GLU B N 1
ATOM 5180 C CA . GLU B 1 217 ? 2.502 -8.719 -2.482 1 89.12 217 GLU B CA 1
ATOM 5181 C C . GLU B 1 217 ? 2.961 -10.133 -2.123 1 89.12 217 GLU B C 1
ATOM 5183 O O . GLU B 1 217 ? 2.529 -11.109 -2.742 1 89.12 217 GLU B O 1
ATOM 5188 N N . LYS B 1 218 ? 3.775 -10.195 -1.162 1 89.25 218 LYS B N 1
ATOM 5189 C CA . LYS B 1 218 ? 4.348 -11.469 -0.745 1 89.25 218 LYS B CA 1
ATOM 5190 C C . LYS B 1 218 ? 3.26 -12.445 -0.3 1 89.25 218 LYS B C 1
ATOM 5192 O O . LYS B 1 218 ? 3.254 -13.609 -0.709 1 89.25 218 LYS B O 1
ATOM 5197 N N . LYS B 1 219 ? 2.408 -11.992 0.484 1 88.06 219 LYS B N 1
ATOM 5198 C CA . LYS B 1 219 ? 1.327 -12.844 0.969 1 88.06 219 LYS B CA 1
ATOM 5199 C C . LYS B 1 219 ? 0.487 -13.375 -0.188 1 88.06 219 LYS B C 1
ATOM 5201 O O . LYS B 1 219 ? 0.104 -14.547 -0.195 1 88.06 219 LYS B O 1
ATOM 5206 N N . ALA B 1 220 ? 0.237 -12.555 -1.102 1 88.44 220 ALA B N 1
ATOM 5207 C CA . ALA B 1 220 ? -0.601 -12.93 -2.24 1 88.44 220 ALA B CA 1
ATOM 5208 C C . ALA B 1 220 ? 0.061 -14.016 -3.078 1 88.44 220 ALA B C 1
ATOM 5210 O O . ALA B 1 220 ? -0.552 -15.047 -3.365 1 88.44 220 ALA B O 1
ATOM 5211 N N . TYR B 1 221 ? 1.316 -13.773 -3.451 1 89.88 221 TYR B N 1
ATOM 5212 C CA . TYR B 1 221 ? 1.919 -14.766 -4.332 1 89.88 221 TYR B CA 1
ATOM 5213 C C . TYR B 1 221 ? 2.332 -16.016 -3.553 1 89.88 221 TYR B C 1
ATOM 5215 O O . TYR B 1 221 ? 2.395 -17.109 -4.109 1 89.88 221 TYR B O 1
ATOM 5223 N N . GLU B 1 222 ? 2.646 -15.891 -2.281 1 90.25 222 GLU B N 1
ATOM 5224 C CA . GLU B 1 222 ? 3.002 -17.047 -1.467 1 90.25 222 GLU B CA 1
ATOM 5225 C C . GLU B 1 222 ? 1.858 -18.062 -1.416 1 90.25 222 GLU B C 1
ATOM 5227 O O . GLU B 1 222 ? 2.074 -19.25 -1.604 1 90.25 222 GLU B O 1
ATOM 5232 N N . LYS B 1 223 ? 0.717 -17.578 -1.183 1 87 223 LYS B N 1
ATOM 5233 C CA . LYS B 1 223 ? -0.444 -18.453 -1.059 1 87 223 LYS B CA 1
ATOM 5234 C C . LYS B 1 223 ? -0.735 -19.172 -2.373 1 87 223 LYS B C 1
ATOM 5236 O O . LYS B 1 223 ? -0.957 -20.375 -2.391 1 87 223 LYS B O 1
ATOM 5241 N N . VAL B 1 224 ? -0.711 -18.469 -3.393 1 89.19 224 VAL B N 1
ATOM 5242 C CA . VAL B 1 224 ? -1.026 -19.031 -4.699 1 89.19 224 VAL B CA 1
ATOM 5243 C C . VAL B 1 224 ? 0.034 -20.062 -5.086 1 89.19 224 VAL B C 1
ATOM 5245 O O . VAL B 1 224 ? -0.295 -21.156 -5.535 1 89.19 224 VAL B O 1
ATOM 5248 N N . ILE B 1 225 ? 1.281 -19.734 -4.84 1 91.69 225 ILE B N 1
ATOM 5249 C CA . ILE B 1 225 ? 2.377 -20.625 -5.215 1 91.69 225 ILE B CA 1
ATOM 5250 C C . ILE B 1 225 ? 2.297 -21.906 -4.402 1 91.69 225 ILE B C 1
ATOM 5252 O O . ILE B 1 225 ? 2.469 -23 -4.941 1 91.69 225 ILE B O 1
ATOM 5256 N N . ARG B 1 226 ? 2.02 -21.781 -3.145 1 89.5 226 ARG B N 1
ATOM 5257 C CA . ARG B 1 226 ? 1.918 -22.953 -2.285 1 89.5 226 ARG B CA 1
ATOM 5258 C C . ARG B 1 226 ? 0.798 -23.891 -2.75 1 89.5 226 ARG B C 1
ATOM 5260 O O . ARG B 1 226 ? 0.976 -25.109 -2.811 1 89.5 226 ARG B O 1
ATOM 5267 N N . MET B 1 227 ? -0.269 -23.328 -3.117 1 88.31 227 MET B N 1
ATOM 5268 C CA . MET B 1 227 ? -1.426 -24.094 -3.555 1 88.31 227 MET B CA 1
ATOM 5269 C C . MET B 1 227 ? -1.149 -24.781 -4.891 1 88.31 227 MET B C 1
ATOM 5271 O O . MET B 1 227 ? -1.427 -25.969 -5.055 1 88.31 227 MET B O 1
ATOM 5275 N N . ILE B 1 228 ? -0.602 -24.047 -5.797 1 91.38 228 ILE B N 1
ATOM 5276 C CA . ILE B 1 228 ? -0.33 -24.578 -7.125 1 91.38 228 ILE B CA 1
ATOM 5277 C C . ILE B 1 228 ? 0.772 -25.641 -7.035 1 91.38 228 ILE B C 1
ATOM 5279 O O . ILE B 1 228 ? 0.675 -26.703 -7.652 1 91.38 228 ILE B O 1
ATOM 5283 N N . ALA B 1 229 ? 1.786 -25.312 -6.254 1 92.75 229 ALA B N 1
ATOM 5284 C CA . ALA B 1 229 ? 2.877 -26.266 -6.078 1 92.75 229 ALA B CA 1
ATOM 5285 C C . ALA B 1 229 ? 2.365 -27.594 -5.508 1 92.75 229 ALA B C 1
ATOM 5287 O O . ALA B 1 229 ? 2.77 -28.656 -5.953 1 92.75 229 ALA B O 1
ATOM 5288 N N . HIS B 1 230 ? 1.547 -27.453 -4.48 1 90 230 HIS B N 1
ATOM 5289 C CA . HIS B 1 230 ? 0.977 -28.641 -3.865 1 90 230 HIS B CA 1
ATOM 5290 C C . HIS B 1 230 ? 0.212 -29.469 -4.887 1 90 230 HIS B C 1
ATOM 5292 O O . HIS B 1 230 ? 0.422 -30.688 -4.984 1 90 230 HIS B O 1
ATOM 5298 N N . GLU B 1 231 ? -0.545 -28.906 -5.73 1 90.19 231 GLU B N 1
ATOM 5299 C CA . GLU B 1 231 ? -1.366 -29.594 -6.715 1 90.19 231 GLU B CA 1
ATOM 5300 C C . GLU B 1 231 ? -0.514 -30.141 -7.859 1 90.19 231 GLU B C 1
ATOM 5302 O O . GLU B 1 231 ? -0.698 -31.281 -8.289 1 90.19 231 GLU B O 1
ATOM 5307 N N . VAL B 1 232 ? 0.406 -29.391 -8.352 1 93.25 232 VAL B N 1
ATOM 5308 C CA . VAL B 1 232 ? 1.264 -29.797 -9.453 1 93.25 232 VAL B CA 1
ATOM 5309 C C . VAL B 1 232 ? 2.137 -30.969 -9.023 1 93.25 232 VAL B C 1
ATOM 5311 O O . VAL B 1 232 ? 2.254 -31.969 -9.742 1 93.25 232 VAL B O 1
ATOM 5314 N N . ASN B 1 233 ? 2.676 -30.891 -7.836 1 92.44 233 ASN B N 1
ATOM 5315 C CA . ASN B 1 233 ? 3.529 -31.953 -7.332 1 92.44 233 ASN B CA 1
ATOM 5316 C C . ASN B 1 233 ? 2.74 -33.25 -7.098 1 92.44 233 ASN B C 1
ATOM 5318 O O . ASN B 1 233 ? 3.221 -34.344 -7.402 1 92.44 233 ASN B O 1
ATOM 5322 N N . ASN B 1 234 ? 1.574 -33.125 -6.582 1 91.19 234 ASN B N 1
ATOM 5323 C CA . ASN B 1 234 ? 0.716 -34.281 -6.387 1 91.19 234 ASN B CA 1
ATOM 5324 C C . ASN B 1 234 ? 0.378 -34.969 -7.711 1 91.19 234 ASN B C 1
ATOM 5326 O O . ASN B 1 234 ? 0.446 -36.188 -7.824 1 91.19 234 ASN B O 1
ATOM 5330 N N . THR B 1 235 ? 0.075 -34.219 -8.641 1 92 235 THR B N 1
ATOM 5331 C CA . THR B 1 235 ? -0.312 -34.75 -9.945 1 92 235 THR B CA 1
ATOM 5332 C C . THR B 1 235 ? 0.883 -35.375 -10.656 1 92 235 THR B C 1
ATOM 5334 O O . THR B 1 235 ? 0.789 -36.5 -11.164 1 92 235 THR B O 1
ATOM 5337 N N . THR B 1 236 ? 2.01 -34.688 -10.68 1 93.19 236 THR B N 1
ATOM 5338 C CA . THR B 1 236 ? 3.195 -35.188 -11.359 1 93.19 236 THR B CA 1
ATOM 5339 C C . THR B 1 236 ? 3.693 -36.469 -10.695 1 93.19 236 THR B C 1
ATOM 5341 O O . THR B 1 236 ? 4.133 -37.406 -11.383 1 93.19 236 THR B O 1
ATOM 5344 N N . ALA B 1 237 ? 3.598 -36.5 -9.391 1 92.06 237 ALA B N 1
ATOM 5345 C CA . ALA B 1 237 ? 3.98 -37.719 -8.672 1 92.06 237 ALA B CA 1
ATOM 5346 C C . ALA B 1 237 ? 3.09 -38.875 -9.07 1 92.06 237 ALA B C 1
ATOM 5348 O O . ALA B 1 237 ? 3.576 -40 -9.281 1 92.06 237 ALA B O 1
ATOM 5349 N N . GLY B 1 238 ? 1.84 -38.656 -9.148 1 91.44 238 GLY B N 1
ATOM 5350 C CA . GLY B 1 238 ? 0.906 -39.688 -9.562 1 91.44 238 GLY B CA 1
ATOM 5351 C C . GLY B 1 238 ? 1.147 -40.156 -10.984 1 91.44 238 GLY B C 1
ATOM 5352 O O . GLY B 1 238 ? 1.132 -41.375 -11.242 1 91.44 238 GLY B O 1
ATOM 5353 N N . ILE B 1 239 ? 1.433 -39.312 -11.859 1 92 239 ILE B N 1
ATOM 5354 C CA . ILE B 1 239 ? 1.661 -39.625 -13.258 1 92 239 ILE B CA 1
ATOM 5355 C C . ILE B 1 239 ? 2.969 -40.406 -13.406 1 92 239 ILE B C 1
ATOM 5357 O O . ILE B 1 239 ? 3.012 -41.438 -14.07 1 92 239 ILE B O 1
ATOM 5361 N N . THR B 1 240 ? 4.012 -39.906 -12.75 1 92.31 240 THR B N 1
ATOM 5362 C CA . THR B 1 240 ? 5.32 -40.562 -12.852 1 92.31 240 THR B CA 1
ATOM 5363 C C . THR B 1 240 ? 5.277 -41.969 -12.273 1 92.31 240 THR B C 1
ATOM 5365 O O . THR B 1 240 ? 5.848 -42.906 -12.852 1 92.31 240 THR B O 1
ATOM 5368 N N . SER B 1 241 ? 4.625 -42.156 -11.172 1 92.06 241 SER B N 1
ATOM 5369 C CA . SER B 1 241 ? 4.484 -43.5 -10.57 1 92.06 241 SER B CA 1
ATOM 5370 C C . SER B 1 241 ? 3.752 -44.438 -11.508 1 92.06 241 SER B C 1
ATOM 5372 O O . SER B 1 241 ? 4.156 -45.594 -11.672 1 92.06 241 SER B O 1
ATOM 5374 N N . THR B 1 242 ? 2.738 -43.938 -12.109 1 89.94 242 THR B N 1
ATOM 5375 C CA . THR B 1 242 ? 1.945 -44.75 -13.031 1 89.94 242 THR B CA 1
ATOM 5376 C C . THR B 1 242 ? 2.758 -45.094 -14.273 1 89.94 242 THR B C 1
ATOM 5378 O O . THR B 1 242 ? 2.746 -46.25 -14.727 1 89.94 242 THR B O 1
ATOM 5381 N N . LEU B 1 243 ? 3.461 -44.188 -14.852 1 89.25 243 LEU B N 1
ATOM 5382 C CA . LEU B 1 243 ? 4.254 -44.406 -16.062 1 89.25 243 LEU B CA 1
ATOM 5383 C C . LEU B 1 243 ? 5.406 -45.375 -15.789 1 89.25 243 LEU B C 1
ATOM 5385 O O . LEU B 1 243 ? 5.77 -46.156 -16.656 1 89.25 243 LEU B O 1
ATOM 5389 N N . ASP B 1 244 ? 5.949 -45.281 -14.594 1 89.06 244 ASP B N 1
ATOM 5390 C CA . ASP B 1 244 ? 6.992 -46.25 -14.195 1 89.06 244 ASP B CA 1
ATOM 5391 C C . ASP B 1 244 ? 6.457 -47.656 -14.156 1 89.06 244 ASP B C 1
ATOM 5393 O O . ASP B 1 244 ? 7.141 -48.594 -14.586 1 89.06 244 ASP B O 1
ATOM 5397 N N . THR B 1 245 ? 5.281 -47.812 -13.695 1 87.5 245 THR B N 1
ATOM 5398 C CA . THR B 1 245 ? 4.641 -49.125 -13.648 1 87.5 245 THR B CA 1
ATOM 5399 C C . THR B 1 245 ? 4.391 -49.656 -15.055 1 87.5 245 THR B C 1
ATOM 5401 O O . THR B 1 245 ? 4.617 -50.844 -15.328 1 87.5 245 THR B O 1
ATOM 5404 N N . VAL B 1 246 ? 3.986 -48.75 -15.922 1 87.62 246 VAL B N 1
ATOM 5405 C CA . VAL B 1 246 ? 3.717 -49.125 -17.312 1 87.62 246 VAL B CA 1
ATOM 5406 C C . VAL B 1 246 ? 5.023 -49.5 -18 1 87.62 246 VAL B C 1
ATOM 5408 O O . VAL B 1 246 ? 5.066 -50.469 -18.766 1 87.62 246 VAL B O 1
ATOM 5411 N N . ASP B 1 247 ? 6.043 -48.719 -17.75 1 87.69 247 ASP B N 1
ATOM 5412 C CA . ASP B 1 247 ? 7.359 -49.031 -18.312 1 87.69 247 ASP B CA 1
ATOM 5413 C C . ASP B 1 247 ? 7.844 -50.406 -17.891 1 87.69 247 ASP B C 1
ATOM 5415 O O . ASP B 1 247 ? 8.391 -51.156 -18.703 1 87.69 247 ASP B O 1
ATOM 5419 N N . GLY B 1 248 ? 7.629 -50.844 -16.688 1 87.25 248 GLY B N 1
ATOM 5420 C CA . GLY B 1 248 ? 7.98 -52.188 -16.188 1 87.25 248 GLY B CA 1
ATOM 5421 C C . GLY B 1 248 ? 7.207 -53.281 -16.875 1 87.25 248 GLY B C 1
ATOM 5422 O O . GLY B 1 248 ? 7.766 -54.344 -17.188 1 87.25 248 GLY B O 1
ATOM 5423 N N . ALA B 1 249 ? 5.953 -53 -17.141 1 87.12 249 ALA B N 1
ATOM 5424 C CA . ALA B 1 249 ? 5.109 -53.969 -17.812 1 87.12 249 ALA B CA 1
ATOM 5425 C C . ALA B 1 249 ? 5.527 -54.156 -19.281 1 87.12 249 ALA B C 1
ATOM 5427 O O . ALA B 1 249 ? 5.523 -55.281 -19.797 1 87.12 249 ALA B O 1
ATOM 5428 N N . LEU B 1 250 ? 5.922 -53.156 -19.922 1 87.19 250 LEU B N 1
ATOM 5429 C CA . LEU B 1 250 ? 6.305 -53.188 -21.328 1 87.19 250 LEU B CA 1
ATOM 5430 C C . LEU B 1 250 ? 7.656 -53.875 -21.5 1 87.19 250 LEU B C 1
ATOM 5432 O O . LEU B 1 250 ? 7.922 -54.438 -22.547 1 87.19 250 LEU B O 1
ATOM 5436 N N . GLU B 1 251 ? 8.5 -53.656 -20.5 1 87.31 251 GLU B N 1
ATOM 5437 C CA . GLU B 1 251 ? 9.812 -54.312 -20.547 1 87.31 251 GLU B CA 1
ATOM 5438 C C . GLU B 1 251 ? 9.672 -55.812 -20.734 1 87.31 251 GLU B C 1
ATOM 5440 O O . GLU B 1 251 ? 10.547 -56.469 -21.328 1 87.31 251 GLU B O 1
ATOM 5445 N N . CYS B 1 252 ? 8.539 -56.438 -20.359 1 84.69 252 CYS B N 1
ATOM 5446 C CA . CYS B 1 252 ? 8.312 -57.875 -20.438 1 84.69 252 CYS B CA 1
ATOM 5447 C C . CYS B 1 252 ? 7.672 -58.281 -21.766 1 84.69 252 CYS B C 1
ATOM 5449 O O . CYS B 1 252 ? 7.488 -59.469 -22.047 1 84.69 252 CYS B O 1
ATOM 5451 N N . MET B 1 253 ? 7.367 -57.312 -22.562 1 83.12 253 MET B N 1
ATOM 5452 C CA . MET B 1 253 ? 6.719 -57.562 -23.844 1 83.12 253 MET B CA 1
ATOM 5453 C C . MET B 1 253 ? 7.699 -57.375 -25 1 83.12 253 MET B C 1
ATOM 5455 O O . MET B 1 253 ? 8.695 -56.688 -24.875 1 83.12 253 MET B O 1
ATOM 5459 N N . GLU B 1 254 ? 7.52 -58.062 -26.156 1 82.44 254 GLU B N 1
ATOM 5460 C CA . GLU B 1 254 ? 8.398 -57.969 -27.328 1 82.44 254 GLU B CA 1
ATOM 5461 C C . GLU B 1 254 ? 8.102 -56.75 -28.156 1 82.44 254 GLU B C 1
ATOM 5463 O O . GLU B 1 254 ? 6.953 -56.281 -28.234 1 82.44 254 GLU B O 1
ATOM 5468 N N . ASP B 1 255 ? 9.055 -56 -28.797 1 82.44 255 ASP B N 1
ATOM 5469 C CA . ASP B 1 255 ? 8.977 -54.906 -29.781 1 82.44 255 ASP B CA 1
ATOM 5470 C C . ASP B 1 255 ? 8.344 -53.656 -29.172 1 82.44 255 ASP B C 1
ATOM 5472 O O . ASP B 1 255 ? 7.5 -53 -29.797 1 82.44 255 ASP B O 1
ATOM 5476 N N . THR B 1 256 ? 8.617 -53.438 -27.812 1 86.75 256 THR B N 1
ATOM 5477 C CA . THR B 1 256 ? 8.008 -52.281 -27.141 1 86.75 256 THR B CA 1
ATOM 5478 C C . THR B 1 256 ? 9.055 -51.219 -26.828 1 86.75 256 THR B C 1
ATOM 5480 O O . THR B 1 256 ? 8.82 -50.312 -26 1 86.75 256 THR B O 1
ATOM 5483 N N . GLU B 1 257 ? 10.242 -51.25 -27.391 1 88.69 257 GLU B N 1
ATOM 5484 C CA . GLU B 1 257 ? 11.344 -50.344 -27.109 1 88.69 257 GLU B CA 1
ATOM 5485 C C . GLU B 1 257 ? 10.977 -48.906 -27.469 1 88.69 257 GLU B C 1
ATOM 5487 O O . GLU B 1 257 ? 11.297 -47.969 -26.734 1 88.69 257 GLU B O 1
ATOM 5492 N N . ASP B 1 258 ? 10.25 -48.719 -28.562 1 88.12 258 ASP B N 1
ATOM 5493 C CA . ASP B 1 258 ? 9.844 -47.375 -29 1 88.12 258 ASP B CA 1
ATOM 5494 C C . ASP B 1 258 ? 8.852 -46.75 -28.016 1 88.12 258 ASP B C 1
ATOM 5496 O O . ASP B 1 258 ? 8.93 -45.562 -27.719 1 88.12 258 ASP B O 1
ATOM 5500 N N . LEU B 1 259 ? 8.016 -47.594 -27.547 1 88.19 259 LEU B N 1
ATOM 5501 C CA . LEU B 1 259 ? 7.02 -47.125 -26.594 1 88.19 259 LEU B CA 1
ATOM 5502 C C . LEU B 1 259 ? 7.668 -46.75 -25.266 1 88.19 259 LEU B C 1
ATOM 5504 O O . LEU B 1 259 ? 7.277 -45.75 -24.641 1 88.19 259 LEU B O 1
ATOM 5508 N N . ARG B 1 260 ? 8.648 -47.469 -24.859 1 90.31 260 ARG B N 1
ATOM 5509 C CA . ARG B 1 260 ? 9.352 -47.188 -23.609 1 90.31 260 ARG B CA 1
ATOM 5510 C C . ARG B 1 260 ? 10.133 -45.875 -23.703 1 90.31 260 ARG B C 1
ATOM 5512 O O . ARG B 1 260 ? 10.203 -45.125 -22.734 1 90.31 260 ARG B O 1
ATOM 5519 N N . GLU B 1 261 ? 10.656 -45.562 -24.797 1 90.81 261 GLU B N 1
ATOM 5520 C CA . GLU B 1 261 ? 11.367 -44.312 -25 1 90.81 261 GLU B CA 1
ATOM 5521 C C . GLU B 1 261 ? 10.422 -43.125 -24.891 1 90.81 261 GLU B C 1
ATOM 5523 O O . GLU B 1 261 ? 10.773 -42.062 -24.328 1 90.81 261 GLU B O 1
ATOM 5528 N N . VAL B 1 262 ? 9.289 -43.312 -25.406 1 87.69 262 VAL B N 1
ATOM 5529 C CA . VAL B 1 262 ? 8.281 -42.25 -25.359 1 87.69 262 VAL B CA 1
ATOM 5530 C C . VAL B 1 262 ? 7.855 -42.031 -23.906 1 87.69 262 VAL B C 1
ATOM 5532 O O . VAL B 1 262 ? 7.652 -40.875 -23.5 1 87.69 262 VAL B O 1
ATOM 5535 N N . MET B 1 263 ? 7.73 -43.031 -23.156 1 88.31 263 MET B N 1
ATOM 5536 C CA . MET B 1 263 ? 7.363 -42.938 -21.75 1 88.31 263 MET B CA 1
ATOM 5537 C C . MET B 1 263 ? 8.438 -42.188 -20.953 1 88.31 263 MET B C 1
ATOM 5539 O O . MET B 1 263 ? 8.133 -41.406 -20.078 1 88.31 263 MET B O 1
ATOM 5543 N N . LYS B 1 264 ? 9.625 -42.469 -21.312 1 90.81 264 LYS B N 1
ATOM 5544 C CA . LYS B 1 264 ? 10.734 -41.781 -20.641 1 90.81 264 LYS B CA 1
ATOM 5545 C C . LYS B 1 264 ? 10.703 -40.281 -20.906 1 90.81 264 LYS B C 1
ATOM 5547 O O . LYS B 1 264 ? 11.008 -39.469 -20.016 1 90.81 264 LYS B O 1
ATOM 5552 N N . VAL B 1 265 ? 10.352 -39.906 -22.062 1 91 265 VAL B N 1
ATOM 5553 C CA . VAL B 1 265 ? 10.242 -38.5 -22.422 1 91 265 VAL B CA 1
ATOM 5554 C C . VAL B 1 265 ? 9.133 -37.844 -21.578 1 91 265 VAL B C 1
ATOM 5556 O O . VAL B 1 265 ? 9.297 -36.75 -21.094 1 91 265 VAL B O 1
ATOM 5559 N N . CYS B 1 266 ? 8.023 -38.531 -21.422 1 91.44 266 CYS B N 1
ATOM 5560 C CA . CYS B 1 266 ? 6.922 -38.031 -20.609 1 91.44 266 CYS B CA 1
ATOM 5561 C C . CYS B 1 266 ? 7.336 -37.844 -19.156 1 91.44 266 CYS B C 1
ATOM 5563 O O . CYS B 1 266 ? 7 -36.844 -18.531 1 91.44 266 CYS B O 1
ATOM 5565 N N . ILE B 1 267 ? 8.023 -38.812 -18.688 1 92 267 ILE B N 1
ATOM 5566 C CA . ILE B 1 267 ? 8.492 -38.75 -17.312 1 92 267 ILE B CA 1
ATOM 5567 C C . ILE B 1 267 ? 9.438 -37.562 -17.125 1 92 267 ILE B C 1
ATOM 5569 O O . ILE B 1 267 ? 9.328 -36.812 -16.156 1 92 267 ILE B O 1
ATOM 5573 N N . GLU B 1 268 ? 10.266 -37.344 -18.047 1 93.62 268 GLU B N 1
ATOM 5574 C CA . GLU B 1 268 ? 11.195 -36.219 -17.984 1 93.62 268 GLU B CA 1
ATOM 5575 C C . GLU B 1 268 ? 10.461 -34.875 -18.016 1 93.62 268 GLU B C 1
ATOM 5577 O O . GLU B 1 268 ? 10.859 -33.906 -17.344 1 93.62 268 GLU B O 1
ATOM 5582 N N . ARG B 1 269 ? 9.453 -34.812 -18.766 1 91.69 269 ARG B N 1
ATOM 5583 C CA . ARG B 1 269 ? 8.648 -33.594 -18.812 1 91.69 269 ARG B CA 1
ATOM 5584 C C . ARG B 1 269 ? 7.973 -33.344 -17.469 1 91.69 269 ARG B C 1
ATOM 5586 O O . ARG B 1 269 ? 7.863 -32.188 -17.047 1 91.69 269 ARG B O 1
ATOM 5593 N N . CYS B 1 270 ? 7.52 -34.344 -16.844 1 92.62 270 CYS B N 1
ATOM 5594 C CA . CYS B 1 270 ? 6.922 -34.219 -15.516 1 92.62 270 CYS B CA 1
ATOM 5595 C C . CYS B 1 270 ? 7.941 -33.719 -14.508 1 92.62 270 CYS B C 1
ATOM 5597 O O . CYS B 1 270 ? 7.648 -32.812 -13.711 1 92.62 270 CYS B O 1
ATOM 5599 N N . TYR B 1 271 ? 9.102 -34.281 -14.625 1 92.5 271 TYR B N 1
ATOM 5600 C CA . TYR B 1 271 ? 10.156 -33.844 -13.711 1 92.5 271 TYR B CA 1
ATOM 5601 C C . TYR B 1 271 ? 10.531 -32.375 -13.953 1 92.5 271 TYR B C 1
ATOM 5603 O O . TYR B 1 271 ? 10.789 -31.641 -13 1 92.5 271 TYR B O 1
ATOM 5611 N N . SER B 1 272 ? 10.57 -32.031 -15.188 1 93.44 272 SER B N 1
ATOM 5612 C CA . SER B 1 272 ? 10.875 -30.656 -15.523 1 93.44 272 SER B CA 1
ATOM 5613 C C . SER B 1 272 ? 9.828 -29.703 -14.953 1 93.44 272 SER B C 1
ATOM 5615 O O . SER B 1 272 ? 10.164 -28.625 -14.445 1 93.44 272 SER B O 1
ATOM 5617 N N . MET B 1 273 ? 8.648 -30.078 -15.031 1 93.19 273 MET B N 1
ATOM 5618 C CA . MET B 1 273 ? 7.562 -29.266 -14.477 1 93.19 273 MET B CA 1
ATOM 5619 C C . MET B 1 273 ? 7.676 -29.156 -12.961 1 93.19 273 MET B C 1
ATOM 5621 O O . MET B 1 273 ? 7.492 -28.078 -12.391 1 93.19 273 MET B O 1
ATOM 5625 N N . SER B 1 274 ? 7.93 -30.266 -12.328 1 93 274 SER B N 1
ATOM 5626 C CA . SER B 1 274 ? 8.109 -30.281 -10.875 1 93 274 SER B CA 1
ATOM 5627 C C . SER B 1 274 ? 9.258 -29.375 -10.445 1 93 274 SER B C 1
ATOM 5629 O O . SER B 1 274 ? 9.141 -28.641 -9.461 1 93 274 SER B O 1
ATOM 5631 N N . ARG B 1 275 ? 10.266 -29.469 -11.242 1 92.31 275 ARG B N 1
ATOM 5632 C CA . ARG B 1 275 ? 11.414 -28.609 -10.961 1 92.31 275 ARG B CA 1
ATOM 5633 C C . ARG B 1 275 ? 11.055 -27.141 -11.141 1 92.31 275 ARG B C 1
ATOM 5635 O O . ARG B 1 275 ? 11.445 -26.281 -10.344 1 92.31 275 ARG B O 1
ATOM 5642 N N . PHE B 1 276 ? 10.344 -26.844 -12.18 1 91.06 276 PHE B N 1
ATOM 5643 C CA . PHE B 1 276 ? 9.883 -25.484 -12.469 1 91.06 276 PHE B CA 1
ATOM 5644 C C . PHE B 1 276 ? 9.078 -24.922 -11.305 1 91.06 276 PHE B C 1
ATOM 5646 O O . PHE B 1 276 ? 9.344 -23.812 -10.836 1 91.06 276 PHE B O 1
ATOM 5653 N N . ILE B 1 277 ? 8.164 -25.656 -10.789 1 92.44 277 ILE B N 1
ATOM 5654 C CA . ILE B 1 277 ? 7.277 -25.203 -9.734 1 92.44 277 ILE B CA 1
ATOM 5655 C C . ILE B 1 277 ? 8.055 -25.094 -8.422 1 92.44 277 ILE B C 1
ATOM 5657 O O . ILE B 1 277 ? 7.793 -24.203 -7.605 1 92.44 277 ILE B O 1
ATOM 5661 N N . THR B 1 278 ? 8.906 -26 -8.211 1 90.69 278 THR B N 1
ATOM 5662 C CA . THR B 1 278 ? 9.703 -26 -6.988 1 90.69 278 THR B CA 1
ATOM 5663 C C . THR B 1 278 ? 10.562 -24.734 -6.898 1 90.69 278 THR B C 1
ATOM 5665 O O . THR B 1 278 ? 10.781 -24.203 -5.805 1 90.69 278 THR B O 1
ATOM 5668 N N . ASN B 1 279 ? 10.984 -24.266 -8.023 1 88.69 279 ASN B N 1
ATOM 5669 C CA . ASN B 1 279 ? 11.75 -23.016 -8.039 1 88.69 279 ASN B CA 1
ATOM 5670 C C . ASN B 1 279 ? 10.938 -21.859 -7.465 1 88.69 279 ASN B C 1
ATOM 5672 O O . ASN B 1 279 ? 11.469 -21.047 -6.707 1 88.69 279 ASN B O 1
ATOM 5676 N N . PHE B 1 280 ? 9.742 -21.859 -7.805 1 89.75 280 PHE B N 1
ATOM 5677 C CA . PHE B 1 280 ? 8.867 -20.828 -7.27 1 89.75 280 PHE B CA 1
ATOM 5678 C C . PHE B 1 280 ? 8.625 -21.031 -5.781 1 89.75 280 PHE B C 1
ATOM 5680 O O . PHE B 1 280 ? 8.664 -20.094 -4.992 1 89.75 280 PHE B O 1
ATOM 5687 N N . ALA B 1 281 ? 8.422 -22.219 -5.453 1 89.81 281 ALA B N 1
ATOM 5688 C CA . ALA B 1 281 ? 8.125 -22.578 -4.066 1 89.81 281 ALA B CA 1
ATOM 5689 C C . ALA B 1 281 ? 9.297 -22.219 -3.154 1 89.81 281 ALA B C 1
ATOM 5691 O O . ALA B 1 281 ? 9.094 -21.828 -2.004 1 89.81 281 ALA B O 1
ATOM 5692 N N . ASN B 1 282 ? 10.391 -22.359 -3.648 1 86.88 282 ASN B N 1
ATOM 5693 C CA . ASN B 1 282 ? 11.586 -22.078 -2.859 1 86.88 282 ASN B CA 1
ATOM 5694 C C . ASN B 1 282 ? 11.719 -20.594 -2.537 1 86.88 282 ASN B C 1
ATOM 5696 O O . ASN B 1 282 ? 12.273 -20.219 -1.503 1 86.88 282 ASN B O 1
ATOM 5700 N N . VAL B 1 283 ? 11.219 -19.797 -3.361 1 84.25 283 VAL B N 1
ATOM 5701 C CA . VAL B 1 283 ? 11.273 -18.359 -3.145 1 84.25 283 VAL B CA 1
ATOM 5702 C C . VAL B 1 283 ? 10.344 -17.969 -1.989 1 84.25 283 VAL B C 1
ATOM 5704 O O . VAL B 1 283 ? 10.633 -17.031 -1.242 1 84.25 283 VAL B O 1
ATOM 5707 N N . VAL B 1 284 ? 9.273 -18.656 -1.878 1 83.81 284 VAL B N 1
ATOM 5708 C CA . VAL B 1 284 ? 8.273 -18.297 -0.868 1 83.81 284 VAL B CA 1
ATOM 5709 C C . VAL B 1 284 ? 8.664 -18.922 0.474 1 83.81 284 VAL B C 1
ATOM 5711 O O . VAL B 1 284 ? 8.195 -18.469 1.525 1 83.81 284 VAL B O 1
ATOM 5714 N N . LYS B 1 285 ? 9.57 -19.859 0.541 1 86.25 285 LYS B N 1
ATOM 5715 C CA . LYS B 1 285 ? 9.914 -20.578 1.766 1 86.25 285 LYS B CA 1
ATOM 5716 C C . LYS B 1 285 ? 11.258 -20.109 2.316 1 86.25 285 LYS B C 1
ATOM 5718 O O . LYS B 1 285 ? 11.977 -20.875 2.959 1 86.25 285 LYS B O 1
ATOM 5723 N N . ILE B 1 286 ? 11.57 -18.969 2.066 1 89.06 286 ILE B N 1
ATOM 5724 C CA . ILE B 1 286 ? 12.836 -18.469 2.596 1 89.06 286 ILE B CA 1
ATOM 5725 C C . ILE B 1 286 ? 12.773 -18.406 4.121 1 89.06 286 ILE B C 1
ATOM 5727 O O . ILE B 1 286 ? 11.938 -17.703 4.691 1 89.06 286 ILE B O 1
ATOM 5731 N N . PRO B 1 287 ? 13.562 -19.156 4.77 1 90.12 287 PRO B N 1
ATOM 5732 C CA . PRO B 1 287 ? 13.523 -19.203 6.234 1 90.12 287 PRO B CA 1
ATOM 5733 C C . PRO B 1 287 ? 14.008 -17.906 6.883 1 90.12 287 PRO B C 1
ATOM 5735 O O . PRO B 1 287 ? 14.578 -17.062 6.207 1 90.12 287 PRO B O 1
ATOM 5738 N N . GLU B 1 288 ? 13.695 -17.797 8.156 1 93.19 288 GLU B N 1
ATOM 5739 C CA . GLU B 1 288 ? 14.273 -16.719 8.938 1 93.19 288 GLU B CA 1
ATOM 5740 C C . GLU B 1 288 ? 15.789 -16.859 9.047 1 93.19 288 GLU B C 1
ATOM 5742 O O . GLU B 1 288 ? 16.297 -17.953 9.336 1 93.19 288 GLU B O 1
ATOM 5747 N N . PRO B 1 289 ? 16.516 -15.805 8.828 1 95.38 289 PRO B N 1
ATOM 5748 C CA . PRO B 1 289 ? 17.984 -15.898 8.844 1 95.38 289 PRO B CA 1
ATOM 5749 C C . PRO B 1 289 ? 18.547 -16.125 10.242 1 95.38 289 PRO B C 1
ATOM 5751 O O . PRO B 1 289 ? 18.047 -15.547 11.211 1 95.38 289 PRO B O 1
ATOM 5754 N N . GLN B 1 290 ? 19.391 -17.016 10.344 1 96.38 290 GLN B N 1
ATOM 5755 C CA . GLN B 1 290 ? 20.203 -17.172 11.555 1 96.38 290 GLN B CA 1
ATOM 5756 C C . GLN B 1 290 ? 21.422 -16.25 11.531 1 96.38 290 GLN B C 1
ATOM 5758 O O . GLN B 1 290 ? 22.469 -16.625 11.008 1 96.38 290 GLN B O 1
ATOM 5763 N N . LEU B 1 291 ? 21.25 -15.125 12.195 1 95.81 291 LEU B N 1
ATOM 5764 C CA . LEU B 1 291 ? 22.266 -14.07 12.094 1 95.81 291 LEU B CA 1
ATOM 5765 C C . LEU B 1 291 ? 23.469 -14.383 12.984 1 95.81 291 LEU B C 1
ATOM 5767 O O . LEU B 1 291 ? 23.297 -14.758 14.148 1 95.81 291 LEU B O 1
ATOM 5771 N N . GLN B 1 292 ? 24.578 -14.375 12.43 1 96.12 292 GLN B N 1
ATOM 5772 C CA . GLN B 1 292 ? 25.859 -14.523 13.133 1 96.12 292 GLN B CA 1
ATOM 5773 C C . GLN B 1 292 ? 26.844 -13.461 12.672 1 96.12 292 GLN B C 1
ATOM 5775 O O . GLN B 1 292 ? 26.719 -12.922 11.57 1 96.12 292 GLN B O 1
ATOM 5780 N N . SER B 1 293 ? 27.734 -13.164 13.523 1 96.38 293 SER B N 1
ATOM 5781 C CA . SER B 1 293 ? 28.781 -12.219 13.164 1 96.38 293 SER B CA 1
ATOM 5782 C C . SER B 1 293 ? 29.781 -12.844 12.195 1 96.38 293 SER B C 1
ATOM 5784 O O . SER B 1 293 ? 30.375 -13.883 12.492 1 96.38 293 SER B O 1
ATOM 5786 N N . VAL B 1 294 ? 29.859 -12.273 11.039 1 95.88 294 VAL B N 1
ATOM 5787 C CA . VAL B 1 294 ? 30.719 -12.82 10 1 95.88 294 VAL B CA 1
ATOM 5788 C C . VAL B 1 294 ? 31.594 -11.711 9.398 1 95.88 294 VAL B C 1
ATOM 5790 O O . VAL B 1 294 ? 31.156 -10.555 9.328 1 95.88 294 VAL B O 1
ATOM 5793 N N . ASP B 1 295 ? 32.781 -12.07 9.031 1 96.31 295 ASP B N 1
ATOM 5794 C CA . ASP B 1 295 ? 33.656 -11.141 8.32 1 96.31 295 ASP B CA 1
ATOM 5795 C C . ASP B 1 295 ? 33.219 -10.992 6.863 1 96.31 295 ASP B C 1
ATOM 5797 O O . ASP B 1 295 ? 33.281 -11.953 6.094 1 96.31 295 ASP B O 1
ATOM 5801 N N . LEU B 1 296 ? 32.938 -9.828 6.457 1 96.62 296 LEU B N 1
ATOM 5802 C CA . LEU B 1 296 ? 32.344 -9.562 5.145 1 96.62 296 LEU B CA 1
ATOM 5803 C C . LEU B 1 296 ? 33.344 -9.93 4.035 1 96.62 296 LEU B C 1
ATOM 5805 O O . LEU B 1 296 ? 32.969 -10.602 3.07 1 96.62 296 LEU B O 1
ATOM 5809 N N . ASN B 1 297 ? 34.562 -9.523 4.211 1 96.5 297 ASN B N 1
ATOM 5810 C CA . ASN B 1 297 ? 35.562 -9.766 3.178 1 96.5 297 ASN B CA 1
ATOM 5811 C C . ASN B 1 297 ? 35.781 -11.25 2.957 1 96.5 297 ASN B C 1
ATOM 5813 O O . ASN B 1 297 ? 35.938 -11.695 1.82 1 96.5 297 ASN B O 1
ATOM 5817 N N . ASP B 1 298 ? 35.781 -12.023 3.988 1 95.38 298 ASP B N 1
ATOM 5818 C CA . ASP B 1 298 ? 35.969 -13.461 3.883 1 95.38 298 ASP B CA 1
ATOM 5819 C C . ASP B 1 298 ? 34.844 -14.125 3.102 1 95.38 298 ASP B C 1
ATOM 5821 O O . ASP B 1 298 ? 35.094 -15.016 2.287 1 95.38 298 ASP B O 1
ATOM 5825 N N . ARG B 1 299 ? 33.719 -13.664 3.352 1 94.69 299 ARG B N 1
ATOM 5826 C CA . ARG B 1 299 ? 32.562 -14.227 2.668 1 94.69 299 ARG B CA 1
ATOM 5827 C C . ARG B 1 299 ? 32.562 -13.883 1.183 1 94.69 299 ARG B C 1
ATOM 5829 O O . ARG B 1 299 ? 32.25 -14.727 0.341 1 94.69 299 ARG B O 1
ATOM 5836 N N . VAL B 1 300 ? 32.906 -12.719 0.886 1 95.81 300 VAL B N 1
ATOM 5837 C CA . VAL B 1 300 ? 32.969 -12.25 -0.494 1 95.81 300 VAL B CA 1
ATOM 5838 C C . VAL B 1 300 ? 34.062 -12.992 -1.258 1 95.81 300 VAL B C 1
ATOM 5840 O O . VAL B 1 300 ? 33.844 -13.414 -2.4 1 95.81 300 VAL B O 1
ATOM 5843 N N . ALA B 1 301 ? 35.188 -13.141 -0.602 1 94.5 301 ALA B N 1
ATOM 5844 C CA . ALA B 1 301 ? 36.312 -13.852 -1.215 1 94.5 301 ALA B CA 1
ATOM 5845 C C . ALA B 1 301 ? 35.969 -15.305 -1.492 1 94.5 301 ALA B C 1
ATOM 5847 O O . ALA B 1 301 ? 36.312 -15.852 -2.541 1 94.5 301 ALA B O 1
ATOM 5848 N N . ALA B 1 302 ? 35.312 -15.898 -0.581 1 93.5 302 ALA B N 1
ATOM 5849 C CA . ALA B 1 302 ? 34.875 -17.281 -0.75 1 93.5 302 ALA B CA 1
ATOM 5850 C C . ALA B 1 302 ? 33.938 -17.422 -1.939 1 93.5 302 ALA B C 1
ATOM 5852 O O . ALA B 1 302 ? 34.062 -18.375 -2.723 1 93.5 302 ALA B O 1
ATOM 5853 N N . CYS B 1 303 ? 33.062 -16.516 -2.066 1 92.25 303 CYS B N 1
ATOM 5854 C CA . CYS B 1 303 ? 32.094 -16.531 -3.164 1 92.25 303 CYS B CA 1
ATOM 5855 C C . CYS B 1 303 ? 32.781 -16.344 -4.504 1 92.25 303 CYS B C 1
ATOM 5857 O O . CYS B 1 303 ? 32.438 -16.984 -5.496 1 92.25 303 CYS B O 1
ATOM 5859 N N . LYS B 1 304 ? 33.75 -15.469 -4.48 1 91.12 304 LYS B N 1
ATOM 5860 C CA . LYS B 1 304 ? 34.5 -15.242 -5.707 1 91.12 304 LYS B CA 1
ATOM 5861 C C . LYS B 1 304 ? 35.156 -16.531 -6.199 1 91.12 304 LYS B C 1
ATOM 5863 O O . LYS B 1 304 ? 35.094 -16.844 -7.395 1 91.12 304 LYS B O 1
ATOM 5868 N N . THR B 1 305 ? 35.75 -17.219 -5.324 1 90.38 305 THR B N 1
ATOM 5869 C CA . THR B 1 305 ? 36.406 -18.469 -5.676 1 90.38 305 THR B CA 1
ATOM 5870 C C . THR B 1 305 ? 35.438 -19.453 -6.312 1 90.38 305 THR B C 1
ATOM 5872 O O . THR B 1 305 ? 35.781 -20.094 -7.312 1 90.38 305 THR B O 1
ATOM 5875 N N . PHE B 1 306 ? 34.312 -19.453 -5.766 1 90.19 306 PHE B N 1
ATOM 5876 C CA . PHE B 1 306 ? 33.281 -20.375 -6.246 1 90.19 306 PHE B CA 1
ATOM 5877 C C . PHE B 1 306 ? 32.75 -19.938 -7.613 1 90.19 306 PHE B C 1
ATOM 5879 O O . PHE B 1 306 ? 32.531 -20.781 -8.484 1 90.19 306 PHE B O 1
ATOM 5886 N N . MET B 1 307 ? 32.688 -18.672 -7.902 1 92.5 307 MET B N 1
ATOM 5887 C CA . MET B 1 307 ? 32.031 -18.141 -9.102 1 92.5 307 MET B CA 1
ATOM 5888 C C . MET B 1 307 ? 33.062 -17.922 -10.219 1 92.5 307 MET B C 1
ATOM 5890 O O . M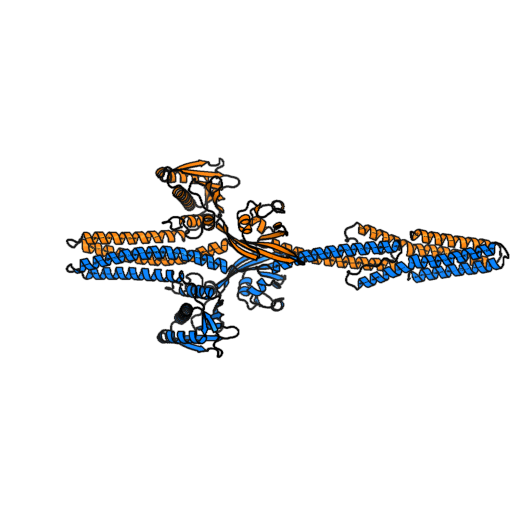ET B 1 307 ? 32.688 -17.703 -11.367 1 92.5 307 MET B O 1
ATOM 5894 N N . GLU B 1 308 ? 34.281 -18.016 -9.93 1 91.25 308 GLU B N 1
ATOM 5895 C CA . GLU B 1 308 ? 35.344 -17.75 -10.891 1 91.25 308 GLU B CA 1
ATOM 5896 C C . GLU B 1 308 ? 35.25 -18.688 -12.094 1 91.25 308 GLU B C 1
ATOM 5898 O O . GLU B 1 308 ? 35.438 -18.266 -13.234 1 91.25 308 GLU B O 1
ATOM 5903 N N . THR B 1 309 ? 34.969 -19.922 -11.805 1 89.31 309 THR B N 1
ATOM 5904 C CA . THR B 1 309 ? 34.906 -20.906 -12.883 1 89.31 309 THR B CA 1
ATOM 5905 C C . THR B 1 309 ? 33.719 -20.578 -13.805 1 89.31 309 THR B C 1
ATOM 5907 O O . THR B 1 309 ? 33.875 -20.594 -15.031 1 89.31 309 THR B O 1
ATOM 5910 N N . VAL B 1 310 ? 32.625 -20.281 -13.219 1 87.69 310 VAL B N 1
ATOM 5911 C CA . VAL B 1 310 ? 31.422 -19.953 -13.977 1 87.69 310 VAL B CA 1
ATOM 5912 C C . VAL B 1 310 ? 31.672 -18.719 -14.844 1 87.69 310 VAL B C 1
ATOM 5914 O O . VAL B 1 310 ? 31.281 -18.688 -16.016 1 87.69 310 VAL B O 1
ATOM 5917 N N . CYS B 1 311 ? 32.344 -17.781 -14.367 1 91.56 311 CYS B N 1
ATOM 5918 C CA . CYS B 1 311 ? 32.625 -16.531 -15.062 1 91.56 311 CYS B CA 1
ATOM 5919 C C . CYS B 1 311 ? 33.688 -16.719 -16.141 1 91.56 311 CYS B C 1
ATOM 5921 O O . CYS B 1 311 ? 33.594 -16.141 -17.219 1 91.56 311 CYS B O 1
ATOM 5923 N N . ARG B 1 312 ? 34.656 -17.531 -15.836 1 90.5 312 ARG B N 1
ATOM 5924 C CA . ARG B 1 312 ? 35.719 -17.781 -16.781 1 90.5 312 ARG B CA 1
ATOM 5925 C C . ARG B 1 312 ? 35.188 -18.422 -18.062 1 90.5 312 ARG B C 1
ATOM 5927 O O . ARG B 1 312 ? 35.656 -18.109 -19.156 1 90.5 312 ARG B O 1
ATOM 5934 N N . ASN B 1 313 ? 34.25 -19.25 -17.859 1 91.69 313 ASN B N 1
ATOM 5935 C CA . ASN B 1 313 ? 33.625 -19.906 -19.016 1 91.69 313 ASN B CA 1
ATOM 5936 C C . ASN B 1 313 ? 32.969 -18.891 -19.953 1 91.69 313 ASN B C 1
ATOM 5938 O O . ASN B 1 313 ? 32.875 -19.141 -21.156 1 91.69 313 ASN B O 1
ATOM 5942 N N . ARG B 1 314 ? 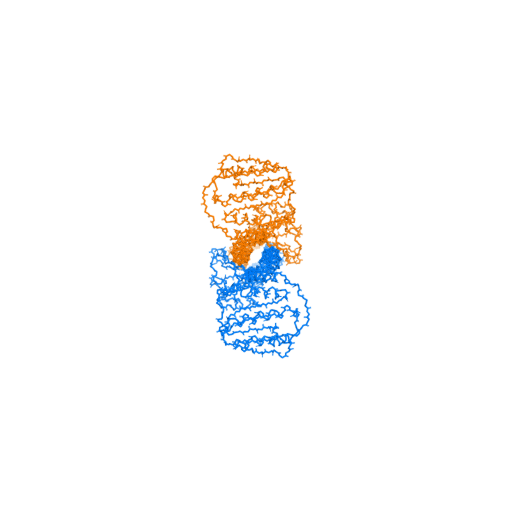32.594 -17.75 -19.469 1 92.44 314 ARG B N 1
ATOM 5943 C CA . ARG B 1 314 ? 31.953 -16.703 -20.266 1 92.44 314 ARG B CA 1
ATOM 5944 C C . ARG B 1 314 ? 32.938 -15.594 -20.594 1 92.44 314 ARG B C 1
ATOM 5946 O O . ARG B 1 314 ? 32.562 -14.523 -21.078 1 92.44 314 ARG B O 1
ATOM 5953 N N . LYS B 1 315 ? 34.312 -15.773 -20.234 1 95 315 LYS B N 1
ATOM 5954 C CA . LYS B 1 315 ? 35.406 -14.797 -20.438 1 95 315 LYS B CA 1
ATOM 5955 C C . LYS B 1 315 ? 35.125 -13.523 -19.641 1 95 315 LYS B C 1
ATOM 5957 O O . LYS B 1 315 ? 35.344 -12.422 -20.156 1 95 315 LYS B O 1
ATOM 5962 N N . ILE B 1 316 ? 34.5 -13.727 -18.516 1 95.94 316 ILE B N 1
ATOM 5963 C CA . ILE B 1 316 ? 34.25 -12.609 -17.625 1 95.94 316 ILE B CA 1
ATOM 5964 C C . ILE B 1 316 ? 35.312 -12.594 -16.516 1 95.94 316 ILE B C 1
ATOM 5966 O O . ILE B 1 316 ? 35.594 -13.625 -15.906 1 95.94 316 ILE B O 1
ATOM 5970 N N . THR B 1 317 ? 35.938 -11.484 -16.297 1 95.62 317 THR B N 1
ATOM 5971 C CA . THR B 1 317 ? 36.969 -11.352 -15.258 1 95.62 317 THR B CA 1
ATOM 5972 C C . THR B 1 317 ? 36.375 -10.75 -13.984 1 95.62 317 THR B C 1
ATOM 5974 O O . THR B 1 317 ? 35.656 -9.742 -14.039 1 95.62 317 THR B O 1
ATOM 5977 N N . LEU B 1 318 ? 36.625 -11.352 -12.852 1 95.88 318 LEU B N 1
ATOM 5978 C CA . LEU B 1 318 ? 36.188 -10.859 -11.547 1 95.88 318 LEU B CA 1
ATOM 5979 C C . LEU B 1 318 ? 37.312 -10.086 -10.859 1 95.88 318 LEU B C 1
ATOM 5981 O O . LEU B 1 318 ? 38.406 -10.617 -10.641 1 95.88 318 LEU B O 1
ATOM 5985 N N . HIS B 1 319 ? 37.031 -8.828 -10.578 1 95.69 319 HIS B N 1
ATOM 5986 C CA . HIS B 1 319 ? 38 -7.969 -9.883 1 95.69 319 HIS B CA 1
ATOM 5987 C C . HIS B 1 319 ? 37.562 -7.746 -8.43 1 95.69 319 HIS B C 1
ATOM 5989 O O . HIS B 1 319 ? 36.469 -7.293 -8.164 1 95.69 319 HIS B O 1
ATOM 5995 N N . LEU B 1 320 ? 38.469 -8.047 -7.52 1 95.25 320 LEU B N 1
ATOM 5996 C CA . LEU B 1 320 ? 38.156 -7.883 -6.098 1 95.25 320 LEU B CA 1
ATOM 5997 C C . LEU B 1 320 ? 38.969 -6.711 -5.516 1 95.25 320 LEU B C 1
ATOM 5999 O O . LEU B 1 320 ? 40.188 -6.641 -5.672 1 95.25 320 LEU B O 1
ATOM 6003 N N . ASN B 1 321 ? 38.281 -5.719 -5.012 1 95.69 321 ASN B N 1
ATOM 6004 C CA . ASN B 1 321 ? 38.844 -4.609 -4.254 1 95.69 321 ASN B CA 1
ATOM 6005 C C . ASN B 1 321 ? 38.219 -4.496 -2.867 1 95.69 321 ASN B C 1
ATOM 6007 O O . ASN B 1 321 ? 37.281 -3.727 -2.666 1 95.69 321 ASN B O 1
ATOM 6011 N N . LEU B 1 322 ? 38.812 -5.133 -1.843 1 95.62 322 LEU B N 1
ATOM 6012 C CA . LEU B 1 322 ? 38.25 -5.219 -0.502 1 95.62 322 LEU B CA 1
ATOM 6013 C C . LEU B 1 322 ? 38.906 -4.215 0.435 1 95.62 322 LEU B C 1
ATOM 6015 O O . LEU B 1 322 ? 40.094 -3.932 0.306 1 95.62 322 LEU B O 1
ATOM 6019 N N . CYS B 1 323 ? 38.156 -3.703 1.3 1 94.44 323 CYS B N 1
ATOM 6020 C CA . CYS B 1 323 ? 38.719 -2.754 2.26 1 94.44 323 CYS B CA 1
ATOM 6021 C C . CYS B 1 323 ? 39.656 -3.451 3.238 1 94.44 323 CYS B C 1
ATOM 6023 O O . CYS B 1 323 ? 39.5 -4.648 3.502 1 94.44 323 CYS B O 1
ATOM 6025 N N . LYS B 1 324 ? 40.5 -2.699 3.828 1 91.81 324 LYS B N 1
ATOM 6026 C CA . LYS B 1 324 ? 41.531 -3.25 4.699 1 91.81 324 LYS B CA 1
ATOM 6027 C C . LYS B 1 324 ? 40.969 -3.672 6.047 1 91.81 324 LYS B C 1
ATOM 6029 O O . LYS B 1 324 ? 41.406 -4.66 6.637 1 91.81 324 LYS B O 1
ATOM 6034 N N . GLU B 1 325 ? 39.969 -3.084 6.555 1 91.25 325 GLU B N 1
ATOM 6035 C CA . GLU B 1 325 ? 39.469 -3.271 7.906 1 91.25 325 GLU B CA 1
ATOM 6036 C C . GLU B 1 325 ? 38.688 -4.582 8.023 1 91.25 325 GLU B C 1
ATOM 6038 O O . GLU B 1 325 ? 38.562 -5.137 9.117 1 91.25 325 GLU B O 1
ATOM 6043 N N . ASN B 1 326 ? 38.219 -5.211 6.961 1 91.5 326 ASN B N 1
ATOM 6044 C CA . ASN B 1 326 ? 37.344 -6.395 6.969 1 91.5 326 ASN B CA 1
ATOM 6045 C C . ASN B 1 326 ? 36.25 -6.293 8.023 1 91.5 326 ASN B C 1
ATOM 6047 O O . ASN B 1 326 ? 36.281 -7.023 9.016 1 91.5 326 ASN B O 1
ATOM 6051 N N . PRO B 1 327 ? 35.281 -5.566 7.781 1 93.56 327 PRO B N 1
ATOM 6052 C CA . PRO B 1 327 ? 34.25 -5.285 8.781 1 93.56 327 PRO B CA 1
ATOM 6053 C C . PRO B 1 327 ? 33.406 -6.516 9.117 1 93.56 327 PRO B C 1
ATOM 6055 O O . PRO B 1 327 ? 33.188 -7.371 8.258 1 93.56 327 PRO B O 1
ATOM 6058 N N . GLU B 1 328 ? 32.938 -6.527 10.391 1 95.19 328 GLU B N 1
ATOM 6059 C CA . GLU B 1 328 ? 32.031 -7.566 10.844 1 95.19 328 GLU B CA 1
ATOM 6060 C C . GLU B 1 328 ? 30.578 -7.16 10.617 1 95.19 328 GLU B C 1
ATOM 6062 O O . GLU B 1 328 ? 30.188 -6.031 10.922 1 95.19 328 GLU B O 1
ATOM 6067 N N . VAL B 1 329 ? 29.812 -8.102 10.008 1 95.62 329 VAL B N 1
ATOM 6068 C CA . VAL B 1 329 ? 28.406 -7.84 9.766 1 95.62 329 VAL B CA 1
ATOM 6069 C C . VAL B 1 329 ? 27.562 -9.016 10.266 1 95.62 329 VAL B C 1
ATOM 6071 O O . VAL B 1 329 ? 28.062 -10.148 10.344 1 95.62 329 VAL B O 1
ATOM 6074 N N . MET B 1 330 ? 26.359 -8.758 10.664 1 96.25 330 MET B N 1
ATOM 6075 C CA . MET B 1 330 ? 25.438 -9.812 11.07 1 96.25 330 MET B CA 1
ATOM 6076 C C . MET B 1 330 ? 24.703 -10.391 9.867 1 96.25 330 MET B C 1
ATOM 6078 O O . MET B 1 330 ? 23.969 -9.68 9.18 1 96.25 330 MET B O 1
ATOM 6082 N N . MET B 1 331 ? 24.938 -11.641 9.594 1 95.69 331 MET B N 1
ATOM 6083 C CA . MET B 1 331 ? 24.25 -12.219 8.445 1 95.69 331 MET B CA 1
ATOM 6084 C C . MET B 1 331 ? 24.141 -13.734 8.57 1 95.69 331 MET B C 1
ATOM 6086 O O . MET B 1 331 ? 24.875 -14.344 9.359 1 95.69 331 MET B O 1
ATOM 6090 N N . ASP B 1 332 ? 23.219 -14.336 7.906 1 97.44 332 ASP B N 1
ATOM 6091 C CA . ASP B 1 332 ? 23.156 -15.766 7.637 1 97.44 332 ASP B CA 1
ATOM 6092 C C . ASP B 1 332 ? 24.031 -16.141 6.445 1 97.44 332 ASP B C 1
ATOM 6094 O O . ASP B 1 332 ? 23.734 -15.781 5.305 1 97.44 332 ASP B O 1
ATOM 6098 N N . THR B 1 333 ? 25 -16.906 6.691 1 95.38 333 THR B N 1
ATOM 6099 C CA . THR B 1 333 ? 26.047 -17.172 5.715 1 95.38 333 THR B CA 1
ATOM 6100 C C . THR B 1 333 ? 25.469 -17.875 4.492 1 95.38 333 THR B C 1
ATOM 6102 O O . THR B 1 333 ? 25.766 -17.5 3.355 1 95.38 333 THR B O 1
ATOM 6105 N N . SER B 1 334 ? 24.625 -18.828 4.715 1 95.56 334 SER B N 1
ATOM 6106 C CA . SER B 1 334 ? 24.094 -19.625 3.615 1 95.56 334 SER B CA 1
ATOM 6107 C C . SER B 1 334 ? 23.172 -18.781 2.729 1 95.56 334 SER B C 1
ATOM 6109 O O . SER B 1 334 ? 23.297 -18.797 1.504 1 95.56 334 SER B O 1
ATOM 6111 N N . LEU B 1 335 ? 22.297 -18.047 3.326 1 95.5 335 LEU B N 1
ATOM 6112 C CA . LEU B 1 335 ? 21.359 -17.203 2.576 1 95.5 335 LEU B CA 1
ATOM 6113 C C . LEU B 1 335 ? 22.094 -16.094 1.829 1 95.5 335 LEU B C 1
ATOM 6115 O O . LEU B 1 335 ? 21.781 -15.812 0.671 1 95.5 335 LEU B O 1
ATOM 6119 N N . PHE B 1 336 ? 23.047 -15.555 2.488 1 96.31 336 PHE B N 1
ATOM 6120 C CA . PHE B 1 336 ? 23.766 -14.445 1.876 1 96.31 336 PHE B CA 1
ATOM 6121 C C . PHE B 1 336 ? 24.625 -14.922 0.711 1 96.31 336 PHE B C 1
ATOM 6123 O O . PHE B 1 336 ? 24.766 -14.227 -0.292 1 96.31 336 PHE B O 1
ATOM 6130 N N . GLU B 1 337 ? 25.188 -16.078 0.839 1 95.5 337 GLU B N 1
ATOM 6131 C CA . GLU B 1 337 ? 25.938 -16.672 -0.265 1 95.5 337 GLU B CA 1
ATOM 6132 C C . GLU B 1 337 ? 25.062 -16.828 -1.506 1 95.5 337 GLU B C 1
ATOM 6134 O O . GLU B 1 337 ? 25.516 -16.562 -2.623 1 95.5 337 GLU B O 1
ATOM 6139 N N . GLN B 1 338 ? 23.859 -17.25 -1.283 1 93.56 338 GLN B N 1
ATOM 6140 C CA . GLN B 1 338 ? 22.922 -17.391 -2.393 1 93.56 338 GLN B CA 1
ATOM 6141 C C . GLN B 1 338 ? 22.625 -16.047 -3.033 1 93.56 338 GLN B C 1
ATOM 6143 O O . GLN B 1 338 ? 22.438 -15.945 -4.25 1 93.56 338 GLN B O 1
ATOM 6148 N N . VAL B 1 339 ? 22.594 -15.031 -2.195 1 96.25 339 VAL B N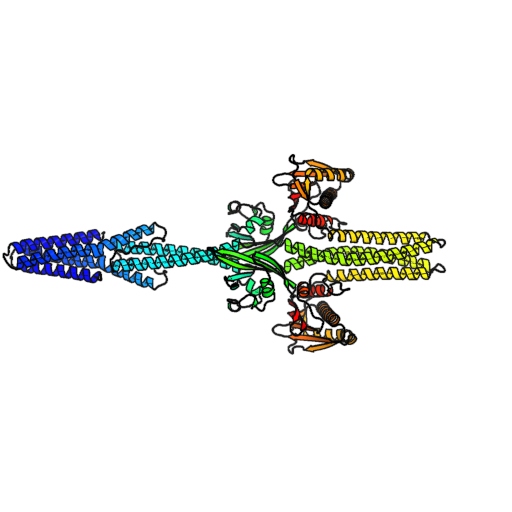 1
ATOM 6149 C CA . VAL B 1 339 ? 22.359 -13.68 -2.693 1 96.25 339 VAL B CA 1
ATOM 6150 C C . VAL B 1 339 ? 23.516 -13.266 -3.605 1 96.25 339 VAL B C 1
ATOM 6152 O O . VAL B 1 339 ? 23.297 -12.797 -4.723 1 96.25 339 VAL B O 1
ATOM 6155 N N . LEU B 1 340 ? 24.719 -13.5 -3.146 1 96.5 340 LEU B N 1
ATOM 6156 C CA . LEU B 1 340 ? 25.891 -13.125 -3.914 1 96.5 340 LEU B CA 1
ATOM 6157 C C . LEU B 1 340 ? 25.953 -13.883 -5.238 1 96.5 340 LEU B C 1
ATOM 6159 O O . LEU B 1 340 ? 26.219 -13.289 -6.285 1 96.5 340 LEU B O 1
ATOM 6163 N N . VAL B 1 341 ? 25.656 -15.125 -5.164 1 95.31 341 VAL B N 1
ATOM 6164 C CA . VAL B 1 341 ? 25.656 -15.961 -6.359 1 95.31 341 VAL B CA 1
ATOM 6165 C C . VAL B 1 341 ? 24.641 -15.414 -7.367 1 95.31 341 VAL B C 1
ATOM 6167 O O . VAL B 1 341 ? 24.938 -15.289 -8.555 1 95.31 341 VAL B O 1
ATOM 6170 N N . ASN B 1 342 ? 23.453 -15.078 -6.887 1 93.44 342 ASN B N 1
ATOM 6171 C CA . ASN B 1 342 ? 22.406 -14.562 -7.762 1 93.44 342 ASN B CA 1
ATOM 6172 C C . ASN B 1 342 ? 22.797 -13.227 -8.391 1 93.44 342 ASN B C 1
ATOM 6174 O O . ASN B 1 342 ? 22.5 -12.984 -9.562 1 93.44 342 ASN B O 1
ATOM 6178 N N . ILE B 1 343 ? 23.453 -12.43 -7.586 1 96.31 343 ILE B N 1
ATOM 6179 C CA . ILE B 1 343 ? 23.859 -11.117 -8.086 1 96.31 343 ILE B CA 1
ATOM 6180 C C . ILE B 1 343 ? 24.906 -11.281 -9.18 1 96.31 343 ILE B C 1
ATOM 6182 O O . ILE B 1 343 ? 24.812 -10.672 -10.25 1 96.31 343 ILE B O 1
ATOM 6186 N N . ILE B 1 344 ? 25.875 -12.109 -8.938 1 95.62 344 ILE B N 1
ATOM 6187 C CA . ILE B 1 344 ? 26.953 -12.328 -9.891 1 95.62 344 ILE B CA 1
ATOM 6188 C C . ILE B 1 344 ? 26.422 -13.008 -11.141 1 95.62 344 ILE B C 1
ATOM 6190 O O . ILE B 1 344 ? 26.797 -12.664 -12.258 1 95.62 344 ILE B O 1
ATOM 6194 N N . LYS B 1 345 ? 25.531 -13.984 -10.922 1 92.56 345 LYS B N 1
ATOM 6195 C CA . LYS B 1 345 ? 24.922 -14.656 -12.062 1 92.56 345 LYS B CA 1
ATOM 6196 C C . LYS B 1 345 ? 24.156 -13.664 -12.938 1 92.56 345 LYS B C 1
ATOM 6198 O O . LYS B 1 345 ? 24.25 -13.703 -14.164 1 92.56 345 LYS B O 1
ATOM 6203 N N . ASN B 1 346 ? 23.391 -12.812 -12.336 1 92.19 346 ASN B N 1
ATOM 6204 C CA . ASN B 1 346 ? 22.656 -11.789 -13.062 1 92.19 346 ASN B CA 1
ATOM 6205 C C . ASN B 1 346 ? 23.594 -10.859 -13.828 1 92.19 346 ASN B C 1
ATOM 6207 O O . ASN B 1 346 ? 23.312 -10.492 -14.977 1 92.19 346 ASN B O 1
ATOM 6211 N N . ALA B 1 347 ? 24.672 -10.477 -13.18 1 94.44 347 ALA B N 1
ATOM 6212 C CA . ALA B 1 347 ? 25.672 -9.625 -13.82 1 94.44 347 ALA B CA 1
ATOM 6213 C C . ALA B 1 347 ? 26.281 -10.312 -15.031 1 94.44 347 ALA B C 1
ATOM 6215 O O . ALA B 1 347 ? 26.406 -9.711 -16.109 1 94.44 347 ALA B O 1
ATOM 6216 N N . ALA B 1 348 ? 26.609 -11.57 -14.883 1 93.06 348 ALA B N 1
ATOM 6217 C CA . ALA B 1 348 ? 27.219 -12.344 -15.961 1 93.06 348 ALA B CA 1
ATOM 6218 C C . ALA B 1 348 ? 26.266 -12.469 -17.156 1 93.06 348 ALA B C 1
ATOM 6220 O O . ALA B 1 348 ? 26.688 -12.336 -18.312 1 93.06 348 ALA B O 1
ATOM 6221 N N . GLU B 1 349 ? 25.016 -12.719 -16.828 1 90.75 349 GLU B N 1
ATOM 6222 C CA . GLU B 1 349 ? 24.016 -12.852 -17.891 1 90.75 349 GLU B CA 1
ATOM 6223 C C . GLU B 1 349 ? 23.812 -11.531 -18.625 1 90.75 349 GLU B C 1
ATOM 6225 O O . GLU B 1 349 ? 23.594 -11.523 -19.828 1 90.75 349 GLU B O 1
ATOM 6230 N N . SER B 1 350 ? 23.875 -10.453 -17.922 1 91.75 350 SER B N 1
ATOM 6231 C CA . SER B 1 350 ? 23.719 -9.133 -18.531 1 91.75 350 SER B CA 1
ATOM 6232 C C . SER B 1 350 ? 24.891 -8.797 -19.438 1 91.75 350 SER B C 1
ATOM 6234 O O . SER B 1 350 ? 24.734 -8.109 -20.453 1 91.75 350 SER B O 1
ATOM 6236 N N . ILE B 1 351 ? 26.078 -9.266 -19.078 1 93.12 351 ILE B N 1
ATOM 6237 C CA . ILE B 1 351 ? 27.297 -9.023 -19.844 1 93.12 351 ILE B CA 1
ATOM 6238 C C . ILE B 1 351 ? 27.266 -9.844 -21.125 1 93.12 351 ILE B C 1
ATOM 6240 O O . ILE B 1 351 ? 27.625 -9.344 -22.203 1 93.12 351 ILE B O 1
ATOM 6244 N N . GLY B 1 352 ? 26.766 -11.047 -21.047 1 89.31 352 GLY B N 1
ATOM 6245 C CA . GLY B 1 352 ? 26.797 -11.961 -22.188 1 89.31 352 GLY B CA 1
ATOM 6246 C C . GLY B 1 352 ? 28.156 -12.625 -22.375 1 89.31 352 GLY B C 1
ATOM 6247 O O . GLY B 1 352 ? 28.438 -13.641 -21.734 1 89.31 352 GLY B O 1
ATOM 6248 N N . GLU B 1 353 ? 28.906 -12 -23.359 1 88.62 353 GLU B N 1
ATOM 6249 C CA . GLU B 1 353 ? 30.25 -12.531 -23.609 1 88.62 353 GLU B CA 1
ATOM 6250 C C . GLU B 1 353 ? 31.312 -11.453 -23.438 1 88.62 353 GLU B C 1
ATOM 6252 O O . GLU B 1 353 ? 31.172 -10.344 -23.953 1 88.62 353 GLU B O 1
ATOM 6257 N N . THR B 1 354 ? 32.375 -11.766 -22.672 1 91 354 THR B N 1
ATOM 6258 C CA . THR B 1 354 ? 33.531 -10.922 -22.453 1 91 354 THR B CA 1
ATOM 6259 C C . THR B 1 354 ? 33.156 -9.672 -21.656 1 91 354 THR B C 1
ATOM 6261 O O . THR B 1 354 ? 32.375 -8.844 -22.141 1 91 354 THR B O 1
ATOM 6264 N N . GLY B 1 355 ? 33.531 -9.539 -20.516 1 95.12 355 GLY B N 1
ATOM 6265 C CA . GLY B 1 355 ? 33.281 -8.375 -19.688 1 95.12 355 GLY B CA 1
ATOM 6266 C C . GLY B 1 355 ? 33.938 -8.461 -18.312 1 95.12 355 GLY B C 1
ATOM 6267 O O . GLY B 1 355 ? 34.844 -9.258 -18.109 1 95.12 355 GLY B O 1
ATOM 6268 N N . ASP B 1 356 ? 33.531 -7.52 -17.484 1 97.06 356 ASP B N 1
ATOM 6269 C CA . ASP B 1 356 ? 34.156 -7.434 -16.172 1 97.06 356 ASP B CA 1
ATOM 6270 C C . ASP B 1 356 ? 33.125 -7.258 -15.07 1 97.06 356 ASP B C 1
ATOM 6272 O O . ASP B 1 356 ? 32.062 -6.641 -15.297 1 97.06 356 ASP B O 1
ATOM 6276 N N . ILE B 1 357 ? 33.375 -7.836 -13.93 1 97.31 357 ILE B N 1
ATOM 6277 C CA . ILE B 1 357 ? 32.594 -7.625 -12.695 1 97.31 357 ILE B CA 1
ATOM 6278 C C . ILE B 1 357 ? 33.531 -7.129 -11.594 1 97.31 357 ILE B C 1
ATOM 6280 O O . ILE B 1 357 ? 34.594 -7.719 -11.352 1 97.31 357 ILE B O 1
ATOM 6284 N N . PHE B 1 358 ? 33.156 -6.055 -11 1 97.5 358 PHE B N 1
ATOM 6285 C CA . PHE B 1 358 ? 33.938 -5.453 -9.93 1 97.5 358 PHE B CA 1
ATOM 6286 C C . PHE B 1 358 ? 33.25 -5.613 -8.586 1 97.5 358 PHE B C 1
ATOM 6288 O O . PHE B 1 358 ? 32.094 -5.223 -8.43 1 97.5 358 PHE B O 1
ATOM 6295 N N . ILE B 1 359 ? 33.938 -6.188 -7.617 1 97.44 359 ILE B N 1
ATOM 6296 C CA . ILE B 1 359 ? 33.406 -6.355 -6.266 1 97.44 359 ILE B CA 1
ATOM 6297 C C . ILE B 1 359 ? 34.188 -5.504 -5.289 1 97.44 359 ILE B C 1
ATOM 6299 O O . ILE B 1 359 ? 35.406 -5.664 -5.176 1 97.4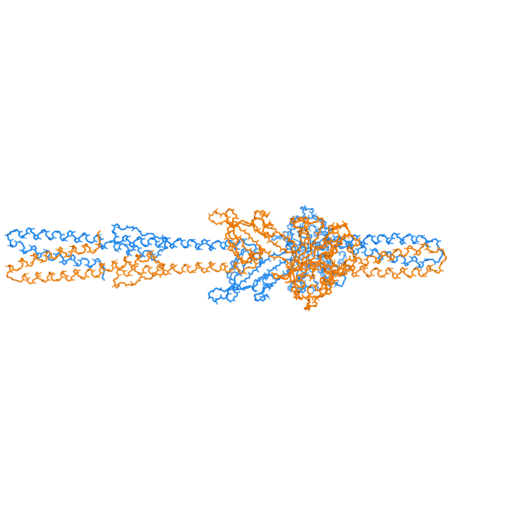4 359 ILE B O 1
ATOM 6303 N N . ARG B 1 360 ? 33.531 -4.613 -4.621 1 96.88 360 ARG B N 1
ATOM 6304 C CA . ARG B 1 360 ? 34.188 -3.689 -3.707 1 96.88 360 ARG B CA 1
ATOM 6305 C C . ARG B 1 360 ? 33.469 -3.66 -2.354 1 96.88 360 ARG B C 1
ATOM 6307 O O . ARG B 1 360 ? 32.25 -3.713 -2.285 1 96.88 360 ARG B O 1
ATOM 6314 N N . THR B 1 361 ? 34.219 -3.598 -1.266 1 97.06 361 THR B N 1
ATOM 6315 C CA . THR B 1 361 ? 33.688 -3.398 0.076 1 97.06 361 THR B CA 1
ATOM 6316 C C . THR B 1 361 ? 34.219 -2.09 0.674 1 97.06 361 THR B C 1
ATOM 6318 O O . THR B 1 361 ? 35.281 -1.608 0.303 1 97.06 361 THR B O 1
ATOM 6321 N N . SER B 1 362 ? 33.406 -1.463 1.432 1 94.94 362 SER B N 1
ATOM 6322 C CA . SER B 1 362 ? 33.781 -0.238 2.123 1 94.94 362 SER B CA 1
ATOM 6323 C C . SER B 1 362 ? 33.312 -0.249 3.574 1 94.94 362 SER B C 1
ATOM 6325 O O . SER B 1 362 ? 32.469 -1.061 3.949 1 94.94 362 SER B O 1
ATOM 6327 N N . VAL B 1 363 ? 34.062 0.709 4.324 1 91.88 363 VAL B N 1
ATOM 6328 C CA . VAL B 1 363 ? 33.688 0.881 5.727 1 91.88 363 VAL B CA 1
ATOM 6329 C C . VAL B 1 363 ? 33.156 2.303 5.953 1 91.88 363 VAL B C 1
ATOM 6331 O O . VAL B 1 363 ? 33.5 3.219 5.199 1 91.88 363 VAL B O 1
ATOM 6334 N N . SER B 1 364 ? 32.344 2.676 6.766 1 86.75 364 SER B N 1
ATOM 6335 C CA . SER B 1 364 ? 31.828 3.963 7.203 1 86.75 364 SER B CA 1
ATOM 6336 C C . SER B 1 364 ? 31.156 4.711 6.051 1 86.75 364 SER B C 1
ATOM 6338 O O . SER B 1 364 ? 31.625 5.781 5.652 1 86.75 364 SER B O 1
ATOM 6340 N N . PRO B 1 365 ? 30.219 3.924 5.539 1 87.75 365 PRO B N 1
ATOM 6341 C CA . PRO B 1 365 ? 29.406 2.824 6.07 1 87.75 365 PRO B CA 1
ATOM 6342 C C . PRO B 1 365 ? 29.797 1.468 5.488 1 87.75 365 PRO B C 1
ATOM 6344 O O . PRO B 1 365 ? 30.453 1.407 4.445 1 87.75 365 PRO B O 1
ATOM 6347 N N . THR B 1 366 ? 29.484 0.444 6.219 1 94.75 366 THR B N 1
ATOM 6348 C CA . THR B 1 366 ? 29.766 -0.894 5.711 1 94.75 366 THR B CA 1
ATOM 6349 C C . THR B 1 366 ? 28.891 -1.211 4.5 1 94.75 366 THR B C 1
ATOM 6351 O O . THR B 1 366 ? 27.672 -1.267 4.609 1 94.75 366 THR B O 1
ATOM 6354 N N . MET B 1 367 ? 29.562 -1.373 3.361 1 96.06 367 MET B N 1
ATOM 6355 C CA . MET B 1 367 ? 28.828 -1.566 2.119 1 96.06 367 MET B CA 1
ATOM 6356 C C . MET B 1 367 ? 29.531 -2.578 1.218 1 96.06 367 MET B C 1
ATOM 6358 O O . MET B 1 367 ? 30.75 -2.744 1.295 1 96.06 367 MET B O 1
ATOM 6362 N N . LEU B 1 368 ? 28.75 -3.26 0.459 1 97.44 368 LEU B N 1
ATOM 6363 C CA . LEU B 1 368 ? 29.203 -4.133 -0.618 1 97.44 368 LEU B CA 1
ATOM 6364 C C . LEU B 1 368 ? 28.656 -3.658 -1.965 1 97.44 368 LEU B C 1
ATOM 6366 O O . LEU B 1 368 ? 27.469 -3.414 -2.109 1 97.44 368 LEU B O 1
ATOM 6370 N N . GLU B 1 369 ? 29.547 -3.477 -2.857 1 97.5 369 GLU B N 1
ATOM 6371 C CA . GLU B 1 369 ? 29.156 -3.045 -4.199 1 97.5 369 GLU B CA 1
ATOM 6372 C C . GLU B 1 369 ? 29.609 -4.047 -5.254 1 97.5 369 GLU B C 1
ATOM 6374 O O . GLU B 1 369 ? 30.781 -4.465 -5.258 1 97.5 369 GLU B O 1
ATOM 6379 N N . ILE B 1 370 ? 28.766 -4.484 -6.066 1 97.75 370 ILE B N 1
ATOM 6380 C CA . ILE B 1 370 ? 29.062 -5.34 -7.215 1 97.75 370 ILE B CA 1
ATOM 6381 C C . ILE B 1 370 ? 28.672 -4.625 -8.508 1 97.75 370 ILE B C 1
ATOM 6383 O O . ILE B 1 370 ? 27.484 -4.355 -8.742 1 97.75 370 ILE B O 1
ATOM 6387 N N . ALA B 1 371 ? 29.641 -4.332 -9.281 1 97.56 371 ALA B N 1
ATOM 6388 C CA . ALA B 1 371 ? 29.422 -3.582 -10.516 1 97.56 371 ALA B CA 1
ATOM 6389 C C . ALA B 1 371 ? 29.734 -4.438 -11.742 1 97.56 371 ALA B C 1
ATOM 6391 O O . ALA B 1 371 ? 30.672 -5.246 -11.719 1 97.56 371 ALA B O 1
ATOM 6392 N N . ASP B 1 372 ? 29 -4.246 -12.773 1 97.25 372 ASP B N 1
ATOM 6393 C CA . ASP B 1 372 ? 29.234 -5.02 -13.984 1 97.25 372 ASP B CA 1
ATOM 6394 C C . ASP B 1 372 ? 29.219 -4.125 -15.219 1 97.25 372 ASP B C 1
ATOM 6396 O O . ASP B 1 372 ? 28.734 -2.992 -15.172 1 97.25 372 ASP B O 1
ATOM 6400 N N . THR B 1 373 ? 29.766 -4.625 -16.281 1 95.94 373 THR B N 1
ATOM 6401 C CA . THR B 1 373 ? 29.859 -3.895 -17.531 1 95.94 373 THR B CA 1
ATOM 6402 C C . THR B 1 373 ? 28.766 -4.344 -18.5 1 95.94 373 THR B C 1
ATOM 6404 O O . THR B 1 373 ? 28.953 -4.305 -19.719 1 95.94 373 THR B O 1
ATOM 6407 N N . GLY B 1 374 ? 27.75 -4.855 -18.016 1 93.94 374 GLY B N 1
ATOM 6408 C CA . GLY B 1 374 ? 26.672 -5.348 -18.859 1 93.94 374 GLY B CA 1
ATOM 6409 C C . GLY B 1 374 ? 25.938 -4.242 -19.594 1 93.94 374 GLY B C 1
ATOM 6410 O O . GLY B 1 374 ? 26.406 -3.104 -19.656 1 93.94 374 GLY B O 1
ATOM 6411 N N . ALA B 1 375 ? 24.812 -4.621 -20.312 1 90.5 375 ALA B N 1
ATOM 6412 C CA . ALA B 1 375 ? 24.047 -3.75 -21.203 1 90.5 375 ALA B CA 1
ATOM 6413 C C . ALA B 1 375 ? 23.422 -2.592 -20.438 1 90.5 375 ALA B C 1
ATOM 6415 O O . ALA B 1 375 ? 23.047 -1.574 -21.031 1 90.5 375 ALA B O 1
ATOM 6416 N N . GLY B 1 376 ? 23.359 -2.693 -19.172 1 90.94 376 GLY B N 1
ATOM 6417 C CA . GLY B 1 376 ? 22.766 -1.629 -18.375 1 90.94 376 GLY B CA 1
ATOM 6418 C C . GLY B 1 376 ? 21.266 -1.781 -18.188 1 90.94 376 GLY B C 1
ATOM 6419 O O . GLY B 1 376 ? 20.656 -2.666 -18.797 1 90.94 376 GLY B O 1
ATOM 6420 N N . ILE B 1 377 ? 20.734 -0.937 -17.312 1 90.5 377 ILE B N 1
ATOM 6421 C CA . ILE B 1 377 ? 19.312 -0.958 -16.969 1 90.5 377 ILE B CA 1
ATOM 6422 C C . ILE B 1 377 ? 18.672 0.377 -17.344 1 90.5 377 ILE B C 1
ATOM 6424 O O . ILE B 1 377 ? 19.172 1.44 -16.984 1 90.5 377 ILE B O 1
ATOM 6428 N N . SER B 1 378 ? 17.609 0.308 -18.156 1 87.31 378 SER B N 1
ATOM 6429 C CA . SER B 1 378 ? 16.891 1.523 -18.5 1 87.31 378 SER B CA 1
ATOM 6430 C C . SER B 1 378 ? 16.094 2.068 -17.328 1 87.31 378 SER B C 1
ATOM 6432 O O . SER B 1 378 ? 15.852 1.349 -16.344 1 87.31 378 SER B O 1
ATOM 6434 N N . LYS B 1 379 ? 15.719 3.266 -17.438 1 79.81 379 LYS B N 1
ATOM 6435 C CA . LYS B 1 379 ? 14.961 3.904 -16.359 1 79.81 379 LYS B CA 1
ATOM 6436 C C . LYS B 1 379 ? 13.609 3.221 -16.172 1 79.81 379 LYS B C 1
ATOM 6438 O O . LYS B 1 379 ? 13.141 3.084 -15.039 1 79.81 379 LYS B O 1
ATOM 6443 N N . GLU B 1 380 ? 13.086 2.805 -17.188 1 81.31 380 GLU B N 1
ATOM 6444 C CA . GLU B 1 380 ? 11.797 2.117 -17.125 1 81.31 380 GLU B CA 1
ATOM 6445 C C . GLU B 1 380 ? 11.922 0.787 -16.391 1 81.31 380 GLU B C 1
ATOM 6447 O O . GLU B 1 380 ? 11.055 0.438 -15.586 1 81.31 380 GLU B O 1
ATOM 6452 N N . VAL B 1 381 ? 13.008 0.109 -16.641 1 86.5 381 VAL B N 1
ATOM 6453 C CA . VAL B 1 381 ? 13.219 -1.198 -16.031 1 86.5 381 VAL B CA 1
ATOM 6454 C C . VAL B 1 381 ? 13.578 -1.028 -14.562 1 86.5 381 VAL B C 1
ATOM 6456 O O . VAL B 1 381 ? 13.203 -1.857 -13.727 1 86.5 381 VAL B O 1
ATOM 6459 N N . GLU B 1 382 ? 14.18 0.093 -14.297 1 83.69 382 GLU B N 1
ATOM 6460 C CA . GLU B 1 382 ? 14.617 0.366 -12.93 1 83.69 382 GLU B CA 1
ATOM 6461 C C . GLU B 1 382 ? 13.43 0.387 -11.969 1 83.69 382 GLU B C 1
ATOM 6463 O O . GLU B 1 382 ? 13.531 -0.086 -10.836 1 83.69 382 GLU B O 1
ATOM 6468 N N . THR B 1 383 ? 12.32 0.828 -12.461 1 79.12 383 THR B N 1
ATOM 6469 C CA . THR B 1 383 ? 11.148 0.979 -11.609 1 79.12 383 THR B CA 1
ATOM 6470 C C . THR B 1 383 ? 10.445 -0.362 -11.414 1 79.12 383 THR B C 1
ATOM 6472 O O . THR B 1 383 ? 9.57 -0.492 -10.555 1 79.12 383 THR B O 1
ATOM 6475 N N . LYS B 1 384 ? 10.875 -1.3 -12.102 1 85.31 384 LYS B N 1
ATOM 6476 C CA . LYS B 1 384 ? 10.203 -2.596 -12.031 1 85.31 384 LYS B CA 1
ATOM 6477 C C . LYS B 1 384 ? 11.102 -3.645 -11.383 1 85.31 384 LYS B C 1
ATOM 6479 O O . LYS B 1 384 ? 10.664 -4.762 -11.102 1 85.31 384 LYS B O 1
ATOM 6484 N N . LEU B 1 385 ? 12.281 -2.996 -11.148 1 86.38 385 LEU B N 1
ATOM 6485 C CA . LEU B 1 385 ? 13.227 -3.926 -10.547 1 86.38 385 LEU B CA 1
ATOM 6486 C C . LEU B 1 385 ? 12.727 -4.422 -9.195 1 86.38 385 LEU B C 1
ATOM 6488 O O . LEU B 1 385 ? 12.102 -3.668 -8.445 1 86.38 385 LEU B O 1
ATOM 6492 N N . PHE B 1 386 ? 12.797 -5.594 -8.859 1 87.44 386 PHE B N 1
ATOM 6493 C CA . PHE B 1 386 ? 12.492 -6.246 -7.594 1 87.44 386 PHE B CA 1
ATOM 6494 C C . PHE B 1 386 ? 10.992 -6.465 -7.438 1 87.44 386 PHE B C 1
ATOM 6496 O O . PHE B 1 386 ? 10.523 -6.871 -6.371 1 87.44 386 PHE B O 1
ATOM 6503 N N . SER B 1 387 ? 10.273 -6.004 -8.469 1 86.56 387 SER B N 1
ATOM 6504 C CA . SER B 1 387 ? 8.883 -6.43 -8.5 1 86.56 387 SER B CA 1
ATOM 6505 C C . SER B 1 387 ? 8.766 -7.945 -8.641 1 86.56 387 SER B C 1
ATOM 6507 O O . SER B 1 387 ? 9.633 -8.586 -9.234 1 86.56 387 SER B O 1
ATOM 6509 N N . PRO B 1 388 ? 7.695 -8.406 -8.117 1 86.94 388 PRO B N 1
ATOM 6510 C CA . PRO B 1 388 ? 7.578 -9.867 -8.133 1 86.94 388 PRO B CA 1
ATOM 6511 C C . PRO B 1 388 ? 7.594 -10.445 -9.539 1 86.94 388 PRO B C 1
ATOM 6513 O O . PRO B 1 388 ? 6.785 -10.047 -10.383 1 86.94 388 PRO B O 1
ATOM 6516 N N . PHE B 1 389 ? 8.594 -11.305 -9.766 1 88.62 389 PHE B N 1
ATOM 6517 C CA . PHE B 1 389 ? 8.727 -12.18 -10.922 1 88.62 389 PHE B CA 1
ATOM 6518 C C . PHE B 1 389 ? 8.953 -11.367 -12.195 1 88.62 389 PHE B C 1
ATOM 6520 O O . PHE B 1 389 ? 8.492 -11.758 -13.273 1 88.62 389 PHE B O 1
ATOM 6527 N N . PHE B 1 390 ? 9.5 -10.273 -12.023 1 86.69 390 PHE B N 1
ATOM 6528 C CA . PHE B 1 390 ? 9.859 -9.453 -13.172 1 86.69 390 PHE B CA 1
ATOM 6529 C C . PHE B 1 390 ? 11.172 -9.922 -13.789 1 86.69 390 PHE B C 1
ATOM 6531 O O . PHE B 1 390 ? 12.117 -10.25 -13.07 1 86.69 390 PHE B O 1
ATOM 6538 N N . SER B 1 391 ? 11.148 -9.977 -15.125 1 87.12 391 SER B N 1
ATOM 6539 C CA . SER B 1 391 ? 12.375 -10.305 -15.852 1 87.12 391 SER B CA 1
ATOM 6540 C C . SER B 1 391 ? 12.352 -9.703 -17.25 1 87.12 391 SER B C 1
ATOM 6542 O O . SER B 1 391 ? 11.289 -9.586 -17.875 1 87.12 391 SER B O 1
ATOM 6544 N N . THR B 1 392 ? 13.461 -9.266 -17.641 1 85 392 THR B N 1
ATOM 6545 C CA . THR B 1 392 ? 13.602 -8.805 -19.016 1 85 392 THR B CA 1
ATOM 6546 C C . THR B 1 392 ? 14.141 -9.914 -19.906 1 85 392 THR B C 1
ATOM 6548 O O . THR B 1 392 ? 14.195 -9.766 -21.141 1 85 392 THR B O 1
ATOM 6551 N N . LYS B 1 393 ? 14.445 -11.062 -19.375 1 83.06 393 LYS B N 1
ATOM 6552 C CA . LYS B 1 393 ? 15 -12.203 -20.094 1 83.06 393 LYS B CA 1
ATOM 6553 C C . LYS B 1 393 ? 13.891 -13.094 -20.641 1 83.06 393 LYS B C 1
ATOM 6555 O O . LYS B 1 393 ? 12.875 -13.32 -19.969 1 83.06 393 LYS B O 1
ATOM 6560 N N . PRO B 1 394 ? 13.992 -13.555 -21.828 1 76.56 394 PRO B N 1
ATOM 6561 C CA . PRO B 1 394 ? 12.961 -14.398 -22.438 1 76.56 394 PRO B CA 1
ATOM 6562 C C . PRO B 1 394 ? 12.617 -15.609 -21.578 1 76.56 394 PRO B C 1
ATOM 6564 O O . PRO B 1 394 ? 11.438 -15.945 -21.422 1 76.56 394 PRO B O 1
ATOM 6567 N N . ASN B 1 395 ? 13.609 -16.234 -20.938 1 75.94 395 ASN B N 1
ATOM 6568 C CA . ASN B 1 395 ? 13.336 -17.422 -20.125 1 75.94 395 ASN B CA 1
ATOM 6569 C C . ASN B 1 395 ? 13.492 -17.125 -18.641 1 75.94 395 ASN B C 1
ATOM 6571 O O . ASN B 1 395 ? 13.688 -18.047 -17.844 1 75.94 395 ASN B O 1
ATOM 6575 N N . GLY B 1 396 ? 13.406 -15.898 -18.391 1 83.62 396 GLY B N 1
ATOM 6576 C CA . GLY B 1 396 ? 13.578 -15.531 -17 1 83.62 396 GLY B CA 1
ATOM 6577 C C . GLY B 1 396 ? 12.312 -15.688 -16.188 1 83.62 396 GLY B C 1
ATOM 6578 O O . GLY B 1 396 ? 11.219 -15.328 -16.641 1 83.62 396 GLY B O 1
ATOM 6579 N N . GLN B 1 397 ? 12.398 -16.297 -15.031 1 84.62 397 GLN B N 1
ATOM 6580 C CA . GLN B 1 397 ? 11.25 -16.516 -14.156 1 84.62 397 GLN B CA 1
ATOM 6581 C C . GLN B 1 397 ? 11.102 -15.359 -13.164 1 84.62 397 GLN B C 1
ATOM 6583 O O . GLN B 1 397 ? 10.062 -15.227 -12.516 1 84.62 397 GLN B O 1
ATOM 6588 N N . GLY B 1 398 ? 12.148 -14.547 -13.133 1 87.81 398 GLY B N 1
ATOM 6589 C CA . GLY B 1 398 ? 12.102 -13.391 -12.242 1 87.81 398 GLY B CA 1
ATOM 6590 C C . GLY B 1 398 ? 12.203 -13.766 -10.773 1 87.81 398 GLY B C 1
ATOM 6591 O O . GLY B 1 398 ? 11.688 -13.062 -9.906 1 87.81 398 GLY B O 1
ATOM 6592 N N . ILE B 1 399 ? 12.844 -14.828 -10.477 1 89.62 399 ILE B N 1
ATOM 6593 C CA . ILE B 1 399 ? 12.93 -15.352 -9.117 1 89.62 399 ILE B CA 1
ATOM 6594 C C . ILE B 1 399 ? 14.18 -14.805 -8.43 1 89.62 399 ILE B C 1
ATOM 6596 O O . ILE B 1 399 ? 14.188 -14.578 -7.219 1 89.62 399 ILE B O 1
ATOM 6600 N N . GLY B 1 400 ? 15.164 -14.555 -9.211 1 90 400 GLY B N 1
ATOM 6601 C CA . GLY B 1 400 ? 16.453 -14.164 -8.648 1 90 400 GLY B CA 1
ATOM 6602 C C . GLY B 1 400 ? 16.391 -12.883 -7.844 1 90 400 GLY B C 1
ATOM 6603 O O . GLY B 1 400 ? 16.781 -12.859 -6.672 1 90 400 GLY B O 1
ATOM 6604 N N . LEU B 1 401 ? 15.867 -11.891 -8.453 1 90.69 401 LEU B N 1
ATOM 6605 C CA . LEU B 1 401 ? 15.844 -10.586 -7.801 1 90.69 401 LEU B CA 1
ATOM 6606 C C . LEU B 1 401 ? 14.891 -10.586 -6.613 1 90.69 401 LEU B C 1
ATOM 6608 O O . LEU B 1 401 ? 15.125 -9.898 -5.621 1 90.69 401 LEU B O 1
ATOM 6612 N N . ILE B 1 402 ? 13.859 -11.352 -6.707 1 90.12 402 ILE B N 1
ATOM 6613 C CA . ILE B 1 402 ? 12.914 -11.438 -5.598 1 90.12 402 ILE B CA 1
ATOM 6614 C C . ILE B 1 402 ? 13.578 -12.125 -4.41 1 90.12 402 ILE B C 1
ATOM 6616 O O . ILE B 1 402 ? 13.359 -11.742 -3.258 1 90.12 402 ILE B O 1
ATOM 6620 N N . PHE B 1 403 ? 14.312 -13.125 -4.738 1 92.19 403 PHE B N 1
ATOM 6621 C CA . PHE B 1 403 ? 15.047 -13.82 -3.691 1 92.19 403 PHE B CA 1
ATOM 6622 C C . PHE B 1 403 ? 16 -12.875 -2.977 1 92.19 403 PHE B C 1
ATOM 6624 O O . PHE B 1 403 ? 16.047 -12.844 -1.745 1 92.19 403 PHE B O 1
ATOM 6631 N N . ILE B 1 404 ? 16.719 -12.117 -3.766 1 94.44 404 ILE B N 1
ATOM 6632 C CA . ILE B 1 404 ? 17.672 -11.156 -3.223 1 94.44 404 ILE B CA 1
ATOM 6633 C C . ILE B 1 404 ? 16.953 -10.164 -2.312 1 94.44 404 ILE B C 1
ATOM 6635 O O . ILE B 1 404 ? 17.375 -9.93 -1.181 1 94.44 404 ILE B O 1
ATOM 6639 N N . ARG B 1 405 ? 15.914 -9.68 -2.818 1 91.38 405 ARG B N 1
ATOM 6640 C CA . ARG B 1 405 ? 15.148 -8.68 -2.088 1 91.38 405 ARG B CA 1
ATOM 6641 C C . ARG B 1 405 ? 14.664 -9.227 -0.749 1 91.38 405 ARG B C 1
ATOM 6643 O O . ARG B 1 405 ? 14.867 -8.602 0.294 1 91.38 405 ARG B O 1
ATOM 6650 N N . GLU B 1 406 ? 14.094 -10.391 -0.768 1 91.12 406 GLU B N 1
ATOM 6651 C CA . GLU B 1 406 ? 13.523 -10.984 0.437 1 91.12 406 GLU B CA 1
ATOM 6652 C C . GLU B 1 406 ? 14.602 -11.258 1.48 1 91.12 406 GLU B C 1
ATOM 6654 O O . GLU B 1 406 ? 14.422 -10.969 2.664 1 91.12 406 GLU B O 1
ATOM 6659 N N . VAL B 1 407 ? 15.672 -11.773 1.055 1 94.56 407 VAL B N 1
ATOM 6660 C CA . VAL B 1 407 ? 16.75 -12.125 1.966 1 94.56 407 VAL B CA 1
ATOM 6661 C C . VAL B 1 407 ? 17.344 -10.867 2.58 1 94.56 407 VAL B C 1
ATOM 6663 O O . VAL B 1 407 ? 17.578 -10.805 3.791 1 94.56 407 VAL B O 1
ATOM 6666 N N . LEU B 1 408 ? 17.547 -9.852 1.78 1 95.06 408 LEU B N 1
ATOM 6667 C CA . LEU B 1 408 ? 18.188 -8.633 2.262 1 95.06 408 LEU B CA 1
ATOM 6668 C C . LEU B 1 408 ? 17.266 -7.875 3.209 1 95.06 408 LEU B C 1
ATOM 6670 O O . LEU B 1 408 ? 17.719 -7.301 4.199 1 95.06 408 LEU B O 1
ATOM 6674 N N . ILE B 1 409 ? 16.047 -7.891 2.91 1 89.75 409 ILE B N 1
ATOM 6675 C CA . ILE B 1 409 ? 15.086 -7.254 3.797 1 89.75 409 ILE B CA 1
ATOM 6676 C C . ILE B 1 409 ? 15.094 -7.953 5.152 1 89.75 409 ILE B C 1
ATOM 6678 O O . ILE B 1 409 ? 15.117 -7.301 6.199 1 89.75 409 ILE B O 1
ATOM 6682 N N . LYS B 1 410 ? 15.094 -9.234 5.145 1 91.06 410 LYS B N 1
ATOM 6683 C CA . LYS B 1 410 ? 15.109 -10.008 6.383 1 91.06 410 LYS B CA 1
ATOM 6684 C C . LYS B 1 410 ? 16.391 -9.75 7.18 1 91.06 410 LYS B C 1
ATOM 6686 O O . LYS B 1 410 ? 16.391 -9.883 8.406 1 91.06 410 LYS B O 1
ATOM 6691 N N . HIS B 1 411 ? 17.406 -9.375 6.484 1 94.88 411 HIS B N 1
ATOM 6692 C CA . HIS B 1 411 ? 18.688 -9.078 7.129 1 94.88 411 HIS B CA 1
ATOM 6693 C C . HIS B 1 411 ? 18.734 -7.629 7.602 1 94.88 411 HIS B C 1
ATOM 6695 O O . HIS B 1 411 ? 19.719 -7.215 8.234 1 94.88 411 HIS B O 1
ATOM 6701 N N . GLY B 1 412 ? 17.766 -6.871 7.215 1 89.56 412 GLY B N 1
ATOM 6702 C CA . GLY B 1 412 ? 17.734 -5.469 7.59 1 89.56 412 GLY B CA 1
ATOM 6703 C C . GLY B 1 412 ? 18.656 -4.605 6.762 1 89.56 412 GLY B C 1
ATOM 6704 O O . GLY B 1 412 ? 19.094 -3.545 7.207 1 89.56 412 GLY B O 1
ATOM 6705 N N . CYS B 1 413 ? 18.969 -5.047 5.59 1 92.81 413 CYS B N 1
ATOM 6706 C CA . CYS B 1 413 ? 19.875 -4.316 4.719 1 92.81 413 CYS B CA 1
ATOM 6707 C C . CYS B 1 413 ? 19.109 -3.412 3.76 1 92.81 413 CYS B C 1
ATOM 6709 O O . CYS B 1 413 ? 17.953 -3.688 3.434 1 92.81 413 CYS B O 1
ATOM 6711 N N . THR B 1 414 ? 19.844 -2.363 3.414 1 89.31 414 THR B N 1
ATOM 6712 C CA . THR B 1 414 ? 19.344 -1.56 2.305 1 89.31 414 THR B CA 1
ATOM 6713 C C . THR B 1 414 ? 20.125 -1.857 1.027 1 89.31 414 THR B C 1
ATOM 6715 O O . THR B 1 414 ? 21.312 -2.193 1.082 1 89.31 414 THR B O 1
ATOM 6718 N N . PHE B 1 415 ? 19.375 -1.774 -0.064 1 93.06 415 PHE B N 1
ATOM 6719 C CA . PHE B 1 415 ? 20.031 -2.156 -1.311 1 93.06 415 PHE B CA 1
ATOM 6720 C C . PHE B 1 415 ? 19.484 -1.344 -2.479 1 93.06 415 PHE B C 1
ATOM 6722 O O . PHE B 1 415 ? 18.422 -0.73 -2.371 1 93.06 415 PHE B O 1
ATOM 6729 N N . SER B 1 416 ? 20.312 -1.321 -3.516 1 91.31 416 SER B N 1
ATOM 6730 C CA . SER B 1 416 ? 19.922 -0.629 -4.738 1 91.31 416 SER B CA 1
ATOM 6731 C C . SER B 1 416 ? 20.609 -1.233 -5.961 1 91.31 416 SER B C 1
ATOM 6733 O O . SER B 1 416 ? 21.672 -1.835 -5.844 1 91.31 416 SER B O 1
ATOM 6735 N N . LEU B 1 417 ? 19.953 -1.181 -7.066 1 92.88 417 LEU B N 1
ATOM 6736 C CA . LEU B 1 417 ? 20.484 -1.612 -8.359 1 92.88 417 LEU B CA 1
ATOM 6737 C C . LEU B 1 417 ? 20.219 -0.555 -9.43 1 92.88 417 LEU B C 1
ATOM 6739 O O . LEU B 1 417 ? 19.062 -0.241 -9.734 1 92.88 417 LEU B O 1
ATOM 6743 N N . ARG B 1 418 ? 21.359 -0.02 -9.969 1 89.81 418 ARG B N 1
ATOM 6744 C CA . ARG B 1 418 ? 21.203 1.035 -10.969 1 89.81 418 ARG B CA 1
ATOM 6745 C C . ARG B 1 418 ? 22.422 1.115 -11.875 1 89.81 418 ARG B C 1
ATOM 6747 O O . ARG B 1 418 ? 23.516 0.68 -11.492 1 89.81 418 ARG B O 1
ATOM 6754 N N . THR B 1 419 ? 22.078 1.583 -13.031 1 92.31 419 THR B N 1
ATOM 6755 C CA . THR B 1 419 ? 23.156 1.899 -13.953 1 92.31 419 THR B CA 1
ATOM 6756 C C . THR B 1 419 ? 23.578 3.363 -13.812 1 92.31 419 THR B C 1
ATOM 6758 O O . THR B 1 419 ? 22.734 4.258 -13.828 1 92.31 419 THR B O 1
ATOM 6761 N N . TYR B 1 420 ? 24.859 3.551 -13.641 1 88.94 420 TYR B N 1
ATOM 6762 C CA . TYR B 1 420 ? 25.375 4.898 -13.43 1 88.94 420 TYR B CA 1
ATOM 6763 C C . TYR B 1 420 ? 25.906 5.492 -14.727 1 88.94 420 TYR B C 1
ATOM 6765 O O . TYR B 1 420 ? 26 4.797 -15.742 1 88.94 420 TYR B O 1
ATOM 6773 N N . PRO B 1 421 ? 26.172 6.82 -14.672 1 86.81 421 PRO B N 1
ATOM 6774 C CA . PRO B 1 421 ? 26.625 7.492 -15.883 1 86.81 421 PRO B CA 1
ATOM 6775 C C . PRO B 1 421 ? 27.922 6.891 -16.438 1 86.81 421 PRO B C 1
ATOM 6777 O O . PRO B 1 421 ? 28.203 7.004 -17.625 1 86.81 421 PRO B O 1
ATOM 6780 N N . ASP B 1 422 ? 28.719 6.293 -15.633 1 91.38 422 ASP B N 1
ATOM 6781 C CA . ASP B 1 422 ? 29.938 5.637 -16.094 1 91.38 422 ASP B CA 1
ATOM 6782 C C . ASP B 1 422 ? 29.625 4.336 -16.828 1 91.38 422 ASP B C 1
ATOM 6784 O O . ASP B 1 422 ? 30.531 3.588 -17.188 1 91.38 422 ASP B O 1
ATOM 6788 N N . LYS B 1 423 ? 28.281 4.016 -17.016 1 91.06 423 LYS B N 1
ATOM 6789 C CA . LYS B 1 423 ? 27.75 2.891 -17.797 1 91.06 423 LYS B CA 1
ATOM 6790 C C . LYS B 1 423 ? 27.906 1.58 -17.016 1 91.06 423 LYS B C 1
ATOM 6792 O O . LYS B 1 423 ? 27.672 0.502 -17.578 1 91.06 423 LYS B O 1
ATOM 6797 N N . LEU B 1 424 ? 28.344 1.688 -15.805 1 95.31 424 LEU B N 1
ATOM 6798 C CA . LEU B 1 424 ? 28.391 0.5 -14.961 1 95.31 424 LEU B CA 1
ATOM 6799 C C . LEU B 1 424 ? 27.062 0.312 -14.219 1 95.31 424 LEU B C 1
ATOM 6801 O O . LEU B 1 424 ? 26.453 1.285 -13.766 1 95.31 424 LEU B O 1
ATOM 6805 N N . THR B 1 425 ? 26.672 -0.898 -14.195 1 95.75 425 THR B N 1
ATOM 6806 C CA . THR B 1 425 ? 25.531 -1.245 -13.352 1 95.75 425 THR B CA 1
ATOM 6807 C C . THR B 1 425 ? 25.984 -1.736 -11.984 1 95.75 425 THR B C 1
ATOM 6809 O O . THR B 1 425 ? 26.781 -2.674 -11.891 1 95.75 425 THR B O 1
ATOM 6812 N N . ARG B 1 426 ? 25.5 -1.085 -10.977 1 96.12 426 ARG B N 1
ATOM 6813 C CA . ARG B 1 426 ? 26.016 -1.366 -9.641 1 96.12 426 ARG B CA 1
ATOM 6814 C C . ARG B 1 426 ? 24.906 -1.869 -8.719 1 96.12 426 ARG B C 1
ATOM 6816 O O . ARG B 1 426 ? 23.844 -1.252 -8.633 1 96.12 426 ARG B O 1
ATOM 6823 N N . PHE B 1 427 ? 25.141 -2.986 -8.117 1 96.75 427 PHE B N 1
ATOM 6824 C CA . PHE B 1 427 ? 24.344 -3.455 -6.984 1 96.75 427 PHE B CA 1
ATOM 6825 C C . PHE B 1 427 ? 25.016 -3.088 -5.664 1 96.75 427 PHE B C 1
ATOM 6827 O O . PHE B 1 427 ? 26.141 -3.51 -5.391 1 96.75 427 PHE B O 1
ATOM 6834 N N . ARG B 1 428 ? 24.328 -2.312 -4.898 1 96 428 ARG B N 1
ATOM 6835 C CA . ARG B 1 428 ? 24.891 -1.857 -3.629 1 96 428 ARG B CA 1
ATOM 6836 C C . ARG B 1 428 ? 24.078 -2.398 -2.453 1 96 428 ARG B C 1
ATOM 6838 O O . ARG B 1 428 ? 22.844 -2.361 -2.467 1 96 428 ARG B O 1
ATOM 6845 N N . ILE B 1 429 ? 24.781 -2.928 -1.513 1 96.56 429 ILE B N 1
ATOM 6846 C CA . ILE B 1 429 ? 24.172 -3.414 -0.277 1 96.56 429 ILE B CA 1
ATOM 6847 C C . ILE B 1 429 ? 24.781 -2.68 0.917 1 96.56 429 ILE B C 1
ATOM 6849 O O . ILE B 1 429 ? 26 -2.65 1.079 1 96.56 429 ILE B O 1
ATOM 6853 N N . ARG B 1 430 ? 24 -2.109 1.682 1 94.44 430 ARG B N 1
ATOM 6854 C CA . ARG B 1 430 ? 24.422 -1.45 2.908 1 94.44 430 ARG B CA 1
ATOM 6855 C C . ARG B 1 430 ? 23.984 -2.234 4.137 1 94.44 430 ARG B C 1
ATOM 6857 O O . ARG B 1 430 ? 22.812 -2.58 4.27 1 94.44 430 ARG B O 1
ATOM 6864 N N . PHE B 1 431 ? 24.953 -2.396 4.98 1 94.62 431 PHE B N 1
ATOM 6865 C CA . PHE B 1 431 ? 24.688 -3.211 6.16 1 94.62 431 PHE B CA 1
ATOM 6866 C C . PHE B 1 431 ? 24.453 -2.334 7.383 1 94.62 431 PHE B C 1
ATOM 6868 O O . PHE B 1 431 ? 25.031 -1.255 7.504 1 94.62 431 PHE B O 1
#

pLDDT: mean 83.68, std 11.26, range [47.88, 97.75]

InterPro domains:
  IPR000014 PAS domain [PF13188] (116-166)
  IPR000014 PAS domain [SM00091] (111-177)
  IPR000014 PAS domain [cd00130] (120-163)
  IPR003594 Histidine kinase/HSP90-like ATPase domain [PF02518] (332-431)
  IPR003594 Histidine kinase/HSP90-like ATPase domain [SM00387] (331-431)
  IPR003660 HAMP domain [PS50885] (52-104)
  IPR003660 HAMP domain [SM00304] (52-104)
  IPR004358 Signal transduction histidine kinase-related protein, C-terminal [PR00344] (366-380)
  IPR004358 Signal transduction histidine kinase-related protein, C-terminal [PR00344] (384-394)
  IPR004358 Signal transduction histidine kinase-related protein, C-terminal [PR00344] (395-413)
  IPR005467 Histidine kinase domain [PS50109] (227-431)
  IPR035965 PAS domain superfamily [SSF55785] (98-165)
  IPR036890 Histidine kinase/HSP90-like ATPase superfamily [G3DSA:3.30.565.10] (290-431)
  IPR036890 Histidine kinase/HSP90-like ATPase superfamily [SSF55874] (294-431)

Sequence (862 aa):
MKLKFLFFFLALLLTAVWTILLVLTLKERGALFYIGEGVITFSLVFLVYFYRKVVKPLDIIGNGMELLREQDFSSRLTPVGQKEADRIVLVFNRMMEQLKDERLRLREQNHFLDLLVSASPMGVVILTLDGHISMLNAAALRFLDYSSSEEVRGRLLCELASPLAEEIERIPKDTTETIRLSDSMIYRCSRLSFVDRGFSHPFILVESLTSEVVKAEKKAYEKVIRMIAHEVNNTTAGITSTLDTVDGALECMEDTEDLREVMKVCIERCYSMSRFITNFANVVKIPEPQLQSVDLNDRVAACKTFMETVCRNRKITLHLNLCKENPEVMMDTSLFEQVLVNIIKNAAESIGETGDIFIRTSVSPTMLEIADTGAGISKEVETKLFSPFFSTKPNGQGIGLIFIREVLIKHGCTFSLRTYPDKLTRFRIRFMKLKFLFFFLALLLTAVWTILLVLTLKERGALFYIGEGVITFSLVFLVYFYRKVVKPLDIIGNGMELLREQDFSSRLTPVGQKEADRIVLVFNRMMEQLKDERLRLREQNHFLDLLVSASPMGVVILTLDGHISMLNAAALRFLDYSSSEEVRGRLLCELASPLAEEIERIPKDTTETIRLSDSMIYRCSRLSFVDRGFSHPFILVESLTSEVVKAEKKAYEKVIRMIAHEVNNTTAGITSTLDTVDGALECMEDTEDLREVMKVCIERCYSMSRFITNFANVVKIPEPQLQSVDLNDRVAACKTFMETVCRNRKITLHLNLCKENPEVMMDTSLFEQVLVNIIKNAAESIGETGDIFIRTSVSPTMLEIADTGAGISKEVETKLFSPFFSTKPNGQGIGLIFIREVLIKHGCTFSLRTYPDKLTRFRIRF